Protein AF-0000000080267013 (afdb_homodimer)

InterPro domains:
  IPR007192 Cdc23 [PF04049] (24-336)
  IPR011990 Tetratricopeptide-like helical domain superfamily [G3DSA:1.25.40.10] (114-393)
  IPR011990 Tetratricopeptide-like helical domain superfamily [G3DSA:1.25.40.10] (394-598)
  IPR011990 Tetratricopeptide-like helical domain superfamily [SSF48452] (230-379)
  IPR011990 Tetratricopeptide-like helical domain superfamily [SSF48452] (394-555)
  IPR019734 Tetratricopeptide repeat [PF13181] (431-461)
  IPR019734 Tetratricopeptide repeat [PS50005] (329-362)
  IPR019734 Tetratricopeptide repeat [PS50005] (396-429)
  IPR019734 Tetratricopeptide repeat [PS50005] (430-463)
  IPR019734 Tetratricopeptide repeat [PS50005] (464-497)
  IPR019734 Tetratricopeptide repeat [SM00028] (145-178)
  IPR019734 Tetratricopeptide repeat [SM00028] (232-265)
  IPR019734 Tetratricopeptide repeat [SM00028] (329-362)
  IPR019734 Tetratricopeptide repeat [SM00028] (396-429)
  IPR019734 Tetratricopeptide repeat [SM00028] (430-463)
  IPR019734 Tetratricopeptide repeat [SM00028] (464-497)
  IPR019734 Tetratricopeptide repeat [SM00028] (498-531)

Sequence (1310 aa):
MSRFATLEDVEDLAPGYVRGVLGHAGTCLLERGLLDAAQWALELQACVPRSHAAALGTPRTADVGSKFPTHSTPALNVASPTWGDSKRLGEGGASWTSWEPTSPAGPSRAVASPAPSMDPLTSPEAPGHVRFSDPPPPALDAAHDDELYALAKTYFDRENYHACVQLLDKQAALSDRARFLQVFAKLQIYEQHLGHSGEGLPPLPYAEAGSSAAVPSPLTDLLEPLRAPRDPFLLFLKGVLLRKLHKRVEAMDCLLSSVQAFPYNWSAWKELDRTLDLKRGEREQILDLLPNSFMSVFFLEYSQRQSTQVDAAHLARIDALLAHFPDSAYLITSRAQSLYLHQELDEAAETFQHALELQPYRLEGISEYSNTLYVLDRADMLAQLVQQFSHVDDSPEVWCMRGNFYNQRSEHFRAVESFKQALRLDHECVAAWILLGHEYLELKNSHAAAEMYRRAIEINAHDYRPWHGLGQVYELNEAWSAAIDYYQQCAVIRPHDARMWASLGVCYERLGRRASAIACFRRHLTCPLTQLESVEAITRLIELYEREGDTANATLYHCLLVQVIDQHVGHMDPSLAARFAYSYIVAARYDMGELDGTLYHSPQDQRSGRPARPTHPRGDLQRAHDYLQKVLLAGTDMTPLAEELLAKLAALRATMSRFATLEDVEDLAPGYVRGVLGHAGTCLLERGLLDAAQWALELQACVPRSHAAALGTPRTADVGSKFPTHSTPALNVASPTWGDSKRLGEGGASWTSWEPTSPAGPSRAVASPAPSMDPLTSPEAPGHVRFSDPPPPALDAAHDDELYALAKTYFDRENYHACVQLLDKQAALSDRARFLQVFAKLQIYEQHLGHSGEGLPPLPYAEAGSSAAVPSPLTDLLEPLRAPRDPFLLFLKGVLLRKLHKRVEAMDCLLSSVQAFPYNWSAWKELDRTLDLKRGEREQILDLLPNSFMSVFFLEYSQRQSTQVDAAHLARIDALLAHFPDSAYLITSRAQSLYLHQELDEAAETFQHALELQPYRLEGISEYSNTLYVLDRADMLAQLVQQFSHVDDSPEVWCMRGNFYNQRSEHFRAVESFKQALRLDHECVAAWILLGHEYLELKNSHAAAEMYRRAIEINAHDYRPWHGLGQVYELNEAWSAAIDYYQQCAVIRPHDARMWASLGVCYERLGRRASAIACFRRHLTCPLTQLESVEAITRLIELYEREGDTANATLYHCLLVQVIDQHVGHMDPSLAARFAYSYIVAARYDMGELDGTLYHSPQDQRSGRPARPTHPRGDLQRAHDYLQKVLLAGTDMTPLAEELLAKLAALRAT

Structure (mmCIF, N/CA/C/O backbone):
data_AF-0000000080267013-model_v1
#
loop_
_entity.id
_entity.type
_entity.pdbx_description
1 polymer 'Similar to S.cerevisiae protein CDC23 (Subunit of the Anaphase-Promoting Complex/Cyclosome (APC/C))'
#
loop_
_atom_site.group_PDB
_atom_site.id
_atom_site.type_symbol
_atom_site.label_atom_id
_atom_site.label_alt_id
_atom_site.label_comp_id
_atom_site.label_asym_id
_atom_site.label_entity_id
_atom_site.label_seq_id
_atom_site.pdbx_PDB_ins_code
_atom_site.Cartn_x
_atom_site.Cartn_y
_atom_site.Cartn_z
_atom_site.occupancy
_atom_site.B_iso_or_equiv
_atom_site.auth_seq_id
_atom_site.auth_comp_id
_atom_site.auth_asym_id
_atom_site.auth_atom_id
_atom_site.pdbx_PDB_model_num
ATOM 1 N N . MET A 1 1 ? 20.719 -34.5 -26.25 1 47.44 1 MET A N 1
ATOM 2 C CA . MET A 1 1 ? 20.109 -34.094 -24.984 1 47.44 1 MET A CA 1
ATOM 3 C C . MET A 1 1 ? 19.625 -32.625 -25.078 1 47.44 1 MET A C 1
ATOM 5 O O . MET A 1 1 ? 20.25 -31.797 -25.734 1 47.44 1 MET A O 1
ATOM 9 N N . SER A 1 2 ? 18.359 -32.469 -24.844 1 66 2 SER A N 1
ATOM 10 C CA . SER A 1 2 ? 17.719 -31.156 -24.984 1 66 2 SER A CA 1
ATOM 11 C C . SER A 1 2 ? 18.516 -30.062 -24.266 1 66 2 SER A C 1
ATOM 13 O O . SER A 1 2 ? 19.141 -30.312 -23.234 1 66 2 SER A O 1
ATOM 15 N N . ARG A 1 3 ? 18.922 -29.031 -25.047 1 77.06 3 ARG A N 1
ATOM 16 C CA . ARG A 1 3 ? 19.609 -27.891 -24.484 1 77.06 3 ARG A CA 1
ATOM 17 C C . ARG A 1 3 ? 19.047 -27.516 -23.109 1 77.06 3 ARG A C 1
ATOM 19 O O . ARG A 1 3 ? 17.828 -27.422 -22.953 1 77.06 3 ARG A O 1
ATOM 26 N N . PHE A 1 4 ? 19.844 -27.578 -21.969 1 77.06 4 PHE A N 1
ATOM 27 C CA . PHE A 1 4 ? 19.562 -27.141 -20.609 1 77.06 4 PHE A CA 1
ATOM 28 C C . PHE A 1 4 ? 18.906 -28.266 -19.812 1 77.06 4 PHE A C 1
ATOM 30 O O . PHE A 1 4 ? 18.234 -28.016 -18.812 1 77.06 4 PHE A O 1
ATOM 37 N N . ALA A 1 5 ? 18.984 -29.516 -20.406 1 73.38 5 ALA A N 1
ATOM 38 C CA . ALA A 1 5 ? 18.516 -30.672 -19.641 1 73.38 5 ALA A CA 1
ATOM 39 C C . ALA A 1 5 ? 19.344 -30.859 -18.375 1 73.38 5 ALA A C 1
ATOM 41 O O . ALA A 1 5 ? 18.828 -31.281 -17.344 1 73.38 5 ALA A O 1
ATOM 42 N N . THR A 1 6 ? 20.609 -30.531 -18.609 1 72.19 6 THR A N 1
ATOM 43 C CA . THR A 1 6 ? 21.547 -30.547 -17.5 1 72.19 6 THR A CA 1
ATOM 44 C C . THR A 1 6 ? 22.266 -29.203 -17.375 1 72.19 6 THR A C 1
ATOM 46 O O . THR A 1 6 ? 22.141 -28.344 -18.25 1 72.19 6 THR A O 1
ATOM 49 N N . LEU A 1 7 ? 22.875 -28.938 -16.219 1 82.06 7 LEU A N 1
ATOM 50 C CA . LEU A 1 7 ? 23.625 -27.703 -16.016 1 82.06 7 LEU A CA 1
ATOM 51 C C . LEU A 1 7 ? 25.047 -27.844 -16.547 1 82.06 7 LEU A C 1
ATOM 53 O O . LEU A 1 7 ? 25.875 -26.953 -16.344 1 82.06 7 LEU A O 1
ATOM 57 N N . GLU A 1 8 ? 25.391 -28.859 -17.219 1 77.5 8 GLU A N 1
ATOM 58 C CA . GLU A 1 8 ? 26.766 -29.141 -17.609 1 77.5 8 GLU A CA 1
ATOM 59 C C . GLU A 1 8 ? 27.281 -28.125 -18.625 1 77.5 8 GLU A C 1
ATOM 61 O O . GLU A 1 8 ? 28.453 -27.734 -18.578 1 77.5 8 GLU A O 1
ATOM 66 N N . ASP A 1 9 ? 26.484 -27.562 -19.422 1 79.62 9 ASP A N 1
ATOM 67 C CA . ASP A 1 9 ? 26.969 -26.688 -20.484 1 79.62 9 ASP A CA 1
ATOM 68 C C . ASP A 1 9 ? 26.719 -25.219 -20.141 1 79.62 9 ASP A C 1
ATOM 70 O O . ASP A 1 9 ? 26.969 -24.328 -20.953 1 79.62 9 ASP A O 1
ATOM 74 N N . VAL A 1 10 ? 26.406 -24.938 -18.906 1 88.19 10 VAL A N 1
ATOM 75 C CA . VAL A 1 10 ? 26.109 -23.562 -18.516 1 88.19 10 VAL A CA 1
ATOM 76 C C . VAL A 1 10 ? 27.391 -22.859 -18.094 1 88.19 10 VAL A C 1
ATOM 78 O O . VAL A 1 10 ? 28.172 -23.391 -17.312 1 88.19 10 VAL A O 1
ATOM 81 N N . GLU A 1 11 ? 27.703 -21.688 -18.578 1 82.62 11 GLU A N 1
ATOM 82 C CA . GLU A 1 11 ? 29 -21 -18.469 1 82.62 11 GLU A CA 1
ATOM 83 C C . GLU A 1 11 ? 29.031 -20.109 -17.234 1 82.62 11 GLU A C 1
ATOM 85 O O . GLU A 1 11 ? 30.109 -19.766 -16.734 1 82.62 11 GLU A O 1
ATOM 90 N N . ASP A 1 12 ? 27.984 -19.703 -16.688 1 90.12 12 ASP A N 1
ATOM 91 C CA . ASP A 1 12 ? 27.984 -18.672 -15.648 1 90.12 12 ASP A CA 1
ATOM 92 C C . ASP A 1 12 ? 27.641 -19.266 -14.289 1 90.12 12 ASP A C 1
ATOM 94 O O . ASP A 1 12 ? 26.891 -18.688 -13.516 1 90.12 12 ASP A O 1
ATOM 98 N N . LEU A 1 13 ? 28.328 -20.469 -13.953 1 91.44 13 LEU A N 1
ATOM 99 C CA . LEU A 1 13 ? 27.953 -21.125 -12.711 1 91.44 13 LEU A CA 1
ATOM 100 C C . LEU A 1 13 ? 29.047 -20.984 -11.664 1 91.44 13 LEU A C 1
ATOM 102 O O . LEU A 1 13 ? 28.891 -21.438 -10.523 1 91.44 13 LEU A O 1
ATOM 106 N N . ALA A 1 14 ? 30.125 -20.312 -12.062 1 91.44 14 ALA A N 1
ATOM 107 C CA . ALA A 1 14 ? 31.156 -20.109 -11.062 1 91.44 14 ALA A CA 1
ATOM 108 C C . ALA A 1 14 ? 30.641 -19.234 -9.914 1 91.44 14 ALA A C 1
ATOM 110 O O . ALA A 1 14 ? 30.109 -18.156 -10.148 1 91.44 14 ALA A O 1
ATOM 111 N N . PRO A 1 15 ? 30.859 -19.656 -8.688 1 92.69 15 PRO A N 1
ATOM 112 C CA . PRO A 1 15 ? 30.234 -18.984 -7.547 1 92.69 15 PRO A CA 1
ATOM 113 C C . PRO A 1 15 ? 30.578 -17.5 -7.477 1 92.69 15 PRO A C 1
ATOM 115 O O . PRO A 1 15 ? 29.719 -16.672 -7.219 1 92.69 15 PRO A O 1
ATOM 118 N N . GLY A 1 16 ? 31.844 -17.156 -7.602 1 91.88 16 GLY A N 1
ATOM 119 C CA . GLY A 1 16 ? 32.25 -15.758 -7.574 1 91.88 16 GLY A CA 1
ATOM 120 C C . GLY A 1 16 ? 31.578 -14.922 -8.656 1 91.88 16 GLY A C 1
ATOM 121 O O . GLY A 1 16 ? 31.156 -13.789 -8.406 1 91.88 16 GLY A O 1
ATOM 122 N N . TYR A 1 17 ? 31.516 -15.539 -9.797 1 94 17 TYR A N 1
ATOM 123 C CA . TYR A 1 17 ? 30.875 -14.844 -10.922 1 94 17 TYR A CA 1
ATOM 124 C C . TYR A 1 17 ? 29.391 -14.672 -10.688 1 94 17 TYR A C 1
ATOM 126 O O . TYR A 1 17 ? 28.844 -13.586 -10.891 1 94 17 TYR A O 1
ATOM 134 N N . VAL A 1 18 ? 28.75 -15.75 -10.242 1 95.69 18 VAL A N 1
ATOM 135 C CA . VAL A 1 18 ? 27.312 -15.742 -10 1 95.69 18 VAL A CA 1
ATOM 136 C C . VAL A 1 18 ? 26.969 -14.672 -8.969 1 95.69 18 VAL A C 1
ATOM 138 O O . VAL A 1 18 ? 26.031 -13.898 -9.148 1 95.69 18 VAL A O 1
ATOM 141 N N . ARG A 1 19 ? 27.734 -14.602 -7.961 1 94.62 19 ARG A N 1
ATOM 142 C CA . ARG A 1 19 ? 27.516 -13.625 -6.902 1 94.62 19 ARG A CA 1
ATOM 143 C C . ARG A 1 19 ? 27.625 -12.203 -7.441 1 94.62 19 ARG A C 1
ATOM 145 O O . ARG A 1 19 ? 26.797 -11.344 -7.109 1 94.62 19 ARG A O 1
ATOM 152 N N . GLY A 1 20 ? 28.609 -11.984 -8.219 1 95 20 GLY A N 1
ATOM 153 C CA . GLY A 1 20 ? 28.828 -10.664 -8.789 1 95 20 GLY A CA 1
ATOM 154 C C . GLY A 1 20 ? 27.719 -10.227 -9.727 1 95 20 GLY A C 1
ATOM 155 O O . GLY A 1 20 ? 27.234 -9.094 -9.633 1 95 20 GLY A O 1
ATOM 156 N N . VAL A 1 21 ? 27.328 -11.164 -10.602 1 96.31 21 VAL A N 1
ATOM 157 C CA . VAL A 1 21 ? 26.344 -10.797 -11.609 1 96.31 21 VAL A CA 1
ATOM 158 C C . VAL A 1 21 ? 24.969 -10.617 -10.945 1 96.31 21 VAL A C 1
ATOM 160 O O . VAL A 1 21 ? 24.203 -9.734 -11.328 1 96.31 21 VAL A O 1
ATOM 163 N N . LEU A 1 22 ? 24.656 -11.43 -9.945 1 97.12 22 LEU A N 1
ATOM 164 C CA . LEU A 1 22 ? 23.375 -11.297 -9.25 1 97.12 22 LEU A CA 1
ATOM 165 C C . LEU A 1 22 ? 23.344 -10.023 -8.406 1 97.12 22 LEU A C 1
ATOM 167 O O . LEU A 1 22 ? 22.312 -9.367 -8.297 1 97.12 22 LEU A O 1
ATOM 171 N N . GLY A 1 23 ? 24.484 -9.68 -7.789 1 96.69 23 GLY A N 1
ATOM 172 C CA . GLY A 1 23 ? 24.578 -8.414 -7.07 1 96.69 23 GLY A CA 1
ATOM 173 C C . GLY A 1 23 ? 24.375 -7.207 -7.961 1 96.69 23 GLY A C 1
ATOM 174 O O . GLY A 1 23 ? 23.609 -6.293 -7.609 1 96.69 23 GLY A O 1
ATOM 175 N N . HIS A 1 24 ? 25.016 -7.25 -9.039 1 97 24 HIS A N 1
ATOM 176 C CA . HIS A 1 24 ? 24.875 -6.18 -10.023 1 97 24 HIS A CA 1
ATOM 177 C C . HIS A 1 24 ? 23.438 -6.094 -10.531 1 97 24 HIS A C 1
ATOM 179 O O . HIS A 1 24 ? 22.891 -4.996 -10.648 1 97 24 HIS A O 1
ATOM 185 N N . ALA A 1 25 ? 22.875 -7.258 -10.852 1 97.75 25 ALA A N 1
ATOM 186 C CA . ALA A 1 25 ? 21.484 -7.289 -11.297 1 97.75 25 ALA A CA 1
ATOM 187 C C . ALA A 1 25 ? 20.547 -6.715 -10.234 1 97.75 25 ALA A C 1
ATOM 189 O O . ALA A 1 25 ? 19.641 -5.938 -10.547 1 97.75 25 ALA A O 1
ATOM 190 N N . GLY A 1 26 ? 20.781 -7.141 -8.969 1 97.62 26 GLY A N 1
ATOM 191 C CA . GLY A 1 26 ? 19.984 -6.59 -7.883 1 97.62 26 GLY A CA 1
ATOM 192 C C . GLY A 1 26 ? 19.984 -5.074 -7.855 1 97.62 26 GLY A C 1
ATOM 193 O O . GLY A 1 26 ? 18.938 -4.453 -7.719 1 97.62 26 GLY A O 1
ATOM 194 N N . THR A 1 27 ? 21.125 -4.461 -8.031 1 96.31 27 THR A N 1
ATOM 195 C CA . THR A 1 27 ? 21.281 -3.01 -8.016 1 96.31 27 THR A CA 1
ATOM 196 C C . THR A 1 27 ? 20.516 -2.379 -9.18 1 96.31 27 THR A C 1
ATOM 198 O O . THR A 1 27 ? 19.797 -1.396 -9 1 96.31 27 THR A O 1
ATOM 201 N N . CYS A 1 28 ? 20.641 -2.965 -10.352 1 97.44 28 CYS A N 1
ATOM 202 C CA . CYS A 1 28 ? 19.984 -2.447 -11.547 1 97.44 28 CYS A CA 1
ATOM 203 C C . CYS A 1 28 ? 18.469 -2.537 -11.414 1 97.44 28 CYS A C 1
ATOM 205 O O . CYS A 1 28 ? 17.75 -1.613 -11.805 1 97.44 28 CYS A O 1
ATOM 207 N N . LEU A 1 29 ? 18.031 -3.635 -10.891 1 98.25 29 LEU A N 1
ATOM 208 C CA . LEU A 1 29 ? 16.594 -3.873 -10.766 1 98.25 29 LEU A CA 1
ATOM 209 C C . LEU A 1 29 ? 15.992 -2.975 -9.695 1 98.25 29 LEU A C 1
ATOM 211 O O . LEU A 1 29 ? 14.914 -2.408 -9.891 1 98.25 29 LEU A O 1
ATOM 215 N N . LEU A 1 30 ? 16.672 -2.789 -8.57 1 96.62 30 LEU A N 1
ATOM 216 C CA . LEU A 1 30 ? 16.203 -1.911 -7.5 1 96.62 30 LEU A CA 1
ATOM 217 C C . LEU A 1 30 ? 16.109 -0.468 -7.984 1 96.62 30 LEU A C 1
ATOM 219 O O . LEU A 1 30 ? 15.156 0.241 -7.648 1 96.62 30 LEU A O 1
ATOM 223 N N . GLU A 1 31 ? 17.062 -0.081 -8.734 1 95.44 31 GLU A N 1
ATOM 224 C CA . GLU A 1 31 ? 17.094 1.274 -9.273 1 95.44 31 GLU A CA 1
ATOM 225 C C . GLU A 1 31 ? 15.891 1.552 -10.156 1 95.44 31 GLU A C 1
ATOM 227 O O . GLU A 1 31 ? 15.484 2.703 -10.32 1 95.44 31 GLU A O 1
ATOM 232 N N . ARG A 1 32 ? 15.273 0.507 -10.703 1 97.19 32 ARG A N 1
ATOM 233 C CA . ARG A 1 32 ? 14.188 0.678 -11.664 1 97.19 32 ARG A CA 1
ATOM 234 C C . ARG A 1 32 ? 12.852 0.292 -11.055 1 97.19 32 ARG A C 1
ATOM 236 O O . ARG A 1 32 ? 11.836 0.224 -11.758 1 97.19 32 ARG A O 1
ATOM 243 N N . GLY A 1 33 ? 12.82 -0.04 -9.805 1 96.5 33 GLY A N 1
ATOM 244 C CA . GLY A 1 33 ? 11.578 -0.329 -9.102 1 96.5 33 GLY A CA 1
ATOM 245 C C . GLY A 1 33 ? 11.039 -1.721 -9.383 1 96.5 33 GLY A C 1
ATOM 246 O O . GLY A 1 33 ? 9.875 -2.006 -9.117 1 96.5 33 GLY A O 1
ATOM 247 N N . LEU A 1 34 ? 11.852 -2.58 -9.938 1 97.69 34 LEU A N 1
ATOM 248 C CA . LEU A 1 34 ? 11.461 -3.967 -10.172 1 97.69 34 LEU A CA 1
ATOM 249 C C . LEU A 1 34 ? 11.766 -4.828 -8.945 1 97.69 34 LEU A C 1
ATOM 251 O O . LEU A 1 34 ? 12.633 -5.699 -8.992 1 97.69 34 LEU A O 1
ATOM 255 N N . LEU A 1 35 ? 10.984 -4.668 -7.938 1 97.12 35 LEU A N 1
ATOM 256 C CA . LEU A 1 35 ? 11.281 -5.211 -6.613 1 97.12 35 LEU A CA 1
ATOM 257 C C . LEU A 1 35 ? 11.141 -6.73 -6.609 1 97.12 35 LEU A C 1
ATOM 259 O O . LEU A 1 35 ? 11.906 -7.422 -5.926 1 97.12 35 LEU A O 1
ATOM 263 N N . ASP A 1 36 ? 10.195 -7.262 -7.363 1 95.94 36 ASP A N 1
ATOM 264 C CA . ASP A 1 36 ? 10.016 -8.711 -7.41 1 95.94 36 ASP A CA 1
ATOM 265 C C . ASP A 1 36 ? 11.258 -9.398 -7.98 1 95.94 36 ASP A C 1
ATOM 267 O O . ASP A 1 36 ? 11.75 -10.367 -7.406 1 95.94 36 ASP A O 1
ATOM 271 N N . ALA A 1 37 ? 11.703 -8.867 -9.102 1 98.31 37 ALA A N 1
ATOM 272 C CA . ALA A 1 37 ? 12.891 -9.438 -9.742 1 98.31 37 ALA A CA 1
ATOM 273 C C . ALA A 1 37 ? 14.133 -9.211 -8.883 1 98.31 37 ALA A C 1
ATOM 275 O O . ALA A 1 37 ? 15.016 -10.07 -8.828 1 98.31 37 ALA A O 1
ATOM 276 N N . ALA A 1 38 ? 14.188 -8.039 -8.258 1 98.31 38 ALA A N 1
ATOM 277 C CA . ALA A 1 38 ? 15.32 -7.75 -7.387 1 98.31 38 ALA A CA 1
ATOM 278 C C . ALA A 1 38 ? 15.367 -8.719 -6.211 1 98.31 38 ALA A C 1
ATOM 280 O O . ALA A 1 38 ? 16.438 -9.25 -5.879 1 98.31 38 ALA A O 1
ATOM 281 N N . GLN A 1 39 ? 14.266 -8.961 -5.574 1 98 39 GLN A N 1
ATOM 282 C CA . GLN A 1 39 ? 14.195 -9.914 -4.473 1 98 39 GLN A CA 1
ATOM 283 C C . GLN A 1 39 ? 14.656 -11.297 -4.914 1 98 39 GLN A C 1
ATOM 285 O O . GLN A 1 39 ? 15.422 -11.953 -4.211 1 98 39 GLN A O 1
ATOM 290 N N . TRP A 1 40 ? 14.141 -11.68 -6.047 1 98.06 40 TRP A N 1
ATOM 291 C CA . TRP A 1 40 ? 14.516 -12.984 -6.582 1 98.06 40 TRP A CA 1
ATOM 292 C C . TRP A 1 40 ? 16.031 -13.086 -6.758 1 98.06 40 TRP A C 1
ATOM 294 O O . TRP A 1 40 ? 16.641 -14.062 -6.32 1 98.06 40 TRP A O 1
ATOM 304 N N . ALA A 1 41 ? 16.625 -12.094 -7.383 1 98.44 41 ALA A N 1
ATOM 305 C CA . ALA A 1 41 ? 18.062 -12.094 -7.66 1 98.44 41 ALA A CA 1
ATOM 306 C C . ALA A 1 41 ? 18.875 -12.094 -6.367 1 98.44 41 ALA A C 1
ATOM 308 O O . ALA A 1 41 ? 19.812 -12.859 -6.223 1 98.44 41 ALA A O 1
ATOM 309 N N . LEU A 1 42 ? 18.469 -11.312 -5.438 1 98.12 42 LEU A N 1
ATOM 310 C CA . LEU A 1 42 ? 19.234 -11.148 -4.203 1 98.12 42 LEU A CA 1
ATOM 311 C C . LEU A 1 42 ? 19.062 -12.359 -3.293 1 98.12 42 LEU A C 1
ATOM 313 O O . LEU A 1 42 ? 19.984 -12.734 -2.572 1 98.12 42 LEU A O 1
ATOM 317 N N . GLU A 1 43 ? 17.875 -12.969 -3.283 1 97.69 43 GLU A N 1
ATOM 318 C CA . GLU A 1 43 ? 17.703 -14.219 -2.553 1 97.69 43 GLU A CA 1
ATOM 319 C C . GLU A 1 43 ? 18.594 -15.32 -3.117 1 97.69 43 GLU A C 1
ATOM 321 O O . GLU A 1 43 ? 19.188 -16.094 -2.361 1 97.69 43 GLU A O 1
ATOM 326 N N . LEU A 1 44 ? 18.625 -15.352 -4.426 1 97.88 44 LEU A N 1
ATOM 327 C CA . LEU A 1 44 ? 19.484 -16.344 -5.059 1 97.88 44 LEU A CA 1
ATOM 328 C C . LEU A 1 44 ? 20.953 -16.078 -4.758 1 97.88 44 LEU A C 1
ATOM 330 O O . LEU A 1 44 ? 21.719 -17.016 -4.543 1 97.88 44 LEU A O 1
ATOM 334 N N . GLN A 1 45 ? 21.375 -14.781 -4.805 1 97 45 GLN A N 1
ATOM 335 C CA . GLN A 1 45 ? 22.734 -14.391 -4.465 1 97 45 GLN A CA 1
ATOM 336 C C . GLN A 1 45 ? 23.125 -14.898 -3.078 1 97 45 GLN A C 1
ATOM 338 O O . GLN A 1 45 ? 24.234 -15.375 -2.875 1 97 45 GLN A O 1
ATOM 343 N N . ALA A 1 46 ? 22.203 -14.836 -2.168 1 95.25 46 ALA A N 1
ATOM 344 C CA . ALA A 1 46 ? 22.453 -15.234 -0.785 1 95.25 46 ALA A CA 1
ATOM 345 C C . ALA A 1 46 ? 22.672 -16.734 -0.678 1 95.25 46 ALA A C 1
ATOM 347 O O . ALA A 1 46 ? 23.219 -17.219 0.311 1 95.25 46 ALA A O 1
ATOM 348 N N . CYS A 1 47 ? 22.219 -17.469 -1.657 1 95.75 47 CYS A N 1
ATOM 349 C CA . CYS A 1 47 ? 22.312 -18.922 -1.63 1 95.75 47 CYS A CA 1
ATOM 350 C C . CYS A 1 47 ? 23.625 -19.406 -2.26 1 95.75 47 CYS A C 1
ATOM 352 O O . CYS A 1 47 ? 23.922 -20.594 -2.232 1 95.75 47 CYS A O 1
ATOM 354 N N . VAL A 1 48 ? 24.422 -18.484 -2.869 1 95.12 48 VAL A N 1
ATOM 355 C CA . VAL A 1 48 ? 25.688 -18.859 -3.492 1 95.12 48 VAL A CA 1
ATOM 356 C C . VAL A 1 48 ? 26.734 -19.125 -2.414 1 95.12 48 VAL A C 1
ATOM 358 O O . VAL A 1 48 ? 26.984 -18.266 -1.558 1 95.12 48 VAL A O 1
ATOM 361 N N . PRO A 1 49 ? 27.359 -20.281 -2.377 1 90.31 49 PRO A N 1
ATOM 362 C CA . PRO A 1 49 ? 28.359 -20.594 -1.355 1 90.31 49 PRO A CA 1
ATOM 363 C C . PRO A 1 49 ? 29.578 -19.688 -1.415 1 90.31 49 PRO A C 1
ATOM 365 O O . PRO A 1 49 ? 30.016 -19.297 -2.504 1 90.31 49 PRO A O 1
ATOM 368 N N . ARG A 1 50 ? 30.094 -19.188 -0.231 1 80.81 50 ARG A N 1
ATOM 369 C CA . ARG A 1 50 ? 31.281 -18.359 -0.15 1 80.81 50 ARG A CA 1
ATOM 370 C C . ARG A 1 50 ? 32.562 -19.203 -0.043 1 80.81 50 ARG A C 1
ATOM 372 O O . ARG A 1 50 ? 32.5 -20.328 0.447 1 80.81 50 ARG A O 1
ATOM 379 N N . SER A 1 51 ? 33.688 -19.094 -0.693 1 62.12 51 SER A N 1
ATOM 380 C CA . SER A 1 51 ? 34.906 -19.859 -0.756 1 62.12 51 SER A CA 1
ATOM 381 C C . SER A 1 51 ? 35.406 -20.219 0.64 1 62.12 51 SER A C 1
ATOM 383 O O . SER A 1 51 ? 36.219 -21.125 0.798 1 62.12 51 SER A O 1
ATOM 385 N N . HIS A 1 52 ? 35.656 -19.344 1.758 1 45.62 52 HIS A N 1
ATOM 386 C CA . HIS A 1 52 ? 36.531 -19.922 2.766 1 45.62 52 HIS A CA 1
ATOM 387 C C . HIS A 1 52 ? 35.969 -21.219 3.316 1 45.62 52 HIS A C 1
ATOM 389 O O . HIS A 1 52 ? 36.625 -21.922 4.078 1 45.62 52 HIS A O 1
ATOM 395 N N . ALA A 1 53 ? 34.875 -21.078 4.066 1 33.91 53 ALA A N 1
ATOM 396 C CA . ALA A 1 53 ? 34.5 -22.141 4.984 1 33.91 53 ALA A CA 1
ATOM 397 C C . ALA A 1 53 ? 34.25 -23.438 4.234 1 33.91 53 ALA A C 1
ATOM 399 O O . ALA A 1 53 ? 33.781 -23.422 3.09 1 33.91 53 ALA A O 1
ATOM 400 N N . ALA A 1 54 ? 35.062 -24.562 4.719 1 27.89 54 ALA A N 1
ATOM 401 C CA . ALA A 1 54 ? 34.969 -25.969 4.383 1 27.89 54 ALA A CA 1
ATOM 402 C C . ALA A 1 54 ? 33.531 -26.391 4.152 1 27.89 54 ALA A C 1
ATOM 404 O O . ALA A 1 54 ? 32.625 -25.891 4.824 1 27.89 54 ALA A O 1
ATOM 405 N N . ALA A 1 55 ? 33.281 -27.016 3.066 1 29.72 55 ALA A N 1
ATOM 406 C CA . ALA A 1 55 ? 32.062 -27.703 2.625 1 29.72 55 ALA A CA 1
ATOM 407 C C . ALA A 1 55 ? 31.359 -28.406 3.791 1 29.72 55 ALA A C 1
ATOM 409 O O . ALA A 1 55 ? 31.938 -29.297 4.418 1 29.72 55 ALA A O 1
ATOM 410 N N . LEU A 1 56 ? 30.672 -27.75 4.785 1 27.7 56 LEU A N 1
ATOM 411 C CA . LEU A 1 56 ? 29.891 -28.625 5.66 1 27.7 56 LEU A CA 1
ATOM 412 C C . LEU A 1 56 ? 29.375 -29.828 4.902 1 27.7 56 LEU A C 1
ATOM 414 O O . LEU A 1 56 ? 29.203 -29.781 3.682 1 27.7 56 LEU A O 1
ATOM 418 N N . GLY A 1 57 ? 29.484 -31.016 5.594 1 24.53 57 GLY A N 1
ATOM 419 C CA . GLY A 1 57 ? 29.188 -32.406 5.23 1 24.53 57 GLY A CA 1
ATOM 420 C C . GLY A 1 57 ? 27.875 -32.531 4.504 1 24.53 57 GLY A C 1
ATOM 421 O O . GLY A 1 57 ? 27.016 -31.656 4.57 1 24.53 57 GLY A O 1
ATOM 422 N N . THR A 1 58 ? 27.953 -33.344 3.523 1 24.84 58 THR A N 1
ATOM 423 C CA . THR A 1 58 ? 26.922 -33.875 2.645 1 24.84 58 THR A CA 1
ATOM 424 C C . THR A 1 58 ? 25.672 -34.25 3.436 1 24.84 58 THR A C 1
ATOM 426 O O . THR A 1 58 ? 25.734 -35 4.398 1 24.84 58 THR A O 1
ATOM 429 N N . PRO A 1 59 ? 24.844 -33.312 3.715 1 26.61 59 PRO A N 1
ATOM 430 C CA . PRO A 1 59 ? 23.719 -33.875 4.457 1 26.61 59 PRO A CA 1
ATOM 431 C C . PRO A 1 59 ? 23.359 -35.281 3.996 1 26.61 59 PRO A C 1
ATOM 433 O O . PRO A 1 59 ? 23.641 -35.656 2.854 1 26.61 59 PRO A O 1
ATOM 436 N N . ARG A 1 60 ? 23.219 -36.156 4.941 1 24.59 60 ARG A N 1
ATOM 437 C CA . ARG A 1 60 ? 22.766 -37.562 4.812 1 24.59 60 ARG A CA 1
ATOM 438 C C . ARG A 1 60 ? 21.578 -37.656 3.861 1 24.59 60 ARG A C 1
ATOM 440 O O . ARG A 1 60 ? 20.547 -37 4.074 1 24.59 60 ARG A O 1
ATOM 447 N N . THR A 1 61 ? 21.891 -37.781 2.58 1 24.12 61 THR A N 1
ATOM 448 C CA . THR A 1 61 ? 20.891 -38.188 1.592 1 24.12 61 THR A CA 1
ATOM 449 C C . THR A 1 61 ? 20.062 -39.375 2.104 1 24.12 61 THR A C 1
ATOM 451 O O . THR A 1 61 ? 20.578 -40.469 2.248 1 24.12 61 THR A O 1
ATOM 454 N N . ALA A 1 62 ? 19.312 -39.219 3.268 1 25.52 62 ALA A N 1
ATOM 455 C CA . ALA A 1 62 ? 18.484 -40.375 3.488 1 25.52 62 ALA A CA 1
ATOM 456 C C . ALA A 1 62 ? 17.906 -40.906 2.172 1 25.52 62 ALA A C 1
ATOM 458 O O . ALA A 1 62 ? 17.531 -40.125 1.299 1 25.52 62 ALA A O 1
ATOM 459 N N . ASP A 1 63 ? 18.516 -41.969 1.795 1 23.25 63 ASP A N 1
ATOM 460 C CA . ASP A 1 63 ? 18.094 -42.875 0.72 1 23.25 63 ASP A CA 1
ATOM 461 C C . ASP A 1 63 ? 16.594 -43.094 0.742 1 23.25 63 ASP A C 1
ATOM 463 O O . ASP A 1 63 ? 16.094 -43.969 1.435 1 23.25 63 ASP A O 1
ATOM 467 N N . VAL A 1 64 ? 15.906 -42.094 1.113 1 24.53 64 VAL A N 1
ATOM 468 C CA . VAL A 1 64 ? 14.5 -42.5 1.087 1 24.53 64 VAL A CA 1
ATOM 469 C C . VAL A 1 64 ? 14.148 -43.062 -0.279 1 24.53 64 VAL A C 1
ATOM 471 O O . VAL A 1 64 ? 14.555 -42.531 -1.313 1 24.53 64 VAL A O 1
ATOM 474 N N . GLY A 1 65 ? 14.242 -44.438 -0.322 1 20.56 65 GLY A N 1
ATOM 475 C CA . GLY A 1 65 ? 13.711 -45.281 -1.396 1 20.56 65 GLY A CA 1
ATOM 476 C C . GLY A 1 65 ? 12.578 -44.625 -2.152 1 20.56 65 GLY A C 1
ATOM 477 O O . GLY A 1 65 ? 11.922 -43.719 -1.632 1 20.56 65 GLY A O 1
ATOM 478 N N . SER A 1 66 ? 12.875 -44.531 -3.379 1 19.66 66 SER A N 1
ATOM 479 C CA . SER A 1 66 ? 12.062 -44.031 -4.492 1 19.66 66 SER A CA 1
ATOM 480 C C . SER A 1 66 ? 10.617 -44.469 -4.359 1 19.66 66 SER A C 1
ATOM 482 O O . SER A 1 66 ? 9.898 -44.594 -5.355 1 19.66 66 SER A O 1
ATOM 484 N N . LYS A 1 67 ? 10.312 -44.906 -3.104 1 22.11 67 LYS A N 1
ATOM 485 C CA . LYS A 1 67 ? 9.016 -45.5 -3.428 1 22.11 67 LYS A CA 1
ATOM 486 C C . LYS A 1 67 ? 8.039 -44.438 -3.914 1 22.11 67 LYS A C 1
ATOM 488 O O . LYS A 1 67 ? 7.594 -43.594 -3.135 1 22.11 67 LYS A O 1
ATOM 493 N N . PHE A 1 68 ? 8.5 -43.844 -5.059 1 20.27 68 PHE A N 1
ATOM 494 C CA . PHE A 1 68 ? 7.477 -42.969 -5.598 1 20.27 68 PHE A CA 1
ATOM 495 C C . PHE A 1 68 ? 6.109 -43.656 -5.574 1 20.27 68 PHE A C 1
ATOM 497 O O . PHE A 1 68 ? 5.801 -44.469 -6.449 1 20.27 68 PHE A O 1
ATOM 504 N N . PRO A 1 69 ? 5.824 -44.188 -4.43 1 19.36 69 PRO A N 1
ATOM 505 C CA . PRO A 1 69 ? 4.52 -44.75 -4.797 1 19.36 69 PRO A CA 1
ATOM 506 C C . PRO A 1 69 ? 3.557 -43.688 -5.316 1 19.36 69 PRO A C 1
ATOM 508 O O . PRO A 1 69 ? 3.678 -42.5 -4.957 1 19.36 69 PRO A O 1
ATOM 511 N N . THR A 1 70 ? 3.293 -43.719 -6.531 1 19.78 70 THR A N 1
ATOM 512 C CA . THR A 1 70 ? 2.371 -42.938 -7.363 1 19.78 70 THR A CA 1
ATOM 513 C C . THR A 1 70 ? 1.024 -42.781 -6.668 1 19.78 70 THR A C 1
ATOM 515 O O . THR A 1 70 ? 0.037 -42.375 -7.297 1 19.78 70 THR A O 1
ATOM 518 N N . HIS A 1 71 ? 1.155 -42.625 -5.32 1 18.34 71 HIS A N 1
ATOM 519 C CA . HIS A 1 71 ? -0.2 -42.688 -4.785 1 18.34 71 HIS A CA 1
ATOM 520 C C . HIS A 1 71 ? -1.046 -41.5 -5.281 1 18.34 71 HIS A C 1
ATOM 522 O O . HIS A 1 71 ? -0.519 -40.438 -5.555 1 18.34 71 HIS A O 1
ATOM 528 N N . SER A 1 72 ? -2.189 -41.844 -5.812 1 18.28 72 SER A N 1
ATOM 529 C CA . SER A 1 72 ? -3.324 -41.219 -6.492 1 18.28 72 SER A CA 1
ATOM 530 C C . SER A 1 72 ? -3.98 -40.156 -5.621 1 18.28 72 SER A C 1
ATOM 532 O O . SER A 1 72 ? -4.266 -40.406 -4.445 1 18.28 72 SER A O 1
ATOM 534 N N . THR A 1 73 ? -3.371 -39.062 -5.562 1 19.59 73 THR A N 1
ATOM 535 C CA . THR A 1 73 ? -3.977 -38 -4.773 1 19.59 73 THR A CA 1
ATOM 536 C C . THR A 1 73 ? -5.488 -37.969 -4.973 1 19.59 73 THR A C 1
ATOM 538 O O . THR A 1 73 ? -5.969 -37.844 -6.102 1 19.59 73 THR A O 1
ATOM 541 N N . PRO A 1 74 ? -6.223 -38.562 -4.074 1 19.27 74 PRO A N 1
ATOM 542 C CA . PRO A 1 74 ? -7.684 -38.625 -4.207 1 19.27 74 PRO A CA 1
ATOM 543 C C . PRO A 1 74 ? -8.297 -37.25 -4.469 1 19.27 74 PRO A C 1
ATOM 545 O O . PRO A 1 74 ? -7.793 -36.25 -3.969 1 19.27 74 PRO A O 1
ATOM 548 N N . ALA A 1 75 ? -8.891 -36.969 -5.629 1 19.56 75 ALA A N 1
ATOM 549 C CA . ALA A 1 75 ? -9.906 -36.031 -6.094 1 19.56 75 ALA A CA 1
ATOM 550 C C . ALA A 1 75 ? -10.891 -35.688 -4.977 1 19.56 75 ALA A C 1
ATOM 552 O O . ALA A 1 75 ? -10.984 -36.406 -3.982 1 19.56 75 ALA A O 1
ATOM 553 N N . LEU A 1 76 ? -11.539 -34.594 -5.059 1 23.17 76 LEU A N 1
ATOM 554 C CA . LEU A 1 76 ? -12.797 -34.219 -4.422 1 23.17 76 LEU A CA 1
ATOM 555 C C . LEU A 1 76 ? -13.711 -35.438 -4.301 1 23.17 76 LEU A C 1
ATOM 557 O O . LEU A 1 76 ? -13.922 -36.156 -5.273 1 23.17 76 LEU A O 1
ATOM 561 N N . ASN A 1 77 ? -13.789 -36.125 -3.146 1 22.25 77 ASN A N 1
ATOM 562 C CA . ASN A 1 77 ? -14.656 -37.281 -2.848 1 22.25 77 ASN A CA 1
ATOM 563 C C . ASN A 1 77 ? -16.062 -37.062 -3.432 1 22.25 77 ASN A C 1
ATOM 565 O O . ASN A 1 77 ? -17.047 -37.094 -2.703 1 22.25 77 ASN A O 1
ATOM 569 N N . VAL A 1 78 ? -16.406 -36.156 -4.254 1 24.22 78 VAL A N 1
ATOM 570 C CA . VAL A 1 78 ? -17.812 -36.281 -4.613 1 24.22 78 VAL A CA 1
ATOM 571 C C . VAL A 1 78 ? -18.094 -37.656 -5.23 1 24.22 78 VAL A C 1
ATOM 573 O O . VAL A 1 78 ? -17.531 -37.969 -6.277 1 24.22 78 VAL A O 1
ATOM 576 N N . ALA A 1 79 ? -18.438 -38.625 -4.391 1 24.88 79 ALA A N 1
ATOM 577 C CA . ALA A 1 79 ? -18.906 -39.969 -4.703 1 24.88 79 ALA A CA 1
ATOM 578 C C . ALA A 1 79 ? -19.969 -39.938 -5.801 1 24.88 79 ALA A C 1
ATOM 580 O O . ALA A 1 79 ? -21 -39.281 -5.656 1 24.88 79 ALA A O 1
ATOM 581 N N . SER A 1 80 ? -19.906 -39.75 -6.922 1 23.03 80 SER A N 1
ATOM 582 C CA . SER A 1 80 ? -21 -40.25 -7.738 1 23.03 80 SER A CA 1
ATOM 583 C C . SER A 1 80 ? -21.25 -41.75 -7.492 1 23.03 80 SER A C 1
ATOM 585 O O . SER A 1 80 ? -20.766 -42.594 -8.25 1 23.03 80 SER A O 1
ATOM 587 N N . PRO A 1 81 ? -21.359 -42.281 -6.125 1 23.39 81 PRO A N 1
ATOM 588 C CA . PRO A 1 81 ? -21.688 -43.719 -6.043 1 23.39 81 PRO A CA 1
ATOM 589 C C . PRO A 1 81 ? -23.141 -44 -6.414 1 23.39 81 PRO A C 1
ATOM 591 O O . PRO A 1 81 ? -24.062 -43.625 -5.676 1 23.39 81 PRO A O 1
ATOM 594 N N . THR A 1 82 ? -23.875 -43.75 -7.527 1 23.8 82 THR A N 1
ATOM 595 C CA . THR A 1 82 ? -25.25 -44.094 -7.891 1 23.8 82 THR A CA 1
ATOM 596 C C . THR A 1 82 ? -25.484 -45.594 -7.762 1 23.8 82 THR A C 1
ATOM 598 O O . THR A 1 82 ? -26.562 -46.094 -8.078 1 23.8 82 THR A O 1
ATOM 601 N N . TRP A 1 83 ? -24.672 -46.562 -7.523 1 21.2 83 TRP A N 1
ATOM 602 C CA . TRP A 1 83 ? -25.188 -47.875 -7.867 1 21.2 83 TRP A CA 1
ATOM 603 C C . TRP A 1 83 ? -26.188 -48.375 -6.824 1 21.2 83 TRP A C 1
ATOM 605 O O . TRP A 1 83 ? -26.484 -49.562 -6.738 1 21.2 83 TRP A O 1
ATOM 615 N N . GLY A 1 84 ? -26.719 -47.531 -5.719 1 19.75 84 GLY A N 1
ATOM 616 C CA . GLY A 1 84 ? -27.672 -48.312 -4.93 1 19.75 84 GLY A CA 1
ATOM 617 C C . GLY A 1 84 ? -28.984 -48.531 -5.637 1 19.75 84 GLY A C 1
ATOM 618 O O . GLY A 1 84 ? -29.266 -47.938 -6.668 1 19.75 84 GLY A O 1
ATOM 619 N N . ASP A 1 85 ? -30.172 -49.406 -4.918 1 19.58 85 ASP A N 1
ATOM 620 C CA . ASP A 1 85 ? -31.391 -50.219 -5.105 1 19.58 85 ASP A CA 1
ATOM 621 C C . ASP A 1 85 ? -32.594 -49.312 -5.395 1 19.58 85 ASP A C 1
ATOM 623 O O . ASP A 1 85 ? -32.562 -48.125 -5.074 1 19.58 85 ASP A O 1
ATOM 627 N N . SER A 1 86 ? -33.938 -49.844 -5.789 1 19.88 86 SER A N 1
ATOM 628 C CA . SER A 1 86 ? -35.219 -49.594 -6.414 1 19.88 86 SER A CA 1
ATOM 629 C C . SER A 1 86 ? -36.156 -48.875 -5.457 1 19.88 86 SER A C 1
ATOM 631 O O . SER A 1 86 ? -37.344 -48.688 -5.754 1 19.88 86 SER A O 1
ATOM 633 N N . LYS A 1 87 ? -36 -48.656 -4.129 1 20.47 87 LYS A N 1
ATOM 634 C CA . LYS A 1 87 ? -37.281 -48.531 -3.455 1 20.47 87 LYS A CA 1
ATOM 635 C C . LYS A 1 87 ? -38.062 -47.312 -3.98 1 20.47 87 LYS A C 1
ATOM 637 O O . LYS A 1 87 ? -37.469 -46.312 -4.375 1 20.47 87 LYS A O 1
ATOM 642 N N . ARG A 1 88 ? -39.562 -47.281 -4.117 1 18.97 88 ARG A N 1
ATOM 643 C CA . ARG A 1 88 ? -40.719 -46.531 -4.594 1 18.97 88 ARG A CA 1
ATOM 644 C C . ARG A 1 88 ? -40.812 -45.188 -3.855 1 18.97 88 ARG A C 1
ATOM 646 O O . ARG A 1 88 ? -41.219 -45.156 -2.693 1 18.97 88 ARG A O 1
ATOM 653 N N . LEU A 1 89 ? -39.875 -44.188 -3.672 1 18.47 89 LEU A N 1
ATOM 654 C CA . LEU A 1 89 ? -40.438 -43.094 -2.883 1 18.47 89 LEU A CA 1
ATOM 655 C C . LEU A 1 89 ? -41.656 -42.531 -3.557 1 18.47 89 LEU A C 1
ATOM 657 O O . LEU A 1 89 ? -41.719 -42.406 -4.781 1 18.47 89 LEU A O 1
ATOM 661 N N . GLY A 1 90 ? -42.875 -42.406 -2.875 1 17.91 90 GLY A N 1
ATOM 662 C CA . GLY A 1 90 ? -44.219 -41.906 -3.195 1 17.91 90 GLY A CA 1
ATOM 663 C C . GLY A 1 90 ? -44.188 -40.531 -3.824 1 17.91 90 GLY A C 1
ATOM 664 O O . GLY A 1 90 ? -43.125 -39.875 -3.861 1 17.91 90 GLY A O 1
ATOM 665 N N . GLU A 1 91 ? -45.281 -39.656 -3.846 1 19.69 91 GLU A N 1
ATOM 666 C CA . GLU A 1 91 ? -46.156 -38.875 -4.73 1 19.69 91 GLU A CA 1
ATOM 667 C C . GLU A 1 91 ? -45.656 -37.438 -4.883 1 19.69 91 GLU A C 1
ATOM 669 O O . GLU A 1 91 ? -45.719 -36.875 -5.969 1 19.69 91 GLU A O 1
ATOM 674 N N . GLY A 1 92 ? -45.438 -36.688 -3.797 1 20.17 92 GLY A N 1
ATOM 675 C CA . GLY A 1 92 ? -46 -35.344 -3.9 1 20.17 92 GLY A CA 1
ATOM 676 C C . GLY A 1 92 ? -45.156 -34.406 -4.762 1 20.17 92 GLY A C 1
ATOM 677 O O . GLY A 1 92 ? -44 -34.125 -4.418 1 20.17 92 GLY A O 1
ATOM 678 N N . GLY A 1 93 ? -45.281 -34.406 -6.145 1 18.28 93 GLY A N 1
ATOM 679 C CA . GLY A 1 93 ? -44.562 -34 -7.32 1 18.28 93 GLY A CA 1
ATOM 680 C C . GLY A 1 93 ? -44.5 -32.5 -7.484 1 18.28 93 GLY A C 1
ATOM 681 O O . GLY A 1 93 ? -45.5 -31.859 -7.891 1 18.28 93 GLY A O 1
ATOM 682 N N . ALA A 1 94 ? -44.031 -31.641 -6.445 1 19.69 94 ALA A N 1
ATOM 683 C CA . ALA A 1 94 ? -44.219 -30.219 -6.727 1 19.69 94 ALA A CA 1
ATOM 684 C C . ALA A 1 94 ? -43.594 -29.828 -8.062 1 19.69 94 ALA A C 1
ATOM 686 O O . ALA A 1 94 ? -42.5 -30.281 -8.398 1 19.69 94 ALA A O 1
ATOM 687 N N . SER A 1 95 ? -44.312 -29.406 -9.094 1 18.38 95 SER A N 1
ATOM 688 C CA . SER A 1 95 ? -44.188 -29.109 -10.516 1 18.38 95 SER A CA 1
ATOM 689 C C . SER A 1 95 ? -43.188 -27.984 -10.758 1 18.38 95 SER A C 1
ATOM 691 O O . SER A 1 95 ? -43.281 -26.922 -10.148 1 18.38 95 SER A O 1
ATOM 693 N N . TRP A 1 96 ? -41.938 -28.312 -10.922 1 19.77 96 TRP A N 1
ATOM 694 C CA . TRP A 1 96 ? -40.875 -27.375 -11.258 1 19.77 96 TRP A CA 1
ATOM 695 C C . TRP A 1 96 ? -41.219 -26.625 -12.547 1 19.77 96 TRP A C 1
ATOM 697 O O . TRP A 1 96 ? -41.594 -27.234 -13.547 1 19.77 96 TRP A O 1
ATOM 707 N N . THR A 1 97 ? -41.844 -25.453 -12.484 1 20.62 97 THR A N 1
ATOM 708 C CA . THR A 1 97 ? -42.344 -24.656 -13.609 1 20.62 97 THR A CA 1
ATOM 709 C C . THR A 1 97 ? -41.312 -24.578 -14.719 1 20.62 97 THR A C 1
ATOM 711 O O . THR A 1 97 ? -40.094 -24.656 -14.461 1 20.62 97 THR A O 1
ATOM 714 N N . SER A 1 98 ? -41.688 -24.828 -15.961 1 18.03 98 SER A N 1
ATOM 715 C CA . SER A 1 98 ? -41.188 -25.078 -17.312 1 18.03 98 SER A CA 1
ATOM 716 C C . SER A 1 98 ? -40.406 -23.891 -17.844 1 18.03 98 SER A C 1
ATOM 718 O O . SER A 1 98 ? -40.906 -22.75 -17.844 1 18.03 98 SER A O 1
ATOM 720 N N . TRP A 1 99 ? -39.125 -23.875 -17.688 1 19.92 99 TRP A N 1
ATOM 721 C CA . TRP A 1 99 ? -38.219 -22.828 -18.156 1 19.92 99 TRP A CA 1
ATOM 722 C C . TRP A 1 99 ? -38.25 -22.719 -19.672 1 19.92 99 TRP A C 1
ATOM 724 O O . TRP A 1 99 ? -38.062 -23.719 -20.375 1 19.92 99 TRP A O 1
ATOM 734 N N . GLU A 1 100 ? -39.281 -22.047 -20.281 1 19.08 100 GLU A N 1
ATOM 735 C CA . GLU A 1 100 ? -39.344 -21.953 -21.734 1 19.08 100 GLU A CA 1
ATOM 736 C C . GLU A 1 100 ? -38.062 -21.344 -22.312 1 19.08 100 GLU A C 1
ATOM 738 O O . GLU A 1 100 ? -37.656 -20.25 -21.922 1 19.08 100 GLU A O 1
ATOM 743 N N . PRO A 1 101 ? -37.156 -22.109 -22.844 1 20.39 101 PRO A N 1
ATOM 744 C CA . PRO A 1 101 ? -35.844 -21.734 -23.375 1 20.39 101 PRO A CA 1
ATOM 745 C C . PRO A 1 101 ? -35.969 -20.828 -24.609 1 20.39 101 PRO A C 1
ATOM 747 O O . PRO A 1 101 ? -36.5 -21.234 -25.625 1 20.39 101 PRO A O 1
ATOM 750 N N . THR A 1 102 ? -36.594 -19.594 -24.531 1 19.28 102 THR A N 1
ATOM 751 C CA . THR A 1 102 ? -36.781 -18.875 -25.797 1 19.28 102 THR A CA 1
ATOM 752 C C . THR A 1 102 ? -35.438 -18.703 -26.516 1 19.28 102 THR A C 1
ATOM 754 O O . THR A 1 102 ? -34.469 -18.188 -25.938 1 19.28 102 THR A O 1
ATOM 757 N N . SER A 1 103 ? -35.094 -19.578 -27.5 1 19.5 103 SER A N 1
ATOM 758 C CA . SER A 1 103 ? -33.938 -19.766 -28.359 1 19.5 103 SER A CA 1
ATOM 759 C C . SER A 1 103 ? -33.688 -18.547 -29.234 1 19.5 103 SER A C 1
ATOM 761 O O . SER A 1 103 ? -33.562 -18.656 -30.453 1 19.5 103 SER A O 1
ATOM 763 N N . PRO A 1 104 ? -33.625 -17.297 -28.641 1 18.61 104 PRO A N 1
ATOM 764 C CA . PRO A 1 104 ? -33.656 -16.312 -29.719 1 18.61 104 PRO A CA 1
ATOM 765 C C . PRO A 1 104 ? -32.562 -16.531 -30.75 1 18.61 104 PRO A C 1
ATOM 767 O O . PRO A 1 104 ? -31.422 -16.859 -30.375 1 18.61 104 PRO A O 1
ATOM 770 N N . ALA A 1 105 ? -32.844 -17.062 -31.953 1 20.02 105 ALA A N 1
ATOM 771 C CA . ALA A 1 105 ? -32.125 -17.438 -33.156 1 20.02 105 ALA A CA 1
ATOM 772 C C . ALA A 1 105 ? -31.375 -16.25 -33.75 1 20.02 105 ALA A C 1
ATOM 774 O O . ALA A 1 105 ? -30.75 -16.375 -34.812 1 20.02 105 ALA A O 1
ATOM 775 N N . GLY A 1 106 ? -30.969 -15.289 -32.938 1 18.25 106 GLY A N 1
ATOM 776 C CA . GLY A 1 106 ? -30.672 -14.117 -33.75 1 18.25 106 GLY A CA 1
ATOM 777 C C . GLY A 1 106 ? -29.672 -14.383 -34.844 1 18.25 106 GLY A C 1
ATOM 778 O O . GLY A 1 106 ? -28.891 -15.336 -34.781 1 18.25 106 GLY A O 1
ATOM 779 N N . PRO A 1 107 ? -30.031 -13.93 -36.094 1 18.58 107 PRO A N 1
ATOM 780 C CA . PRO A 1 107 ? -29.469 -14.195 -37.406 1 18.58 107 PRO A CA 1
ATOM 781 C C . PRO A 1 107 ? -27.969 -13.898 -37.5 1 18.58 107 PRO A C 1
ATOM 783 O O . PRO A 1 107 ? -27.453 -13.086 -36.719 1 18.58 107 PRO A O 1
ATOM 786 N N . SER A 1 108 ? -27.219 -14.93 -37.688 1 18.03 108 SER A N 1
ATOM 787 C CA . SER A 1 108 ? -25.766 -15.055 -37.844 1 18.03 108 SER A CA 1
ATOM 788 C C . SER A 1 108 ? -25.266 -14.148 -38.969 1 18.03 108 SER A C 1
ATOM 790 O O . SER A 1 108 ? -25.547 -14.391 -40.156 1 18.03 108 SER A O 1
ATOM 792 N N . ARG A 1 109 ? -25.594 -12.766 -38.812 1 16.94 109 ARG A N 1
ATOM 793 C CA . ARG A 1 109 ? -25.219 -11.961 -39.969 1 16.94 109 ARG A CA 1
ATOM 794 C C . ARG A 1 109 ? -23.812 -12.312 -40.469 1 16.94 109 ARG A C 1
ATOM 796 O O . ARG A 1 109 ? -22.875 -12.344 -39.656 1 16.94 109 ARG A O 1
ATOM 803 N N . ALA A 1 110 ? -23.75 -12.883 -41.656 1 17.83 110 ALA A N 1
ATOM 804 C CA . ALA A 1 110 ? -22.734 -13.453 -42.531 1 17.83 110 ALA A CA 1
ATOM 805 C C . ALA A 1 110 ? -21.594 -12.461 -42.75 1 17.83 110 ALA A C 1
ATOM 807 O O . ALA A 1 110 ? -21.797 -11.398 -43.344 1 17.83 110 ALA A O 1
ATOM 808 N N . VAL A 1 111 ? -20.969 -12.016 -41.719 1 17.92 111 VAL A N 1
ATOM 809 C CA . VAL A 1 111 ? -20.047 -10.914 -42 1 17.92 111 VAL A CA 1
ATOM 810 C C . VAL A 1 111 ? -19.109 -11.289 -43.125 1 17.92 111 VAL A C 1
ATOM 812 O O . VAL A 1 111 ? -18.516 -12.367 -43.125 1 17.92 111 VAL A O 1
ATOM 815 N N . ALA A 1 112 ? -19.375 -10.648 -44.25 1 17.5 112 ALA A N 1
ATOM 816 C CA . ALA A 1 112 ? -18.812 -10.695 -45.594 1 17.5 112 ALA A CA 1
ATOM 817 C C . ALA A 1 112 ? -17.281 -10.633 -45.562 1 17.5 112 ALA A C 1
ATOM 819 O O . ALA A 1 112 ? -16.703 -9.742 -44.906 1 17.5 112 ALA A O 1
ATOM 820 N N . SER A 1 113 ? -16.672 -11.727 -45.5 1 18.23 113 SER A N 1
ATOM 821 C CA . SER A 1 113 ? -15.227 -11.891 -45.469 1 18.23 113 SER A CA 1
ATOM 822 C C . SER A 1 113 ? -14.562 -11.18 -46.625 1 18.23 113 SER A C 1
ATOM 824 O O . SER A 1 113 ? -13.438 -11.516 -47 1 18.23 113 SER A O 1
ATOM 826 N N . PRO A 1 114 ? -14.852 -9.883 -46.812 1 18.19 114 PRO A N 1
ATOM 827 C CA . PRO A 1 114 ? -14.391 -9.539 -48.188 1 18.19 114 PRO A CA 1
ATOM 828 C C . PRO A 1 114 ? -12.914 -9.859 -48.406 1 18.19 114 PRO A C 1
ATOM 830 O O . PRO A 1 114 ? -12.078 -9.547 -47.531 1 18.19 114 PRO A O 1
ATOM 833 N N . ALA A 1 115 ? -12.641 -10.938 -49.031 1 19.25 115 ALA A N 1
ATOM 834 C CA . ALA A 1 115 ? -11.328 -11.523 -49.312 1 19.25 115 ALA A CA 1
ATOM 835 C C . ALA A 1 115 ? -10.508 -10.617 -50.219 1 19.25 115 ALA A C 1
ATOM 837 O O . ALA A 1 115 ? -9.359 -10.922 -50.531 1 19.25 115 ALA A O 1
ATOM 838 N N . PRO A 1 116 ? -10.891 -9.344 -50.438 1 19.03 116 PRO A N 1
ATOM 839 C CA . PRO A 1 116 ? -10.297 -9.125 -51.781 1 19.03 116 PRO A CA 1
ATOM 840 C C . PRO A 1 116 ? -8.781 -9.312 -51.781 1 19.03 116 PRO A C 1
ATOM 842 O O . PRO A 1 116 ? -8.133 -9.148 -50.75 1 19.03 116 PRO A O 1
ATOM 845 N N . SER A 1 117 ? -8.336 -10.148 -52.688 1 19.8 117 SER A N 1
ATOM 846 C CA . SER A 1 117 ? -7.023 -10.656 -53.062 1 19.8 117 SER A CA 1
ATOM 847 C C . SER A 1 117 ? -6.07 -9.516 -53.406 1 19.8 117 SER A C 1
ATOM 849 O O . SER A 1 117 ? -4.938 -9.75 -53.844 1 19.8 117 SER A O 1
ATOM 851 N N . MET A 1 118 ? -6.312 -8.344 -52.844 1 19.62 118 MET A N 1
ATOM 852 C CA . MET A 1 118 ? -5.613 -7.387 -53.688 1 19.62 118 MET A CA 1
ATOM 853 C C . MET A 1 118 ? -4.125 -7.711 -53.75 1 19.62 118 MET A C 1
ATOM 855 O O . MET A 1 118 ? -3.52 -8.102 -52.781 1 19.62 118 MET A O 1
ATOM 859 N N . ASP A 1 119 ? -3.668 -7.961 -54.969 1 20.44 119 ASP A N 1
ATOM 860 C CA . ASP A 1 119 ? -2.379 -8.32 -55.562 1 20.44 119 ASP A CA 1
ATOM 861 C C . ASP A 1 119 ? -1.276 -7.383 -55.062 1 20.44 119 ASP A C 1
ATOM 863 O O . ASP A 1 119 ? -1.411 -6.16 -55.156 1 20.44 119 ASP A O 1
ATOM 867 N N . PRO A 1 120 ? -0.715 -7.781 -53.938 1 21.72 120 PRO A N 1
ATOM 868 C CA . PRO A 1 120 ? 0.245 -6.789 -53.469 1 21.72 120 PRO A CA 1
ATOM 869 C C . PRO A 1 120 ? 1.234 -6.348 -54.531 1 21.72 120 PRO A C 1
ATOM 871 O O . PRO A 1 120 ? 1.617 -7.145 -55.406 1 21.72 120 PRO A O 1
ATOM 874 N N . LEU A 1 121 ? 0.954 -5.152 -55.094 1 21.73 121 LEU A N 1
ATOM 875 C CA . LEU A 1 121 ? 1.851 -4.562 -56.062 1 21.73 121 LEU A CA 1
ATOM 876 C C . LEU A 1 121 ? 3.309 -4.758 -55.656 1 21.73 121 LEU A C 1
ATOM 878 O O . LEU A 1 121 ? 3.666 -4.566 -54.5 1 21.73 121 LEU A O 1
ATOM 882 N N . THR A 1 122 ? 4.031 -5.625 -56.406 1 22.03 122 THR A N 1
ATOM 883 C CA . THR A 1 122 ? 5.406 -6.113 -56.375 1 22.03 122 THR A CA 1
ATOM 884 C C . THR A 1 122 ? 6.395 -4.949 -56.375 1 22.03 122 THR A C 1
ATOM 886 O O . THR A 1 122 ? 7.605 -5.16 -56.438 1 22.03 122 THR A O 1
ATOM 889 N N . SER A 1 123 ? 5.848 -3.648 -56.312 1 20.86 123 SER A N 1
ATOM 890 C CA . SER A 1 123 ? 6.879 -2.855 -56.969 1 20.86 123 SER A CA 1
ATOM 891 C C . SER A 1 123 ? 8.203 -2.934 -56.219 1 20.86 123 SER A C 1
ATOM 893 O O . SER A 1 123 ? 8.227 -3.016 -55 1 20.86 123 SER A O 1
ATOM 895 N N . PRO A 1 124 ? 9.32 -3.223 -56.969 1 23.02 124 PRO A N 1
ATOM 896 C CA . PRO A 1 124 ? 10.719 -3.568 -56.719 1 23.02 124 PRO A CA 1
ATOM 897 C C . PRO A 1 124 ? 11.406 -2.564 -55.781 1 23.02 124 PRO A C 1
ATOM 899 O O . PRO A 1 124 ? 12.469 -2.861 -55.25 1 23.02 124 PRO A O 1
ATOM 902 N N . GLU A 1 125 ? 10.859 -1.274 -55.75 1 22.73 125 GLU A N 1
ATOM 903 C CA . GLU A 1 125 ? 11.945 -0.304 -55.656 1 22.73 125 GLU A CA 1
ATOM 904 C C . GLU A 1 125 ? 12.562 -0.308 -54.281 1 22.73 125 GLU A C 1
ATOM 906 O O . GLU A 1 125 ? 11.859 -0.436 -53.281 1 22.73 125 GLU A O 1
ATOM 911 N N . ALA A 1 126 ? 13.875 -0.565 -54.219 1 26.02 126 ALA A N 1
ATOM 912 C CA . ALA A 1 126 ? 14.883 -0.706 -53.156 1 26.02 126 ALA A CA 1
ATOM 913 C C . ALA A 1 126 ? 14.805 0.444 -52.156 1 26.02 126 ALA A C 1
ATOM 915 O O . ALA A 1 126 ? 15.156 1.58 -52.5 1 26.02 126 ALA A O 1
ATOM 916 N N . PRO A 1 127 ? 13.523 0.734 -51.594 1 26.06 127 PRO A N 1
ATOM 917 C CA . PRO A 1 127 ? 13.742 2.098 -51.094 1 26.06 127 PRO A CA 1
ATOM 918 C C . PRO A 1 127 ? 15.008 2.221 -50.25 1 26.06 127 PRO A C 1
ATOM 920 O O . PRO A 1 127 ? 15.453 1.236 -49.656 1 26.06 127 PRO A O 1
ATOM 923 N N . GLY A 1 128 ? 15.914 3.094 -50.625 1 24.55 128 GLY A N 1
ATOM 924 C CA . GLY A 1 128 ? 17.156 3.553 -50.031 1 24.55 128 GLY A CA 1
ATOM 925 C C . GLY A 1 128 ? 17.047 3.82 -48.531 1 24.55 128 GLY A C 1
ATOM 926 O O . GLY A 1 128 ? 16.219 4.625 -48.125 1 24.55 128 GLY A O 1
ATOM 927 N N . HIS A 1 129 ? 17.078 2.773 -47.812 1 24.92 129 HIS A N 1
ATOM 928 C CA . HIS A 1 129 ? 17 2.77 -46.375 1 24.92 129 HIS A CA 1
ATOM 929 C C . HIS A 1 129 ? 17.859 3.877 -45.75 1 24.92 129 HIS A C 1
ATOM 931 O O . HIS A 1 129 ? 19.094 3.795 -45.781 1 24.92 129 HIS A O 1
ATOM 937 N N . VAL A 1 130 ? 17.438 5.129 -46.031 1 27.66 130 VAL A N 1
ATOM 938 C CA . VAL A 1 130 ? 18.219 6.191 -45.438 1 27.66 130 VAL A CA 1
ATOM 939 C C . VAL A 1 130 ? 18.5 5.863 -43.969 1 27.66 130 VAL A C 1
ATOM 941 O O . VAL A 1 130 ? 17.562 5.559 -43.219 1 27.66 130 VAL A O 1
ATOM 944 N N . ARG A 1 131 ? 19.609 5.383 -43.688 1 29.16 131 ARG A N 1
ATOM 945 C CA . ARG A 1 131 ? 20.219 5.195 -42.375 1 29.16 131 ARG A CA 1
ATOM 946 C C . ARG A 1 131 ? 20.078 6.449 -41.531 1 29.16 131 ARG A C 1
ATOM 948 O O . ARG A 1 131 ? 20.703 7.473 -41.812 1 29.16 13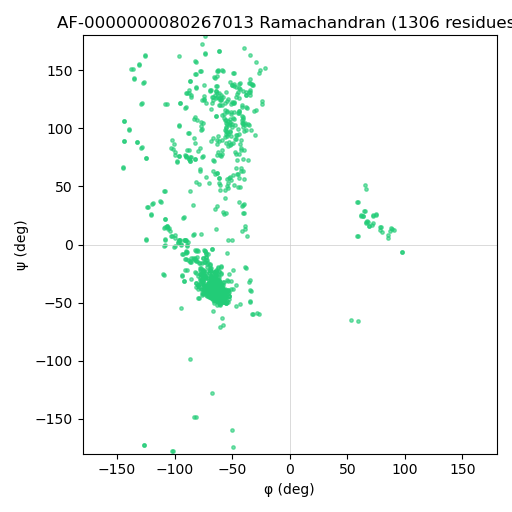1 ARG A O 1
ATOM 955 N N . PHE A 1 132 ? 18.859 6.82 -41.156 1 28.64 132 PHE A N 1
ATOM 956 C CA . PHE A 1 132 ? 18.828 7.988 -40.281 1 28.64 132 PHE A CA 1
ATOM 957 C C . PHE A 1 132 ? 19.75 7.789 -39.094 1 28.64 132 PHE A C 1
ATOM 959 O O . PHE A 1 132 ? 19.656 6.77 -38.375 1 28.64 132 PHE A O 1
ATOM 966 N N . SER A 1 133 ? 20.938 8.156 -39.281 1 30.25 133 SER A N 1
ATOM 967 C CA . SER A 1 133 ? 21.859 8.258 -38.156 1 30.25 133 SER A CA 1
ATOM 968 C C . SER A 1 133 ? 21.234 9.008 -36.969 1 30.25 133 SER A C 1
ATOM 970 O O . SER A 1 133 ? 20.828 10.164 -37.125 1 30.25 133 SER A O 1
ATOM 972 N N . ASP A 1 134 ? 20.453 8.359 -36.25 1 33.78 134 ASP A N 1
ATOM 973 C CA . ASP A 1 134 ? 19.812 9.047 -35.125 1 33.78 134 ASP A CA 1
ATOM 974 C C . ASP A 1 134 ? 20.797 9.945 -34.406 1 33.78 134 ASP A C 1
ATOM 976 O O . ASP A 1 134 ? 21.953 9.578 -34.219 1 33.78 134 ASP A O 1
ATOM 980 N N . PRO A 1 135 ? 20.703 11.25 -34.469 1 38.19 135 PRO A N 1
ATOM 981 C CA . PRO A 1 135 ? 21.625 12.164 -33.781 1 38.19 135 PRO A CA 1
ATOM 982 C C . PRO A 1 135 ? 21.984 11.695 -32.375 1 38.19 135 PRO A C 1
ATOM 984 O O . PRO A 1 135 ? 21.203 10.969 -31.75 1 38.19 135 PRO A O 1
ATOM 987 N N . PRO A 1 136 ? 23.25 11.695 -32.031 1 39.66 136 PRO A N 1
ATOM 988 C CA . PRO A 1 136 ? 23.672 11.32 -30.656 1 39.66 136 PRO A CA 1
ATOM 989 C C . PRO A 1 136 ? 22.797 11.945 -29.578 1 39.66 136 PRO A C 1
ATOM 991 O O . PRO A 1 136 ? 22.297 13.07 -29.75 1 39.66 136 PRO A O 1
ATOM 994 N N . PRO A 1 137 ? 22.078 11.227 -28.828 1 43.59 137 PRO A N 1
ATOM 995 C CA . PRO A 1 137 ? 21.203 11.852 -27.828 1 43.59 137 PRO A CA 1
ATOM 996 C C . PRO A 1 137 ? 21.875 13.016 -27.109 1 43.59 137 PRO A C 1
ATOM 998 O O . PRO A 1 137 ? 23.094 13.047 -26.984 1 43.59 137 PRO A O 1
ATOM 1001 N N . PRO A 1 138 ? 21.359 14.188 -27.188 1 46.47 138 PRO A N 1
ATOM 1002 C CA . PRO A 1 138 ? 22.031 15.312 -26.531 1 46.47 138 PRO A CA 1
ATOM 1003 C C . PRO A 1 138 ? 22.719 14.898 -25.219 1 46.47 138 PRO A C 1
ATOM 1005 O O . PRO A 1 138 ? 22.281 13.938 -24.578 1 46.47 138 PRO A O 1
ATOM 1008 N N . ALA A 1 139 ? 23.922 15.406 -24.953 1 50.5 139 ALA A N 1
ATOM 1009 C CA . ALA A 1 139 ? 24.797 15.172 -23.812 1 50.5 139 ALA A CA 1
ATOM 1010 C C . ALA A 1 139 ? 24.062 15.422 -22.5 1 50.5 139 ALA A C 1
ATOM 1012 O O . ALA A 1 139 ? 23.656 16.547 -22.219 1 50.5 139 ALA A O 1
ATOM 1013 N N . LEU A 1 140 ? 23.328 14.461 -21.953 1 64.31 140 LEU A N 1
ATOM 1014 C CA . LEU A 1 140 ? 22.625 14.57 -20.688 1 64.31 140 LEU A CA 1
ATOM 1015 C C . LEU A 1 140 ? 23.594 14.922 -19.562 1 64.31 140 LEU A C 1
ATOM 1017 O O . LEU A 1 140 ? 24.688 14.375 -19.484 1 64.31 140 LEU A O 1
ATOM 1021 N N . ASP A 1 141 ? 23.484 16.078 -19.016 1 69.25 141 ASP A N 1
ATOM 1022 C CA . ASP A 1 141 ? 24.203 16.391 -17.781 1 69.25 141 ASP A CA 1
ATOM 1023 C C . ASP A 1 141 ? 23.969 15.312 -16.734 1 69.25 141 ASP A C 1
ATOM 1025 O O . ASP A 1 141 ? 22.875 15.18 -16.203 1 69.25 141 ASP A O 1
ATOM 1029 N N . ALA A 1 142 ? 25.047 14.477 -16.594 1 75.56 142 ALA A N 1
ATOM 1030 C CA . ALA A 1 142 ? 24.953 13.289 -15.75 1 75.56 142 ALA A CA 1
ATOM 1031 C C . ALA A 1 142 ? 24.484 13.648 -14.352 1 75.56 142 ALA A C 1
ATOM 1033 O O . ALA A 1 142 ? 23.656 12.938 -13.766 1 75.56 142 ALA A O 1
ATOM 1034 N N . ALA A 1 143 ? 25.016 14.781 -13.867 1 78.94 143 ALA A N 1
ATOM 1035 C CA . ALA A 1 143 ? 24.656 15.172 -12.508 1 78.94 143 ALA A CA 1
ATOM 1036 C C . ALA A 1 143 ? 23.172 15.562 -12.422 1 78.94 143 ALA A C 1
ATOM 1038 O O . ALA A 1 143 ? 22.484 15.203 -11.469 1 78.94 143 ALA A O 1
ATOM 1039 N N . HIS A 1 144 ? 22.766 16.266 -13.406 1 83.38 144 HIS A N 1
ATOM 1040 C CA . HIS A 1 144 ? 21.359 16.672 -13.445 1 83.38 144 HIS A CA 1
ATOM 1041 C C . HIS A 1 144 ? 20.438 15.477 -13.609 1 83.38 144 HIS A C 1
ATOM 1043 O O . HIS A 1 144 ? 19.391 15.406 -12.969 1 83.38 144 HIS A O 1
ATOM 1049 N N . ASP A 1 145 ? 20.906 14.594 -14.367 1 89.69 145 ASP A N 1
ATOM 1050 C CA . ASP A 1 145 ? 20.125 13.383 -14.594 1 89.69 145 ASP A CA 1
ATOM 1051 C C . ASP A 1 145 ? 19.953 12.586 -13.305 1 89.69 145 ASP A C 1
ATOM 1053 O O . ASP A 1 145 ? 18.875 12.086 -13 1 89.69 145 ASP A O 1
ATOM 1057 N N . ASP A 1 146 ? 21.031 12.594 -12.57 1 91.75 146 ASP A N 1
ATOM 1058 C CA . ASP A 1 146 ? 20.984 11.844 -11.32 1 91.75 146 ASP A CA 1
ATOM 1059 C C . ASP A 1 146 ? 20.047 12.5 -10.312 1 91.75 146 ASP A C 1
ATOM 1061 O O . ASP A 1 146 ? 19.312 11.805 -9.602 1 91.75 146 ASP A O 1
ATOM 1065 N N . GLU A 1 147 ? 20.125 13.781 -10.25 1 93.06 147 GLU A N 1
ATOM 1066 C CA . GLU A 1 147 ? 19.25 14.523 -9.336 1 93.06 147 GLU A CA 1
ATOM 1067 C C . GLU A 1 147 ? 17.797 14.344 -9.719 1 93.06 147 GLU A C 1
ATOM 1069 O O . GLU A 1 147 ? 16.953 14.062 -8.859 1 93.06 147 GLU A O 1
ATOM 1074 N N . LEU A 1 148 ? 17.547 14.469 -10.961 1 94.19 148 LEU A N 1
ATOM 1075 C CA . LEU A 1 148 ? 16.188 14.312 -11.484 1 94.19 148 LEU A CA 1
ATOM 1076 C C . LEU A 1 148 ? 15.664 12.906 -11.234 1 94.19 148 LEU A C 1
ATOM 1078 O O . LEU A 1 148 ? 14.523 12.727 -10.805 1 94.19 148 LEU A O 1
ATOM 1082 N N . TYR A 1 149 ? 16.5 11.961 -11.492 1 96.69 149 TYR A N 1
ATOM 1083 C CA . TYR A 1 149 ? 16.094 10.57 -11.359 1 96.69 149 TYR A CA 1
ATOM 1084 C C . TYR A 1 149 ? 15.805 10.219 -9.906 1 96.69 149 TYR A C 1
ATOM 1086 O O . TYR A 1 149 ? 14.844 9.508 -9.609 1 96.69 149 TYR A O 1
ATOM 1094 N N . ALA A 1 150 ? 16.609 10.734 -9.023 1 96.94 150 ALA A N 1
ATOM 1095 C CA . ALA A 1 150 ? 16.422 10.445 -7.609 1 96.94 150 ALA A CA 1
ATOM 1096 C C . ALA A 1 150 ? 15.055 10.953 -7.125 1 96.94 150 ALA A C 1
ATOM 1098 O O . ALA A 1 150 ? 14.352 10.25 -6.398 1 96.94 150 ALA A O 1
ATOM 1099 N N . LEU A 1 151 ? 14.711 12.125 -7.539 1 97.56 151 LEU A N 1
ATOM 1100 C CA . LEU A 1 151 ? 13.422 12.695 -7.148 1 97.56 151 LEU A CA 1
ATOM 1101 C C . LEU A 1 151 ? 12.273 11.922 -7.789 1 97.56 151 LEU A C 1
ATOM 1103 O O . LEU A 1 151 ? 11.312 11.555 -7.105 1 97.56 151 LEU A O 1
ATOM 1107 N N . ALA A 1 152 ? 12.383 11.648 -9.055 1 98.19 152 ALA A N 1
ATOM 1108 C CA . ALA A 1 152 ? 11.352 10.891 -9.758 1 98.19 152 ALA A CA 1
ATOM 1109 C C . ALA A 1 152 ? 11.156 9.516 -9.125 1 98.19 152 ALA A C 1
ATOM 1111 O O . ALA A 1 152 ? 10.023 9.078 -8.906 1 98.19 152 ALA A O 1
ATOM 1112 N N . LYS A 1 153 ? 12.289 8.859 -8.867 1 98 153 LYS A N 1
ATOM 1113 C CA . LYS A 1 153 ? 12.25 7.527 -8.266 1 98 153 LYS A CA 1
ATOM 1114 C C . LYS A 1 153 ? 11.609 7.562 -6.883 1 98 153 LYS A C 1
ATOM 1116 O O . LYS A 1 153 ? 10.938 6.609 -6.477 1 98 153 LYS A O 1
ATOM 1121 N N . THR A 1 154 ? 11.82 8.648 -6.18 1 97.88 154 THR A N 1
ATOM 1122 C CA . THR A 1 154 ? 11.195 8.797 -4.867 1 97.88 154 THR A CA 1
ATOM 1123 C C . THR A 1 154 ? 9.68 8.898 -5 1 97.88 154 THR A C 1
ATOM 1125 O O . THR A 1 154 ? 8.945 8.273 -4.234 1 97.88 154 THR A O 1
ATOM 1128 N N . TYR A 1 155 ? 9.18 9.703 -5.973 1 97.69 155 TYR A N 1
ATOM 1129 C CA . TYR A 1 155 ? 7.746 9.766 -6.238 1 97.69 155 TYR A CA 1
ATOM 1130 C C . TYR A 1 155 ? 7.195 8.383 -6.566 1 97.69 155 TYR A C 1
ATOM 1132 O O . TYR A 1 155 ? 6.152 7.98 -6.051 1 97.69 155 TYR A O 1
ATOM 1140 N N . PHE A 1 156 ? 7.961 7.633 -7.367 1 97.81 156 PHE A N 1
ATOM 1141 C CA . PHE A 1 156 ? 7.547 6.297 -7.785 1 97.81 156 PHE A CA 1
ATOM 1142 C C . PHE A 1 156 ? 7.453 5.359 -6.59 1 97.81 156 PHE A C 1
ATOM 1144 O O . PHE A 1 156 ? 6.469 4.625 -6.449 1 97.81 156 PHE A O 1
ATOM 1151 N N . ASP A 1 157 ? 8.516 5.41 -5.777 1 96.75 157 ASP A N 1
ATOM 1152 C CA . ASP A 1 157 ? 8.578 4.512 -4.633 1 96.75 157 ASP A CA 1
ATOM 1153 C C . ASP A 1 157 ? 7.48 4.828 -3.621 1 96.75 157 ASP A C 1
ATOM 1155 O O . ASP A 1 157 ? 7.066 3.959 -2.852 1 96.75 157 ASP A O 1
ATOM 1159 N N . ARG A 1 158 ? 6.996 6.039 -3.648 1 95.44 158 ARG A N 1
ATOM 1160 C CA . ARG A 1 158 ? 5.902 6.438 -2.768 1 95.44 158 ARG A CA 1
ATOM 1161 C C . ARG A 1 158 ? 4.551 6.223 -3.441 1 95.44 158 ARG A C 1
ATOM 1163 O O . ARG A 1 158 ? 3.533 6.742 -2.982 1 95.44 158 ARG A O 1
ATOM 1170 N N . GLU A 1 159 ? 4.57 5.641 -4.668 1 94.06 159 GLU A N 1
ATOM 1171 C CA . GLU A 1 159 ? 3.404 5.27 -5.465 1 94.06 159 GLU A CA 1
ATOM 1172 C C . GLU A 1 159 ? 2.66 6.508 -5.957 1 94.06 159 GLU A C 1
ATOM 1174 O O . GLU A 1 159 ? 1.446 6.465 -6.168 1 94.06 159 GLU A O 1
ATOM 1179 N N . ASN A 1 160 ? 3.301 7.598 -5.883 1 95.94 160 ASN A N 1
ATOM 1180 C CA . ASN A 1 160 ? 2.799 8.781 -6.574 1 95.94 160 ASN A CA 1
ATOM 1181 C C . ASN A 1 160 ? 3.277 8.828 -8.023 1 95.94 160 ASN A C 1
ATOM 1183 O O . ASN A 1 160 ? 4.078 9.688 -8.391 1 95.94 160 ASN A O 1
ATOM 1187 N N . TYR A 1 161 ? 2.721 7.957 -8.805 1 96.5 161 TYR A N 1
ATOM 1188 C CA . TYR A 1 161 ? 3.166 7.742 -10.18 1 96.5 161 TYR A CA 1
ATOM 1189 C C . TYR A 1 161 ? 2.883 8.969 -11.039 1 96.5 161 TYR A C 1
ATOM 1191 O O . TYR A 1 161 ? 3.654 9.289 -11.945 1 96.5 161 TYR A O 1
ATOM 1199 N N . HIS A 1 162 ? 1.78 9.625 -10.75 1 95.62 162 HIS A N 1
ATOM 1200 C CA . HIS A 1 162 ? 1.431 10.82 -11.516 1 95.62 162 HIS A CA 1
ATOM 1201 C C . HIS A 1 162 ? 2.486 11.906 -11.352 1 95.62 162 HIS A C 1
ATOM 1203 O O . HIS A 1 162 ? 2.885 12.547 -12.328 1 95.62 162 HIS A O 1
ATOM 1209 N N . ALA 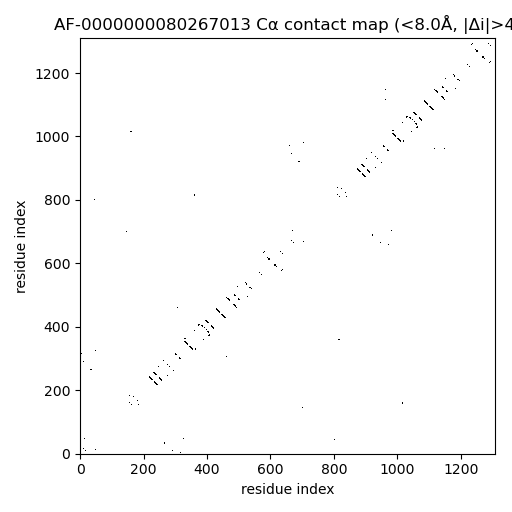A 1 163 ? 2.938 12.102 -10.125 1 97.06 163 ALA A N 1
ATOM 1210 C CA . ALA A 1 163 ? 3.992 13.086 -9.883 1 97.06 163 ALA A CA 1
ATOM 1211 C C . ALA A 1 163 ? 5.281 12.688 -10.602 1 97.06 163 ALA A C 1
ATOM 1213 O O . ALA A 1 163 ? 5.992 13.547 -11.133 1 97.06 163 ALA A O 1
ATOM 1214 N N . CYS A 1 164 ? 5.574 11.391 -10.562 1 97.88 164 CYS A N 1
ATOM 1215 C CA . CYS A 1 164 ? 6.746 10.867 -11.258 1 97.88 164 CYS A CA 1
ATOM 1216 C C . CYS A 1 164 ? 6.684 11.18 -12.742 1 97.88 164 CYS A C 1
ATOM 1218 O O . CYS A 1 164 ? 7.637 11.719 -13.312 1 97.88 164 CYS A O 1
ATOM 1220 N N . VAL A 1 165 ? 5.547 10.961 -13.367 1 97 165 VAL A N 1
ATOM 1221 C CA . VAL A 1 165 ? 5.367 11.164 -14.805 1 97 165 VAL A CA 1
ATOM 1222 C C . VAL A 1 165 ? 5.426 12.656 -15.125 1 97 165 VAL A C 1
ATOM 1224 O O . VAL A 1 165 ? 6.074 13.07 -16.094 1 97 165 VAL A O 1
ATOM 1227 N N . GLN A 1 166 ? 4.75 13.453 -14.344 1 96.44 166 GLN A N 1
ATOM 1228 C CA . GLN A 1 166 ? 4.727 14.898 -14.57 1 96.44 166 GLN A CA 1
ATOM 1229 C C . GLN A 1 166 ? 6.133 15.484 -14.555 1 96.44 166 GLN A C 1
ATOM 1231 O O . GLN A 1 166 ? 6.469 16.328 -15.375 1 96.44 166 GLN A O 1
ATOM 1236 N N . LEU A 1 167 ? 6.922 15.047 -13.625 1 97 167 LEU A N 1
ATOM 1237 C CA . LEU A 1 167 ? 8.297 15.523 -13.5 1 97 167 LEU A CA 1
ATOM 1238 C C . LEU A 1 167 ? 9.117 15.133 -14.727 1 97 167 LEU A C 1
ATOM 1240 O O . LEU A 1 167 ? 9.836 15.961 -15.281 1 97 167 LEU A O 1
ATOM 1244 N N . LEU A 1 168 ? 9.008 13.883 -15.148 1 97.12 168 LEU A N 1
ATOM 1245 C CA . LEU A 1 168 ? 9.836 13.352 -16.234 1 97.12 168 LEU A CA 1
ATOM 1246 C C . LEU A 1 168 ? 9.344 13.852 -17.578 1 97.12 168 LEU A C 1
ATOM 1248 O O . LEU A 1 168 ? 10.133 14.047 -18.5 1 97.12 168 LEU A O 1
ATOM 1252 N N . ASP A 1 169 ? 8.07 14.133 -17.734 1 95.5 169 ASP A N 1
ATOM 1253 C CA . ASP A 1 169 ? 7.504 14.609 -18.984 1 95.5 169 ASP A CA 1
ATOM 1254 C C . ASP A 1 169 ? 7.965 16.031 -19.297 1 95.5 169 ASP A C 1
ATOM 1256 O O . ASP A 1 169 ? 7.945 16.469 -20.453 1 95.5 169 ASP A O 1
ATOM 1260 N N . LYS A 1 170 ? 8.32 16.734 -18.297 1 93.75 170 LYS A N 1
ATOM 1261 C CA . LYS A 1 170 ? 8.75 18.125 -18.469 1 93.75 170 LYS A CA 1
ATOM 1262 C C . LYS A 1 170 ? 10.156 18.203 -19.047 1 93.75 170 LYS A C 1
ATOM 1264 O O . LYS A 1 170 ? 10.586 19.25 -19.531 1 93.75 170 LYS A O 1
ATOM 1269 N N . GLN A 1 171 ? 10.805 17.031 -19.047 1 93.56 171 GLN A N 1
ATOM 1270 C CA . GLN A 1 171 ? 12.188 17.016 -19.516 1 93.56 171 GLN A CA 1
ATOM 1271 C C . GLN A 1 171 ? 12.258 16.844 -21.031 1 93.56 171 GLN A C 1
ATOM 1273 O O . GLN A 1 171 ? 11.469 16.109 -21.609 1 93.56 171 GLN A O 1
ATOM 1278 N N . ALA A 1 172 ? 13.18 17.562 -21.641 1 89.44 172 ALA A N 1
ATOM 1279 C CA . ALA A 1 172 ? 13.359 17.484 -23.094 1 89.44 172 ALA A CA 1
ATOM 1280 C C . ALA A 1 172 ? 13.992 16.156 -23.5 1 89.44 172 ALA A C 1
ATOM 1282 O O . ALA A 1 172 ? 13.672 15.609 -24.547 1 89.44 172 ALA A O 1
ATOM 1283 N N . ALA A 1 173 ? 14.93 15.695 -22.734 1 91.56 173 ALA A N 1
ATOM 1284 C CA . ALA A 1 173 ? 15.625 14.438 -22.984 1 91.56 173 ALA A CA 1
ATOM 1285 C C . ALA A 1 173 ? 15.773 13.617 -21.703 1 91.56 173 ALA A C 1
ATOM 1287 O O . ALA A 1 173 ? 15.945 14.172 -20.625 1 91.56 173 ALA A O 1
ATOM 1288 N N . LEU A 1 174 ? 15.625 12.305 -21.906 1 94.06 174 LEU A N 1
ATOM 1289 C CA . LEU A 1 174 ? 15.719 11.414 -20.75 1 94.06 174 LEU A CA 1
ATOM 1290 C C . LEU A 1 174 ? 16.75 10.312 -20.984 1 94.06 174 LEU A C 1
ATOM 1292 O O . LEU A 1 174 ? 16.906 9.844 -22.125 1 94.06 174 LEU A O 1
ATOM 1296 N N . SER A 1 175 ? 17.531 9.977 -19.938 1 95 175 SER A N 1
ATOM 1297 C CA . SER A 1 175 ? 18.344 8.766 -19.969 1 95 175 SER A CA 1
ATOM 1298 C C . SER A 1 175 ? 17.469 7.52 -20.109 1 95 175 SER A C 1
ATOM 1300 O O . SER A 1 175 ? 16.25 7.594 -19.953 1 95 175 SER A O 1
ATOM 1302 N N . ASP A 1 176 ? 18.094 6.34 -20.438 1 95.31 176 ASP A N 1
ATOM 1303 C CA . ASP A 1 176 ? 17.344 5.09 -20.594 1 95.31 176 ASP A CA 1
ATOM 1304 C C . ASP A 1 176 ? 16.641 4.715 -19.297 1 95.31 176 ASP A C 1
ATOM 1306 O O . ASP A 1 176 ? 15.492 4.258 -19.312 1 95.31 176 ASP A O 1
ATOM 1310 N N . ARG A 1 177 ? 17.344 4.879 -18.156 1 95.75 177 ARG A N 1
ATOM 1311 C CA . ARG A 1 177 ? 16.734 4.516 -16.891 1 95.75 177 ARG A CA 1
ATOM 1312 C C . ARG A 1 177 ? 15.555 5.43 -16.562 1 95.75 177 ARG A C 1
ATOM 1314 O O . ARG A 1 177 ? 14.531 4.977 -16.031 1 95.75 177 ARG A O 1
ATOM 1321 N N . ALA A 1 178 ? 15.695 6.746 -16.875 1 97.19 178 ALA A N 1
ATOM 1322 C CA . ALA A 1 178 ? 14.602 7.688 -16.641 1 97.19 178 ALA A CA 1
ATOM 1323 C C . ALA A 1 178 ? 13.422 7.406 -17.578 1 97.19 178 ALA A C 1
ATOM 1325 O O . ALA A 1 178 ? 12.266 7.52 -17.172 1 97.19 178 ALA A O 1
ATOM 1326 N N . ARG A 1 179 ? 13.734 7.098 -18.828 1 96.94 179 ARG A N 1
ATOM 1327 C CA . ARG A 1 179 ? 12.688 6.727 -19.766 1 96.94 179 ARG A CA 1
ATOM 1328 C C . ARG A 1 179 ? 11.945 5.48 -19.312 1 96.94 179 ARG A C 1
ATOM 1330 O O . ARG A 1 179 ? 10.719 5.414 -19.406 1 96.94 179 ARG A O 1
ATOM 1337 N N . PHE A 1 180 ? 12.703 4.512 -18.828 1 98.12 180 PHE A N 1
ATOM 1338 C CA . PHE A 1 180 ? 12.086 3.314 -18.281 1 98.12 180 PHE A CA 1
ATOM 1339 C C . PHE A 1 180 ? 11.109 3.676 -17.156 1 98.12 180 PHE A C 1
ATOM 1341 O O . PHE A 1 180 ? 9.961 3.23 -17.172 1 98.12 180 PHE A O 1
ATOM 1348 N N . LEU A 1 181 ? 11.555 4.473 -16.234 1 98.12 181 LEU A N 1
ATOM 1349 C CA . LEU A 1 181 ? 10.742 4.852 -15.078 1 98.12 181 LEU A CA 1
ATOM 1350 C C . LEU A 1 181 ? 9.492 5.605 -15.523 1 98.12 181 LEU A C 1
ATOM 1352 O O . LEU A 1 181 ? 8.414 5.418 -14.953 1 98.12 181 LEU A O 1
ATOM 1356 N N . GLN A 1 182 ? 9.633 6.473 -16.5 1 97.62 182 GLN A N 1
ATOM 1357 C CA . GLN A 1 182 ? 8.523 7.242 -17.031 1 97.62 182 GLN A CA 1
ATOM 1358 C C . GLN A 1 182 ? 7.426 6.324 -17.578 1 97.62 182 GLN A C 1
ATOM 1360 O O . GLN A 1 182 ? 6.262 6.441 -17.188 1 97.62 182 GLN A O 1
ATOM 1365 N N . VAL A 1 183 ? 7.82 5.367 -18.406 1 97.69 183 VAL A N 1
ATOM 1366 C CA . VAL A 1 183 ? 6.859 4.48 -19.047 1 97.69 183 VAL A CA 1
ATOM 1367 C C . VAL A 1 183 ? 6.305 3.488 -18.031 1 97.69 183 VAL A C 1
ATOM 1369 O O . VAL A 1 183 ? 5.117 3.162 -18.047 1 97.69 183 VAL A O 1
ATOM 1372 N N . PHE A 1 184 ? 7.184 3.039 -17.141 1 97.75 184 PHE A N 1
ATOM 1373 C CA . PHE A 1 184 ? 6.754 2.107 -16.109 1 97.75 184 PHE A CA 1
ATOM 1374 C C . PHE A 1 184 ? 5.727 2.754 -15.195 1 97.75 184 PHE A C 1
ATOM 1376 O O . PHE A 1 184 ? 4.738 2.123 -14.812 1 97.75 184 PHE A O 1
ATOM 1383 N N . ALA A 1 185 ? 5.965 3.992 -14.844 1 97.31 185 ALA A N 1
ATOM 1384 C CA . ALA A 1 185 ? 5.004 4.73 -14.031 1 97.31 185 ALA A CA 1
ATOM 1385 C C . ALA A 1 185 ? 3.674 4.887 -14.758 1 97.31 185 ALA A C 1
ATOM 1387 O O . ALA A 1 185 ? 2.607 4.727 -14.156 1 97.31 185 ALA A O 1
ATOM 1388 N N . LYS A 1 186 ? 3.732 5.246 -16.031 1 96.75 186 LYS A N 1
ATOM 1389 C CA . LYS A 1 186 ? 2.514 5.367 -16.828 1 96.75 186 LYS A CA 1
ATOM 1390 C C . LYS A 1 186 ? 1.757 4.043 -16.875 1 96.75 186 LYS A C 1
ATOM 1392 O O . LYS A 1 186 ? 0.525 4.023 -16.844 1 96.75 186 LYS A O 1
ATOM 1397 N N . LEU A 1 187 ? 2.518 2.953 -16.969 1 95.44 187 LEU A N 1
ATOM 1398 C CA . LEU A 1 187 ? 1.898 1.632 -16.969 1 95.44 187 LEU A CA 1
ATOM 1399 C C . LEU A 1 187 ? 1.204 1.362 -15.641 1 95.44 187 LEU A C 1
ATOM 1401 O O . LEU A 1 187 ? 0.105 0.805 -15.609 1 95.44 187 LEU A O 1
ATOM 1405 N N . GLN A 1 188 ? 1.862 1.71 -14.547 1 93.75 188 GLN A N 1
ATOM 1406 C CA . GLN A 1 188 ? 1.255 1.528 -13.234 1 93.75 188 GLN A CA 1
ATOM 1407 C C . GLN A 1 188 ? -0.048 2.314 -13.117 1 93.75 188 GLN A C 1
ATOM 1409 O O . GLN A 1 188 ? -1.021 1.831 -12.531 1 93.75 188 GLN A O 1
ATOM 1414 N N . ILE A 1 189 ? -0.06 3.543 -13.656 1 92.75 189 ILE A N 1
ATOM 1415 C CA . ILE A 1 189 ? -1.263 4.371 -13.648 1 92.75 189 ILE A CA 1
ATOM 1416 C C . ILE A 1 189 ? -2.377 3.664 -14.422 1 92.75 189 ILE A C 1
ATOM 1418 O O . ILE A 1 189 ? -3.521 3.613 -13.961 1 92.75 189 ILE A O 1
ATOM 1422 N N . TYR A 1 190 ? -2.012 3.1 -15.508 1 90.38 190 TYR A N 1
ATOM 1423 C CA . TYR A 1 190 ? -2.965 2.373 -16.344 1 90.38 190 TYR A CA 1
ATOM 1424 C C . TYR A 1 190 ? -3.549 1.182 -15.594 1 90.38 190 TYR A C 1
ATOM 1426 O O . TYR A 1 190 ? -4.762 0.965 -15.602 1 90.38 190 TYR A O 1
ATOM 1434 N N . GLU A 1 191 ? -2.719 0.422 -14.945 1 86.69 191 GLU A N 1
ATOM 1435 C CA . GLU A 1 191 ? -3.143 -0.775 -14.227 1 86.69 191 GLU A CA 1
ATOM 1436 C C . GLU A 1 191 ? -4.035 -0.42 -13.047 1 86.69 191 GLU A C 1
ATOM 1438 O O . GLU A 1 191 ? -4.98 -1.148 -12.734 1 86.69 191 GLU A O 1
ATOM 1443 N N . GLN A 1 192 ? -3.705 0.66 -12.367 1 83.69 192 GLN A N 1
ATOM 1444 C CA . GLN A 1 192 ? -4.52 1.107 -11.242 1 83.69 192 GLN A CA 1
ATOM 1445 C C . GLN A 1 192 ? -5.922 1.506 -11.703 1 83.69 192 GLN A C 1
ATOM 1447 O O . GLN A 1 192 ? -6.902 1.272 -10.992 1 83.69 192 GLN A O 1
ATOM 1452 N N . HIS A 1 193 ? -5.98 2.104 -12.812 1 81.25 193 HIS A N 1
ATOM 1453 C CA . HIS A 1 193 ? -7.266 2.523 -13.352 1 81.25 193 HIS A CA 1
ATOM 1454 C C . HIS A 1 193 ? -8.125 1.321 -13.727 1 81.25 193 HIS A C 1
ATOM 1456 O O . HIS A 1 193 ? -9.352 1.357 -13.57 1 81.25 193 HIS A O 1
ATOM 1462 N N . LEU A 1 194 ? -7.535 0.276 -14.234 1 74.31 194 LEU A N 1
ATOM 1463 C CA . LEU A 1 194 ? -8.25 -0.949 -14.578 1 74.31 194 LEU A CA 1
ATOM 1464 C C . LEU A 1 194 ? -8.852 -1.596 -13.328 1 74.31 194 LEU A C 1
ATOM 1466 O O . LEU A 1 194 ? -9.969 -2.119 -13.367 1 74.31 194 LEU A O 1
ATOM 1470 N N . GLY A 1 195 ? -8.078 -1.601 -12.312 1 65 195 GLY A N 1
ATOM 1471 C CA . GLY A 1 195 ? -8.555 -2.193 -11.07 1 65 195 GLY A CA 1
ATOM 1472 C C . GLY A 1 195 ? -9.758 -1.469 -10.484 1 65 195 GLY A C 1
ATOM 1473 O O . GLY A 1 195 ? -10.656 -2.1 -9.93 1 65 195 GLY A O 1
ATOM 1474 N N . HIS A 1 196 ? -9.805 -0.187 -10.688 1 61.34 196 HIS A N 1
ATOM 1475 C CA . HIS A 1 196 ? -10.891 0.613 -10.133 1 61.34 196 HIS A CA 1
ATOM 1476 C C . HIS A 1 196 ? -12.156 0.487 -10.984 1 61.34 196 HIS A C 1
ATOM 1478 O O . HIS A 1 196 ? -13.266 0.634 -10.469 1 61.34 196 HIS A O 1
ATOM 1484 N N . SER A 1 197 ? -11.977 0.38 -12.391 1 52.75 197 SER A N 1
ATOM 1485 C CA . SER A 1 197 ? -13.102 0.335 -13.32 1 52.75 197 SER A CA 1
ATOM 1486 C C . SER A 1 197 ? -13.75 -1.046 -13.336 1 52.75 197 SER A C 1
ATOM 1488 O O . SER A 1 197 ? -14.859 -1.214 -13.859 1 52.75 197 SER A O 1
ATOM 1490 N N . GLY A 1 198 ? -13.094 -2.061 -13.188 1 47.38 198 GLY A N 1
ATOM 1491 C CA . GLY A 1 198 ? -13.586 -3.398 -13.484 1 47.38 198 GLY A CA 1
ATOM 1492 C C . GLY A 1 198 ? -14.883 -3.725 -12.766 1 47.38 198 GLY A C 1
ATOM 1493 O O . GLY A 1 198 ? -14.984 -3.572 -11.547 1 47.38 198 GLY A O 1
ATOM 1494 N N . GLU A 1 199 ? -15.977 -3.678 -13.57 1 44.62 199 GLU A N 1
ATOM 1495 C CA . GLU A 1 199 ? -17.391 -4.059 -13.461 1 44.62 199 GLU A CA 1
ATOM 1496 C C . GLU A 1 199 ? -17.547 -5.293 -12.578 1 44.62 199 GLU A C 1
ATOM 1498 O O . GLU A 1 199 ? -18.547 -5.418 -11.867 1 44.62 199 GLU A O 1
ATOM 1503 N N . GLY A 1 200 ? -16.922 -6.379 -12.969 1 42.84 200 GLY A N 1
ATOM 1504 C CA . GLY A 1 200 ? -17.406 -7.691 -12.586 1 42.84 200 GLY A CA 1
ATOM 1505 C C . GLY A 1 200 ? -17.172 -8.016 -11.125 1 42.84 200 GLY A C 1
ATOM 1506 O O . GLY A 1 200 ? -17.609 -9.047 -10.625 1 42.84 200 GLY A O 1
ATOM 1507 N N . LEU A 1 201 ? -16.078 -7.688 -10.539 1 46.44 201 LEU A N 1
ATOM 1508 C CA . LEU A 1 201 ? -16.078 -7.738 -9.086 1 46.44 201 LEU A CA 1
ATOM 1509 C C . LEU A 1 201 ? -16.688 -6.473 -8.492 1 46.44 201 LEU A C 1
ATOM 1511 O O . LEU A 1 201 ? -16.438 -5.371 -8.992 1 46.44 201 LEU A O 1
ATOM 1515 N N . PRO A 1 202 ? -17.875 -6.492 -7.891 1 40.41 202 PRO A N 1
ATOM 1516 C CA . PRO A 1 202 ? -18.594 -5.312 -7.391 1 40.41 202 PRO A CA 1
ATOM 1517 C C . PRO A 1 202 ? -17.641 -4.203 -6.934 1 40.41 202 PRO A C 1
ATOM 1519 O O . PRO A 1 202 ? -16.609 -4.48 -6.324 1 40.41 202 PRO A O 1
ATOM 1522 N N . PRO A 1 203 ? -17.672 -3.035 -7.645 1 40.34 203 PRO A N 1
ATOM 1523 C CA . PRO A 1 203 ? -16.953 -1.901 -7.07 1 40.34 203 PRO A CA 1
ATOM 1524 C C . PRO A 1 203 ? -17.078 -1.829 -5.551 1 40.34 203 PRO A C 1
ATOM 1526 O O . PRO A 1 203 ? -18.062 -2.318 -4.984 1 40.34 203 PRO A O 1
ATOM 1529 N N . LEU A 1 204 ? -16.094 -1.725 -4.957 1 32.22 204 LEU A N 1
ATOM 1530 C CA . LEU A 1 204 ? -16.344 -1.443 -3.549 1 32.22 204 LEU A CA 1
ATOM 1531 C C . LEU A 1 204 ? -17.453 -0.398 -3.398 1 32.22 204 LEU A C 1
ATOM 1533 O O . LEU A 1 204 ? -17.625 0.45 -4.273 1 32.22 204 LEU A O 1
ATOM 1537 N N . PRO A 1 205 ? -18.453 -0.553 -2.516 1 31.39 205 PRO A N 1
ATOM 1538 C CA . PRO A 1 205 ? -19.625 0.309 -2.34 1 31.39 205 PRO A CA 1
ATOM 1539 C C . PRO A 1 205 ? -19.312 1.783 -2.584 1 31.39 205 PRO A C 1
ATOM 1541 O O . PRO A 1 205 ? -20.188 2.539 -3.016 1 31.39 205 PRO A O 1
ATOM 1544 N N . TYR A 1 206 ? -18.281 2.301 -1.993 1 30.39 206 TYR A N 1
ATOM 1545 C CA . TYR A 1 206 ? -18.141 3.754 -1.969 1 30.39 206 TYR A CA 1
ATOM 1546 C C . TYR A 1 206 ? -17.734 4.285 -3.338 1 30.39 206 TYR A C 1
ATOM 1548 O O . TYR A 1 206 ? -17.609 5.496 -3.529 1 30.39 206 TYR A O 1
ATOM 1556 N N . ALA A 1 207 ? -17.266 3.365 -4.215 1 36.47 207 ALA A N 1
ATOM 1557 C CA . ALA A 1 207 ? -16.75 3.895 -5.473 1 36.47 207 ALA A CA 1
ATOM 1558 C C . ALA A 1 207 ? -17.891 4.254 -6.426 1 36.47 207 ALA A C 1
ATOM 1560 O O . ALA A 1 207 ? -18.516 3.373 -7.008 1 36.47 207 ALA A O 1
ATOM 1561 N N . GLU A 1 208 ? -18.734 5.18 -6.086 1 36.72 208 GLU A N 1
ATOM 1562 C CA . GLU A 1 208 ? -19.703 5.723 -7.027 1 36.72 208 GLU A CA 1
ATOM 1563 C C . GLU A 1 208 ? -19.141 5.781 -8.445 1 36.72 208 GLU A C 1
ATOM 1565 O O . GLU A 1 208 ? -17.922 5.934 -8.625 1 36.72 208 GLU A O 1
ATOM 1570 N N . ALA A 1 209 ? -20.016 5.488 -9.547 1 37.56 209 ALA A N 1
ATOM 1571 C CA . ALA A 1 209 ? -20 5.504 -11.008 1 37.56 209 ALA A CA 1
ATOM 1572 C C . ALA A 1 209 ? -19.156 6.648 -11.539 1 37.56 209 ALA A C 1
ATOM 1574 O O . ALA A 1 209 ? -18.922 6.754 -12.75 1 37.56 209 ALA A O 1
ATOM 1575 N N . GLY A 1 210 ? -19.125 7.902 -10.984 1 36.81 210 GLY A N 1
ATOM 1576 C CA . GLY A 1 210 ? -18.812 9.164 -11.641 1 36.81 210 GLY A CA 1
ATOM 1577 C C . GLY A 1 210 ? -17.328 9.336 -11.922 1 36.81 210 GLY A C 1
ATOM 1578 O O . GLY A 1 210 ? -16.859 10.461 -12.102 1 36.81 210 GLY A O 1
ATOM 1579 N N . SER A 1 211 ? -16.516 8.492 -11.516 1 39.66 211 SER A N 1
ATOM 1580 C CA . SER A 1 211 ? -15.148 9.008 -11.578 1 39.66 211 SER A CA 1
ATOM 1581 C C . SER A 1 211 ? -14.711 9.234 -13.023 1 39.66 211 SER A C 1
ATOM 1583 O O . SER A 1 211 ? -14.469 8.281 -13.758 1 39.66 211 SER A O 1
ATOM 1585 N N . SER A 1 212 ? -15.219 10.188 -13.641 1 40.69 212 SER A N 1
ATOM 1586 C CA . SER A 1 212 ? -14.562 10.812 -14.781 1 40.69 212 SER A CA 1
ATOM 1587 C C . SER A 1 212 ? -13.062 10.961 -14.547 1 40.69 212 SER A C 1
ATOM 1589 O O . SER A 1 212 ? -12.555 12.078 -14.422 1 40.69 212 SER A O 1
ATOM 1591 N N . ALA A 1 213 ? -12.484 10.156 -13.781 1 48.28 213 ALA A N 1
ATOM 1592 C CA . ALA A 1 213 ? -11.031 10.281 -13.68 1 48.28 213 ALA A CA 1
ATOM 1593 C C . ALA A 1 213 ? -10.383 10.328 -15.062 1 48.28 213 ALA A C 1
ATOM 1595 O O . ALA A 1 213 ? -10.938 9.805 -16.031 1 48.28 213 ALA A O 1
ATOM 1596 N N . ALA A 1 214 ? -9.477 11.148 -15.273 1 55.94 214 ALA A N 1
ATOM 1597 C CA . ALA A 1 214 ? -8.664 11.242 -16.484 1 55.94 214 ALA A CA 1
ATOM 1598 C C . ALA A 1 214 ? -8.266 9.852 -16.984 1 55.94 214 ALA A C 1
ATOM 1600 O O . ALA A 1 214 ? -7.707 9.055 -16.234 1 55.94 214 ALA A O 1
ATOM 1601 N N . VAL A 1 215 ? -8.914 9.375 -18.047 1 60.12 215 VAL A N 1
ATOM 1602 C CA . VAL A 1 215 ? -8.633 8.125 -18.734 1 60.12 215 VAL A CA 1
ATOM 1603 C C . VAL A 1 215 ? -7.141 8.016 -19.031 1 60.12 215 VAL A C 1
ATOM 1605 O O . VAL A 1 215 ? -6.555 8.898 -19.656 1 60.12 215 VAL A O 1
ATOM 1608 N N . PRO A 1 216 ? -6.5 7.105 -18.297 1 68.5 216 PRO A N 1
ATOM 1609 C CA . PRO A 1 216 ? -5.078 6.926 -18.594 1 68.5 216 PRO A CA 1
ATOM 1610 C C . PRO A 1 216 ? -4.809 6.75 -20.094 1 68.5 216 PRO A C 1
ATOM 1612 O O . PRO A 1 216 ? -5.723 6.418 -20.844 1 68.5 216 PRO A O 1
ATOM 1615 N N . SER A 1 217 ? -3.662 7.242 -20.438 1 72.62 217 SER A N 1
ATOM 1616 C CA . SER A 1 217 ? -3.238 7.035 -21.828 1 72.62 217 SER A CA 1
ATOM 1617 C C . SER A 1 217 ? -3.41 5.578 -22.234 1 72.62 217 SER A C 1
ATOM 1619 O O . SER A 1 217 ? -3.113 4.668 -21.469 1 72.62 217 SER A O 1
ATOM 1621 N N . PRO A 1 218 ? -3.926 5.449 -23.406 1 82.12 218 PRO A N 1
ATOM 1622 C CA . PRO A 1 218 ? -4.004 4.07 -23.906 1 82.12 218 PRO A CA 1
ATOM 1623 C C . PRO A 1 218 ? -2.637 3.396 -23.984 1 82.12 218 PRO A C 1
ATOM 1625 O O . PRO A 1 218 ? -1.612 4.074 -24.078 1 82.12 218 PRO A O 1
ATOM 1628 N N . LEU A 1 219 ? -2.576 2.152 -23.828 1 89.56 219 LEU A N 1
ATOM 1629 C CA . LEU A 1 219 ? -1.348 1.365 -23.844 1 89.56 219 LEU A CA 1
ATOM 1630 C C . LEU A 1 219 ? -0.552 1.629 -25.109 1 89.56 219 LEU A C 1
ATOM 1632 O O . LEU A 1 219 ? 0.681 1.613 -25.094 1 89.56 219 LEU A O 1
ATOM 1636 N N . THR A 1 220 ? -1.23 1.933 -26.203 1 91.56 220 THR A N 1
ATOM 1637 C CA . THR A 1 220 ? -0.577 2.166 -27.484 1 91.56 220 THR A CA 1
ATOM 1638 C C . THR A 1 220 ? 0.306 3.41 -27.422 1 91.56 220 THR A C 1
ATOM 1640 O O . THR A 1 220 ? 1.377 3.447 -28.031 1 91.56 220 THR A O 1
ATOM 1643 N N . ASP A 1 221 ? -0.158 4.406 -26.656 1 92.81 221 ASP A N 1
ATOM 1644 C CA . ASP A 1 221 ? 0.593 5.652 -26.516 1 92.81 221 ASP A CA 1
ATOM 1645 C C . ASP A 1 221 ? 1.893 5.43 -25.75 1 92.81 221 ASP A C 1
ATOM 1647 O O . ASP A 1 221 ? 2.867 6.156 -25.953 1 92.81 221 ASP A O 1
ATOM 1651 N N . LEU A 1 222 ? 1.875 4.422 -24.906 1 95.12 222 LEU A N 1
ATOM 1652 C CA . LEU A 1 222 ? 3.045 4.145 -24.078 1 95.12 222 LEU A CA 1
ATOM 1653 C C . LEU A 1 222 ? 4.176 3.553 -24.922 1 95.12 222 LEU A C 1
ATOM 1655 O O . LEU A 1 222 ? 5.332 3.553 -24.5 1 95.12 222 LEU A O 1
ATOM 1659 N N . LEU A 1 223 ? 3.889 3.121 -26.156 1 95 223 LEU A N 1
ATOM 1660 C CA . LEU A 1 223 ? 4.879 2.473 -27.016 1 95 223 LEU A CA 1
ATOM 1661 C C . LEU A 1 223 ? 5.676 3.506 -27.797 1 95 223 LEU A C 1
ATOM 1663 O O . LEU A 1 223 ? 6.746 3.199 -28.328 1 95 223 LEU A O 1
ATOM 1667 N N . GLU A 1 224 ? 5.191 4.73 -27.828 1 91.94 224 GLU A N 1
ATOM 1668 C CA . GLU A 1 224 ? 5.789 5.758 -28.672 1 91.94 224 GLU A CA 1
ATOM 1669 C C . GLU A 1 224 ? 7.246 6.008 -28.297 1 91.94 224 GLU A C 1
ATOM 1671 O O . GLU A 1 224 ? 8.125 6.023 -29.172 1 91.94 224 GLU A O 1
ATOM 1676 N N . PRO A 1 225 ? 7.516 6.129 -27.047 1 92.75 225 PRO A N 1
ATOM 1677 C CA . PRO A 1 225 ? 8.914 6.355 -26.688 1 92.75 225 PRO A CA 1
ATOM 1678 C C . PRO A 1 225 ? 9.773 5.102 -26.828 1 92.75 225 PRO A C 1
ATOM 1680 O O . PRO A 1 225 ? 11 5.18 -26.766 1 92.75 225 PRO A O 1
ATOM 1683 N N . LEU A 1 226 ? 9.156 3.924 -27.141 1 95.69 226 LEU A N 1
ATOM 1684 C CA . LEU A 1 226 ? 9.852 2.646 -27.203 1 95.69 226 LEU A CA 1
ATOM 1685 C C . LEU A 1 226 ? 9.898 2.115 -28.625 1 95.69 226 LEU A C 1
ATOM 1687 O O . LEU A 1 226 ? 9.805 0.906 -28.844 1 95.69 226 LEU A O 1
ATOM 1691 N N . ARG A 1 227 ? 10.047 2.895 -29.547 1 91.12 227 ARG A N 1
ATOM 1692 C CA . ARG A 1 227 ? 10.008 2.488 -30.953 1 91.12 227 ARG A CA 1
ATOM 1693 C C . ARG A 1 227 ? 11.188 1.585 -31.297 1 91.12 227 ARG A C 1
ATOM 1695 O O . ARG A 1 227 ? 11.008 0.515 -31.875 1 91.12 227 ARG A O 1
ATOM 1702 N N . ALA A 1 228 ? 12.43 1.9 -30.906 1 90.94 228 ALA A N 1
ATOM 1703 C CA . ALA A 1 228 ? 13.602 1.08 -31.203 1 90.94 228 ALA A CA 1
ATOM 1704 C C . ALA A 1 228 ? 14.602 1.114 -30.047 1 90.94 228 ALA A C 1
ATOM 1706 O O . ALA A 1 228 ? 15.75 1.536 -30.219 1 90.94 228 ALA A O 1
ATOM 1707 N N . PRO A 1 229 ? 14.164 0.561 -28.984 1 94.69 229 PRO A N 1
ATOM 1708 C CA . PRO A 1 229 ? 15.078 0.608 -27.844 1 94.69 229 PRO A CA 1
ATOM 1709 C C . PRO A 1 229 ? 16.203 -0.424 -27.938 1 94.69 229 PRO A C 1
ATOM 1711 O O . PRO A 1 229 ? 15.992 -1.521 -28.453 1 94.69 229 PRO A O 1
ATOM 1714 N N . ARG A 1 230 ? 17.344 -0.141 -27.406 1 93.94 230 ARG A N 1
ATOM 1715 C CA . ARG A 1 230 ? 18.469 -1.065 -27.312 1 93.94 230 ARG A CA 1
ATOM 1716 C C . ARG A 1 230 ? 18.688 -1.509 -25.875 1 93.94 230 ARG A C 1
ATOM 1718 O O . ARG A 1 230 ? 19.234 -2.588 -25.625 1 93.94 230 ARG A O 1
ATOM 1725 N N . ASP A 1 231 ? 18.266 -0.655 -24.938 1 97.25 231 ASP A N 1
ATOM 1726 C CA . ASP A 1 231 ? 18.375 -0.963 -23.516 1 97.25 231 ASP A CA 1
ATOM 1727 C C . ASP A 1 231 ? 17.531 -2.176 -23.141 1 97.25 231 ASP A C 1
ATOM 1729 O O . ASP A 1 231 ? 16.344 -2.244 -23.5 1 97.25 231 ASP A O 1
ATOM 1733 N N . PRO A 1 232 ? 18.156 -3.188 -22.484 1 98.25 232 PRO A N 1
ATOM 1734 C CA . PRO A 1 232 ? 17.422 -4.422 -22.188 1 98.25 232 PRO A CA 1
ATOM 1735 C C . PRO A 1 232 ? 16.172 -4.184 -21.359 1 98.25 232 PRO A C 1
ATOM 1737 O O . PRO A 1 232 ? 15.18 -4.902 -21.5 1 98.25 232 PRO A O 1
ATOM 1740 N N . PHE A 1 233 ? 16.188 -3.189 -20.484 1 98.56 233 PHE A N 1
ATOM 1741 C CA . PHE A 1 233 ? 15.031 -2.918 -19.641 1 98.56 233 PHE A CA 1
ATOM 1742 C C . PHE A 1 233 ? 13.914 -2.268 -20.453 1 98.56 233 PHE A C 1
ATOM 1744 O O . PHE A 1 233 ? 12.734 -2.523 -20.203 1 98.56 233 PHE A O 1
ATOM 1751 N N . LEU A 1 234 ? 14.297 -1.382 -21.375 1 98.5 234 LEU A N 1
ATOM 1752 C CA . LEU A 1 234 ? 13.289 -0.796 -22.266 1 98.5 234 LEU A CA 1
ATOM 1753 C C . LEU A 1 234 ? 12.703 -1.852 -23.188 1 98.5 234 LEU A C 1
ATOM 1755 O O . LEU A 1 234 ? 11.516 -1.812 -23.516 1 98.5 234 LEU A O 1
ATOM 1759 N N . LEU A 1 235 ? 13.531 -2.801 -23.609 1 98.62 235 LEU A N 1
ATOM 1760 C CA . LEU A 1 235 ? 13.055 -3.932 -24.391 1 98.62 235 LEU A CA 1
ATOM 1761 C C . LEU A 1 235 ? 12.055 -4.758 -23.594 1 98.62 235 LEU A C 1
ATOM 1763 O O . LEU A 1 235 ? 11.008 -5.152 -24.125 1 98.62 235 LEU A O 1
ATOM 1767 N N . PHE A 1 236 ? 12.375 -5.02 -22.344 1 98.44 236 PHE A N 1
ATOM 1768 C CA . PHE A 1 236 ? 11.484 -5.723 -21.438 1 98.44 236 PHE A CA 1
ATOM 1769 C C . PHE A 1 236 ? 10.133 -5.023 -21.359 1 98.44 236 PHE A C 1
ATOM 1771 O O . PHE A 1 236 ? 9.086 -5.66 -21.531 1 98.44 236 PHE A O 1
ATOM 1778 N N . LEU A 1 237 ? 10.219 -3.725 -21.125 1 98.25 237 LEU A N 1
ATOM 1779 C CA . LEU A 1 237 ? 8.984 -2.961 -20.984 1 98.25 237 LEU A CA 1
ATOM 1780 C C . LEU A 1 237 ? 8.18 -2.971 -22.266 1 98.25 237 LEU A C 1
ATOM 1782 O O . LEU A 1 237 ? 6.949 -3.078 -22.234 1 98.25 237 LEU A O 1
ATOM 1786 N N . LYS A 1 238 ? 8.844 -2.783 -23.391 1 98.19 238 LYS A N 1
ATOM 1787 C CA . LYS A 1 238 ? 8.172 -2.861 -24.688 1 98.19 238 LYS A CA 1
ATOM 1788 C C . LYS A 1 238 ? 7.484 -4.211 -24.859 1 98.19 238 LYS A C 1
ATOM 1790 O O . LYS A 1 238 ? 6.352 -4.277 -25.344 1 98.19 238 LYS A O 1
ATOM 1795 N N . GLY A 1 239 ? 8.18 -5.328 -24.484 1 98.25 239 GLY A N 1
ATOM 1796 C CA . GLY A 1 239 ? 7.586 -6.656 -24.547 1 98.25 239 GLY A CA 1
ATOM 1797 C C . GLY A 1 239 ? 6.336 -6.789 -23.703 1 98.25 239 GLY A C 1
ATOM 1798 O O . GLY A 1 239 ? 5.344 -7.383 -24.141 1 98.25 239 GLY A O 1
ATOM 1799 N N . VAL A 1 240 ? 6.352 -6.23 -22.5 1 97.75 240 VAL A N 1
ATOM 1800 C CA . VAL A 1 240 ? 5.203 -6.27 -21.609 1 97.75 240 VAL A CA 1
ATOM 1801 C C . VAL A 1 240 ? 4.02 -5.555 -22.25 1 97.75 240 VAL A C 1
ATOM 1803 O O . VAL A 1 240 ? 2.898 -6.07 -22.25 1 97.75 240 VAL A O 1
ATOM 1806 N N . LEU A 1 241 ? 4.273 -4.367 -22.812 1 97 241 LEU A N 1
ATOM 1807 C CA . LEU A 1 241 ? 3.217 -3.564 -23.406 1 97 241 LEU A CA 1
ATOM 1808 C C . LEU A 1 241 ? 2.637 -4.262 -24.641 1 97 241 LEU A C 1
ATOM 1810 O O . LEU A 1 241 ? 1.417 -4.312 -24.812 1 97 241 LEU A O 1
ATOM 1814 N N . LEU A 1 242 ? 3.484 -4.848 -25.422 1 97 242 LEU A N 1
ATOM 1815 C CA . LEU A 1 242 ? 3.031 -5.539 -26.625 1 97 242 LEU A CA 1
ATOM 1816 C C . LEU A 1 242 ? 2.197 -6.762 -26.266 1 97 242 LEU A C 1
ATOM 1818 O O . LEU A 1 242 ? 1.191 -7.047 -26.922 1 97 242 LEU A O 1
ATOM 1822 N N . ARG A 1 243 ? 2.58 -7.488 -25.234 1 94.81 243 ARG A N 1
ATOM 1823 C CA . ARG A 1 243 ? 1.79 -8.633 -24.781 1 94.81 243 ARG A CA 1
ATOM 1824 C C . ARG A 1 243 ? 0.4 -8.195 -24.344 1 94.81 243 ARG A C 1
ATOM 1826 O O . ARG A 1 243 ? -0.599 -8.82 -24.688 1 94.81 243 ARG A O 1
ATOM 1833 N N . LYS A 1 244 ? 0.366 -7.117 -23.578 1 91.5 244 LYS A N 1
ATOM 1834 C CA . LYS A 1 244 ? -0.91 -6.605 -23.078 1 91.5 244 LYS A CA 1
ATOM 1835 C C . LYS A 1 244 ? -1.791 -6.125 -24.234 1 91.5 244 LYS A C 1
ATOM 1837 O O . LYS A 1 244 ? -3.014 -6.059 -24.094 1 91.5 244 LYS A O 1
ATOM 1842 N N . LEU A 1 245 ? -1.176 -5.77 -25.375 1 93.19 245 LEU A N 1
ATOM 1843 C CA . LEU A 1 245 ? -1.897 -5.348 -26.562 1 93.19 245 LEU A CA 1
ATOM 1844 C C . LEU A 1 245 ? -2.203 -6.543 -27.469 1 93.19 245 LEU A C 1
ATOM 1846 O O . LEU A 1 245 ? -2.617 -6.371 -28.609 1 93.19 245 LEU A O 1
ATOM 1850 N N . HIS A 1 246 ? -1.882 -7.758 -27.094 1 91.31 246 HIS A N 1
ATOM 1851 C CA . HIS A 1 246 ? -2.174 -9.023 -27.766 1 91.31 246 HIS A CA 1
ATOM 1852 C C . HIS A 1 246 ? -1.329 -9.195 -29.016 1 91.31 246 HIS A C 1
ATOM 1854 O O . HIS A 1 246 ? -1.786 -9.773 -30 1 91.31 246 HIS A O 1
ATOM 1860 N N . LYS A 1 247 ? -0.269 -8.516 -28.953 1 95.31 247 LYS A N 1
ATOM 1861 C CA . LYS A 1 247 ? 0.75 -8.75 -29.969 1 95.31 247 LYS A CA 1
ATOM 1862 C C . LYS A 1 247 ? 1.806 -9.734 -29.469 1 95.31 247 LYS A C 1
ATOM 1864 O O . LYS A 1 247 ? 2.963 -9.359 -29.266 1 95.31 247 LYS A O 1
ATOM 1869 N N . ARG A 1 248 ? 1.467 -10.953 -29.453 1 94.44 248 ARG A N 1
ATOM 1870 C CA . ARG A 1 248 ? 2.182 -12.016 -28.766 1 94.44 248 ARG A CA 1
ATOM 1871 C C . ARG A 1 248 ? 3.555 -12.25 -29.375 1 94.44 248 ARG A C 1
ATOM 1873 O O . ARG A 1 248 ? 4.562 -12.305 -28.672 1 94.44 248 ARG A O 1
ATOM 1880 N N . VAL A 1 249 ? 3.699 -12.336 -30.672 1 96.56 249 VAL A N 1
ATOM 1881 C CA . VAL A 1 249 ? 4.934 -12.688 -31.375 1 96.56 249 VAL A CA 1
ATOM 1882 C C . VAL A 1 249 ? 5.938 -11.547 -31.25 1 96.56 249 VAL A C 1
ATOM 1884 O O . VAL A 1 249 ? 7.117 -11.773 -30.953 1 96.56 249 VAL A O 1
ATOM 1887 N N . GLU A 1 250 ? 5.434 -10.344 -31.469 1 97 250 GLU A N 1
ATOM 1888 C CA . GLU A 1 250 ? 6.297 -9.172 -31.312 1 97 250 GLU A CA 1
ATOM 1889 C C . GLU A 1 250 ? 6.805 -9.047 -29.891 1 97 250 GLU A C 1
ATOM 1891 O O . GLU A 1 250 ? 7.965 -8.688 -29.656 1 97 250 GLU A O 1
ATOM 1896 N N . ALA A 1 251 ? 5.953 -9.312 -28.938 1 98.06 251 ALA A N 1
ATOM 1897 C CA . ALA A 1 251 ? 6.34 -9.297 -27.531 1 98.06 251 ALA A CA 1
ATOM 1898 C C . ALA A 1 251 ? 7.438 -10.32 -27.25 1 98.06 251 ALA A C 1
ATOM 1900 O O . ALA A 1 251 ? 8.422 -10.008 -26.578 1 98.06 251 ALA A O 1
ATOM 1901 N N . MET A 1 252 ? 7.246 -11.516 -27.797 1 98.19 252 MET A N 1
ATOM 1902 C CA . MET A 1 252 ? 8.227 -12.586 -27.625 1 98.19 252 MET A CA 1
ATOM 1903 C C . MET A 1 252 ? 9.594 -12.156 -28.141 1 98.19 252 MET A C 1
ATOM 1905 O O . MET A 1 252 ? 10.609 -12.383 -27.484 1 98.19 252 MET A O 1
ATOM 1909 N N . ASP A 1 253 ? 9.602 -11.5 -29.281 1 97.81 253 ASP A N 1
ATOM 1910 C CA . ASP A 1 253 ? 10.852 -11.047 -29.891 1 97.81 253 ASP A CA 1
ATOM 1911 C C . ASP A 1 253 ? 11.555 -10.031 -29 1 97.81 253 ASP A C 1
ATOM 1913 O O . ASP A 1 253 ? 12.773 -10.109 -28.797 1 97.81 253 ASP A O 1
ATOM 1917 N N . CYS A 1 254 ? 10.812 -9.102 -28.5 1 98.19 254 CYS A N 1
ATOM 1918 C CA . CYS A 1 254 ? 11.367 -8.078 -27.625 1 98.19 254 CYS A CA 1
ATOM 1919 C C . CYS A 1 254 ? 11.93 -8.695 -26.344 1 98.19 254 CYS A C 1
ATOM 1921 O O . CYS A 1 254 ? 13.031 -8.352 -25.922 1 98.19 254 CYS A O 1
ATOM 1923 N N . LEU A 1 255 ? 11.203 -9.602 -25.766 1 98.69 255 LEU A N 1
ATOM 1924 C CA . LEU A 1 255 ? 11.602 -10.203 -24.5 1 98.69 255 LEU A CA 1
ATOM 1925 C C . LEU A 1 255 ? 12.805 -11.117 -24.688 1 98.69 255 LEU A C 1
ATOM 1927 O O . LEU A 1 255 ? 13.672 -11.195 -23.812 1 98.69 255 LEU A O 1
ATOM 1931 N N . LEU A 1 256 ? 12.867 -11.797 -25.844 1 98.62 256 LEU A N 1
ATOM 1932 C CA . LEU A 1 256 ? 14.047 -12.602 -26.172 1 98.62 256 LEU A CA 1
ATOM 1933 C C . LEU A 1 256 ? 15.289 -11.719 -26.266 1 98.62 256 LEU A C 1
ATOM 1935 O O . LEU A 1 256 ? 16.344 -12.062 -25.719 1 98.62 256 LEU A O 1
ATOM 1939 N N . SER A 1 257 ? 15.117 -10.602 -26.906 1 98.38 257 SER A N 1
ATOM 1940 C CA . SER A 1 257 ? 16.234 -9.656 -27.016 1 98.38 257 SER A CA 1
ATOM 1941 C C . SER A 1 257 ? 16.641 -9.117 -25.656 1 98.38 257 SER A C 1
ATOM 1943 O O . SER A 1 257 ? 17.828 -8.93 -25.391 1 98.38 257 SER A O 1
ATOM 1945 N N . SER A 1 258 ? 15.688 -8.867 -24.812 1 98.69 258 SER A N 1
ATOM 1946 C CA . SER A 1 258 ? 15.938 -8.344 -23.469 1 98.69 258 SER A CA 1
ATOM 1947 C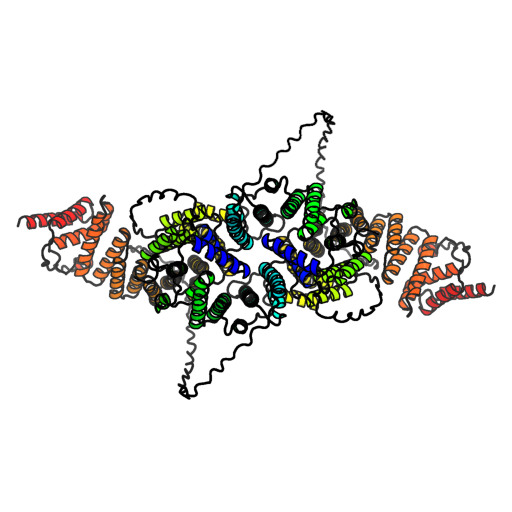 C . SER A 1 258 ? 16.766 -9.328 -22.641 1 98.69 258 SER A C 1
ATOM 1949 O O . SER A 1 258 ? 17.766 -8.953 -22.047 1 98.69 258 SER A O 1
ATOM 1951 N N . VAL A 1 259 ? 16.375 -10.656 -22.641 1 98.5 259 VAL A N 1
ATOM 1952 C CA . VAL A 1 259 ? 17.047 -11.633 -21.781 1 98.5 259 VAL A CA 1
ATOM 1953 C C . VAL A 1 259 ? 18.406 -12 -22.359 1 98.5 259 VAL A C 1
ATOM 1955 O O . VAL A 1 259 ? 19.297 -12.453 -21.641 1 98.5 259 VAL A O 1
ATOM 1958 N N . GLN A 1 260 ? 18.594 -11.805 -23.641 1 97.75 260 GLN A N 1
ATOM 1959 C CA . GLN A 1 260 ? 19.906 -12 -24.25 1 97.75 260 GLN A CA 1
ATOM 1960 C C . GLN A 1 260 ? 20.891 -10.906 -23.812 1 97.75 260 GLN A C 1
ATOM 1962 O O . GLN A 1 260 ? 22.047 -11.188 -23.547 1 97.75 260 GLN A O 1
ATOM 1967 N N . ALA A 1 261 ? 20.344 -9.703 -23.75 1 97.69 261 ALA A N 1
ATOM 1968 C CA . ALA A 1 261 ? 21.188 -8.547 -23.422 1 97.69 261 ALA A CA 1
ATOM 1969 C C . ALA A 1 261 ? 21.422 -8.469 -21.906 1 97.69 261 ALA A C 1
ATOM 1971 O O . ALA A 1 261 ? 22.5 -8.055 -21.469 1 97.69 261 ALA A O 1
ATOM 1972 N N . PHE A 1 262 ? 20.422 -8.859 -21.125 1 98 262 PHE A N 1
ATOM 1973 C CA . PHE A 1 262 ? 20.5 -8.867 -19.672 1 98 262 PHE A CA 1
ATOM 1974 C C . PHE A 1 262 ? 19.734 -10.055 -19.094 1 98 262 PHE A C 1
ATOM 1976 O O . PHE A 1 262 ? 18.578 -9.922 -18.688 1 98 262 PHE A O 1
ATOM 1983 N N . PRO A 1 263 ? 20.375 -11.172 -18.938 1 97.75 263 PRO A N 1
ATOM 1984 C CA . PRO A 1 263 ? 19.703 -12.43 -18.594 1 97.75 263 PRO A CA 1
ATOM 1985 C C . PRO A 1 263 ? 19.188 -12.453 -17.156 1 97.75 263 PRO A C 1
ATOM 1987 O O . PRO A 1 263 ? 18.406 -13.336 -16.797 1 97.75 263 PRO A O 1
ATOM 1990 N N . TYR A 1 264 ? 19.484 -11.523 -16.312 1 97.94 264 TYR A N 1
ATOM 1991 C CA . TYR A 1 264 ? 19.297 -11.719 -14.875 1 97.94 264 TYR A CA 1
ATOM 1992 C C . TYR A 1 264 ? 18.078 -10.945 -14.383 1 97.94 264 TYR A C 1
ATOM 1994 O O . TYR A 1 264 ? 17.906 -10.734 -13.18 1 97.94 264 TYR A O 1
ATOM 2002 N N . ASN A 1 265 ? 17.203 -10.438 -15.281 1 98.44 265 ASN A N 1
ATOM 2003 C CA . ASN A 1 265 ? 15.883 -9.898 -14.961 1 98.44 265 ASN A CA 1
ATOM 2004 C C . ASN A 1 265 ? 14.82 -10.984 -14.977 1 98.44 265 ASN A C 1
ATOM 2006 O O . ASN A 1 265 ? 14.227 -11.273 -16.016 1 98.44 265 ASN A O 1
ATOM 2010 N N . TRP A 1 266 ? 14.523 -11.516 -13.836 1 98.44 266 TRP A N 1
ATOM 2011 C CA . TRP A 1 266 ? 13.594 -12.633 -13.727 1 98.44 266 TRP A CA 1
ATOM 2012 C C . TRP A 1 266 ? 12.203 -12.242 -14.227 1 98.44 266 TRP A C 1
ATOM 2014 O O . TRP A 1 266 ? 11.492 -13.07 -14.797 1 98.44 266 TRP A O 1
ATOM 2024 N N . SER A 1 267 ? 11.82 -10.992 -14.078 1 98.25 267 SER A N 1
ATOM 2025 C CA . SER A 1 267 ? 10.523 -10.531 -14.562 1 98.25 267 SER A CA 1
ATOM 2026 C C . SER A 1 267 ? 10.422 -10.68 -16.078 1 98.25 267 SER A C 1
ATOM 2028 O O . SER A 1 267 ? 9.344 -10.961 -16.609 1 98.25 267 SER A O 1
ATOM 2030 N N . ALA A 1 268 ? 11.484 -10.516 -16.766 1 98.69 268 ALA A N 1
ATOM 2031 C CA . ALA A 1 268 ? 11.484 -10.656 -18.219 1 98.69 268 ALA A CA 1
ATOM 2032 C C . ALA A 1 268 ? 11.242 -12.102 -18.625 1 98.69 268 ALA A C 1
ATOM 2034 O O . ALA A 1 268 ? 10.539 -12.367 -19.609 1 98.69 268 ALA A O 1
ATOM 2035 N N . TRP A 1 269 ? 11.844 -13.008 -17.906 1 98.56 269 TRP A N 1
ATOM 2036 C CA . TRP A 1 269 ? 11.656 -14.43 -18.172 1 98.56 269 TRP A CA 1
ATOM 2037 C C . TRP A 1 269 ? 10.211 -14.844 -17.953 1 98.56 269 TRP A C 1
ATOM 2039 O O . TRP A 1 269 ? 9.641 -15.586 -18.75 1 98.56 269 TRP A O 1
ATOM 2049 N N . LYS A 1 270 ? 9.633 -14.359 -16.828 1 97.06 270 LYS A N 1
ATOM 2050 C CA . LYS A 1 270 ? 8.227 -14.656 -16.562 1 97.06 270 LYS A CA 1
ATOM 2051 C C . LYS A 1 270 ? 7.324 -14.141 -17.672 1 97.06 270 LYS A C 1
ATOM 2053 O O . LYS A 1 270 ? 6.402 -14.836 -18.109 1 97.06 270 LYS A O 1
ATOM 2058 N N . GLU A 1 271 ? 7.629 -12.953 -18.141 1 97.38 271 GLU A N 1
ATOM 2059 C CA . GLU A 1 271 ? 6.844 -12.367 -19.219 1 97.38 271 GLU A CA 1
ATOM 2060 C C . GLU A 1 271 ? 7.035 -13.141 -20.531 1 97.38 271 GLU A C 1
ATOM 2062 O O . GLU A 1 271 ? 6.102 -13.281 -21.312 1 97.38 271 GLU A O 1
ATOM 2067 N N . LEU A 1 272 ? 8.234 -13.578 -20.766 1 98.31 272 LEU A N 1
ATOM 2068 C CA . LEU A 1 272 ? 8.508 -14.383 -21.953 1 98.31 272 LEU A CA 1
ATOM 2069 C C . LEU A 1 272 ? 7.664 -15.648 -21.953 1 98.31 272 LEU A C 1
ATOM 2071 O O . LEU A 1 272 ? 7.098 -16.016 -22.984 1 98.31 272 LEU A O 1
ATOM 2075 N N . ASP A 1 273 ? 7.578 -16.281 -20.812 1 97 273 ASP A N 1
ATOM 2076 C CA . ASP A 1 273 ? 6.785 -17.5 -20.688 1 97 273 ASP A CA 1
ATOM 2077 C C . ASP A 1 273 ? 5.324 -17.25 -21.062 1 97 273 ASP A C 1
ATOM 2079 O O . ASP A 1 273 ? 4.684 -18.094 -21.688 1 97 273 ASP A O 1
ATOM 2083 N N . ARG A 1 274 ? 4.844 -16.109 -20.719 1 94.38 274 ARG A N 1
ATOM 2084 C CA . ARG A 1 274 ? 3.447 -15.766 -20.953 1 94.38 274 ARG A CA 1
ATOM 2085 C C . ARG A 1 274 ? 3.17 -15.586 -22.438 1 94.38 274 ARG A C 1
ATOM 2087 O O . ARG A 1 274 ? 2.016 -15.609 -22.875 1 94.38 274 ARG A O 1
ATOM 2094 N N . THR A 1 275 ? 4.172 -15.43 -23.203 1 96.12 275 THR A N 1
ATOM 2095 C CA . THR A 1 275 ? 3.992 -15.203 -24.641 1 96.12 275 THR A CA 1
ATOM 2096 C C . THR A 1 275 ? 3.99 -16.531 -25.391 1 96.12 275 THR A C 1
ATOM 2098 O O . THR A 1 275 ? 3.602 -16.578 -26.562 1 96.12 275 THR A O 1
ATOM 2101 N N . LEU A 1 276 ? 4.355 -17.641 -24.844 1 95.06 276 LEU A N 1
ATOM 2102 C CA . LEU A 1 276 ? 4.613 -18.891 -25.547 1 95.06 276 LEU A CA 1
ATOM 2103 C C . LEU A 1 276 ? 3.314 -19.625 -25.828 1 95.06 276 LEU A C 1
ATOM 2105 O O . LEU A 1 276 ? 2.418 -19.672 -24.984 1 95.06 276 LEU A O 1
ATOM 2109 N N . ASP A 1 277 ? 3.199 -20.094 -26.969 1 92.38 277 ASP A N 1
ATOM 2110 C CA . ASP A 1 277 ? 2.176 -21.078 -27.344 1 92.38 277 ASP A CA 1
ATOM 2111 C C . ASP A 1 277 ? 2.723 -22.5 -27.281 1 92.38 277 ASP A C 1
ATOM 2113 O O . ASP A 1 277 ? 3.354 -22.969 -28.234 1 92.38 277 ASP A O 1
ATOM 2117 N N . LEU A 1 278 ? 2.438 -23.203 -26.328 1 90 278 LEU A N 1
ATOM 2118 C CA . LEU A 1 278 ? 3.031 -24.516 -26.078 1 90 278 LEU A CA 1
ATOM 2119 C C . LEU A 1 278 ? 2.434 -25.562 -27 1 90 278 LEU A C 1
ATOM 2121 O O . LEU A 1 278 ? 3.057 -26.609 -27.25 1 90 278 LEU A O 1
ATOM 2125 N N . LYS A 1 279 ? 1.207 -25.312 -27.438 1 85.12 279 LYS A N 1
ATOM 2126 C CA . LYS A 1 279 ? 0.592 -26.234 -28.391 1 85.12 279 LYS A CA 1
ATOM 2127 C C . LYS A 1 279 ? 1.394 -26.312 -29.688 1 85.12 279 LYS A C 1
ATOM 2129 O O . LYS A 1 279 ? 1.44 -27.359 -30.344 1 85.12 279 LYS A O 1
ATOM 2134 N N . ARG A 1 280 ? 2.078 -25.266 -30 1 89 280 ARG A N 1
ATOM 2135 C CA . ARG A 1 280 ? 2.865 -25.188 -31.219 1 89 280 ARG A CA 1
ATOM 2136 C C . ARG A 1 280 ? 4.328 -25.531 -30.953 1 89 280 ARG A C 1
ATOM 2138 O O . ARG A 1 280 ? 5.18 -25.359 -31.828 1 89 280 ARG A O 1
ATOM 2145 N N . GLY A 1 281 ? 4.652 -25.859 -29.75 1 91.19 281 GLY A N 1
ATOM 2146 C CA . GLY A 1 281 ? 6.008 -26.25 -29.391 1 91.19 281 GLY A CA 1
ATOM 2147 C C . GLY A 1 281 ? 6.969 -25.078 -29.328 1 91.19 281 GLY A C 1
ATOM 2148 O O . GLY A 1 281 ? 8.172 -25.25 -29.562 1 91.19 281 GLY A O 1
ATOM 2149 N N . GLU A 1 282 ? 6.492 -23.906 -29.078 1 94.25 282 GLU A N 1
ATOM 2150 C CA . GLU A 1 282 ? 7.312 -22.703 -29.141 1 94.25 282 GLU A CA 1
ATOM 2151 C C . GLU A 1 282 ? 8.375 -22.703 -28.031 1 94.25 282 GLU A C 1
ATOM 2153 O O . GLU A 1 282 ? 9.445 -22.125 -28.203 1 94.25 282 GLU A O 1
ATOM 2158 N N . ARG A 1 283 ? 8.109 -23.297 -26.906 1 93.75 283 ARG A N 1
ATOM 2159 C CA . ARG A 1 283 ? 9.102 -23.375 -25.844 1 93.75 283 ARG A CA 1
ATOM 2160 C C . ARG A 1 283 ? 10.375 -24.062 -26.328 1 93.75 283 ARG A C 1
ATOM 2162 O O . ARG A 1 283 ? 11.477 -23.578 -26.078 1 93.75 283 ARG A O 1
ATOM 2169 N N . GLU A 1 284 ? 10.172 -25.203 -27.047 1 91.81 284 GLU A N 1
ATOM 2170 C CA . GLU A 1 284 ? 11.297 -25.969 -27.578 1 91.81 284 GLU A CA 1
ATOM 2171 C C . GLU A 1 284 ? 11.984 -25.219 -28.719 1 91.81 284 GLU A C 1
ATOM 2173 O O . GLU A 1 284 ? 13.203 -25.281 -28.859 1 91.81 284 GLU A O 1
ATOM 2178 N N . GLN A 1 285 ? 11.234 -24.469 -29.406 1 93.19 285 GLN A N 1
ATOM 2179 C CA . GLN A 1 285 ? 11.75 -23.781 -30.594 1 93.19 285 GLN A CA 1
ATOM 2180 C C . GLN A 1 285 ? 12.656 -22.625 -30.188 1 93.19 285 GLN A C 1
ATOM 2182 O O . GLN A 1 285 ? 13.594 -22.281 -30.922 1 93.19 285 GLN A O 1
ATOM 2187 N N . ILE A 1 286 ? 12.422 -22.062 -29.031 1 95 286 ILE A N 1
ATOM 2188 C CA . ILE A 1 286 ? 13.172 -20.844 -28.703 1 95 286 ILE A CA 1
ATOM 2189 C C . ILE A 1 286 ? 14.414 -21.219 -27.891 1 95 286 ILE A C 1
ATOM 2191 O O . ILE A 1 286 ? 15.211 -20.344 -27.547 1 95 286 ILE A O 1
ATOM 2195 N N . LEU A 1 287 ? 14.672 -22.438 -27.594 1 93.38 287 LEU A N 1
ATOM 2196 C CA . LEU A 1 287 ? 15.758 -22.844 -26.719 1 93.38 287 LEU A CA 1
ATOM 2197 C C . LEU A 1 287 ? 17.109 -22.406 -27.281 1 93.38 287 LEU A C 1
ATOM 2199 O O . LEU A 1 287 ? 18 -22.016 -26.516 1 93.38 287 LEU A O 1
ATOM 2203 N N . ASP A 1 288 ? 17.219 -22.391 -28.578 1 91.94 288 ASP A N 1
ATOM 2204 C CA . ASP A 1 288 ? 18.5 -22.047 -29.203 1 91.94 288 ASP A CA 1
ATOM 2205 C C . ASP A 1 288 ? 18.719 -20.531 -29.172 1 91.94 288 ASP A C 1
ATOM 2207 O O . ASP A 1 288 ? 19.844 -20.062 -29.359 1 91.94 288 ASP A O 1
ATOM 2211 N N . LEU A 1 289 ? 17.672 -19.797 -28.922 1 95.38 289 LEU A N 1
ATOM 2212 C CA . LEU A 1 289 ? 17.766 -18.344 -28.906 1 95.38 289 LEU A CA 1
ATOM 2213 C C . LEU A 1 289 ? 18.047 -17.844 -27.484 1 95.38 289 LEU A C 1
ATOM 2215 O O . LEU A 1 289 ? 18.375 -16.672 -27.297 1 95.38 289 LEU A O 1
ATOM 2219 N N . LEU A 1 290 ? 17.984 -18.734 -26.516 1 96.25 290 LEU A N 1
ATOM 2220 C CA . LEU A 1 290 ? 18.188 -18.328 -25.125 1 96.25 290 LEU A CA 1
ATOM 2221 C C . LEU A 1 290 ? 19.672 -18.219 -24.797 1 96.25 290 LEU A C 1
ATOM 2223 O O . LEU A 1 290 ? 20.484 -18.906 -25.391 1 96.25 290 LEU A O 1
ATOM 2227 N N . PRO A 1 291 ? 20.062 -17.266 -23.906 1 95.5 291 PRO A N 1
ATOM 2228 C CA . PRO A 1 291 ? 21.453 -17.172 -23.5 1 95.5 291 PRO A CA 1
ATOM 2229 C C . PRO A 1 291 ? 21.938 -18.438 -22.766 1 95.5 291 PRO A C 1
ATOM 2231 O O . PRO A 1 291 ? 21.141 -19.125 -22.125 1 95.5 291 PRO A O 1
ATOM 2234 N N . ASN A 1 292 ? 23.234 -18.734 -22.922 1 92.94 292 ASN A N 1
ATOM 2235 C CA . ASN A 1 292 ? 23.828 -19.844 -22.172 1 92.94 292 ASN A CA 1
ATOM 2236 C C . ASN A 1 292 ? 24.062 -19.484 -20.719 1 92.94 292 ASN A C 1
ATOM 2238 O O . ASN A 1 292 ? 25.203 -19.234 -20.312 1 92.94 292 ASN A O 1
ATOM 2242 N N . SER A 1 293 ? 23.078 -19.469 -20 1 94.44 293 SER A N 1
ATOM 2243 C CA . SER A 1 293 ? 23.047 -18.984 -18.609 1 94.44 293 SER A CA 1
ATOM 2244 C C . SER A 1 293 ? 22.219 -19.922 -17.734 1 94.44 293 SER A C 1
ATOM 2246 O O . SER A 1 293 ? 21.312 -20.594 -18.219 1 94.44 293 SER A O 1
ATOM 2248 N N . PHE A 1 294 ? 22.562 -19.984 -16.469 1 95.38 294 PHE A N 1
ATOM 2249 C CA . PHE A 1 294 ? 21.734 -20.734 -15.523 1 95.38 294 PHE A CA 1
ATOM 2250 C C . PHE A 1 294 ? 20.312 -20.172 -15.484 1 95.38 294 PHE A C 1
ATOM 2252 O O . PHE A 1 294 ? 19.375 -20.875 -15.109 1 95.38 294 PHE A O 1
ATOM 2259 N N . MET A 1 295 ? 20.125 -18.938 -15.945 1 97.06 295 MET A N 1
ATOM 2260 C CA . MET A 1 295 ? 18.812 -18.312 -15.992 1 97.06 295 MET A CA 1
ATOM 2261 C C . MET A 1 295 ? 17.906 -19.047 -16.984 1 97.06 295 MET A C 1
ATOM 2263 O O . MET A 1 295 ? 16.688 -19.141 -16.766 1 97.06 295 MET A O 1
ATOM 2267 N N . SER A 1 296 ? 18.484 -19.547 -18.062 1 96.44 296 SER A N 1
ATOM 2268 C CA . SER A 1 296 ? 17.703 -20.312 -19.047 1 96.44 296 SER A CA 1
ATOM 2269 C C . SER A 1 296 ? 17.188 -21.625 -18.453 1 96.44 296 SER A C 1
ATOM 2271 O O . SER A 1 296 ? 16.109 -22.078 -18.797 1 96.44 296 SER A O 1
ATOM 2273 N N . VAL A 1 297 ? 17.953 -22.203 -17.547 1 95.88 297 VAL A N 1
ATOM 2274 C CA . VAL A 1 297 ? 17.531 -23.422 -16.875 1 95.88 297 VAL A CA 1
ATOM 2275 C C . VAL A 1 297 ? 16.391 -23.125 -15.898 1 95.88 297 VAL A C 1
ATOM 2277 O O . VAL A 1 297 ? 15.414 -23.859 -15.828 1 95.88 297 VAL A O 1
ATOM 2280 N N . PHE A 1 298 ? 16.562 -21.984 -15.156 1 97 298 PHE A N 1
ATOM 2281 C CA . PHE A 1 298 ? 15.484 -21.531 -14.289 1 97 298 PHE A CA 1
ATOM 2282 C C . PHE A 1 298 ? 14.211 -21.297 -15.094 1 97 298 PHE A C 1
ATOM 2284 O O . PHE A 1 298 ? 13.117 -21.625 -14.648 1 97 298 PHE A O 1
ATOM 2291 N N . PHE A 1 299 ? 14.43 -20.734 -16.312 1 97.19 299 PHE A N 1
ATOM 2292 C CA . PHE A 1 299 ? 13.297 -20.438 -17.172 1 97.19 299 PHE A CA 1
ATOM 2293 C C . PHE A 1 299 ? 12.562 -21.703 -17.594 1 97.19 299 PHE A C 1
ATOM 2295 O O . PHE A 1 299 ? 11.336 -21.766 -17.531 1 97.19 299 PHE A O 1
ATOM 2302 N N . LEU A 1 300 ? 13.25 -22.656 -17.938 1 95.06 300 LEU A N 1
ATOM 2303 C CA . LEU A 1 300 ? 12.656 -23.922 -18.359 1 95.06 300 LEU A CA 1
ATOM 2304 C C . LEU A 1 300 ? 11.906 -24.578 -17.203 1 95.06 300 LEU A C 1
ATOM 2306 O O . LEU A 1 300 ? 10.805 -25.109 -17.406 1 95.06 300 LEU A O 1
ATOM 2310 N N . GLU A 1 301 ? 12.602 -24.609 -16.062 1 95.06 301 GLU A N 1
ATOM 2311 C CA . GLU A 1 301 ? 11.93 -25.109 -14.875 1 95.06 301 GLU A CA 1
ATOM 2312 C C . GLU A 1 301 ? 10.617 -24.375 -14.625 1 95.06 301 GLU A C 1
ATOM 2314 O O . GLU A 1 301 ? 9.578 -25 -14.406 1 95.06 301 GLU A O 1
ATOM 2319 N N . TYR A 1 302 ? 10.633 -23.062 -14.648 1 96.25 302 TYR A N 1
ATOM 2320 C CA . TYR A 1 302 ? 9.469 -22.219 -14.398 1 96.25 302 TYR A CA 1
ATOM 2321 C C . TYR A 1 302 ? 8.375 -22.484 -15.422 1 96.25 302 TYR A C 1
ATOM 2323 O O . TYR A 1 302 ? 7.207 -22.656 -15.062 1 96.25 302 TYR A O 1
ATOM 2331 N N . SER A 1 303 ? 8.742 -22.484 -16.672 1 95.12 303 SER A N 1
ATOM 2332 C CA . SER A 1 303 ? 7.789 -22.672 -17.766 1 95.12 303 SER A CA 1
ATOM 2333 C C . SER A 1 303 ? 7.082 -24.016 -17.656 1 95.12 303 SER A C 1
ATOM 2335 O O . SER A 1 303 ? 5.867 -24.109 -17.859 1 95.12 303 SER A O 1
ATOM 2337 N N . GLN A 1 304 ? 7.824 -25.047 -17.344 1 93.06 304 GLN A N 1
ATOM 2338 C CA . GLN A 1 304 ? 7.246 -26.391 -17.203 1 93.06 304 GLN A CA 1
ATOM 2339 C C . GLN A 1 304 ? 6.281 -26.453 -16.016 1 93.06 304 GLN A C 1
ATOM 2341 O O . GLN A 1 304 ? 5.223 -27.078 -16.109 1 93.06 304 GLN A O 1
ATOM 2346 N N . ARG A 1 305 ? 6.629 -25.828 -14.969 1 93.44 305 ARG A N 1
ATOM 2347 C CA . ARG A 1 305 ? 5.766 -25.797 -13.789 1 93.44 305 ARG A CA 1
ATOM 2348 C C . ARG A 1 305 ? 4.488 -25.016 -14.062 1 93.44 305 ARG A C 1
ATOM 2350 O O . ARG A 1 305 ? 3.396 -25.438 -13.68 1 93.44 305 ARG A O 1
ATOM 2357 N N . GLN A 1 306 ? 4.629 -23.859 -14.789 1 91.88 306 GLN A N 1
ATOM 2358 C CA . GLN A 1 306 ? 3.475 -23.031 -15.102 1 91.88 306 GLN A CA 1
ATOM 2359 C C . GLN A 1 306 ? 2.498 -23.766 -16.016 1 91.88 306 GLN A C 1
ATOM 2361 O O . GLN A 1 306 ? 1.287 -23.547 -15.945 1 91.88 306 GLN A O 1
ATOM 2366 N N . SER A 1 307 ? 3.039 -24.672 -16.812 1 91.25 307 SER A N 1
ATOM 2367 C CA . SER A 1 307 ? 2.201 -25.422 -17.734 1 91.25 307 SER A CA 1
ATOM 2368 C C . SER A 1 307 ? 1.801 -26.781 -17.156 1 91.25 307 SER A C 1
ATOM 2370 O O . SER A 1 307 ? 1.213 -27.609 -17.844 1 91.25 307 SER A O 1
ATOM 2372 N N . THR A 1 308 ? 2.229 -26.984 -15.891 1 88.62 308 THR A N 1
ATOM 2373 C CA . THR A 1 308 ? 1.878 -28.188 -15.133 1 88.62 308 THR A CA 1
ATOM 2374 C C . THR A 1 308 ? 2.426 -29.438 -15.82 1 88.62 308 THR A C 1
ATOM 2376 O O . THR A 1 308 ? 1.801 -30.5 -15.781 1 88.62 308 THR A O 1
ATOM 2379 N N . GLN A 1 309 ? 3.438 -29.219 -16.562 1 85.12 309 GLN A N 1
ATOM 2380 C CA . GLN A 1 309 ? 4.129 -30.328 -17.219 1 85.12 309 GLN A CA 1
ATOM 2381 C C . GLN A 1 309 ? 5.359 -30.75 -16.438 1 85.12 309 GLN A C 1
ATOM 2383 O O . GLN A 1 309 ? 6.492 -30.562 -16.891 1 85.12 309 GLN A O 1
ATOM 2388 N N . VAL A 1 310 ? 5.121 -31.375 -15.336 1 87.12 310 VAL A N 1
ATOM 2389 C CA . VAL A 1 310 ? 6.215 -31.719 -14.438 1 87.12 310 VAL A CA 1
ATOM 2390 C C . VAL A 1 310 ? 6.457 -33.219 -14.477 1 87.12 310 VAL A C 1
ATOM 2392 O O . VAL A 1 310 ? 5.527 -34.031 -14.289 1 87.12 310 VAL A O 1
ATOM 2395 N N . ASP A 1 311 ? 7.652 -33.594 -14.852 1 85 311 ASP A N 1
ATOM 2396 C CA . ASP A 1 311 ? 8.055 -35 -14.906 1 85 311 ASP A CA 1
ATOM 2397 C C . ASP A 1 311 ? 9.344 -35.219 -14.109 1 85 311 ASP A C 1
ATOM 2399 O O . ASP A 1 311 ? 9.758 -34.375 -13.328 1 85 311 ASP A O 1
ATOM 2403 N N . ALA A 1 312 ? 9.836 -36.375 -14.234 1 84.19 312 ALA A N 1
ATOM 2404 C CA . ALA A 1 312 ? 11.039 -36.75 -13.492 1 84.19 312 ALA A CA 1
ATOM 2405 C C . ALA A 1 312 ? 12.219 -35.844 -13.906 1 84.19 312 ALA A C 1
ATOM 2407 O O . ALA A 1 312 ? 13.047 -35.5 -13.07 1 84.19 312 ALA A O 1
ATOM 2408 N N . ALA A 1 313 ? 12.258 -35.531 -15.125 1 87.25 313 ALA A N 1
ATOM 2409 C CA . ALA A 1 313 ? 13.328 -34.688 -15.625 1 87.25 313 ALA A CA 1
ATOM 2410 C C . ALA A 1 313 ? 13.242 -33.281 -15.016 1 87.25 313 ALA A C 1
ATOM 2412 O O . ALA A 1 313 ? 14.266 -32.656 -14.75 1 87.25 313 ALA A O 1
ATOM 2413 N N . HIS A 1 314 ? 12.102 -32.844 -14.875 1 91.81 314 HIS A N 1
ATOM 2414 C CA . HIS A 1 314 ? 11.859 -31.547 -14.25 1 91.81 314 HIS A CA 1
ATOM 2415 C C . HIS A 1 314 ? 12.383 -31.531 -12.82 1 91.81 314 HIS A C 1
ATOM 2417 O O . HIS A 1 314 ? 13.07 -30.578 -12.422 1 91.81 314 HIS A O 1
ATOM 2423 N N . LEU A 1 315 ? 12.086 -32.531 -12.055 1 92 315 LEU A N 1
ATOM 2424 C CA . LEU A 1 315 ? 12.547 -32.594 -10.672 1 92 315 LEU A CA 1
ATOM 2425 C C . LEU A 1 315 ? 14.07 -32.688 -10.609 1 92 315 LEU A C 1
ATOM 2427 O O . LEU A 1 315 ? 14.695 -32.094 -9.734 1 92 315 LEU A O 1
ATOM 2431 N N . ALA A 1 316 ? 14.594 -33.469 -11.547 1 91.56 316 ALA A N 1
ATOM 2432 C CA . ALA A 1 316 ? 16.047 -33.562 -11.617 1 91.56 316 ALA A CA 1
ATOM 2433 C C . ALA A 1 316 ? 16.688 -32.219 -11.898 1 91.56 316 ALA A C 1
ATOM 2435 O O . ALA A 1 316 ? 17.766 -31.906 -11.391 1 91.56 316 ALA A O 1
ATOM 2436 N N . ARG A 1 317 ? 16.062 -31.453 -12.727 1 92.75 317 ARG A N 1
ATOM 2437 C CA . ARG A 1 317 ? 16.531 -30.109 -13.031 1 92.75 317 ARG A CA 1
ATOM 2438 C C . ARG A 1 317 ? 16.547 -29.234 -11.781 1 92.75 317 ARG A C 1
ATOM 2440 O O . ARG A 1 317 ? 17.5 -28.484 -11.539 1 92.75 317 ARG A O 1
ATOM 2447 N N . ILE A 1 318 ? 15.531 -29.297 -10.977 1 95.88 318 ILE A N 1
ATOM 2448 C CA . ILE A 1 318 ? 15.453 -28.547 -9.727 1 95.88 318 ILE A CA 1
ATOM 2449 C C . ILE A 1 318 ? 16.594 -28.969 -8.805 1 95.88 318 ILE A C 1
ATOM 2451 O O . ILE A 1 318 ? 17.266 -28.125 -8.211 1 95.88 318 ILE A O 1
ATOM 2455 N N . ASP A 1 319 ? 16.812 -30.266 -8.75 1 93.31 319 ASP A N 1
ATOM 2456 C CA . ASP A 1 319 ? 17.875 -30.781 -7.883 1 93.31 319 ASP A CA 1
ATOM 2457 C C . ASP A 1 319 ? 19.25 -30.312 -8.352 1 93.31 319 ASP A C 1
ATOM 2459 O O . ASP A 1 319 ? 20.125 -30 -7.535 1 93.31 319 ASP A O 1
ATOM 2463 N N . ALA A 1 320 ? 19.406 -30.312 -9.633 1 93 320 ALA A N 1
ATOM 2464 C CA . ALA A 1 320 ? 20.656 -29.812 -10.188 1 93 320 ALA A CA 1
ATOM 2465 C C . ALA A 1 320 ? 20.891 -28.344 -9.82 1 93 320 ALA A C 1
ATOM 2467 O O . ALA A 1 320 ? 22 -27.953 -9.484 1 93 320 ALA A O 1
ATOM 2468 N N . LEU A 1 321 ? 19.891 -27.547 -9.93 1 95.75 321 LEU A N 1
ATOM 2469 C CA . LEU A 1 321 ? 19.984 -26.141 -9.562 1 95.75 321 LEU A CA 1
ATOM 2470 C C . LEU A 1 321 ? 20.25 -26 -8.07 1 95.75 321 LEU A C 1
ATOM 2472 O O . LEU A 1 321 ? 21.062 -25.156 -7.664 1 95.75 321 LEU A O 1
ATOM 2476 N N . LEU A 1 322 ? 19.656 -26.812 -7.23 1 95.62 322 LEU A N 1
ATOM 2477 C CA . LEU A 1 322 ? 19.828 -26.766 -5.785 1 95.62 322 LEU A CA 1
ATOM 2478 C C . LEU A 1 322 ? 21.266 -27.109 -5.402 1 95.62 322 LEU A C 1
ATOM 2480 O O . LEU A 1 322 ? 21.766 -26.656 -4.367 1 95.62 322 LEU A O 1
ATOM 2484 N N . ALA A 1 323 ? 21.906 -27.906 -6.219 1 92.5 323 ALA A N 1
ATOM 2485 C CA . ALA A 1 323 ? 23.297 -28.25 -5.96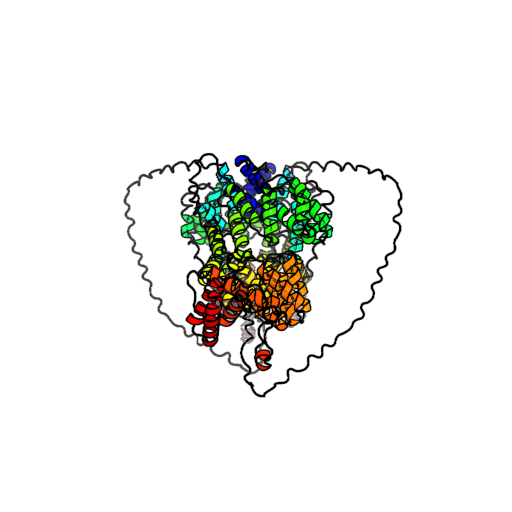9 1 92.5 323 ALA A CA 1
ATOM 2486 C C . ALA A 1 323 ? 24.188 -27 -6.062 1 92.5 323 ALA A C 1
ATOM 2488 O O . ALA A 1 323 ? 25.172 -26.891 -5.34 1 92.5 323 ALA A O 1
ATOM 2489 N N . HIS A 1 324 ? 23.797 -26.078 -6.93 1 92.19 324 HIS A N 1
ATOM 2490 C CA . HIS A 1 324 ? 24.562 -24.844 -7.117 1 92.19 324 HIS A CA 1
ATOM 2491 C C . HIS A 1 324 ? 24.031 -23.719 -6.23 1 92.19 324 HIS A C 1
ATOM 2493 O O . HIS A 1 324 ? 24.766 -22.797 -5.895 1 92.19 324 HIS A O 1
ATOM 2499 N N . PHE A 1 325 ? 22.797 -23.797 -5.902 1 96.12 325 PHE A N 1
ATOM 2500 C CA . PHE A 1 325 ? 22.156 -22.812 -5.039 1 96.12 325 PHE A CA 1
ATOM 2501 C C . PHE A 1 325 ? 21.5 -23.484 -3.842 1 96.12 325 PHE A C 1
ATOM 2503 O O . PHE A 1 325 ? 20.281 -23.453 -3.701 1 96.12 325 PHE A O 1
ATOM 2510 N N . PRO A 1 326 ? 22.328 -23.875 -2.977 1 95.31 326 PRO A N 1
ATOM 2511 C CA . PRO A 1 326 ? 21.766 -24.609 -1.841 1 95.31 326 PRO A CA 1
ATOM 2512 C C . PRO A 1 326 ? 20.859 -23.75 -0.969 1 95.31 326 PRO A C 1
ATOM 2514 O O . PRO A 1 326 ? 21.094 -22.562 -0.813 1 95.31 326 PRO A O 1
ATOM 2517 N N . ASP A 1 327 ? 19.766 -24.312 -0.415 1 94.5 327 ASP A N 1
ATOM 2518 C CA . ASP A 1 327 ? 18.828 -23.719 0.526 1 94.5 327 ASP A CA 1
ATOM 2519 C C . ASP A 1 327 ? 18.047 -22.578 -0.126 1 94.5 327 ASP A C 1
ATOM 2521 O O . ASP A 1 327 ? 17.625 -21.641 0.551 1 94.5 327 ASP A O 1
ATOM 2525 N N . SER A 1 328 ? 18.047 -22.594 -1.46 1 97.31 328 SER A N 1
ATOM 2526 C CA . SER A 1 328 ? 17.172 -21.641 -2.141 1 97.31 328 SER A CA 1
ATOM 2527 C C . SER A 1 328 ? 15.703 -21.922 -1.84 1 97.31 328 SER A C 1
ATOM 2529 O O . SER A 1 328 ? 15.141 -22.906 -2.326 1 97.31 328 SER A O 1
ATOM 2531 N N . ALA A 1 329 ? 15.102 -21.047 -1.108 1 97.06 329 ALA A N 1
ATOM 2532 C CA . ALA A 1 329 ? 13.688 -21.219 -0.777 1 97.06 329 ALA A CA 1
ATOM 2533 C C . ALA A 1 329 ? 12.828 -21.219 -2.035 1 97.06 329 ALA A C 1
ATOM 2535 O O . ALA A 1 329 ? 11.797 -21.906 -2.094 1 97.06 329 ALA A O 1
ATOM 2536 N N . TYR A 1 330 ? 13.25 -20.5 -3.049 1 97.06 330 TYR A N 1
ATOM 2537 C CA . TYR A 1 330 ? 12.539 -20.5 -4.32 1 97.06 330 TYR A CA 1
ATOM 2538 C C . TYR A 1 330 ? 12.508 -21.906 -4.926 1 97.06 330 TYR A C 1
ATOM 2540 O O . TYR A 1 330 ? 11.445 -22.391 -5.312 1 97.06 330 TYR A O 1
ATOM 2548 N N . LEU A 1 331 ? 13.664 -22.516 -5.008 1 97.88 331 LEU A N 1
ATOM 2549 C CA . LEU A 1 331 ? 13.781 -23.828 -5.637 1 97.88 331 LEU A CA 1
ATOM 2550 C C . LEU A 1 331 ? 13.07 -24.891 -4.809 1 97.88 331 LEU A C 1
ATOM 2552 O O . LEU A 1 331 ? 12.438 -25.797 -5.363 1 97.88 331 LEU A O 1
ATOM 2556 N N . ILE A 1 332 ? 13.156 -24.797 -3.535 1 98.25 332 ILE A N 1
ATOM 2557 C CA . ILE A 1 332 ? 12.492 -25.766 -2.666 1 98.25 332 ILE A CA 1
ATOM 2558 C C . ILE A 1 332 ? 10.977 -25.625 -2.807 1 98.25 332 ILE A C 1
ATOM 2560 O O . ILE A 1 332 ? 10.258 -26.609 -2.852 1 98.25 332 ILE A O 1
ATOM 2564 N N . THR A 1 333 ? 10.547 -24.375 -2.867 1 97.88 333 THR A N 1
ATOM 2565 C CA . THR A 1 333 ? 9.133 -24.141 -3.104 1 97.88 333 THR A CA 1
ATOM 2566 C C . THR A 1 333 ? 8.703 -24.688 -4.461 1 97.88 333 THR A C 1
ATOM 2568 O O . THR A 1 333 ? 7.633 -25.281 -4.59 1 97.88 333 THR A O 1
ATOM 2571 N N . SER A 1 334 ? 9.547 -24.469 -5.469 1 97 334 SER A N 1
ATOM 2572 C CA . SER A 1 334 ? 9.273 -25.016 -6.797 1 97 334 SER A CA 1
ATOM 2573 C C . SER A 1 334 ? 9.148 -26.531 -6.758 1 97 334 SER A C 1
ATOM 2575 O O . SER A 1 334 ? 8.289 -27.109 -7.426 1 97 334 SER A O 1
ATOM 2577 N N . ARG A 1 335 ? 10 -27.156 -6.02 1 97.12 335 ARG A N 1
ATOM 2578 C CA . ARG A 1 335 ? 9.945 -28.609 -5.859 1 97.12 335 ARG A CA 1
ATOM 2579 C C . ARG A 1 335 ? 8.641 -29.031 -5.199 1 97.12 335 ARG A C 1
ATOM 2581 O O . ARG A 1 335 ? 8 -29.984 -5.633 1 97.12 335 ARG A O 1
ATOM 2588 N N . ALA A 1 336 ? 8.289 -28.312 -4.148 1 97.75 336 ALA A N 1
ATOM 2589 C CA . ALA A 1 336 ? 7.047 -28.609 -3.441 1 97.75 336 ALA A CA 1
ATOM 2590 C C . ALA A 1 336 ? 5.84 -28.469 -4.367 1 97.75 336 ALA A C 1
ATOM 2592 O O . ALA A 1 336 ? 4.949 -29.312 -4.363 1 97.75 336 ALA A O 1
ATOM 2593 N N . GLN A 1 337 ? 5.82 -27.438 -5.145 1 96.38 337 GLN A N 1
ATOM 2594 C CA . GLN A 1 337 ? 4.738 -27.203 -6.102 1 96.38 337 GLN A CA 1
ATOM 2595 C C . GLN A 1 337 ? 4.676 -28.328 -7.133 1 96.38 337 GLN A C 1
ATOM 2597 O O . GLN A 1 337 ? 3.588 -28.766 -7.523 1 96.38 337 GLN A O 1
ATOM 2602 N N . SER A 1 338 ? 5.805 -28.75 -7.59 1 94.88 338 SER A N 1
ATOM 2603 C CA . SER A 1 338 ? 5.875 -29.844 -8.562 1 94.88 338 SER A CA 1
ATOM 2604 C C . SER A 1 338 ? 5.363 -31.156 -7.961 1 94.88 338 SER A C 1
ATOM 2606 O O . SER A 1 338 ? 4.652 -31.906 -8.625 1 94.88 338 SER A O 1
ATOM 2608 N N . LEU A 1 339 ? 5.73 -31.391 -6.719 1 94.06 339 LEU A N 1
ATOM 2609 C CA . LEU A 1 339 ? 5.246 -32.562 -6.012 1 94.06 339 LEU A CA 1
ATOM 2610 C C . LEU A 1 339 ? 3.729 -32.531 -5.859 1 94.06 339 LEU A C 1
ATOM 2612 O O . LEU A 1 339 ? 3.055 -33.531 -5.996 1 94.06 339 LEU A O 1
ATOM 2616 N N . TYR A 1 340 ? 3.23 -31.375 -5.598 1 92.94 340 TYR A N 1
ATOM 2617 C CA . TYR A 1 340 ? 1.788 -31.172 -5.508 1 92.94 340 TYR A CA 1
ATOM 2618 C C . TYR A 1 340 ? 1.106 -31.516 -6.828 1 92.94 340 TYR A C 1
ATOM 2620 O O . TYR A 1 340 ? 0.091 -32.219 -6.848 1 92.94 340 TYR A O 1
ATOM 2628 N N . LEU A 1 341 ? 1.664 -31.031 -7.902 1 87.06 341 LEU A N 1
ATOM 2629 C CA . LEU A 1 341 ? 1.102 -31.266 -9.227 1 87.06 341 LEU A CA 1
ATOM 2630 C C . LEU A 1 341 ? 1.132 -32.75 -9.578 1 87.06 341 LEU A C 1
ATOM 2632 O O . LEU A 1 341 ? 0.274 -33.25 -10.32 1 87.06 341 LEU A O 1
ATOM 2636 N N . HIS A 1 342 ? 2.104 -33.5 -8.961 1 84.31 342 HIS A N 1
ATOM 2637 C CA . HIS A 1 342 ? 2.221 -34.938 -9.164 1 84.31 342 HIS A CA 1
ATOM 2638 C C . HIS A 1 342 ? 1.384 -35.688 -8.148 1 84.31 342 HIS A C 1
ATOM 2640 O O . HIS A 1 342 ? 1.484 -36.906 -8.055 1 84.31 342 HIS A O 1
ATOM 2646 N N . GLN A 1 343 ? 0.72 -34.969 -7.273 1 84.19 343 GLN A N 1
ATOM 2647 C CA . GLN A 1 343 ? -0.204 -35.531 -6.289 1 84.19 343 GLN A CA 1
ATOM 2648 C C . GLN A 1 343 ? 0.543 -36.281 -5.195 1 84.19 343 GLN A C 1
ATOM 2650 O O . GLN A 1 343 ? 0.007 -37.219 -4.605 1 84.19 343 GLN A O 1
ATOM 2655 N N . GLU A 1 344 ? 1.819 -36 -5.133 1 90.06 344 GLU A N 1
ATOM 2656 C CA . GLU A 1 344 ? 2.566 -36.438 -3.955 1 90.06 344 GLU A CA 1
ATOM 2657 C C . GLU A 1 344 ? 2.383 -35.469 -2.791 1 90.06 344 GLU A C 1
ATOM 2659 O O . GLU A 1 344 ? 3.324 -34.781 -2.398 1 90.06 344 GLU A O 1
ATOM 2664 N N . LEU A 1 345 ? 1.289 -35.469 -2.184 1 93.81 345 LEU A N 1
ATOM 2665 C CA . LEU A 1 345 ? 0.783 -34.406 -1.319 1 93.81 345 LEU A CA 1
ATOM 2666 C C . LEU A 1 345 ? 1.546 -34.375 0 1 93.81 345 LEU A C 1
ATOM 2668 O O . LEU A 1 345 ? 1.898 -33.312 0.49 1 93.81 345 LEU A O 1
ATOM 2672 N N . ASP A 1 346 ? 1.797 -35.531 0.601 1 95.75 346 ASP A N 1
ATOM 2673 C CA . ASP A 1 346 ? 2.496 -35.562 1.882 1 95.75 346 ASP A CA 1
ATOM 2674 C C . ASP A 1 346 ? 3.902 -34.969 1.752 1 95.75 346 ASP A C 1
ATOM 2676 O O . ASP A 1 346 ? 4.312 -34.156 2.562 1 95.75 346 ASP A O 1
ATOM 2680 N N . GLU A 1 347 ? 4.516 -35.5 0.71 1 96.69 347 GLU A N 1
ATOM 2681 C CA . GLU A 1 347 ? 5.863 -34.969 0.473 1 96.69 347 GLU A CA 1
ATOM 2682 C C . GLU A 1 347 ? 5.84 -33.5 0.123 1 96.69 347 GLU A C 1
ATOM 2684 O O . GLU A 1 347 ? 6.746 -32.75 0.498 1 96.69 347 GLU A O 1
ATOM 2689 N N . ALA A 1 348 ? 4.895 -33.094 -0.629 1 97.44 348 ALA A N 1
ATOM 2690 C CA . ALA A 1 348 ? 4.742 -31.688 -0.969 1 97.44 348 ALA A CA 1
ATOM 2691 C C . ALA A 1 348 ? 4.594 -30.828 0.287 1 97.44 348 ALA A C 1
ATOM 2693 O O . ALA A 1 348 ? 5.281 -29.812 0.438 1 97.44 348 ALA A O 1
ATOM 2694 N N . ALA A 1 349 ? 3.734 -31.266 1.214 1 97.81 349 ALA A N 1
ATOM 2695 C CA . ALA A 1 349 ? 3.494 -30.531 2.451 1 97.81 349 ALA A CA 1
ATOM 2696 C C . ALA A 1 349 ? 4.781 -30.375 3.256 1 97.81 349 ALA A C 1
ATOM 2698 O O . ALA A 1 349 ? 5.07 -29.297 3.777 1 97.81 349 ALA A O 1
ATOM 2699 N N . GLU A 1 350 ? 5.504 -31.453 3.324 1 97.94 350 GLU A N 1
ATOM 2700 C CA . GLU A 1 350 ? 6.762 -31.422 4.066 1 97.94 350 GLU A CA 1
ATOM 2701 C C . GLU A 1 350 ? 7.77 -30.484 3.402 1 97.94 350 GLU A C 1
ATOM 2703 O O . GLU A 1 350 ? 8.5 -29.766 4.09 1 97.94 350 GLU A O 1
ATOM 2708 N N . THR A 1 351 ? 7.832 -30.562 2.102 1 98.06 351 THR A N 1
ATOM 2709 C CA . THR A 1 351 ? 8.766 -29.719 1.356 1 98.06 351 THR A CA 1
ATOM 2710 C C . THR A 1 351 ? 8.391 -28.25 1.478 1 98.06 351 THR A C 1
ATOM 2712 O O . THR A 1 351 ? 9.266 -27.391 1.61 1 98.06 351 THR A O 1
ATOM 2715 N N . PHE A 1 352 ? 7.102 -27.922 1.439 1 98 352 PHE A N 1
ATOM 2716 C CA . PHE A 1 352 ? 6.645 -26.562 1.687 1 98 352 PHE A CA 1
ATOM 2717 C C . PHE A 1 352 ? 7.051 -26.094 3.08 1 98 352 PHE A C 1
ATOM 2719 O O . PHE A 1 352 ? 7.523 -24.969 3.252 1 98 352 PHE A O 1
ATOM 2726 N N . GLN A 1 353 ? 6.84 -26.969 3.998 1 97.19 353 GLN A N 1
ATOM 2727 C CA . GLN A 1 353 ? 7.195 -26.641 5.375 1 97.19 353 GLN A CA 1
ATOM 2728 C C . GLN A 1 353 ? 8.688 -26.344 5.5 1 97.19 353 GLN A C 1
ATOM 2730 O O . GLN A 1 353 ? 9.086 -25.422 6.219 1 97.19 353 GLN A O 1
ATOM 2735 N N . HIS A 1 354 ? 9.453 -27.109 4.836 1 97.44 354 HIS A N 1
ATOM 2736 C CA . HIS A 1 354 ? 10.898 -26.891 4.836 1 97.44 354 HIS A CA 1
ATOM 2737 C C . HIS A 1 354 ? 11.242 -25.516 4.277 1 97.44 354 HIS A C 1
ATOM 2739 O O . HIS A 1 354 ? 12.086 -24.812 4.84 1 97.44 354 HIS A O 1
ATOM 2745 N N . ALA A 1 355 ? 10.656 -25.141 3.201 1 97.25 355 ALA A N 1
ATOM 2746 C CA . ALA A 1 355 ? 10.875 -23.828 2.617 1 97.25 355 ALA A CA 1
ATOM 2747 C C . ALA A 1 355 ? 10.523 -22.719 3.609 1 97.25 355 ALA A C 1
ATOM 2749 O O . ALA A 1 355 ? 11.242 -21.719 3.715 1 97.25 355 ALA A O 1
ATOM 2750 N N . LEU A 1 356 ? 9.469 -22.875 4.395 1 96.06 356 LEU A N 1
ATOM 2751 C CA . LEU A 1 356 ? 9 -21.875 5.344 1 96.06 356 LEU A CA 1
ATOM 2752 C C . LEU A 1 356 ? 9.922 -21.797 6.559 1 96.06 356 LEU A C 1
ATOM 2754 O O . LEU A 1 356 ? 10.008 -20.766 7.219 1 96.06 356 LEU A O 1
ATOM 2758 N N . GLU A 1 357 ? 10.531 -22.906 6.84 1 95.81 357 GLU A N 1
ATOM 2759 C CA . GLU A 1 357 ? 11.508 -22.891 7.922 1 95.81 357 GLU A CA 1
ATOM 2760 C C . GLU A 1 357 ? 12.711 -22.016 7.562 1 95.81 357 GLU A C 1
ATOM 2762 O O . GLU A 1 357 ? 13.273 -21.344 8.43 1 95.81 357 GLU A O 1
ATOM 2767 N N . LEU A 1 358 ? 13.031 -22.062 6.266 1 95.31 358 LEU A N 1
ATOM 2768 C CA . LEU A 1 358 ? 14.156 -21.266 5.789 1 95.31 358 LEU A CA 1
ATOM 2769 C C . LEU A 1 358 ? 13.766 -19.781 5.703 1 95.31 358 LEU A C 1
ATOM 2771 O O . LEU A 1 358 ? 14.562 -18.906 6.055 1 95.31 358 LEU A O 1
ATOM 2775 N N . GLN A 1 359 ? 12.602 -19.5 5.223 1 96.25 359 GLN A N 1
ATOM 2776 C CA . GLN A 1 359 ? 12.039 -18.156 5.121 1 96.25 359 GLN A CA 1
ATOM 2777 C C . GLN A 1 359 ? 10.609 -18.125 5.645 1 96.25 359 GLN A C 1
ATOM 2779 O O . GLN A 1 359 ? 9.656 -18.172 4.863 1 96.25 359 GLN A O 1
ATOM 2784 N N . PRO A 1 360 ? 10.477 -17.906 6.859 1 95.56 360 PRO A N 1
ATOM 2785 C CA . PRO A 1 360 ? 9.18 -18.047 7.527 1 95.56 360 PRO A CA 1
ATOM 2786 C C . PRO A 1 360 ? 8.125 -17.094 6.988 1 95.56 360 PRO A C 1
ATOM 2788 O O . PRO A 1 360 ? 6.926 -17.344 7.133 1 95.56 360 PRO A O 1
ATOM 2791 N N . TYR A 1 361 ? 8.484 -16.031 6.348 1 95.56 361 TYR A N 1
ATOM 2792 C CA . TYR A 1 361 ? 7.504 -15.039 5.906 1 95.56 361 TYR A CA 1
ATOM 2793 C C . TYR A 1 361 ? 7.543 -14.875 4.391 1 95.56 361 TYR A C 1
ATOM 2795 O O . TYR A 1 361 ? 7.23 -13.797 3.871 1 95.56 361 TYR A O 1
ATOM 2803 N N . ARG A 1 362 ? 7.988 -15.953 3.771 1 95.44 362 ARG A N 1
ATOM 2804 C CA . ARG A 1 362 ? 7.941 -15.984 2.314 1 95.44 362 ARG A CA 1
ATOM 2805 C C . ARG A 1 362 ? 6.504 -16.062 1.812 1 95.44 362 ARG A C 1
ATOM 2807 O O . ARG A 1 362 ? 5.723 -16.891 2.285 1 95.44 362 ARG A O 1
ATOM 2814 N N . LEU A 1 363 ? 6.152 -15.242 0.87 1 94.75 363 LEU A N 1
ATOM 2815 C CA . LEU A 1 363 ? 4.777 -15.172 0.388 1 94.75 363 LEU A CA 1
ATOM 2816 C C . LEU A 1 363 ? 4.566 -16.109 -0.791 1 94.75 363 LEU A C 1
ATOM 2818 O O . LEU A 1 363 ? 3.482 -16.672 -0.953 1 94.75 363 LEU A O 1
ATOM 2822 N N . GLU A 1 364 ? 5.59 -16.328 -1.602 1 92.5 364 GLU A N 1
ATOM 2823 C CA . GLU A 1 364 ? 5.488 -17.188 -2.775 1 92.5 364 GLU A CA 1
ATOM 2824 C C . GLU A 1 364 ? 5.27 -18.641 -2.373 1 92.5 364 GLU A C 1
ATOM 2826 O O . GLU A 1 364 ? 5.992 -19.172 -1.524 1 92.5 364 GLU A O 1
ATOM 2831 N N . GLY A 1 365 ? 4.277 -19.266 -2.896 1 94.38 365 GLY A N 1
ATOM 2832 C CA . GLY A 1 365 ? 4.016 -20.672 -2.646 1 94.38 365 GLY A CA 1
ATOM 2833 C C . GLY A 1 365 ? 2.984 -20.906 -1.56 1 94.38 365 GLY A C 1
ATOM 2834 O O . GLY A 1 365 ? 2.488 -22.016 -1.397 1 94.38 365 GLY A O 1
ATOM 2835 N N . ILE A 1 366 ? 2.543 -19.844 -0.879 1 95.94 366 ILE A N 1
ATOM 2836 C CA . ILE A 1 366 ? 1.661 -19.984 0.274 1 95.94 366 ILE A CA 1
ATOM 2837 C C . ILE A 1 366 ? 0.292 -20.484 -0.183 1 95.94 366 ILE A C 1
ATOM 2839 O O . ILE A 1 366 ? -0.361 -21.266 0.522 1 95.94 366 ILE A O 1
ATOM 2843 N N . SER A 1 367 ? -0.134 -20.016 -1.301 1 94.88 367 SER A N 1
ATOM 2844 C CA . SER A 1 367 ? -1.412 -20.484 -1.838 1 94.88 367 SER A CA 1
ATOM 2845 C C . SER A 1 367 ? -1.407 -21.984 -2.07 1 94.88 367 SER A C 1
ATOM 2847 O O . SER A 1 367 ? -2.32 -22.688 -1.633 1 94.88 367 SER A O 1
ATOM 2849 N N . GLU A 1 368 ? -0.376 -22.484 -2.672 1 95.62 368 GLU A N 1
ATOM 2850 C CA . GLU A 1 368 ? -0.263 -23.906 -2.979 1 95.62 368 GLU A CA 1
ATOM 2851 C C . GLU A 1 368 ? -0.075 -24.734 -1.707 1 95.62 368 GLU A C 1
ATOM 2853 O O . GLU A 1 368 ? -0.605 -25.844 -1.596 1 95.62 368 GLU A O 1
ATOM 2858 N N . TYR A 1 369 ? 0.701 -24.203 -0.763 1 97.19 369 TYR A N 1
ATOM 2859 C CA . TYR A 1 369 ? 0.85 -24.891 0.512 1 97.19 369 TYR A CA 1
ATOM 2860 C C . TYR A 1 369 ? -0.495 -25.031 1.217 1 97.19 369 TYR A C 1
ATOM 2862 O O . TYR A 1 369 ? -0.839 -26.109 1.7 1 97.19 369 TYR A O 1
ATOM 2870 N N . SER A 1 370 ? -1.232 -23.906 1.199 1 97.56 370 SER A N 1
ATOM 2871 C CA . SER A 1 370 ? -2.553 -23.938 1.819 1 97.56 370 SER A CA 1
ATOM 2872 C C . SER A 1 370 ? -3.469 -24.938 1.108 1 97.56 370 SER A C 1
ATOM 2874 O O . SER A 1 370 ? -4.25 -25.641 1.753 1 97.56 370 SER A O 1
ATOM 2876 N N . ASN A 1 371 ? -3.414 -25 -0.197 1 95.31 371 ASN A N 1
ATOM 2877 C CA . ASN A 1 371 ? -4.176 -25.984 -0.967 1 95.31 371 ASN A CA 1
ATOM 2878 C C . ASN A 1 371 ? -3.799 -27.406 -0.583 1 95.31 371 ASN A C 1
ATOM 2880 O O . ASN A 1 371 ? -4.668 -28.281 -0.467 1 95.31 371 ASN A O 1
ATOM 2884 N N . THR A 1 372 ? -2.52 -27.578 -0.462 1 97.25 372 THR A N 1
ATOM 2885 C CA . THR A 1 372 ? -2.016 -28.906 -0.093 1 97.25 372 THR A CA 1
ATOM 2886 C C . THR A 1 372 ? -2.545 -29.312 1.276 1 97.25 372 THR A C 1
ATOM 2888 O O . THR A 1 372 ? -3.014 -30.453 1.449 1 97.25 372 THR A O 1
ATOM 2891 N N . LEU A 1 373 ? -2.48 -28.375 2.18 1 97.44 373 LEU A N 1
ATOM 2892 C CA . LEU A 1 373 ? -2.975 -28.656 3.525 1 97.44 373 LEU A CA 1
ATOM 2893 C C . LEU A 1 373 ? -4.48 -28.891 3.514 1 97.44 373 LEU A C 1
ATOM 2895 O O . LEU A 1 373 ? -4.984 -29.75 4.242 1 97.44 373 LEU A O 1
ATOM 2899 N N . TYR A 1 374 ? -5.176 -28.219 2.723 1 95.44 374 TYR A N 1
ATOM 2900 C CA . TYR A 1 374 ? -6.617 -28.375 2.568 1 95.44 374 TYR A CA 1
ATOM 2901 C C . TYR A 1 374 ? -6.969 -29.766 2.064 1 95.44 374 TYR A C 1
ATOM 2903 O O . TYR A 1 374 ? -7.82 -30.453 2.643 1 95.44 374 TYR A O 1
ATOM 2911 N N . VAL A 1 375 ? -6.293 -30.219 1.031 1 93.38 375 VAL A N 1
ATOM 2912 C CA . VAL A 1 375 ? -6.574 -31.516 0.416 1 93.38 375 VAL A CA 1
ATOM 2913 C C . VAL A 1 375 ? -6.238 -32.625 1.394 1 93.38 375 VAL A C 1
ATOM 2915 O O . VAL A 1 375 ? -6.941 -33.656 1.459 1 93.38 375 VAL A O 1
ATOM 2918 N N . LEU A 1 376 ? -5.199 -32.406 2.189 1 95.25 376 LEU A N 1
ATOM 2919 C CA . LEU A 1 376 ? -4.762 -33.406 3.16 1 95.25 376 LEU A CA 1
ATOM 2920 C C . LEU A 1 376 ? -5.617 -33.344 4.422 1 95.25 376 LEU A C 1
ATOM 2922 O O . LEU A 1 376 ? -5.441 -34.156 5.336 1 95.25 376 LEU A O 1
ATOM 2926 N N . ASP A 1 377 ? -6.496 -32.375 4.492 1 95.25 377 ASP A N 1
ATOM 2927 C CA . ASP A 1 377 ? -7.379 -32.156 5.633 1 95.25 377 ASP A CA 1
ATOM 2928 C C . ASP A 1 377 ? -6.578 -31.922 6.906 1 95.25 377 ASP A C 1
ATOM 2930 O O . ASP A 1 377 ? -6.898 -32.469 7.961 1 95.25 377 ASP A O 1
ATOM 2934 N N . ARG A 1 378 ? -5.535 -31.266 6.723 1 96.31 378 ARG A N 1
ATOM 2935 C CA . ARG A 1 378 ? -4.746 -30.844 7.879 1 96.31 378 ARG A CA 1
ATOM 2936 C C . ARG A 1 378 ? -5.188 -29.469 8.383 1 96.31 378 ARG A C 1
ATOM 2938 O O . ARG A 1 378 ? -4.445 -28.5 8.266 1 96.31 378 ARG A O 1
ATOM 2945 N N . ALA A 1 379 ? -6.234 -29.391 9.039 1 94.94 379 ALA A N 1
ATOM 2946 C CA . ALA A 1 379 ? -6.922 -28.172 9.422 1 94.94 379 ALA A CA 1
ATOM 2947 C C . ALA A 1 379 ? -6.098 -27.375 10.43 1 94.94 379 ALA A C 1
ATOM 2949 O O . ALA A 1 379 ? -6.039 -26.141 10.352 1 94.94 379 ALA A O 1
ATOM 2950 N N . ASP A 1 380 ? -5.461 -28.062 11.32 1 95.62 380 ASP A N 1
ATOM 2951 C CA . ASP A 1 380 ? -4.684 -27.391 12.352 1 95.62 380 ASP A CA 1
ATOM 2952 C C . ASP A 1 380 ? -3.488 -26.656 11.742 1 95.62 380 ASP A C 1
ATOM 2954 O O . ASP A 1 380 ? -3.203 -25.516 12.109 1 95.62 380 ASP A O 1
ATOM 2958 N N . MET A 1 381 ? -2.855 -27.359 10.867 1 96.56 381 MET A N 1
ATOM 2959 C CA . MET A 1 381 ? -1.695 -26.75 10.211 1 96.56 381 MET A CA 1
ATOM 2960 C C . MET A 1 381 ? -2.113 -25.578 9.352 1 96.56 381 MET A C 1
ATOM 2962 O O . MET A 1 381 ? -1.409 -24.562 9.289 1 96.56 381 MET A O 1
ATOM 2966 N N . LEU A 1 382 ? -3.189 -25.703 8.703 1 97.12 382 LEU A N 1
ATOM 2967 C CA . LEU A 1 382 ? -3.707 -24.609 7.887 1 97.12 382 LEU A CA 1
ATOM 2968 C C . LEU A 1 382 ? -4.062 -23.406 8.758 1 97.12 382 LEU A C 1
ATOM 2970 O O . LEU A 1 382 ? -3.775 -22.266 8.391 1 97.12 382 LEU A O 1
ATOM 2974 N N . ALA A 1 383 ? -4.656 -23.641 9.898 1 95.94 383 ALA A N 1
ATOM 2975 C CA . ALA A 1 383 ? -4.996 -22.578 10.836 1 95.94 383 ALA A CA 1
ATOM 2976 C C . ALA A 1 383 ? -3.74 -21.875 11.336 1 95.94 383 ALA A C 1
ATOM 2978 O O . ALA A 1 383 ? -3.723 -20.641 11.469 1 95.94 383 ALA A O 1
ATOM 2979 N N . GLN A 1 384 ? -2.766 -22.641 11.656 1 95.5 384 GLN A N 1
ATOM 2980 C CA . GLN A 1 384 ? -1.499 -22.078 12.102 1 95.5 384 GLN A CA 1
ATOM 2981 C C . GLN A 1 384 ? -0.874 -21.203 11.016 1 95.5 384 GLN A C 1
ATOM 2983 O O . GLN A 1 384 ? -0.306 -20.141 11.312 1 95.5 384 GLN A O 1
ATOM 2988 N N . LEU A 1 385 ? -0.929 -21.656 9.82 1 95.88 385 LEU A N 1
ATOM 2989 C CA . LEU A 1 385 ? -0.405 -20.906 8.688 1 95.88 385 LEU A CA 1
ATOM 2990 C C . LEU A 1 385 ? -1.132 -19.562 8.547 1 95.88 385 LEU A C 1
ATOM 2992 O O . LEU A 1 385 ? -0.501 -18.531 8.312 1 95.88 385 LEU A O 1
ATOM 2996 N N . VAL A 1 386 ? -2.451 -19.562 8.656 1 95.81 386 VAL A N 1
ATOM 2997 C CA . VAL A 1 386 ? -3.266 -18.359 8.562 1 95.81 386 VAL A CA 1
ATOM 2998 C C . VAL A 1 386 ? -2.871 -17.375 9.664 1 95.81 386 VAL A C 1
ATOM 3000 O O . VAL A 1 386 ? -2.771 -16.172 9.43 1 95.81 386 VAL A O 1
ATOM 3003 N N . GLN A 1 387 ? -2.643 -17.906 10.797 1 92.94 387 GLN A N 1
ATOM 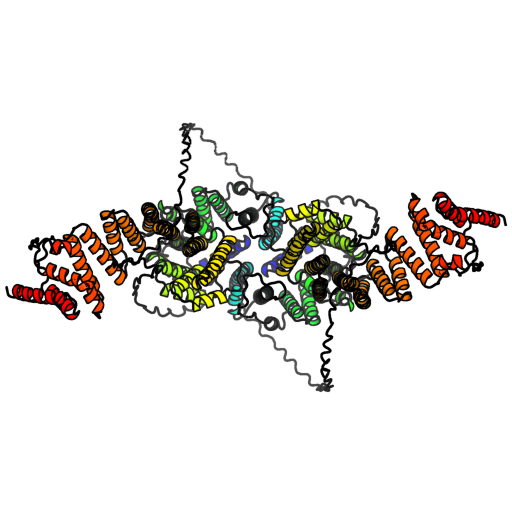3004 C CA . GLN A 1 387 ? -2.238 -17.078 11.922 1 92.94 387 GLN A CA 1
ATOM 3005 C C . GLN A 1 387 ? -0.879 -16.438 11.664 1 92.94 387 GLN A C 1
ATOM 3007 O O . GLN A 1 387 ? -0.681 -15.25 11.961 1 92.94 387 GLN A O 1
ATOM 3012 N N . GLN A 1 388 ? 0.001 -17.156 11.148 1 92.75 388 GLN A N 1
ATOM 3013 C CA . GLN A 1 388 ? 1.352 -16.688 10.867 1 92.75 388 GLN A CA 1
ATOM 3014 C C . GLN A 1 388 ? 1.329 -15.5 9.906 1 92.75 388 GLN A C 1
ATOM 3016 O O . GLN A 1 388 ? 2.129 -14.57 10.039 1 92.75 388 GLN A O 1
ATOM 3021 N N . PHE A 1 389 ? 0.419 -15.508 8.984 1 94.25 389 PHE A N 1
ATOM 3022 C CA . PHE A 1 389 ? 0.382 -14.477 7.953 1 94.25 389 PHE A CA 1
ATOM 3023 C C . PHE A 1 389 ? -0.797 -13.539 8.172 1 94.25 389 PHE A C 1
ATOM 3025 O O . PHE A 1 389 ? -1.225 -12.844 7.246 1 94.25 389 PHE A O 1
ATOM 3032 N N . SER A 1 390 ? -1.328 -13.453 9.367 1 89.75 390 SER A N 1
ATOM 3033 C CA . SER A 1 390 ? -2.51 -12.656 9.688 1 89.75 390 SER A CA 1
ATOM 3034 C C . SER A 1 390 ? -2.246 -11.172 9.484 1 89.75 390 SER A C 1
ATOM 3036 O O . SER A 1 390 ? -3.17 -10.406 9.211 1 89.75 390 SER A O 1
ATOM 3038 N N . HIS A 1 391 ? -0.983 -10.797 9.523 1 85.31 391 HIS A N 1
ATOM 3039 C CA . HIS A 1 391 ? -0.604 -9.391 9.438 1 85.31 391 HIS A CA 1
ATOM 3040 C C . HIS A 1 391 ? -0.569 -8.914 7.992 1 85.31 391 HIS A C 1
ATOM 3042 O O . HIS A 1 391 ? -0.503 -7.707 7.73 1 85.31 391 HIS A O 1
ATOM 3048 N N . VAL A 1 392 ? -0.629 -9.805 7.051 1 90.19 392 VAL A N 1
ATOM 3049 C CA . VAL A 1 392 ? -0.456 -9.477 5.641 1 90.19 392 VAL A CA 1
ATOM 3050 C C . VAL A 1 392 ? -1.82 -9.258 4.988 1 90.19 392 VAL A C 1
ATOM 3052 O O . VAL A 1 392 ? -2.666 -10.156 4.992 1 90.19 392 VAL A O 1
ATOM 3055 N N . ASP A 1 393 ? -2.068 -8.086 4.414 1 85.06 393 ASP A N 1
ATOM 3056 C CA . ASP A 1 393 ? -3.363 -7.812 3.799 1 85.06 393 ASP A CA 1
ATOM 3057 C C . ASP A 1 393 ? -3.201 -7.387 2.342 1 85.06 393 ASP A C 1
ATOM 3059 O O . ASP A 1 393 ? -4.191 -7.141 1.648 1 85.06 393 ASP A O 1
ATOM 3063 N N . ASP A 1 394 ? -2.078 -7.41 1.854 1 87.81 394 ASP A N 1
ATOM 3064 C CA . ASP A 1 394 ? -1.871 -6.902 0.5 1 87.81 394 ASP A CA 1
ATOM 3065 C C . ASP A 1 394 ? -1.235 -7.965 -0.393 1 87.81 394 ASP A C 1
ATOM 3067 O O . ASP A 1 394 ? -0.39 -7.652 -1.234 1 87.81 394 ASP A O 1
ATOM 3071 N N . SER A 1 395 ? -1.531 -9.234 -0.17 1 93.5 395 SER A N 1
ATOM 3072 C CA . SER A 1 395 ? -0.988 -10.336 -0.956 1 93.5 395 SER A CA 1
ATOM 3073 C C . SER A 1 395 ? -2.096 -11.258 -1.453 1 93.5 395 SER A C 1
ATOM 3075 O O . SER A 1 395 ? -2.826 -11.844 -0.653 1 93.5 395 SER A O 1
ATOM 3077 N N . PRO A 1 396 ? -2.176 -11.383 -2.736 1 94.75 396 PRO A N 1
ATOM 3078 C CA . PRO A 1 396 ? -3.176 -12.312 -3.268 1 94.75 396 PRO A CA 1
ATOM 3079 C C . PRO A 1 396 ? -2.986 -13.742 -2.758 1 94.75 396 PRO A C 1
ATOM 3081 O O . PRO A 1 396 ? -3.967 -14.445 -2.504 1 94.75 396 PRO A O 1
ATOM 3084 N N . GLU A 1 397 ? -1.736 -14.148 -2.564 1 96 397 GLU A N 1
ATOM 3085 C CA . GLU A 1 397 ? -1.438 -15.492 -2.086 1 96 397 GLU A CA 1
ATOM 3086 C C . GLU A 1 397 ? -2.021 -15.727 -0.695 1 96 397 GLU A C 1
ATOM 3088 O O . GLU A 1 397 ? -2.582 -16.781 -0.423 1 96 397 GLU A O 1
ATOM 3093 N N . VAL A 1 398 ? -1.882 -14.727 0.113 1 96.25 398 VAL A N 1
ATOM 3094 C CA . VAL A 1 398 ? -2.363 -14.844 1.485 1 96.25 398 VAL A CA 1
ATOM 3095 C C . VAL A 1 398 ? -3.891 -14.852 1.499 1 96.25 398 VAL A C 1
ATOM 3097 O O . VAL A 1 398 ? -4.504 -15.57 2.293 1 96.25 398 VAL A O 1
ATOM 3100 N N . TRP A 1 399 ? -4.473 -14.125 0.614 1 96.38 399 TRP A N 1
ATOM 3101 C CA . TRP A 1 399 ? -5.93 -14.133 0.533 1 96.38 399 TRP A CA 1
ATOM 3102 C C . TRP A 1 399 ? -6.438 -15.477 0.014 1 96.38 399 TRP A C 1
ATOM 3104 O O . TRP A 1 399 ? -7.488 -15.961 0.445 1 96.38 399 TRP A O 1
ATOM 3114 N N . CYS A 1 400 ? -5.738 -16.047 -0.908 1 97.12 400 CYS A N 1
ATOM 3115 C CA . CYS A 1 400 ? -6.086 -17.406 -1.337 1 97.12 400 CYS A CA 1
ATOM 3116 C C . CYS A 1 400 ? -6.008 -18.375 -0.172 1 97.12 400 CYS A C 1
ATOM 3118 O O . CYS A 1 400 ? -6.875 -19.234 -0.02 1 97.12 400 CYS A O 1
ATOM 3120 N N . MET A 1 401 ? -4.977 -18.203 0.632 1 97.62 401 MET A N 1
ATOM 3121 C CA . MET A 1 401 ? -4.824 -19.031 1.821 1 97.62 401 MET A CA 1
ATOM 3122 C C . MET A 1 401 ? -6.016 -18.875 2.758 1 97.62 401 MET A C 1
ATOM 3124 O O . MET A 1 401 ? -6.562 -19.859 3.248 1 97.62 401 MET A O 1
ATOM 3128 N N . ARG A 1 402 ? -6.469 -17.688 2.973 1 96.69 402 ARG A N 1
ATOM 3129 C CA . ARG A 1 402 ? -7.633 -17.422 3.812 1 96.69 402 ARG A CA 1
ATOM 3130 C C . ARG A 1 402 ? -8.883 -18.062 3.225 1 96.69 402 ARG A C 1
ATOM 3132 O O . ARG A 1 402 ? -9.711 -18.609 3.957 1 96.69 402 ARG A O 1
ATOM 3139 N N . GLY A 1 403 ? -9 -17.891 1.927 1 97.06 403 GLY A N 1
ATOM 3140 C CA . GLY A 1 403 ? -10.117 -18.531 1.265 1 97.06 403 GLY A CA 1
ATOM 3141 C C . GLY A 1 403 ? -10.172 -20.031 1.5 1 97.06 403 GLY A C 1
ATOM 3142 O O . GLY A 1 403 ? -11.234 -20.594 1.785 1 97.06 403 GLY A O 1
ATOM 3143 N N . ASN A 1 404 ? -9.039 -20.688 1.382 1 96.69 404 ASN A N 1
ATOM 3144 C CA . ASN A 1 404 ? -8.953 -22.125 1.64 1 96.69 404 ASN A CA 1
ATOM 3145 C C . ASN A 1 404 ? -9.32 -22.453 3.082 1 96.69 404 ASN A C 1
ATOM 3147 O O . ASN A 1 404 ? -9.961 -23.469 3.344 1 96.69 404 ASN A O 1
ATOM 3151 N N . PHE A 1 405 ? -8.898 -21.578 3.943 1 96.81 405 PHE A N 1
ATOM 3152 C CA . PHE A 1 405 ? -9.211 -21.734 5.359 1 96.81 405 PHE A CA 1
ATOM 3153 C C . PHE A 1 405 ? -10.719 -21.672 5.594 1 96.81 405 PHE A C 1
ATOM 3155 O O . PHE A 1 405 ? -11.281 -22.531 6.277 1 96.81 405 PHE A O 1
ATOM 3162 N N . TYR A 1 406 ? -11.375 -20.734 5.016 1 96.12 406 TYR A N 1
ATOM 3163 C CA . TYR A 1 406 ? -12.82 -20.594 5.152 1 96.12 406 TYR A CA 1
ATOM 3164 C C . TYR A 1 406 ? -13.547 -21.75 4.465 1 96.12 406 TYR A C 1
ATOM 3166 O O . TYR A 1 406 ? -14.555 -22.25 4.969 1 96.12 406 TYR A O 1
ATOM 3174 N N . ASN A 1 407 ? -13.055 -22.156 3.336 1 95.25 407 ASN A N 1
ATOM 3175 C CA . ASN A 1 407 ? -13.633 -23.297 2.631 1 95.25 407 ASN A CA 1
ATOM 3176 C C . ASN A 1 407 ? -13.578 -24.562 3.479 1 95.25 407 ASN A C 1
ATOM 3178 O O . ASN A 1 407 ? -14.547 -25.312 3.525 1 95.25 407 ASN A O 1
ATOM 3182 N N . GLN A 1 408 ? -12.43 -24.734 4.117 1 94.38 408 GLN A N 1
ATOM 3183 C CA . GLN A 1 408 ? -12.25 -25.906 4.973 1 94.38 408 GLN A CA 1
ATOM 3184 C C . GLN A 1 408 ? -13.289 -25.938 6.086 1 94.38 408 GLN A C 1
ATOM 3186 O O . GLN A 1 408 ? -13.727 -27.016 6.508 1 94.38 408 GLN A O 1
ATOM 3191 N N . ARG A 1 409 ? -13.805 -24.797 6.43 1 93.38 409 ARG A N 1
ATOM 3192 C CA . ARG A 1 409 ? -14.773 -24.656 7.512 1 93.38 409 ARG A CA 1
ATOM 3193 C C . ARG A 1 409 ? -16.188 -24.484 6.957 1 93.38 409 ARG A C 1
ATOM 3195 O O . ARG A 1 409 ? -17.125 -24.172 7.703 1 93.38 409 ARG A O 1
ATOM 3202 N N . SER A 1 410 ? -16.359 -24.625 5.715 1 93.75 410 SER A N 1
ATOM 3203 C CA . SER A 1 410 ? -17.625 -24.547 4.996 1 93.75 410 SER A CA 1
ATOM 3204 C C . SER A 1 410 ? -18.234 -23.156 5.09 1 93.75 410 SER A C 1
ATOM 3206 O O . SER A 1 410 ? -19.453 -23 5.137 1 93.75 410 SER A O 1
ATOM 3208 N N . GLU A 1 411 ? -17.344 -22.219 5.305 1 95.38 411 GLU A N 1
ATOM 3209 C CA . GLU A 1 411 ? -17.75 -20.812 5.211 1 95.38 411 GLU A CA 1
ATOM 3210 C C . GLU A 1 411 ? -17.562 -20.281 3.797 1 95.38 411 GLU A C 1
ATOM 3212 O O . GLU A 1 411 ? -16.75 -19.391 3.564 1 95.38 411 GLU A O 1
ATOM 3217 N N . HIS A 1 412 ? -18.453 -20.672 2.953 1 94.25 412 HIS A N 1
ATOM 3218 C CA . HIS A 1 412 ? -18.266 -20.516 1.516 1 94.25 412 HIS A CA 1
ATOM 3219 C C . HIS A 1 412 ? -18.375 -19.047 1.102 1 94.25 412 HIS A C 1
ATOM 3221 O O . HIS A 1 412 ? -17.641 -18.594 0.23 1 94.25 412 HIS A O 1
ATOM 3227 N N . PHE A 1 413 ? -19.172 -18.281 1.729 1 92.62 413 PHE A N 1
ATOM 3228 C CA . PHE A 1 413 ? -19.328 -16.875 1.361 1 92.62 413 PHE A CA 1
ATOM 3229 C C . PHE A 1 413 ? -18.078 -16.078 1.724 1 92.62 413 PHE A C 1
ATOM 3231 O O . PHE A 1 413 ? -17.625 -15.242 0.944 1 92.62 413 PHE A O 1
ATOM 3238 N N . ARG A 1 414 ? -17.547 -16.422 2.855 1 94.94 414 ARG A N 1
ATOM 3239 C CA . ARG A 1 414 ? -16.312 -15.766 3.26 1 94.94 414 ARG A CA 1
ATOM 3240 C C . ARG A 1 414 ? -15.156 -16.172 2.357 1 94.94 414 ARG A C 1
ATOM 3242 O O . ARG A 1 414 ? -14.266 -15.367 2.076 1 94.94 414 ARG A O 1
ATOM 3249 N N . ALA A 1 415 ? -15.172 -17.406 1.954 1 96 415 ALA A N 1
ATOM 3250 C CA . ALA A 1 415 ? -14.156 -17.875 1.022 1 96 415 ALA A CA 1
ATOM 3251 C C . ALA A 1 415 ? -14.227 -17.125 -0.301 1 96 415 ALA A C 1
ATOM 3253 O O . ALA A 1 415 ? -13.203 -16.688 -0.825 1 96 415 ALA A O 1
ATOM 3254 N N . VAL A 1 416 ? -15.469 -16.953 -0.772 1 95.56 416 VAL A N 1
ATOM 3255 C CA . VAL A 1 416 ? -15.68 -16.219 -2.02 1 95.56 416 VAL A CA 1
ATOM 3256 C C . VAL A 1 416 ? -15.141 -14.805 -1.888 1 95.56 416 VAL A C 1
ATOM 3258 O O . VAL A 1 416 ? -14.43 -14.32 -2.775 1 95.56 416 VAL A O 1
ATOM 3261 N N . GLU A 1 417 ? -15.422 -14.242 -0.807 1 93.88 417 GLU A N 1
ATOM 3262 C CA . GLU A 1 417 ? -14.961 -12.875 -0.58 1 93.88 417 GLU A CA 1
ATOM 3263 C C . GLU A 1 417 ? -13.438 -12.805 -0.524 1 93.88 417 GLU A C 1
ATOM 3265 O O . GLU A 1 417 ? -12.836 -11.844 -1.011 1 93.88 417 GLU A O 1
ATOM 3270 N N . SER A 1 418 ? -12.859 -13.758 0.084 1 95.31 418 SER A N 1
ATOM 3271 C CA . SER A 1 418 ? -11.406 -13.805 0.172 1 95.31 418 SER A CA 1
ATOM 3272 C C . SER A 1 418 ? -10.773 -13.953 -1.207 1 95.31 418 SER A C 1
ATOM 3274 O O . SER A 1 418 ? -9.797 -13.266 -1.524 1 95.31 418 SER A O 1
ATOM 3276 N N . PHE A 1 419 ? -11.32 -14.805 -1.997 1 96 419 PHE A N 1
ATOM 3277 C CA . PHE A 1 419 ? -10.781 -15 -3.338 1 96 419 PHE A CA 1
ATOM 3278 C C . PHE A 1 419 ? -10.992 -13.758 -4.195 1 96 419 PHE A C 1
ATOM 3280 O O . PHE A 1 419 ? -10.141 -13.414 -5.016 1 96 419 PHE A O 1
ATOM 3287 N N . LYS A 1 420 ? -12.117 -13.125 -4.023 1 93.12 420 LYS A N 1
ATOM 3288 C CA . LYS A 1 420 ? -12.367 -11.875 -4.738 1 93.12 420 LYS A CA 1
ATOM 3289 C C . LYS A 1 420 ? -11.352 -10.805 -4.352 1 93.12 420 LYS A C 1
ATOM 3291 O O . LYS A 1 420 ? -10.898 -10.031 -5.195 1 93.12 420 LYS A O 1
ATOM 3296 N N . GLN A 1 421 ? -11.047 -10.789 -3.07 1 92.31 421 GLN A N 1
ATOM 3297 C CA . GLN A 1 421 ? -10.039 -9.844 -2.611 1 92.31 421 GLN A CA 1
ATOM 3298 C C . GLN A 1 421 ? -8.688 -10.117 -3.258 1 92.31 421 GLN A C 1
ATOM 3300 O O . GLN A 1 421 ? -7.941 -9.188 -3.582 1 92.31 421 GLN A O 1
ATOM 3305 N N . ALA A 1 422 ? -8.312 -11.383 -3.379 1 94 422 ALA A N 1
ATOM 3306 C CA . ALA A 1 422 ? -7.086 -11.75 -4.078 1 94 422 ALA A CA 1
ATOM 3307 C C . ALA A 1 422 ? -7.078 -11.195 -5.504 1 94 422 ALA A C 1
ATOM 3309 O O . ALA A 1 422 ? -6.062 -10.68 -5.969 1 94 422 ALA A O 1
ATOM 3310 N N . LEU A 1 423 ? -8.227 -11.219 -6.164 1 91.62 423 LEU A N 1
ATOM 3311 C CA . LEU A 1 423 ? -8.336 -10.797 -7.555 1 91.62 423 LEU A CA 1
ATOM 3312 C C . LEU A 1 423 ? -8.344 -9.281 -7.66 1 91.62 423 LEU A C 1
ATOM 3314 O O . LEU A 1 423 ? -7.934 -8.727 -8.688 1 91.62 423 LEU A O 1
ATOM 3318 N N . ARG A 1 424 ? -8.758 -8.594 -6.613 1 86.44 424 ARG A N 1
ATOM 3319 C CA . ARG A 1 424 ? -8.68 -7.141 -6.586 1 86.44 424 ARG A CA 1
ATOM 3320 C C . ARG A 1 424 ? -7.234 -6.668 -6.512 1 86.44 424 ARG A C 1
ATOM 3322 O O . ARG A 1 424 ? -6.879 -5.637 -7.086 1 86.44 424 ARG A O 1
ATOM 3329 N N . LEU A 1 425 ? -6.531 -7.434 -5.84 1 86.94 425 LEU A N 1
ATOM 3330 C CA . LEU A 1 425 ? -5.117 -7.102 -5.703 1 86.94 425 LEU A CA 1
ATOM 3331 C C . LEU A 1 425 ? -4.348 -7.469 -6.969 1 86.94 425 LEU A C 1
ATOM 3333 O O . LEU A 1 425 ? -3.443 -6.738 -7.383 1 86.94 425 LEU A O 1
ATOM 3337 N N . ASP A 1 426 ? -4.719 -8.594 -7.566 1 89.06 426 ASP A N 1
ATOM 3338 C CA . ASP A 1 426 ? -4.09 -9.062 -8.797 1 89.06 426 ASP A CA 1
ATOM 3339 C C . ASP A 1 426 ? -5.109 -9.742 -9.711 1 89.06 426 ASP A C 1
ATOM 3341 O O . ASP A 1 426 ? -5.414 -10.922 -9.539 1 89.06 426 ASP A O 1
ATOM 3345 N N . HIS A 1 427 ? -5.438 -9.094 -10.672 1 87.06 427 HIS A N 1
ATOM 3346 C CA . HIS A 1 427 ? -6.477 -9.586 -11.57 1 87.06 427 HIS A CA 1
ATOM 3347 C C . HIS A 1 427 ? -5.965 -10.742 -12.422 1 87.06 427 HIS A C 1
ATOM 3349 O O . HIS A 1 427 ? -6.754 -11.477 -13.016 1 87.06 427 HIS A O 1
ATOM 3355 N N . GLU A 1 428 ? -4.703 -10.977 -12.406 1 87.69 428 GLU A N 1
ATOM 3356 C CA . GLU A 1 428 ? -4.145 -12.039 -13.234 1 87.69 428 GLU A CA 1
ATOM 3357 C C . GLU A 1 428 ? -3.734 -13.242 -12.398 1 87.69 428 GLU A C 1
ATOM 3359 O O . GLU A 1 428 ? -3 -14.117 -12.867 1 87.69 428 GLU A O 1
ATOM 3364 N N . CYS A 1 429 ? -4.23 -13.273 -11.188 1 92.19 429 CYS A N 1
ATOM 3365 C CA . CYS A 1 429 ? -3.932 -14.398 -10.312 1 92.19 429 CYS A CA 1
ATOM 3366 C C . CYS A 1 429 ? -4.758 -15.625 -10.695 1 92.19 429 CYS A C 1
ATOM 3368 O O . CYS A 1 429 ? -5.871 -15.805 -10.203 1 92.19 429 CYS A O 1
ATOM 3370 N N . VAL A 1 430 ? -4.23 -16.547 -11.414 1 93.5 430 VAL A N 1
ATOM 3371 C CA . VAL A 1 430 ? -4.918 -17.703 -11.961 1 93.5 430 VAL A CA 1
ATOM 3372 C C . VAL A 1 430 ? -5.445 -18.578 -10.828 1 93.5 430 VAL A C 1
ATOM 3374 O O . VAL A 1 430 ? -6.57 -19.078 -10.898 1 93.5 430 VAL A O 1
ATOM 3377 N N . ALA A 1 431 ? -4.672 -18.75 -9.805 1 94.06 431 ALA A N 1
ATOM 3378 C CA . ALA A 1 431 ? -5.062 -19.578 -8.664 1 94.06 431 ALA A CA 1
ATOM 3379 C C . ALA A 1 431 ? -6.363 -19.078 -8.047 1 94.06 431 ALA A C 1
ATOM 3381 O O . ALA A 1 431 ? -7.246 -19.875 -7.715 1 94.06 431 ALA A O 1
ATOM 3382 N N . ALA A 1 432 ? -6.484 -17.828 -7.945 1 95.88 432 ALA A N 1
ATOM 3383 C CA . ALA A 1 432 ? -7.672 -17.25 -7.328 1 95.88 432 ALA A CA 1
ATOM 3384 C C . ALA A 1 432 ? -8.906 -17.469 -8.203 1 95.88 432 ALA A C 1
ATOM 3386 O O . ALA A 1 432 ? -9.992 -17.75 -7.691 1 95.88 432 ALA A O 1
ATOM 3387 N N . TRP A 1 433 ? -8.789 -17.375 -9.484 1 95.81 433 TRP A N 1
ATOM 3388 C CA . TRP A 1 433 ? -9.891 -17.625 -10.406 1 95.81 433 TRP A CA 1
ATOM 3389 C C . TRP A 1 433 ? -10.359 -19.062 -10.312 1 95.81 433 TRP A C 1
ATOM 3391 O O . TRP A 1 433 ? -11.562 -19.344 -10.258 1 95.81 433 TRP A O 1
ATOM 3401 N N . ILE A 1 434 ? -9.414 -19.938 -10.297 1 96.25 434 ILE A N 1
ATOM 3402 C CA . ILE A 1 434 ? -9.727 -21.359 -10.227 1 96.25 434 ILE A CA 1
ATOM 3403 C C . ILE A 1 434 ? -10.445 -21.672 -8.914 1 96.25 434 ILE A C 1
ATOM 3405 O O . ILE A 1 434 ? -11.492 -22.328 -8.906 1 96.25 434 ILE A O 1
ATOM 3409 N N . LEU A 1 435 ? -9.914 -21.141 -7.832 1 96.5 435 LEU A N 1
ATOM 3410 C CA . LEU A 1 435 ? -10.477 -21.391 -6.512 1 96.5 435 LEU A CA 1
ATOM 3411 C C . LEU A 1 435 ? -11.867 -20.766 -6.391 1 96.5 435 LEU A C 1
ATOM 3413 O O . LEU A 1 435 ? -12.758 -21.344 -5.762 1 96.5 435 LEU A O 1
ATOM 3417 N N . LEU A 1 436 ? -12.023 -19.656 -6.969 1 96.38 436 LEU A N 1
ATOM 3418 C CA . LEU A 1 436 ? -13.344 -19.031 -6.992 1 96.38 436 LEU A CA 1
ATOM 3419 C C . LEU A 1 436 ? -14.336 -19.891 -7.766 1 96.38 436 LEU A C 1
ATOM 3421 O O . LEU A 1 436 ? -15.5 -20.031 -7.363 1 96.38 436 LEU A O 1
ATOM 3425 N N . GLY A 1 437 ? -13.938 -20.469 -8.875 1 96.31 437 GLY A N 1
ATOM 3426 C CA . GLY A 1 437 ? -14.773 -21.391 -9.602 1 96.31 437 GLY A CA 1
ATOM 3427 C C . GLY A 1 437 ? -15.203 -22.594 -8.773 1 96.31 437 GLY A C 1
ATOM 3428 O O . GLY A 1 437 ? -16.375 -22.953 -8.766 1 96.31 437 GLY A O 1
ATOM 3429 N N . HIS A 1 438 ? -14.242 -23.109 -8.07 1 95.19 438 HIS A N 1
ATOM 3430 C CA . HIS A 1 438 ? -14.547 -24.234 -7.184 1 95.19 438 HIS A CA 1
ATOM 3431 C C . HIS A 1 438 ? -15.578 -23.844 -6.133 1 95.19 438 HIS A C 1
ATOM 3433 O O . HIS A 1 438 ? -16.484 -24.609 -5.82 1 95.19 438 HIS A O 1
ATOM 3439 N N . GLU A 1 439 ? -15.406 -22.641 -5.59 1 95.5 439 GLU A N 1
ATOM 3440 C CA . GLU A 1 439 ? -16.312 -22.188 -4.543 1 95.5 439 GLU A CA 1
ATOM 3441 C C . GLU A 1 439 ? -17.734 -21.984 -5.094 1 95.5 439 GLU A C 1
ATOM 3443 O O . GLU A 1 439 ? -18.719 -22.266 -4.398 1 95.5 439 GLU A O 1
ATOM 3448 N N . TYR A 1 440 ? -17.859 -21.531 -6.273 1 95 440 TYR A N 1
ATOM 3449 C CA . TYR A 1 440 ? -19.156 -21.344 -6.883 1 95 440 TYR A CA 1
ATOM 3450 C C . TYR A 1 440 ? -19.812 -22.688 -7.199 1 95 440 TYR A C 1
ATOM 3452 O O . TYR A 1 440 ? -21.047 -22.812 -7.145 1 95 440 TYR A O 1
ATOM 3460 N N . LEU A 1 441 ? -19.016 -23.641 -7.539 1 93.44 441 LEU A N 1
ATOM 3461 C CA . LEU A 1 441 ? -19.547 -24.984 -7.715 1 93.44 441 LEU A CA 1
ATOM 3462 C C . LEU A 1 441 ? -20.141 -25.516 -6.406 1 93.44 441 LEU A C 1
ATOM 3464 O O . LEU A 1 441 ? -21.188 -26.156 -6.406 1 93.44 441 LEU A O 1
ATOM 3468 N N . GLU A 1 442 ? -19.375 -25.203 -5.32 1 91.06 442 GLU A N 1
ATOM 3469 C CA . GLU A 1 442 ? -19.859 -25.609 -4.004 1 91.06 442 GLU A CA 1
ATOM 3470 C C . GLU A 1 442 ? -21.172 -24.906 -3.672 1 91.06 442 GLU A C 1
ATOM 3472 O O . GLU A 1 442 ? -22.031 -25.453 -2.973 1 91.06 442 GLU A O 1
ATOM 3477 N N . LEU A 1 443 ? -21.328 -23.75 -4.176 1 93 443 LEU A N 1
ATOM 3478 C CA . LEU A 1 443 ? -22.531 -22.969 -3.943 1 93 443 LEU A CA 1
ATOM 3479 C C . LEU A 1 443 ? -23.578 -23.266 -5.008 1 93 443 LEU A C 1
ATOM 3481 O O . LEU A 1 443 ? -24.609 -22.594 -5.07 1 93 443 LEU A O 1
ATOM 3485 N N . LYS A 1 444 ? -23.328 -24.203 -5.93 1 91.81 444 LYS A N 1
ATOM 3486 C CA . LYS A 1 444 ? -24.219 -24.688 -6.977 1 91.81 444 LYS A CA 1
ATOM 3487 C C . LYS A 1 444 ? -24.547 -23.578 -7.977 1 91.81 444 LYS A C 1
ATOM 3489 O O . LYS A 1 444 ? -25.672 -23.469 -8.445 1 91.81 444 LYS A O 1
ATOM 3494 N N . ASN A 1 445 ? -23.609 -22.75 -8.055 1 93.88 445 ASN A N 1
ATOM 3495 C CA . ASN A 1 445 ? -23.688 -21.719 -9.094 1 93.88 445 ASN A CA 1
ATOM 3496 C C . ASN A 1 445 ? -22.797 -22.062 -10.281 1 93.88 445 ASN A C 1
ATOM 3498 O O . ASN A 1 445 ? -21.703 -21.484 -10.43 1 93.88 445 ASN A O 1
ATOM 3502 N N . SER A 1 446 ? -23.25 -22.891 -11.18 1 93.12 446 SER A N 1
ATOM 3503 C CA . SER A 1 446 ? -22.469 -23.438 -12.281 1 93.12 446 SER A CA 1
ATOM 3504 C C . SER A 1 446 ? -22.125 -22.344 -13.297 1 93.12 446 SER A C 1
ATOM 3506 O O . SER A 1 446 ? -21.062 -22.375 -13.914 1 93.12 446 SER A O 1
ATOM 3508 N N . HIS A 1 447 ? -23.031 -21.406 -13.422 1 93.06 447 HIS A N 1
ATOM 3509 C CA . HIS A 1 447 ? -22.797 -20.344 -14.383 1 93.06 447 HIS A CA 1
ATOM 3510 C C . HIS A 1 447 ? -21.609 -19.484 -13.969 1 93.06 447 HIS A C 1
ATOM 3512 O O . HIS A 1 447 ? -20.719 -19.219 -14.781 1 93.06 447 HIS A O 1
ATOM 3518 N N . ALA A 1 448 ? -21.656 -19.109 -12.727 1 94.38 448 ALA A N 1
ATOM 3519 C CA . ALA A 1 448 ? -20.547 -18.312 -12.219 1 94.38 448 ALA A CA 1
ATOM 3520 C C . ALA A 1 448 ? -19.25 -19.109 -12.242 1 94.38 448 ALA A C 1
ATOM 3522 O O . ALA A 1 448 ? -18.188 -18.562 -12.57 1 94.38 448 ALA A O 1
ATOM 3523 N N . ALA A 1 449 ? -19.328 -20.328 -11.922 1 95.94 449 ALA A N 1
ATOM 3524 C CA . ALA A 1 449 ? -18.141 -21.188 -11.922 1 95.94 449 ALA A CA 1
ATOM 3525 C C . ALA A 1 449 ? -17.516 -21.266 -13.32 1 95.94 449 ALA A C 1
ATOM 3527 O O . ALA A 1 449 ? -16.297 -21.125 -13.469 1 95.94 449 ALA A O 1
ATOM 3528 N N . ALA A 1 450 ? -18.344 -21.422 -14.289 1 96.06 450 ALA A N 1
ATOM 3529 C CA . ALA A 1 450 ? -17.875 -21.516 -15.664 1 96.06 450 ALA A CA 1
ATOM 3530 C C . ALA A 1 450 ? -17.156 -20.234 -16.094 1 96.06 450 ALA A C 1
ATOM 3532 O O . ALA A 1 450 ? -16.125 -20.297 -16.766 1 96.06 450 ALA A O 1
ATOM 3533 N N . GLU A 1 451 ? -17.766 -19.203 -15.688 1 95.75 451 GLU A N 1
ATOM 3534 C CA . GLU A 1 451 ? -17.188 -17.906 -16.047 1 95.75 451 GLU A CA 1
ATOM 3535 C C . GLU A 1 451 ? -15.805 -17.734 -15.414 1 95.75 451 GLU A C 1
ATOM 3537 O O . GLU A 1 451 ? -14.883 -17.219 -16.047 1 95.75 451 GLU A O 1
ATOM 3542 N N . MET A 1 452 ? -15.664 -18.125 -14.211 1 96.5 452 MET A N 1
ATOM 3543 C CA . MET A 1 452 ? -14.383 -18.016 -13.523 1 96.5 452 MET A CA 1
ATOM 3544 C C . MET A 1 452 ? -13.32 -18.875 -14.219 1 96.5 452 MET A C 1
ATOM 3546 O O . MET A 1 452 ? -12.195 -18.422 -14.422 1 96.5 452 MET A O 1
ATOM 3550 N N . TYR A 1 453 ? -13.68 -20.094 -14.555 1 96.25 453 TYR A N 1
ATOM 3551 C CA . TYR A 1 453 ? -12.734 -20.969 -15.227 1 96.25 453 TYR A CA 1
ATOM 3552 C C . TYR A 1 453 ? -12.344 -20.422 -16.594 1 96.25 453 TYR A C 1
ATOM 3554 O O . TYR A 1 453 ? -11.188 -20.531 -17 1 96.25 453 TYR A O 1
ATOM 3562 N N . ARG A 1 454 ? -13.289 -19.828 -17.281 1 95.94 454 ARG A N 1
ATOM 3563 C CA . ARG A 1 454 ? -12.992 -19.234 -18.578 1 95.94 454 ARG A CA 1
ATOM 3564 C C . ARG A 1 454 ? -11.977 -18.109 -18.453 1 95.94 454 ARG A C 1
ATOM 3566 O O . ARG A 1 454 ? -11.062 -18 -19.266 1 95.94 454 ARG A O 1
ATOM 3573 N N . ARG A 1 455 ? -12.133 -17.375 -17.438 1 94.19 455 ARG A N 1
ATOM 3574 C CA . ARG A 1 455 ? -11.188 -16.281 -17.188 1 94.19 455 ARG A CA 1
ATOM 3575 C C . ARG A 1 455 ? -9.797 -16.828 -16.875 1 94.19 455 ARG A C 1
ATOM 3577 O O . ARG A 1 455 ? -8.797 -16.281 -17.328 1 94.19 455 ARG A O 1
ATOM 3584 N N . ALA A 1 456 ? -9.75 -17.859 -16.125 1 95.25 456 ALA A N 1
ATOM 3585 C CA . ALA A 1 456 ? -8.477 -18.484 -15.812 1 95.25 456 ALA A CA 1
ATOM 3586 C C . ALA A 1 456 ? -7.789 -19 -17.078 1 95.25 456 ALA A C 1
ATOM 3588 O O . ALA A 1 456 ? -6.57 -18.859 -17.219 1 95.25 456 ALA A O 1
ATOM 3589 N N . ILE A 1 457 ? -8.586 -19.547 -17.984 1 94.5 457 ILE A N 1
ATOM 3590 C CA . ILE A 1 457 ? -8.062 -20.094 -19.234 1 94.5 457 ILE A CA 1
ATOM 3591 C C . ILE A 1 457 ? -7.523 -18.953 -20.109 1 94.5 457 ILE A C 1
ATOM 3593 O O . ILE A 1 457 ? -6.488 -19.109 -20.766 1 94.5 457 ILE A O 1
ATOM 3597 N N . GLU A 1 458 ? -8.164 -17.828 -20.062 1 90.88 458 GLU A N 1
ATOM 3598 C CA . GLU A 1 458 ? -7.73 -16.672 -20.844 1 90.88 458 GLU A CA 1
ATOM 3599 C C . GLU A 1 458 ? -6.363 -16.172 -20.375 1 90.88 458 GLU A C 1
ATOM 3601 O O . GLU A 1 458 ? -5.555 -15.711 -21.188 1 90.88 458 GLU A O 1
ATOM 3606 N N . ILE A 1 459 ? -6.156 -16.281 -19.141 1 90 459 ILE A N 1
ATOM 3607 C CA . ILE A 1 459 ? -4.898 -15.812 -18.578 1 90 459 ILE A CA 1
ATOM 3608 C C . ILE A 1 459 ? -3.795 -16.844 -18.828 1 90 459 ILE A C 1
ATOM 3610 O O . ILE A 1 459 ? -2.684 -16.484 -19.219 1 90 459 ILE A O 1
ATOM 3614 N N . ASN A 1 460 ? -4.105 -18.109 -18.578 1 92.56 460 ASN A N 1
ATOM 3615 C CA . ASN A 1 460 ? -3.156 -19.203 -18.797 1 92.56 460 ASN A CA 1
ATOM 3616 C C . ASN A 1 460 ? -3.836 -20.422 -19.391 1 92.56 460 ASN A C 1
ATOM 3618 O O . ASN A 1 460 ? -4.297 -21.297 -18.656 1 92.56 460 ASN A O 1
ATOM 3622 N N . ALA A 1 461 ? -3.721 -20.562 -20.609 1 92.12 461 ALA A N 1
ATOM 3623 C CA . ALA A 1 461 ? -4.395 -21.641 -21.328 1 92.12 461 ALA A CA 1
ATOM 3624 C C . ALA A 1 461 ? -3.631 -22.953 -21.188 1 92.12 461 ALA A C 1
ATOM 3626 O O . ALA A 1 461 ? -4.156 -24.031 -21.5 1 92.12 461 ALA A O 1
ATOM 3627 N N . HIS A 1 462 ? -2.51 -22.922 -20.578 1 92.19 462 HIS A N 1
ATOM 3628 C CA . HIS A 1 462 ? -1.686 -24.125 -20.516 1 92.19 462 HIS A CA 1
ATOM 3629 C C . HIS A 1 462 ? -1.83 -24.828 -19.172 1 92.19 462 HIS A C 1
ATOM 3631 O O . HIS A 1 462 ? -1.229 -25.875 -18.953 1 92.19 462 HIS A O 1
ATOM 3637 N N . ASP A 1 463 ? -2.57 -24.266 -18.359 1 92.5 463 ASP A N 1
ATOM 3638 C CA . ASP A 1 463 ? -2.936 -24.906 -17.094 1 92.5 463 ASP A CA 1
ATOM 3639 C C . ASP A 1 463 ? -4.148 -25.812 -17.281 1 92.5 463 ASP A C 1
ATOM 3641 O O . ASP A 1 463 ? -5.191 -25.375 -17.766 1 92.5 463 ASP A O 1
ATOM 3645 N N . TYR A 1 464 ? -4.078 -27.047 -16.844 1 92.75 464 TYR A N 1
ATOM 3646 C CA . TYR A 1 464 ? -5.156 -28 -17.094 1 92.75 464 TYR A CA 1
ATOM 3647 C C . TYR A 1 464 ? -6.324 -27.766 -16.141 1 92.75 464 TYR A C 1
ATOM 3649 O O . TYR A 1 464 ? -7.453 -28.172 -16.422 1 92.75 464 TYR A O 1
ATOM 3657 N N . ARG A 1 465 ? -6.098 -27.156 -15.047 1 92.75 465 ARG A N 1
ATOM 3658 C CA . ARG A 1 465 ? -7.043 -27.109 -13.93 1 92.75 465 ARG A CA 1
ATOM 3659 C C . ARG A 1 465 ? -8.32 -26.391 -14.336 1 92.75 465 ARG A C 1
ATOM 3661 O O . ARG A 1 465 ? -9.422 -26.875 -14.062 1 92.75 465 ARG A O 1
ATOM 3668 N N . PRO A 1 466 ? -8.156 -25.234 -14.945 1 96.31 466 PRO A N 1
ATOM 3669 C CA . PRO A 1 466 ? -9.414 -24.578 -15.328 1 96.31 466 PRO A CA 1
ATOM 3670 C C . PRO A 1 466 ? -10.156 -25.328 -16.438 1 96.31 466 PRO A C 1
ATOM 3672 O O . PRO A 1 466 ? -11.383 -25.312 -16.484 1 96.31 466 PRO A O 1
ATOM 3675 N N . TRP A 1 467 ? -9.484 -26 -17.312 1 95.88 467 TRP A N 1
ATOM 3676 C CA . TRP A 1 467 ? -10.125 -26.859 -18.312 1 95.88 467 TRP A CA 1
ATOM 3677 C C . TRP A 1 467 ? -10.891 -28 -17.641 1 95.88 467 TRP A C 1
ATOM 3679 O O . TRP A 1 467 ? -12.031 -28.297 -18.016 1 95.88 467 TRP A O 1
ATOM 3689 N N . HIS A 1 468 ? -10.273 -28.562 -16.703 1 95.5 468 HIS A N 1
ATOM 3690 C CA . HIS A 1 468 ? -10.914 -29.641 -15.938 1 95.5 468 HIS A CA 1
ATOM 3691 C C . HIS A 1 468 ? -12.141 -29.109 -15.203 1 95.5 468 HIS A C 1
ATOM 3693 O O . HIS A 1 468 ? -13.172 -29.797 -15.148 1 95.5 468 HIS A O 1
ATOM 3699 N N . GLY A 1 469 ? -11.984 -27.938 -14.664 1 96 469 GLY A N 1
ATOM 3700 C CA . GLY A 1 469 ? -13.117 -27.312 -13.992 1 96 469 GLY A CA 1
ATOM 3701 C C . GLY A 1 469 ? -14.312 -27.109 -14.898 1 96 469 GLY A C 1
ATOM 3702 O O . GLY A 1 469 ? -15.445 -27.422 -14.523 1 96 469 GLY A O 1
ATOM 3703 N N . LEU A 1 470 ? -14.094 -26.703 -16.109 1 96.31 470 LEU A N 1
ATOM 3704 C CA . LEU A 1 470 ? -15.172 -26.516 -17.078 1 96.31 470 LEU A CA 1
ATOM 3705 C C . LEU A 1 470 ? -15.789 -27.859 -17.469 1 96.31 470 LEU A C 1
ATOM 3707 O O . LEU A 1 470 ? -17 -27.969 -17.641 1 96.31 470 LEU A O 1
ATOM 3711 N N . GLY A 1 471 ? -14.906 -28.812 -17.703 1 96.5 471 GLY A N 1
ATOM 3712 C CA . GLY A 1 471 ? -15.422 -30.141 -17.953 1 96.5 471 GLY A CA 1
ATOM 3713 C C . GLY A 1 471 ? -16.359 -30.641 -16.875 1 96.5 471 GLY A C 1
ATOM 3714 O O . GLY A 1 471 ? -17.422 -31.172 -17.172 1 96.5 471 GLY A O 1
ATOM 3715 N N . GLN A 1 472 ? -16.016 -30.391 -15.664 1 95.12 472 GLN A N 1
ATOM 3716 C CA . GLN A 1 472 ? -16.828 -30.797 -14.523 1 95.12 472 GLN A CA 1
ATOM 3717 C C . GLN A 1 472 ? -18.172 -30.062 -14.508 1 95.12 472 GLN A C 1
ATOM 3719 O O . GLN A 1 472 ? -19.203 -30.641 -14.172 1 95.12 472 GLN A O 1
ATOM 3724 N N . VAL A 1 473 ? -18.109 -28.781 -14.773 1 96.06 473 VAL A N 1
ATOM 3725 C CA . VAL A 1 473 ? -19.328 -27.984 -14.797 1 96.06 473 VAL A CA 1
ATOM 3726 C C . VAL A 1 473 ? -20.297 -28.562 -15.828 1 96.06 473 VAL A C 1
ATOM 3728 O O . VAL A 1 473 ? -21.484 -28.734 -15.539 1 96.06 473 VAL A O 1
ATOM 3731 N N . TYR A 1 474 ? -19.859 -28.922 -16.953 1 95.69 474 TYR A N 1
ATOM 3732 C CA . TYR A 1 474 ? -20.703 -29.438 -18.031 1 95.69 474 TYR A CA 1
ATOM 3733 C C . TYR A 1 474 ? -21.141 -30.859 -17.734 1 95.69 474 TYR A C 1
ATOM 3735 O O . TYR A 1 474 ? -22.266 -31.266 -18.062 1 95.69 474 TYR A O 1
ATOM 3743 N N . GLU A 1 475 ? -20.281 -31.562 -17.125 1 94.12 475 GLU A N 1
ATOM 3744 C CA . GLU A 1 475 ? -20.656 -32.906 -16.688 1 94.12 475 GLU A CA 1
ATOM 3745 C C . GLU A 1 475 ? -21.797 -32.844 -15.672 1 94.12 475 GLU A C 1
ATOM 3747 O O . GLU A 1 475 ? -22.766 -33.625 -15.781 1 94.12 475 GLU A O 1
ATOM 3752 N N . LEU A 1 476 ? -21.688 -31.938 -14.742 1 92.69 476 LEU A N 1
ATOM 3753 C CA . LEU A 1 476 ? -22.703 -31.797 -13.703 1 92.69 476 LEU A CA 1
ATOM 3754 C C . LEU A 1 476 ? -24.047 -31.375 -14.312 1 92.69 476 LEU A C 1
ATOM 3756 O O . LEU A 1 476 ? -25.109 -31.703 -13.773 1 92.69 476 LEU A O 1
ATOM 3760 N N . ASN A 1 477 ? -23.984 -30.734 -15.43 1 93.44 477 ASN A N 1
ATOM 3761 C CA . ASN A 1 477 ? -25.188 -30.281 -16.109 1 93.44 477 ASN A CA 1
ATOM 3762 C C . ASN A 1 477 ? -25.625 -31.281 -17.188 1 93.44 477 ASN A C 1
ATOM 3764 O O . ASN A 1 477 ? -26.5 -30.984 -18 1 93.44 477 ASN A O 1
ATOM 3768 N N . GLU A 1 478 ? -24.922 -32.406 -17.281 1 93.81 478 GLU A N 1
ATOM 3769 C CA . GLU A 1 478 ? -25.203 -33.531 -18.172 1 93.81 478 GLU A CA 1
ATOM 3770 C C . GLU A 1 478 ? -25 -33.125 -19.641 1 93.81 478 GLU A C 1
ATOM 3772 O O . GLU A 1 478 ? -25.703 -33.625 -20.516 1 93.81 478 GLU A O 1
ATOM 3777 N N . ALA A 1 479 ? -24.281 -32.125 -19.766 1 95.25 479 ALA A N 1
ATOM 3778 C CA . ALA A 1 479 ? -23.844 -31.781 -21.109 1 95.25 479 ALA A CA 1
ATOM 3779 C C . ALA A 1 479 ? -22.562 -32.531 -21.484 1 95.25 479 ALA A C 1
ATOM 3781 O O . ALA A 1 479 ? -21.484 -31.922 -21.594 1 95.25 479 ALA A O 1
ATOM 3782 N N . TRP A 1 480 ? -22.656 -33.781 -21.781 1 95.31 480 TRP A N 1
ATOM 3783 C CA . TRP A 1 480 ? -21.531 -34.719 -21.891 1 95.31 480 TRP A CA 1
ATOM 3784 C C . TRP A 1 480 ? -20.656 -34.375 -23.078 1 95.31 480 TRP A C 1
ATOM 3786 O O . TRP A 1 480 ? -19.422 -34.469 -23 1 95.31 480 TRP A O 1
ATOM 3796 N N . SER A 1 481 ? -21.25 -33.969 -24.172 1 95.62 481 SER A N 1
ATOM 3797 C CA . SER A 1 481 ? -20.469 -33.656 -25.359 1 95.62 481 SER A CA 1
ATOM 3798 C C . SER A 1 481 ? -19.531 -32.469 -25.094 1 95.62 481 SER A C 1
ATOM 3800 O O . SER A 1 481 ? -18.359 -32.531 -25.484 1 95.62 481 SER A O 1
ATOM 3802 N N . ALA A 1 482 ? -20.125 -31.531 -24.438 1 95.12 482 ALA A N 1
ATOM 3803 C CA . ALA A 1 482 ? -19.312 -30.359 -24.109 1 95.12 482 ALA A CA 1
ATOM 3804 C C . ALA A 1 482 ? -18.219 -30.734 -23.109 1 95.12 482 ALA A C 1
ATOM 3806 O O . ALA A 1 482 ? -17.094 -30.266 -23.203 1 95.12 482 ALA A O 1
ATOM 3807 N N . ALA A 1 483 ? -18.5 -31.516 -22.188 1 97 483 ALA A N 1
ATOM 3808 C CA . ALA A 1 483 ? -17.547 -31.953 -21.188 1 97 483 ALA A CA 1
ATOM 3809 C C . ALA A 1 483 ? -16.359 -32.656 -21.828 1 97 483 ALA A C 1
ATOM 3811 O O . ALA A 1 483 ? -15.203 -32.469 -21.438 1 97 483 ALA A O 1
ATOM 3812 N N . ILE A 1 484 ? -16.672 -33.469 -22.828 1 97.06 484 ILE A N 1
ATOM 3813 C CA . ILE A 1 484 ? -15.648 -34.25 -23.531 1 97.06 484 ILE A CA 1
ATOM 3814 C C . ILE A 1 484 ? -14.641 -33.281 -24.172 1 97.06 484 ILE A C 1
ATOM 3816 O O . ILE A 1 484 ? -13.43 -33.531 -24.094 1 97.06 484 ILE A O 1
ATOM 3820 N N . ASP A 1 485 ? -15.109 -32.25 -24.719 1 96.38 485 ASP A N 1
ATOM 3821 C CA . ASP A 1 485 ? -14.219 -31.281 -25.375 1 96.38 485 ASP A CA 1
ATOM 3822 C C . ASP A 1 485 ? -13.219 -30.703 -24.375 1 96.38 485 ASP A C 1
ATOM 3824 O O . ASP A 1 485 ? -12.031 -30.578 -24.688 1 96.38 485 ASP A O 1
ATOM 3828 N N . TYR A 1 486 ? -13.672 -30.391 -23.25 1 96.81 486 TYR A N 1
ATOM 3829 C CA . TYR A 1 486 ? -12.812 -29.797 -22.234 1 96.81 486 TYR A CA 1
ATOM 3830 C C . TYR A 1 486 ? -11.875 -30.828 -21.625 1 96.81 486 TYR A C 1
ATOM 3832 O O . TYR A 1 486 ? -10.703 -30.547 -21.375 1 96.81 486 TYR A O 1
ATOM 3840 N N . TYR A 1 487 ? -12.344 -32.031 -21.375 1 96.19 487 TYR A N 1
ATOM 3841 C CA . TYR A 1 487 ? -11.492 -33.062 -20.844 1 96.19 487 TYR A CA 1
ATOM 3842 C C . TYR A 1 487 ? -10.43 -33.469 -21.859 1 96.19 487 TYR A C 1
ATOM 3844 O O . TYR A 1 487 ? -9.305 -33.844 -21.484 1 96.19 487 TYR A O 1
ATOM 3852 N N . GLN A 1 488 ? -10.789 -33.406 -23.094 1 95.69 488 GLN A N 1
ATOM 3853 C CA . GLN A 1 488 ? -9.805 -33.688 -24.141 1 95.69 488 GLN A CA 1
ATOM 3854 C C . GLN A 1 488 ? -8.656 -32.688 -24.094 1 95.69 488 GLN A C 1
ATOM 3856 O O . GLN A 1 488 ? -7.492 -33.062 -24.266 1 95.69 488 GLN A O 1
ATOM 3861 N N . GLN A 1 489 ? -9.047 -31.453 -23.875 1 94.31 489 GLN A N 1
ATOM 3862 C CA . GLN A 1 489 ? -8.016 -30.438 -23.734 1 94.31 489 GLN A CA 1
ATOM 3863 C C . GLN A 1 489 ? -7.102 -30.75 -22.547 1 94.31 489 GLN A C 1
ATOM 3865 O O . GLN A 1 489 ? -5.887 -30.547 -22.625 1 94.31 489 GLN A O 1
ATOM 3870 N N . CYS A 1 490 ? -7.617 -31.219 -21.469 1 94 490 CYS A N 1
ATOM 3871 C CA . CYS A 1 490 ? -6.832 -31.625 -20.312 1 94 490 CYS A CA 1
ATOM 3872 C C . CYS A 1 490 ? -5.859 -32.75 -20.656 1 94 490 CYS A C 1
ATOM 3874 O O . CYS A 1 490 ? -4.695 -32.688 -20.266 1 94 490 CYS A O 1
ATOM 3876 N N . ALA A 1 491 ? -6.363 -33.688 -21.391 1 91.75 491 ALA A N 1
ATOM 3877 C CA . ALA A 1 491 ? -5.555 -34.844 -21.766 1 91.75 491 ALA A CA 1
ATOM 3878 C C . ALA A 1 491 ? -4.41 -34.438 -22.688 1 91.75 491 ALA A C 1
ATOM 3880 O O . ALA A 1 491 ? -3.338 -35.031 -22.656 1 91.75 491 ALA A O 1
ATOM 3881 N N . VAL A 1 492 ? -4.652 -33.406 -23.453 1 90.56 492 VAL A N 1
ATOM 3882 C CA . VAL A 1 492 ? -3.609 -32.906 -24.344 1 90.56 492 VAL A CA 1
ATOM 3883 C C . VAL A 1 492 ? -2.498 -32.281 -23.5 1 90.56 492 VAL A C 1
ATOM 3885 O O . VAL A 1 492 ? -1.313 -32.438 -23.797 1 90.56 492 VAL A O 1
ATOM 3888 N N . ILE A 1 493 ? -2.887 -31.578 -22.5 1 89.88 493 ILE A N 1
ATOM 3889 C CA . ILE A 1 493 ? -1.929 -30.875 -21.641 1 89.88 493 ILE A CA 1
ATOM 3890 C C . ILE A 1 493 ? -1.174 -31.891 -20.781 1 89.88 493 ILE A C 1
ATOM 3892 O O . ILE A 1 493 ? 0.043 -31.781 -20.609 1 89.88 493 ILE A O 1
ATOM 3896 N N . ARG A 1 494 ? -1.985 -32.875 -20.281 1 89.38 494 ARG A N 1
ATOM 3897 C CA . ARG A 1 494 ? -1.41 -33.906 -19.438 1 89.38 494 ARG A CA 1
ATOM 3898 C C . ARG A 1 494 ? -1.803 -35.312 -19.938 1 89.38 494 ARG A C 1
ATOM 3900 O O . ARG A 1 494 ? -2.609 -36 -19.312 1 89.38 494 ARG A O 1
ATOM 3907 N N . PRO A 1 495 ? -1.109 -35.719 -20.828 1 87.56 495 PRO A N 1
ATOM 3908 C CA . PRO A 1 495 ? -1.505 -36.969 -21.453 1 87.56 495 PRO A CA 1
ATOM 3909 C C . PRO A 1 495 ? -1.289 -38.188 -20.547 1 87.56 495 PRO A C 1
ATOM 3911 O O . PRO A 1 495 ? -1.894 -39.25 -20.75 1 87.56 495 PRO A O 1
ATOM 3914 N N . HIS A 1 496 ? -0.545 -38.062 -19.531 1 85.81 496 HIS A N 1
ATOM 3915 C CA . HIS A 1 496 ? -0.252 -39.219 -18.688 1 85.81 496 HIS A CA 1
ATOM 3916 C C . HIS A 1 496 ? -0.955 -39.125 -17.344 1 85.81 496 HIS A C 1
ATOM 3918 O O . HIS A 1 496 ? -0.606 -39.812 -16.391 1 85.81 496 HIS A O 1
ATOM 3924 N N . ASP A 1 497 ? -1.878 -38.25 -17.281 1 87.5 497 ASP A N 1
ATOM 3925 C CA . ASP A 1 497 ? -2.732 -38.156 -16.109 1 87.5 497 ASP A CA 1
ATOM 3926 C C . ASP A 1 497 ? -3.973 -39.031 -16.25 1 87.5 497 ASP A C 1
ATOM 3928 O O . ASP A 1 497 ? -4.836 -38.75 -17.094 1 87.5 497 ASP A O 1
ATOM 3932 N N . ALA A 1 498 ? -4.109 -39.969 -15.375 1 88.69 498 ALA A N 1
ATOM 3933 C CA . ALA A 1 498 ? -5.141 -41 -15.477 1 88.69 498 ALA A CA 1
ATOM 3934 C C . ALA A 1 498 ? -6.531 -40.406 -15.281 1 88.69 498 ALA A C 1
ATOM 3936 O O . ALA A 1 498 ? -7.516 -40.938 -15.812 1 88.69 498 ALA A O 1
ATOM 3937 N N . ARG A 1 499 ? -6.734 -39.312 -14.539 1 86 499 ARG A N 1
ATOM 3938 C CA . ARG A 1 499 ? -8.023 -38.75 -14.164 1 86 499 ARG A CA 1
ATOM 3939 C C . ARG A 1 499 ? -8.758 -38.219 -15.391 1 86 499 ARG A C 1
ATOM 3941 O O . ARG A 1 499 ? -9.992 -38.281 -15.453 1 86 499 ARG A O 1
ATOM 3948 N N . MET A 1 500 ? -7.961 -37.812 -16.328 1 90.81 500 MET A N 1
ATOM 3949 C CA . MET A 1 500 ? -8.57 -37.25 -17.516 1 90.81 500 MET A CA 1
ATOM 3950 C C . MET A 1 500 ? -9.195 -38.312 -18.391 1 90.81 500 MET A C 1
ATOM 3952 O O . MET A 1 500 ? -10.297 -38.156 -18.922 1 90.81 500 MET A O 1
ATOM 3956 N N . TRP A 1 501 ? -8.531 -39.344 -18.438 1 93 501 TRP A N 1
ATOM 3957 C CA . TRP A 1 501 ? -9 -40.438 -19.281 1 93 501 TRP A CA 1
ATOM 3958 C C . TRP A 1 501 ? -10.195 -41.125 -18.641 1 93 501 TRP A C 1
ATOM 3960 O O . TRP A 1 501 ? -11.109 -41.594 -19.344 1 93 501 TRP A O 1
ATOM 3970 N N . ALA A 1 502 ? -10.164 -41.219 -17.344 1 92.38 502 ALA A N 1
ATOM 3971 C CA . ALA A 1 502 ? -11.328 -41.75 -16.641 1 92.38 502 ALA A CA 1
ATOM 3972 C C . ALA A 1 502 ? -12.562 -40.875 -16.875 1 92.38 502 ALA A C 1
ATOM 3974 O O . ALA A 1 502 ? -13.648 -41.406 -17.141 1 92.38 502 ALA A O 1
ATOM 3975 N N . SER A 1 503 ? -12.391 -39.594 -16.797 1 93.88 503 SER A N 1
ATOM 3976 C CA . SER A 1 503 ? -13.508 -38.688 -17.016 1 93.88 503 SER A CA 1
ATOM 3977 C C . SER A 1 503 ? -14.023 -38.781 -18.453 1 93.88 503 SER A C 1
ATOM 3979 O O . SER A 1 503 ? -15.234 -38.781 -18.672 1 93.88 503 SER A O 1
ATOM 3981 N N . LEU A 1 504 ? -13.172 -38.875 -19.391 1 95.69 504 LEU A N 1
ATOM 3982 C CA . LEU A 1 504 ? -13.539 -39.062 -20.797 1 95.69 504 LEU A CA 1
ATOM 3983 C C . LEU A 1 504 ? -14.32 -40.344 -21 1 95.69 504 LEU A C 1
ATOM 3985 O O . LEU A 1 504 ? -15.336 -40.375 -21.688 1 95.69 504 LEU A O 1
ATOM 3989 N N . GLY A 1 505 ? -13.812 -41.406 -20.359 1 94.69 505 GLY A N 1
ATOM 3990 C CA . GLY A 1 505 ? -14.492 -42.688 -20.453 1 94.69 505 GLY A CA 1
ATOM 3991 C C . GLY A 1 505 ? -15.922 -42.625 -19.953 1 94.69 505 GLY A C 1
ATOM 3992 O O . GLY A 1 505 ? -16.828 -43.156 -20.609 1 94.69 505 GLY A O 1
ATOM 3993 N N . VAL A 1 506 ? -16.109 -42 -18.828 1 93.75 506 VAL A N 1
ATOM 3994 C CA . VAL A 1 506 ? -17.438 -41.906 -18.234 1 93.75 506 VAL A CA 1
ATOM 3995 C C . VAL A 1 506 ? -18.359 -41.094 -19.156 1 93.75 506 VAL A C 1
ATOM 3997 O O . VAL A 1 506 ? -19.5 -41.469 -19.375 1 93.75 506 VAL A O 1
ATOM 4000 N N . CYS A 1 507 ? -17.922 -40.031 -19.688 1 95.94 507 CYS A N 1
ATOM 4001 C CA . CYS A 1 507 ? -18.734 -39.188 -20.562 1 95.94 507 CYS A CA 1
ATOM 4002 C C . CYS A 1 507 ? -19.109 -39.938 -21.844 1 95.94 507 CYS A C 1
ATOM 4004 O O . CYS A 1 507 ? -20.266 -39.844 -22.281 1 95.94 507 CYS A O 1
ATOM 4006 N N . TYR A 1 508 ? -18.188 -40.656 -22.406 1 96.06 508 TYR A N 1
ATOM 4007 C CA . TYR A 1 508 ? -18.484 -41.438 -23.609 1 96.06 508 TYR A CA 1
ATOM 4008 C C . TYR A 1 508 ? -19.516 -42.531 -23.312 1 96.06 508 TYR A C 1
ATOM 4010 O O . TYR A 1 508 ? -20.391 -42.781 -24.141 1 96.06 508 TYR A O 1
ATOM 4018 N N . GLU A 1 509 ? -19.359 -43.062 -22.172 1 93.88 509 GLU A N 1
ATOM 4019 C CA . GLU A 1 509 ? -20.312 -44.094 -21.766 1 93.88 509 GLU A CA 1
ATOM 4020 C C . GLU A 1 509 ? -21.719 -43.531 -21.641 1 93.88 509 GLU A C 1
ATOM 4022 O O . GLU A 1 509 ? -22.688 -44.156 -22.078 1 93.88 509 GLU A O 1
ATOM 4027 N N . ARG A 1 510 ? -21.797 -42.406 -21.094 1 94.44 510 ARG A N 1
ATOM 4028 C CA . ARG A 1 510 ? -23.078 -41.75 -20.891 1 94.44 510 ARG A CA 1
ATOM 4029 C C . ARG A 1 510 ? -23.703 -41.344 -22.234 1 94.44 510 ARG A C 1
ATOM 4031 O O . ARG A 1 510 ? -24.922 -41.219 -22.344 1 94.44 510 ARG A O 1
ATOM 4038 N N . LEU A 1 511 ? -22.922 -41.156 -23.25 1 95.38 511 LEU A N 1
ATOM 4039 C CA . LEU A 1 511 ? -23.391 -40.781 -24.578 1 95.38 511 LEU A CA 1
ATOM 4040 C C . LEU A 1 511 ? -23.703 -42.031 -25.406 1 95.38 511 LEU A C 1
ATOM 4042 O O . LEU A 1 511 ? -24.188 -41.938 -26.531 1 95.38 511 LEU A O 1
ATOM 4046 N N . GLY A 1 512 ? -23.359 -43.219 -24.828 1 92.31 512 GLY A N 1
ATOM 4047 C CA . GLY A 1 512 ? -23.609 -44.5 -25.516 1 92.31 512 GLY A CA 1
ATOM 4048 C C . GLY A 1 512 ? -22.5 -44.875 -26.469 1 92.31 512 GLY A C 1
ATOM 4049 O O . GLY A 1 512 ? -22.641 -45.812 -27.25 1 92.31 512 GLY A O 1
ATOM 4050 N N . ARG A 1 513 ? -21.469 -44.156 -26.422 1 94.69 513 ARG A N 1
ATOM 4051 C CA . ARG A 1 513 ? -20.312 -44.469 -27.266 1 94.69 513 ARG A CA 1
ATOM 4052 C C . ARG A 1 513 ? -19.359 -45.438 -26.531 1 94.69 513 ARG A C 1
ATOM 4054 O O . ARG A 1 513 ? -18.281 -45 -26.094 1 94.69 513 ARG A O 1
ATOM 4061 N N . ARG A 1 514 ? -19.641 -46.656 -26.547 1 93.5 514 ARG A N 1
ATOM 4062 C CA . ARG A 1 514 ? -18.984 -47.656 -25.703 1 93.5 514 ARG A CA 1
ATOM 4063 C C . ARG A 1 514 ? -17.562 -47.906 -26.203 1 93.5 514 ARG A C 1
ATOM 4065 O O . ARG A 1 514 ? -16.641 -48.125 -25.406 1 93.5 514 ARG A O 1
ATOM 4072 N N . ALA A 1 515 ? -17.422 -47.906 -27.5 1 93.25 515 ALA A N 1
ATOM 4073 C CA . ALA A 1 515 ? -16.094 -48.156 -28.047 1 93.25 515 ALA A CA 1
ATOM 4074 C C . ALA A 1 515 ? -15.094 -47.094 -27.594 1 93.25 515 ALA A C 1
ATOM 4076 O O . ALA A 1 515 ? -13.969 -47.438 -27.203 1 93.25 515 ALA A O 1
ATOM 4077 N N . SER A 1 516 ? -15.578 -45.938 -27.672 1 95.25 516 SER A N 1
ATOM 4078 C CA . SER A 1 516 ? -14.734 -44.844 -27.219 1 95.25 516 SER A CA 1
ATOM 4079 C C . SER A 1 516 ? -14.484 -44.906 -25.719 1 95.25 516 SER A C 1
ATOM 4081 O O . SER A 1 516 ? -13.383 -44.594 -25.25 1 95.25 516 SER A O 1
ATOM 4083 N N . ALA A 1 517 ? -15.438 -45.188 -24.953 1 95.81 517 ALA A N 1
ATOM 4084 C CA . ALA A 1 517 ? -15.297 -45.344 -23.516 1 95.81 517 ALA A CA 1
ATOM 4085 C C . ALA A 1 517 ? -14.25 -46.406 -23.172 1 95.81 517 ALA A C 1
ATOM 4087 O O . ALA A 1 517 ? -13.391 -46.188 -22.312 1 95.81 517 ALA A O 1
ATOM 4088 N N . ILE A 1 518 ? -14.336 -47.531 -23.859 1 94.69 518 ILE A N 1
ATOM 4089 C CA . ILE A 1 518 ? -13.398 -48.625 -23.641 1 94.69 518 ILE A CA 1
ATOM 4090 C C . ILE A 1 518 ? -11.977 -48.156 -23.953 1 94.69 518 ILE A C 1
ATOM 4092 O O . ILE A 1 518 ? -11.055 -48.406 -23.172 1 94.69 518 ILE A O 1
ATOM 4096 N N . ALA A 1 519 ? -11.852 -47.5 -25.047 1 95.06 519 ALA A N 1
ATOM 4097 C CA . ALA A 1 519 ? -10.539 -46.969 -25.422 1 95.06 519 ALA A CA 1
ATOM 4098 C C . ALA A 1 519 ? -9.977 -46.062 -24.328 1 95.06 519 ALA A C 1
ATOM 4100 O O . ALA A 1 519 ? -8.789 -46.094 -24.016 1 95.06 519 ALA A O 1
ATOM 4101 N N . CYS A 1 520 ? -10.781 -45.219 -23.766 1 95.81 520 CYS A N 1
ATOM 4102 C CA . CYS A 1 520 ? -10.367 -44.312 -22.719 1 95.81 520 CYS A CA 1
ATOM 4103 C C . CYS A 1 520 ? -9.969 -45.031 -21.453 1 95.81 520 CYS A C 1
ATOM 4105 O O . CYS A 1 520 ? -8.945 -44.719 -20.844 1 95.81 520 CYS A O 1
ATOM 4107 N N . PHE A 1 521 ? -10.711 -45.969 -21.062 1 94.25 521 PHE A N 1
ATOM 4108 C CA . PHE A 1 521 ? -10.406 -46.719 -19.844 1 94.25 521 PHE A CA 1
ATOM 4109 C C . PHE A 1 521 ? -9.156 -47.562 -20.031 1 94.25 521 PHE A C 1
ATOM 4111 O O . PHE A 1 521 ? -8.398 -47.781 -19.094 1 94.25 521 PHE A O 1
ATOM 4118 N N . ARG A 1 522 ? -8.961 -48.062 -21.234 1 93.56 522 ARG A N 1
ATOM 4119 C CA . ARG A 1 522 ? -7.707 -48.75 -21.516 1 93.56 522 ARG A CA 1
ATOM 4120 C C . ARG A 1 522 ? -6.512 -47.812 -21.359 1 93.56 522 ARG A C 1
ATOM 4122 O O . ARG A 1 522 ? -5.492 -48.219 -20.781 1 93.56 522 ARG A O 1
ATOM 4129 N N . ARG A 1 523 ? -6.672 -46.656 -21.875 1 93.44 523 ARG A N 1
ATOM 4130 C CA . ARG A 1 523 ? -5.621 -45.656 -21.688 1 93.44 523 ARG A CA 1
ATOM 4131 C C . ARG A 1 523 ? -5.434 -45.312 -20.219 1 93.44 523 ARG A C 1
ATOM 4133 O O . ARG A 1 523 ? -4.305 -45.094 -19.766 1 93.44 523 ARG A O 1
ATOM 4140 N N . HIS A 1 524 ? -6.547 -45.156 -19.516 1 92.88 524 HIS A N 1
ATOM 4141 C CA . HIS A 1 524 ? -6.527 -44.938 -18.078 1 92.88 524 HIS A CA 1
ATOM 4142 C C . HIS A 1 524 ? -5.652 -45.938 -17.375 1 92.88 524 HIS A C 1
ATOM 4144 O O . HIS A 1 524 ? -4.875 -45.594 -16.484 1 92.88 524 HIS A O 1
ATOM 4150 N N . LEU A 1 525 ? -5.652 -47.156 -17.797 1 90.25 525 LEU A N 1
ATOM 4151 C CA . LEU A 1 525 ? -4.926 -48.25 -17.172 1 90.25 525 LEU A CA 1
ATOM 4152 C C . LEU A 1 525 ? -3.436 -48.156 -17.484 1 90.25 525 LEU A C 1
ATOM 4154 O O . LEU A 1 525 ? -2.613 -48.719 -16.766 1 90.25 525 LEU A O 1
ATOM 4158 N N . THR A 1 526 ? -3.049 -47.5 -18.547 1 88.94 526 THR A N 1
ATOM 4159 C CA . THR A 1 526 ? -1.646 -47.375 -18.922 1 88.94 526 THR A CA 1
ATOM 4160 C C . THR A 1 526 ? -0.973 -46.281 -18.109 1 88.94 526 THR A C 1
ATOM 4162 O O . THR A 1 526 ? 0.257 -46.188 -18.062 1 88.94 526 THR A O 1
ATOM 4165 N N . CYS A 1 527 ? -1.733 -45.469 -17.469 1 87.06 527 CYS A N 1
ATOM 4166 C CA . CYS A 1 527 ? -1.201 -44.406 -16.625 1 87.06 527 CYS A CA 1
ATOM 4167 C C . CYS A 1 527 ? -0.824 -44.938 -15.25 1 87.06 527 CYS A C 1
ATOM 4169 O O . CYS A 1 527 ? -1.23 -46.031 -14.859 1 87.06 527 CYS A O 1
ATOM 4171 N N . PRO A 1 528 ? 0.052 -44.219 -14.602 1 81.31 528 PRO A N 1
ATOM 4172 C CA . PRO A 1 528 ? 0.36 -44.625 -13.234 1 81.31 528 PRO A CA 1
ATOM 4173 C C . PRO A 1 528 ? -0.858 -44.594 -12.312 1 81.31 528 PRO A C 1
ATOM 4175 O O . PRO A 1 528 ? -1.502 -43.531 -12.188 1 81.31 528 PRO A O 1
ATOM 4178 N N . LEU A 1 529 ? -1.188 -45.781 -11.75 1 85.19 529 LEU A N 1
ATOM 4179 C CA . LEU A 1 529 ? -2.354 -45.906 -10.875 1 85.19 529 LEU A CA 1
ATOM 4180 C C . LEU A 1 529 ? -1.997 -46.625 -9.586 1 85.19 529 LEU A C 1
ATOM 4182 O O . LEU A 1 529 ? -1.02 -47.375 -9.547 1 85.19 529 LEU A O 1
ATOM 4186 N N . THR A 1 530 ? -2.787 -46.312 -8.586 1 81.38 530 THR A N 1
ATOM 4187 C CA . THR A 1 530 ? -2.725 -47.156 -7.383 1 81.38 530 THR A CA 1
ATOM 4188 C C . THR A 1 530 ? -3.389 -48.5 -7.621 1 81.38 530 THR A C 1
ATOM 4190 O O . THR A 1 530 ? -4.078 -48.688 -8.625 1 81.38 530 THR A O 1
ATOM 4193 N N . GLN A 1 531 ? -3.117 -49.375 -6.762 1 80.56 531 GLN A N 1
ATOM 4194 C CA . GLN A 1 531 ? -3.703 -50.719 -6.895 1 80.56 531 GLN A CA 1
ATOM 4195 C C . GLN A 1 531 ? -5.227 -50.625 -6.914 1 80.56 531 GLN A C 1
ATOM 4197 O O . GLN A 1 531 ? -5.871 -51.281 -7.754 1 80.56 531 GLN A O 1
ATOM 4202 N N . LEU A 1 532 ? -5.77 -49.844 -6.023 1 82.38 532 LEU A N 1
ATOM 4203 C CA . LEU A 1 532 ? -7.219 -49.719 -5.914 1 82.38 532 LEU A CA 1
ATOM 4204 C C . LEU A 1 532 ? -7.812 -49.094 -7.16 1 82.38 532 LEU A C 1
ATOM 4206 O O . LEU A 1 532 ? -8.867 -49.5 -7.641 1 82.38 532 LEU A O 1
ATOM 4210 N N . GLU A 1 533 ? -7.086 -48.156 -7.715 1 84.38 533 GLU A N 1
ATOM 4211 C CA . GLU A 1 533 ? -7.551 -47.5 -8.93 1 84.38 533 GLU A CA 1
ATOM 4212 C C . GLU A 1 533 ? -7.512 -48.438 -10.125 1 84.38 533 GLU A C 1
ATOM 4214 O O . GLU A 1 533 ? -8.391 -48.375 -10.992 1 84.38 533 GLU A O 1
ATOM 4219 N N . SER A 1 534 ? -6.488 -49.25 -10.078 1 87.81 534 SER A N 1
ATOM 4220 C CA . SER A 1 534 ? -6.379 -50.219 -11.156 1 87.81 534 SER A CA 1
ATOM 4221 C C . SER A 1 534 ? -7.527 -51.219 -11.117 1 87.81 534 SER A C 1
ATOM 4223 O O . SER A 1 534 ? -8.078 -51.594 -12.156 1 87.81 534 SER A O 1
ATOM 4225 N N . VAL A 1 535 ? -7.863 -51.625 -9.938 1 89 535 VAL A N 1
ATOM 4226 C CA . VAL A 1 535 ? -8.961 -52.594 -9.766 1 89 535 VAL A CA 1
ATOM 4227 C C . VAL A 1 535 ? -10.266 -51.969 -10.258 1 89 535 VAL A C 1
ATOM 4229 O O . VAL A 1 535 ? -11.039 -52.594 -10.969 1 89 535 VAL A O 1
ATOM 4232 N N . GLU A 1 536 ? -10.477 -50.781 -9.906 1 88.38 536 GLU A N 1
ATOM 4233 C CA . GLU A 1 536 ? -11.695 -50.094 -10.312 1 88.38 536 GLU A CA 1
ATOM 4234 C C . GLU A 1 536 ? -11.75 -49.906 -11.828 1 88.38 536 GLU A C 1
ATOM 4236 O O . GLU A 1 536 ? -12.805 -50.094 -12.438 1 88.38 536 GLU A O 1
ATOM 4241 N N . ALA A 1 537 ? -10.633 -49.625 -12.359 1 89.94 537 ALA A N 1
ATOM 4242 C CA . ALA A 1 537 ? -10.57 -49.406 -13.805 1 89.94 537 ALA A CA 1
ATOM 4243 C C . ALA A 1 537 ? -10.82 -50.719 -14.562 1 89.94 537 ALA A C 1
ATOM 4245 O O . ALA A 1 537 ? -11.547 -50.75 -15.555 1 89.94 537 ALA A O 1
ATOM 4246 N N . ILE A 1 538 ? -10.219 -51.75 -14.109 1 93.25 538 ILE A N 1
ATOM 4247 C CA . ILE A 1 538 ? -10.383 -53.062 -14.75 1 93.25 538 ILE A CA 1
ATOM 4248 C C . ILE A 1 538 ? -11.836 -53.5 -14.625 1 93.25 538 ILE A C 1
ATOM 4250 O O . ILE A 1 538 ? -12.406 -54.031 -15.578 1 93.25 538 ILE A O 1
ATOM 4254 N N . THR A 1 539 ? -12.414 -53.312 -13.453 1 92.69 539 THR A N 1
ATOM 4255 C CA . THR A 1 539 ? -13.805 -53.656 -13.234 1 92.69 539 THR A CA 1
ATOM 4256 C C . THR A 1 539 ? -14.719 -52.938 -14.203 1 92.69 539 THR A C 1
ATOM 4258 O O . THR A 1 539 ? -15.672 -53.5 -14.742 1 92.69 539 THR A O 1
ATOM 4261 N N . ARG A 1 540 ? -14.383 -51.75 -14.43 1 91.88 540 ARG A N 1
ATOM 4262 C CA . ARG A 1 540 ? -15.172 -50.969 -15.367 1 91.88 540 ARG A CA 1
ATOM 4263 C C . ARG A 1 540 ? -15.047 -51.5 -16.781 1 91.88 540 ARG A C 1
ATOM 4265 O O . ARG A 1 540 ? -16.016 -51.5 -17.547 1 91.88 540 ARG A O 1
ATOM 4272 N N . LEU A 1 541 ? -13.93 -51.875 -17.188 1 94 541 LEU A N 1
ATOM 4273 C CA . LEU A 1 541 ? -13.695 -52.438 -18.516 1 94 541 LEU A CA 1
ATOM 4274 C C . LEU A 1 541 ? -14.445 -53.781 -18.672 1 94 541 LEU A C 1
ATOM 4276 O O . LEU A 1 541 ? -15.016 -54.031 -19.734 1 94 541 LEU A O 1
ATOM 4280 N N . ILE A 1 542 ? -14.461 -54.5 -17.594 1 93.88 542 ILE A N 1
ATOM 4281 C CA . ILE A 1 542 ? -15.188 -55.781 -17.625 1 93.88 542 ILE A CA 1
ATOM 4282 C C . ILE A 1 542 ? -16.672 -55.5 -17.859 1 93.88 542 ILE A C 1
ATOM 4284 O O . ILE A 1 542 ? -17.281 -56.156 -18.719 1 93.88 542 ILE A O 1
ATOM 4288 N N . GLU A 1 543 ? -17.203 -54.594 -17.156 1 93.5 543 GLU A N 1
ATOM 4289 C CA . GLU A 1 543 ? -18.609 -54.25 -17.281 1 93.5 543 GLU A CA 1
ATOM 4290 C C . GLU A 1 543 ? -18.938 -53.75 -18.703 1 93.5 543 GLU A C 1
ATOM 4292 O O . GLU A 1 543 ? -19.969 -54.125 -19.266 1 93.5 543 GLU A O 1
ATOM 4297 N N . LEU A 1 544 ? -18.125 -53.031 -19.281 1 94.06 544 LEU A N 1
ATOM 4298 C CA . LEU A 1 544 ? -18.344 -52.469 -20.594 1 94.06 544 LEU A CA 1
ATOM 4299 C C . LEU A 1 544 ? -18.25 -53.562 -21.672 1 94.06 544 LEU A C 1
ATOM 4301 O O . LEU A 1 544 ? -19.062 -53.594 -22.594 1 94.06 544 LEU A O 1
ATOM 4305 N N . TYR A 1 545 ? -17.328 -54.406 -21.562 1 91.69 545 TYR A N 1
ATOM 4306 C CA . TYR A 1 545 ? -17.188 -55.5 -22.531 1 91.69 545 TYR A CA 1
ATOM 4307 C C . TYR A 1 545 ? -18.375 -56.438 -22.422 1 91.69 545 TYR A C 1
ATOM 4309 O O . TYR A 1 545 ? -18.859 -56.969 -23.438 1 91.69 545 TYR A O 1
ATOM 4317 N N . GLU A 1 546 ? -18.797 -56.625 -21.188 1 90.44 546 GLU A N 1
ATOM 4318 C CA . GLU A 1 546 ? -19.953 -57.5 -20.984 1 90.44 546 GLU A CA 1
ATOM 4319 C C . GLU A 1 546 ? -21.219 -56.875 -21.594 1 90.44 546 GLU A C 1
ATOM 4321 O O . GLU A 1 546 ? -22.031 -57.594 -22.203 1 90.44 546 GLU A O 1
ATOM 4326 N N . ARG A 1 547 ? -21.312 -55.688 -21.453 1 90.62 547 ARG A N 1
ATOM 4327 C CA . ARG A 1 547 ? -22.453 -55 -22.031 1 90.62 547 ARG A CA 1
ATOM 4328 C C . ARG A 1 547 ? -22.406 -55 -23.547 1 90.62 547 ARG A C 1
ATOM 4330 O O . ARG A 1 547 ? -23.438 -55.031 -24.219 1 90.62 547 ARG A O 1
ATOM 4337 N N . GLU A 1 548 ? -21.266 -55.062 -24.125 1 89.75 548 GLU A N 1
ATOM 4338 C CA . GLU A 1 548 ? -21.078 -55.125 -25.562 1 89.75 548 GLU A CA 1
ATOM 4339 C C . GLU A 1 548 ? -21.188 -56.531 -26.094 1 89.75 548 GLU A C 1
ATOM 4341 O O . GLU A 1 548 ? -21.25 -56.75 -27.312 1 89.75 548 GLU A O 1
ATOM 4346 N N . GLY A 1 549 ? -21.188 -57.469 -25.172 1 85.62 549 GLY A N 1
ATOM 4347 C CA . GLY A 1 549 ? -21.25 -58.844 -25.547 1 85.62 549 GLY A CA 1
ATOM 4348 C C . GLY A 1 549 ? -19.922 -59.438 -25.984 1 85.62 549 GLY A C 1
ATOM 4349 O O . GLY A 1 549 ? -19.859 -60.469 -26.625 1 85.62 549 GLY A O 1
ATOM 4350 N N . ASP A 1 550 ? -18.953 -58.625 -25.719 1 88.44 550 ASP A N 1
ATOM 4351 C CA . ASP A 1 550 ? -17.609 -59.125 -26.031 1 88.44 550 ASP A CA 1
ATOM 4352 C C . ASP A 1 550 ? -17.062 -60 -24.906 1 88.44 550 ASP A C 1
ATOM 4354 O O . ASP A 1 550 ? -16.312 -59.531 -24.062 1 88.44 550 ASP A O 1
ATOM 4358 N N . THR A 1 551 ? -17.25 -61.188 -24.938 1 84.94 551 THR A N 1
ATOM 4359 C CA . THR A 1 551 ? -16.953 -62.125 -23.859 1 84.94 551 THR A CA 1
ATOM 4360 C C . THR A 1 551 ? -15.453 -62.438 -23.812 1 84.94 551 THR A C 1
ATOM 4362 O O . THR A 1 551 ? -14.906 -62.719 -22.734 1 84.94 551 THR A O 1
ATOM 4365 N N . ALA A 1 552 ? -14.906 -62.375 -24.984 1 84.06 552 ALA A N 1
ATOM 4366 C CA . ALA A 1 552 ? -13.477 -62.688 -25.031 1 84.06 552 ALA A CA 1
ATOM 4367 C C . ALA A 1 552 ? -12.688 -61.656 -24.219 1 84.06 552 ALA A C 1
ATOM 4369 O O . ALA A 1 552 ? -11.922 -62.031 -23.328 1 84.06 552 ALA A O 1
ATOM 4370 N N . ASN A 1 553 ? -12.969 -60.5 -24.547 1 89.81 553 ASN A N 1
ATOM 4371 C CA . ASN A 1 553 ? -12.242 -59.438 -23.828 1 89.81 553 ASN A CA 1
ATOM 4372 C C . ASN A 1 553 ? -12.664 -59.375 -22.359 1 89.81 553 ASN A C 1
ATOM 4374 O O . ASN A 1 553 ? -11.844 -59.125 -21.484 1 89.81 553 ASN A O 1
ATOM 4378 N N . ALA A 1 554 ? -13.852 -59.531 -22.031 1 91.75 554 ALA A N 1
ATOM 4379 C CA . ALA A 1 554 ? -14.312 -59.531 -20.641 1 91.75 554 ALA A CA 1
ATOM 4380 C C . ALA A 1 554 ? -13.562 -60.594 -19.828 1 91.75 554 ALA A C 1
ATOM 4382 O O . ALA A 1 554 ? -13.141 -60.312 -18.703 1 91.75 554 ALA A O 1
ATOM 4383 N N . THR A 1 555 ? -13.422 -61.75 -20.453 1 88.81 555 THR A N 1
ATOM 4384 C CA . THR A 1 555 ? -12.711 -62.812 -19.781 1 88.81 555 THR A CA 1
ATOM 4385 C C . THR A 1 555 ? -11.258 -62.438 -19.516 1 88.81 555 THR A C 1
ATOM 4387 O O . THR A 1 555 ? -10.75 -62.656 -18.406 1 88.81 555 THR A O 1
ATOM 4390 N N . LEU A 1 556 ? -10.664 -61.938 -20.516 1 89 556 LEU A N 1
ATOM 4391 C CA . LEU A 1 556 ? -9.266 -61.531 -20.375 1 89 556 LEU A CA 1
ATOM 4392 C C . LEU A 1 556 ? -9.109 -60.531 -19.25 1 89 556 LEU A C 1
ATOM 4394 O O . LEU A 1 556 ? -8.133 -60.562 -18.5 1 89 556 LEU A O 1
ATOM 4398 N N . TYR A 1 557 ? -10 -59.625 -19.125 1 93.5 557 TYR A N 1
ATOM 4399 C CA . TYR A 1 557 ? -9.883 -58.594 -18.109 1 93.5 557 TYR A CA 1
ATOM 4400 C C . TYR A 1 557 ? -10.266 -59.125 -16.734 1 93.5 557 TYR A C 1
ATOM 4402 O O . TYR A 1 557 ? -9.766 -58.656 -15.711 1 93.5 557 TYR A O 1
ATOM 4410 N N . HIS A 1 558 ? -11.109 -60.062 -16.641 1 91.31 558 HIS A N 1
ATOM 4411 C CA . HIS A 1 558 ? -11.289 -60.781 -15.383 1 91.31 558 HIS A CA 1
ATOM 4412 C C . HIS A 1 558 ? -9.977 -61.406 -14.922 1 91.31 558 HIS A C 1
ATOM 4414 O O . HIS A 1 558 ? -9.648 -61.375 -13.734 1 91.31 558 HIS A O 1
ATOM 4420 N N . CYS A 1 559 ? -9.305 -62.031 -15.898 1 90 559 CYS A N 1
ATOM 4421 C CA . CYS A 1 559 ? -8.008 -62.625 -15.586 1 90 559 CYS A CA 1
ATOM 4422 C C . CYS A 1 559 ? -7.031 -61.562 -15.094 1 90 559 CYS A C 1
ATOM 4424 O O . CYS A 1 559 ? -6.312 -61.781 -14.109 1 90 559 CYS A O 1
ATOM 4426 N N . LEU A 1 560 ? -7.023 -60.469 -15.758 1 91.44 560 LEU A N 1
ATOM 4427 C CA . LEU A 1 560 ? -6.145 -59.375 -15.359 1 91.44 560 LEU A CA 1
ATOM 4428 C C . LEU A 1 560 ? -6.492 -58.875 -13.969 1 91.44 560 LEU A C 1
ATOM 4430 O O . LEU A 1 560 ? -5.605 -58.562 -13.18 1 91.44 560 LEU A O 1
ATOM 4434 N N . LEU A 1 561 ? -7.727 -58.75 -13.648 1 92.94 561 LEU A N 1
ATOM 4435 C CA . LEU A 1 561 ? -8.195 -58.25 -12.359 1 92.94 561 LEU A CA 1
ATOM 4436 C C . LEU A 1 561 ? -7.648 -59.094 -11.219 1 92.94 561 LEU A C 1
ATOM 4438 O O . LEU A 1 561 ? -7.117 -58.562 -10.242 1 92.94 561 LEU A O 1
ATOM 4442 N N . VAL A 1 562 ? -7.75 -60.375 -11.391 1 90.12 562 VAL A N 1
ATOM 4443 C CA . VAL A 1 562 ? -7.32 -61.281 -10.328 1 90.12 562 VAL A CA 1
ATOM 4444 C C . VAL A 1 562 ? -5.801 -61.219 -10.188 1 90.12 562 VAL A C 1
ATOM 4446 O O . VAL A 1 562 ? -5.266 -61.312 -9.086 1 90.12 562 VAL A O 1
ATOM 4449 N N . GLN A 1 563 ? -5.105 -61.062 -11.266 1 87.94 563 GLN A N 1
ATOM 4450 C CA . GLN A 1 563 ? -3.654 -60.938 -11.227 1 87.94 563 GLN A CA 1
ATOM 4451 C C . GLN A 1 563 ? -3.225 -59.688 -10.469 1 87.94 563 GLN A C 1
ATOM 4453 O O . GLN A 1 563 ? -2.266 -59.719 -9.695 1 87.94 563 GLN A O 1
ATOM 4458 N N . VAL A 1 564 ? -3.904 -58.594 -10.75 1 88.62 564 VAL A N 1
ATOM 4459 C CA . VAL A 1 564 ? -3.584 -57.344 -10.102 1 88.62 564 VAL A CA 1
ATOM 4460 C C . VAL A 1 564 ? -3.869 -57.438 -8.609 1 88.62 564 VAL A C 1
ATOM 4462 O O . VAL A 1 564 ? -3.113 -56.906 -7.789 1 88.62 564 VAL A O 1
ATOM 4465 N N . ILE A 1 565 ? -4.91 -58.094 -8.273 1 86.94 565 ILE A N 1
ATOM 4466 C CA . ILE A 1 565 ? -5.277 -58.25 -6.871 1 86.94 565 ILE A CA 1
ATOM 4467 C C . ILE A 1 565 ? -4.25 -59.125 -6.164 1 86.94 565 ILE A C 1
ATOM 4469 O O . ILE A 1 565 ? -3.83 -58.812 -5.047 1 86.94 565 ILE A O 1
ATOM 4473 N N . ASP A 1 566 ? -3.756 -60.094 -6.852 1 82.75 566 ASP A N 1
ATOM 4474 C CA . ASP A 1 566 ? -2.854 -61.094 -6.25 1 82.75 566 ASP A CA 1
ATOM 4475 C C . ASP A 1 566 ? -1.428 -60.531 -6.176 1 82.75 566 ASP A C 1
ATOM 4477 O O . ASP A 1 566 ? -0.631 -60.969 -5.348 1 82.75 566 ASP A O 1
ATOM 4481 N N . GLN A 1 567 ? -1.026 -59.75 -7.059 1 75.81 567 GLN A N 1
ATOM 4482 C CA . GLN A 1 567 ? 0.338 -59.219 -7.062 1 75.81 567 GLN A CA 1
ATOM 4483 C C . GLN A 1 567 ? 0.631 -58.438 -5.793 1 75.81 567 GLN A C 1
ATOM 4485 O O . GLN A 1 567 ? 1.763 -58.438 -5.301 1 75.81 567 GLN A O 1
ATOM 4490 N N . HIS A 1 568 ? -0.168 -57.562 -5.352 1 61.94 568 HIS A N 1
ATOM 4491 C CA . HIS A 1 568 ? 0.199 -56.75 -4.207 1 61.94 568 HIS A CA 1
ATOM 4492 C C . HIS A 1 568 ? -0.183 -57.406 -2.895 1 61.94 568 HIS A C 1
ATOM 4494 O O . HIS A 1 568 ? -0.038 -56.844 -1.82 1 61.94 568 HIS A O 1
ATOM 4500 N N . VAL A 1 569 ? -1.023 -58.469 -2.781 1 52.38 569 VAL A N 1
ATOM 4501 C CA . VAL A 1 569 ? -1.533 -58.969 -1.511 1 52.38 569 VAL A CA 1
ATOM 4502 C C . VAL A 1 569 ? -0.462 -59.812 -0.823 1 52.38 569 VAL A C 1
ATOM 4504 O O . VAL A 1 569 ? -0.185 -60.938 -1.242 1 52.38 569 VAL A O 1
ATOM 4507 N N . GLY A 1 570 ? 0.707 -59.375 -0.646 1 49.62 570 GLY A N 1
ATOM 4508 C CA . GLY A 1 570 ? 1.333 -60.125 0.444 1 49.62 570 GLY A CA 1
ATOM 4509 C C . GLY A 1 570 ? 0.335 -60.656 1.447 1 49.62 570 GLY A C 1
ATOM 4510 O O . GLY A 1 570 ? 0.488 -61.781 1.938 1 49.62 570 GLY A O 1
ATOM 4511 N N . HIS A 1 571 ? -0.52 -59.781 2.154 1 51.81 571 HIS A N 1
ATOM 4512 C CA . HIS A 1 571 ? -1.562 -60.188 3.09 1 51.81 571 HIS A CA 1
ATOM 4513 C C . HIS A 1 571 ? -2.939 -60.156 2.434 1 51.81 571 HIS A C 1
ATOM 4515 O O . HIS A 1 571 ? -3.406 -59.094 2.039 1 51.81 571 HIS A O 1
ATOM 4521 N N . MET A 1 572 ? -3.332 -61.125 1.818 1 53.78 572 MET A N 1
ATOM 4522 C CA . MET A 1 572 ? -4.621 -61.344 1.162 1 53.78 572 MET A CA 1
ATOM 4523 C C . MET A 1 572 ? -5.754 -60.75 1.99 1 53.78 572 MET A C 1
ATOM 4525 O O . MET A 1 572 ? -5.965 -61.125 3.139 1 53.78 572 MET A O 1
ATOM 4529 N N . ASP A 1 573 ? -6.195 -59.625 1.666 1 62.47 573 ASP A N 1
ATOM 4530 C CA . ASP A 1 573 ? -7.457 -59.25 2.281 1 62.47 573 ASP A CA 1
ATOM 4531 C C . ASP A 1 573 ? -8.609 -60.125 1.797 1 62.47 573 ASP A C 1
ATOM 4533 O O . ASP A 1 573 ? -8.977 -60.062 0.622 1 62.47 573 ASP A O 1
ATOM 4537 N N . PRO A 1 574 ? -8.922 -61.219 2.457 1 68.81 574 PRO A N 1
ATOM 4538 C CA . PRO A 1 574 ? -10.023 -62.125 2.111 1 68.81 574 PRO A CA 1
ATOM 4539 C C . PRO A 1 574 ? -11.266 -61.375 1.631 1 68.81 574 PRO A C 1
ATOM 4541 O O . PRO A 1 574 ? -12.047 -61.906 0.839 1 68.81 574 PRO A O 1
ATOM 4544 N N . SER A 1 575 ? -11.258 -60.094 2.002 1 78.44 575 SER A N 1
ATOM 4545 C CA . SER A 1 575 ? -12.43 -59.312 1.629 1 78.44 575 SER A CA 1
ATOM 4546 C C . SER A 1 575 ? -12.438 -59 0.137 1 78.44 575 SER A C 1
ATOM 4548 O O . SER A 1 575 ? -13.492 -59 -0.501 1 78.44 575 SER A O 1
ATOM 4550 N N . LEU A 1 576 ? -11.219 -58.969 -0.442 1 80 576 LEU A N 1
ATOM 4551 C CA . LEU A 1 576 ? -11.148 -58.656 -1.867 1 80 576 LEU A CA 1
ATOM 4552 C C . LEU A 1 576 ? -11.445 -59.906 -2.701 1 80 576 LEU A C 1
ATOM 4554 O O . LEU A 1 576 ? -12.109 -59.812 -3.734 1 80 576 LEU A O 1
ATOM 4558 N N . ALA A 1 577 ? -10.984 -61.031 -2.225 1 79.12 577 ALA A N 1
ATOM 4559 C CA . ALA A 1 577 ? -11.258 -62.281 -2.934 1 79.12 577 ALA A CA 1
ATOM 4560 C C . ALA A 1 577 ? -12.75 -62.594 -2.941 1 79.12 577 ALA A C 1
ATOM 4562 O O . ALA A 1 577 ? -13.281 -63.094 -3.93 1 79.12 577 ALA A O 1
ATOM 4563 N N . ALA A 1 578 ? -13.375 -62.25 -1.859 1 85.5 578 ALA A N 1
ATOM 4564 C CA . ALA A 1 578 ? -14.812 -62.469 -1.767 1 85.5 578 ALA A CA 1
ATOM 4565 C C . ALA A 1 578 ? -15.57 -61.562 -2.719 1 85.5 578 ALA A C 1
ATOM 4567 O O . ALA A 1 578 ? -16.531 -61.969 -3.367 1 85.5 578 ALA A O 1
ATOM 4568 N N . ARG A 1 579 ? -15.148 -60.312 -2.783 1 88 579 ARG A N 1
ATOM 4569 C CA . ARG A 1 579 ? -15.812 -59.312 -3.613 1 88 579 ARG A CA 1
ATOM 4570 C C . ARG A 1 579 ? -15.703 -59.688 -5.094 1 88 579 ARG A C 1
ATOM 4572 O O . ARG A 1 579 ? -16.625 -59.438 -5.867 1 88 579 ARG A O 1
ATOM 4579 N N . PHE A 1 580 ? -14.539 -60.344 -5.398 1 91.5 580 PHE A N 1
ATOM 4580 C CA . PHE A 1 580 ? -14.312 -60.594 -6.816 1 91.5 580 PHE A CA 1
ATOM 4581 C C . PHE A 1 580 ? -14.234 -62.094 -7.086 1 91.5 580 PHE A C 1
ATOM 4583 O O . PHE A 1 580 ? -13.469 -62.562 -7.941 1 91.5 580 PHE A O 1
ATOM 4590 N N . ALA A 1 581 ? -15.031 -62.812 -6.348 1 90 581 ALA A N 1
ATOM 4591 C CA . ALA A 1 581 ? -15.055 -64.312 -6.453 1 90 581 ALA A CA 1
ATOM 4592 C C . ALA A 1 581 ? -15.414 -64.75 -7.871 1 90 581 ALA A C 1
ATOM 4594 O O . ALA A 1 581 ? -14.852 -65.688 -8.391 1 90 581 ALA A O 1
ATOM 4595 N N . TYR A 1 582 ? -16.344 -64 -8.383 1 89.88 582 TYR A N 1
ATOM 4596 C CA . TYR A 1 582 ? -16.781 -64.312 -9.734 1 89.88 582 TYR A CA 1
ATOM 4597 C C . TYR A 1 582 ? -15.617 -64.25 -10.719 1 89.88 582 TYR A C 1
ATOM 4599 O O . TYR A 1 582 ? -15.477 -65.062 -11.602 1 89.88 582 TYR A O 1
ATOM 4607 N N . SER A 1 583 ? -14.836 -63.281 -10.602 1 92.38 583 SER A N 1
ATOM 4608 C CA . SER A 1 583 ? -13.695 -63.094 -11.492 1 92.38 583 SER A CA 1
ATOM 4609 C C . SER A 1 583 ? -12.656 -64.188 -11.305 1 92.38 583 SER A C 1
ATOM 4611 O O . SER A 1 583 ? -12.008 -64.625 -12.266 1 92.38 583 SER A O 1
ATOM 4613 N N . TYR A 1 584 ? -12.531 -64.688 -10.133 1 91.38 584 TYR A N 1
ATOM 4614 C CA . TYR A 1 584 ? -11.625 -65.75 -9.867 1 91.38 584 TYR A CA 1
ATOM 4615 C C . TYR A 1 584 ? -12.109 -67.062 -10.555 1 91.38 584 TYR A C 1
ATOM 4617 O O . TYR A 1 584 ? -11.305 -67.812 -11.078 1 91.38 584 TYR A O 1
ATOM 4625 N N . ILE A 1 585 ? -13.406 -67.125 -10.5 1 90.88 585 ILE A N 1
ATOM 4626 C CA . ILE A 1 585 ? -13.984 -68.312 -11.133 1 90.88 585 ILE A CA 1
ATOM 4627 C C . ILE A 1 585 ? -13.773 -68.25 -12.648 1 90.88 585 ILE A C 1
ATOM 4629 O O . ILE A 1 585 ? -13.375 -69.188 -13.273 1 90.88 585 ILE A O 1
ATOM 4633 N N . VAL A 1 586 ? -14 -67.062 -13.148 1 89.88 586 VAL A N 1
ATOM 4634 C CA . VAL A 1 586 ? -13.844 -66.875 -14.586 1 89.88 586 VAL A CA 1
ATOM 4635 C C . VAL A 1 586 ? -12.383 -67.125 -14.977 1 89.88 586 VAL A C 1
ATOM 4637 O O . VAL A 1 586 ? -12.109 -67.812 -15.977 1 89.88 586 VAL A O 1
ATOM 4640 N N . ALA A 1 587 ? -11.477 -66.75 -14.242 1 90.94 587 ALA A N 1
ATOM 4641 C CA . ALA A 1 587 ? -10.047 -66.875 -14.516 1 90.94 587 ALA A CA 1
ATOM 4642 C C . ALA A 1 587 ? -9.625 -68.375 -14.414 1 90.94 587 ALA A C 1
ATOM 4644 O O . ALA A 1 587 ? -8.812 -68.812 -15.203 1 90.94 587 ALA A O 1
ATOM 4645 N N . ALA A 1 588 ? -10.219 -68.938 -13.484 1 90.56 588 ALA A N 1
ATOM 4646 C CA . ALA A 1 588 ? -9.922 -70.375 -13.328 1 90.56 588 ALA A CA 1
ATOM 4647 C C . ALA A 1 588 ? -10.422 -71.188 -14.523 1 90.56 588 ALA A C 1
ATOM 4649 O O . ALA A 1 588 ? -9.703 -72.062 -15.047 1 90.56 588 ALA A O 1
ATOM 4650 N N . ARG A 1 589 ? -11.641 -70.875 -14.859 1 88.88 589 ARG A N 1
ATOM 4651 C CA . ARG A 1 589 ? -12.227 -71.625 -16 1 88.88 589 ARG A CA 1
ATOM 4652 C C . ARG A 1 589 ? -11.445 -71.312 -17.281 1 88.88 589 ARG A C 1
ATOM 4654 O O . ARG A 1 589 ? -11.328 -72.188 -18.141 1 88.88 589 ARG A O 1
ATOM 4661 N N . TYR A 1 590 ? -10.945 -70.188 -17.344 1 88.06 590 TYR A N 1
ATOM 4662 C CA . TYR A 1 590 ? -10.109 -69.812 -18.484 1 88.06 590 TYR A CA 1
ATOM 4663 C C . TYR A 1 590 ? -8.844 -70.625 -18.516 1 88.06 590 TYR A C 1
ATOM 4665 O O . TYR A 1 590 ? -8.477 -71.188 -19.578 1 88.06 590 TYR A O 1
ATOM 4673 N N . ASP A 1 591 ? -8.227 -70.875 -17.438 1 87.81 591 ASP A N 1
ATOM 4674 C CA . ASP A 1 591 ? -7 -71.625 -17.344 1 87.81 591 ASP A CA 1
ATOM 4675 C C . ASP A 1 591 ? -7.273 -73.125 -17.547 1 87.81 591 ASP A C 1
ATOM 4677 O O . ASP A 1 591 ? -6.402 -73.875 -18.016 1 87.81 591 ASP A O 1
ATOM 4681 N N . MET A 1 592 ? -8.547 -73.5 -17.281 1 86.69 592 MET A N 1
ATOM 4682 C CA . MET A 1 592 ? -8.953 -74.875 -17.484 1 86.69 592 MET A CA 1
ATOM 4683 C C . MET A 1 592 ? -9.281 -75.125 -18.938 1 86.69 592 MET A C 1
ATOM 4685 O O . MET A 1 592 ? -9.406 -76.25 -19.359 1 86.69 592 MET A O 1
ATOM 4689 N N . GLY A 1 593 ? -9.445 -74 -19.719 1 81.19 593 GLY A N 1
ATOM 4690 C CA . GLY A 1 593 ? -9.719 -74.125 -21.141 1 81.19 593 GLY A CA 1
ATOM 4691 C C . GLY A 1 593 ? -11.203 -74.25 -21.453 1 81.19 593 GLY A C 1
ATOM 4692 O O . GLY A 1 593 ? -11.586 -74.75 -22.516 1 81.19 593 GLY A O 1
ATOM 4693 N N . GLU A 1 594 ? -12.016 -73.938 -20.438 1 76.31 594 GLU A N 1
ATOM 4694 C CA . GLU A 1 594 ? -13.453 -74.062 -20.609 1 76.31 594 GLU A CA 1
ATOM 4695 C C . GLU A 1 594 ? -14.07 -72.875 -21.312 1 76.31 594 GLU A C 1
ATOM 4697 O O . GLU A 1 594 ? -15.211 -72.938 -21.766 1 76.31 594 GLU A O 1
ATOM 4702 N N . LEU A 1 595 ? -13.422 -71.875 -21.203 1 68.06 595 LEU A N 1
ATOM 4703 C CA . LEU A 1 595 ? -14.039 -70.625 -21.688 1 68.06 595 LEU A CA 1
ATOM 4704 C C . LEU A 1 595 ? -13.516 -70.25 -23.078 1 68.06 595 LEU A C 1
ATOM 4706 O O . LEU A 1 595 ? -12.305 -70.188 -23.297 1 68.06 595 LEU A O 1
ATOM 4710 N N . ASP A 1 596 ? -14.023 -70.938 -24.094 1 49.56 596 ASP A N 1
ATOM 4711 C CA . ASP A 1 596 ? -13.641 -70.562 -25.453 1 49.56 596 ASP A CA 1
ATOM 4712 C C . ASP A 1 596 ? -14.383 -69.312 -25.891 1 49.56 596 ASP A C 1
ATOM 4714 O O . ASP A 1 596 ? -15.539 -69.375 -26.328 1 49.56 596 ASP A O 1
ATOM 4718 N N . GLY A 1 597 ? -14.078 -68.125 -25.984 1 47.59 597 GLY A N 1
ATOM 4719 C CA . GLY A 1 597 ? -14.648 -66.875 -26.484 1 47.59 597 GLY A CA 1
ATOM 4720 C C . GLY A 1 597 ? -15.945 -66.5 -25.812 1 47.59 597 GLY A C 1
ATOM 4721 O O . GLY A 1 597 ? -16.375 -65.375 -25.875 1 47.59 597 GLY A O 1
ATOM 4722 N N . THR A 1 598 ? -17.172 -67.375 -26.016 1 41.84 598 THR A N 1
ATOM 4723 C CA . THR A 1 598 ? -18.5 -67.062 -25.531 1 41.84 598 THR A CA 1
ATOM 4724 C C . THR A 1 598 ? -18.531 -67 -24.016 1 41.84 598 THR A C 1
ATOM 4726 O O . THR A 1 598 ? -18.188 -68 -23.359 1 41.84 598 THR A O 1
ATOM 4729 N N . LEU A 1 599 ? -18.25 -65.938 -23.438 1 41.78 599 LEU A N 1
ATOM 4730 C CA . LEU A 1 599 ? -18.312 -65.75 -22 1 41.78 599 LEU A CA 1
ATOM 4731 C C . LEU A 1 599 ? -19.516 -66.438 -21.391 1 41.78 599 LEU A C 1
ATOM 4733 O O . LEU A 1 599 ? -20.484 -66.75 -22.094 1 41.78 599 LEU A O 1
ATOM 4737 N N . TYR A 1 600 ? -19.5 -66.5 -20.062 1 36.59 600 TYR A N 1
ATOM 4738 C CA . TYR A 1 600 ? -20.531 -66.812 -19.078 1 36.59 600 TYR A CA 1
ATOM 4739 C C . TYR A 1 600 ? -21.812 -66.062 -19.375 1 36.59 600 TYR A C 1
ATOM 4741 O O . TYR A 1 600 ? -21.781 -64.938 -19.938 1 36.59 600 TYR A O 1
ATOM 4749 N N . HIS A 1 601 ? -23.047 -66.75 -19.484 1 36.34 601 HIS A N 1
ATOM 4750 C CA . HIS A 1 601 ? -24.391 -66.188 -19.484 1 36.34 601 HIS A CA 1
ATOM 4751 C C . HIS A 1 601 ? -24.5 -65 -18.547 1 36.34 601 HIS A C 1
ATOM 4753 O O . HIS A 1 601 ? -23.969 -65 -17.438 1 36.34 601 HIS A O 1
ATOM 4759 N N . SER A 1 602 ? -24.531 -63.812 -19 1 37.59 602 SER A N 1
ATOM 4760 C CA . SER A 1 602 ? -25.062 -62.781 -18.109 1 37.59 602 SER A CA 1
ATOM 4761 C C . SER A 1 602 ? -26.016 -63.375 -17.094 1 37.59 602 SER A C 1
ATOM 4763 O O . SER A 1 602 ? -26.531 -64.5 -17.266 1 37.59 602 SER A O 1
ATOM 4765 N N . PRO A 1 603 ? -26.125 -62.812 -15.914 1 37.97 603 PRO A N 1
ATOM 4766 C CA . PRO A 1 603 ? -27.234 -63.312 -15.102 1 37.97 603 PRO A CA 1
ATOM 4767 C C . PRO A 1 603 ? -28.469 -63.656 -15.93 1 37.97 603 PRO A C 1
ATOM 4769 O O . PRO A 1 603 ? -29.188 -64.562 -15.602 1 37.97 603 PRO A O 1
ATOM 4772 N N . GLN A 1 604 ? -28.672 -62.938 -17 1 36.91 604 GLN A N 1
ATOM 4773 C CA . GLN A 1 604 ? -29.844 -63.188 -17.828 1 36.91 604 GLN A CA 1
ATOM 4774 C C . GLN A 1 604 ? -29.656 -64.438 -18.656 1 36.91 604 GLN A C 1
ATOM 4776 O O . GLN A 1 604 ? -30.609 -65.25 -18.844 1 36.91 604 GLN A O 1
ATOM 4781 N N . ASP A 1 605 ? -28.547 -64.562 -19.141 1 38.66 605 ASP A N 1
ATOM 4782 C CA . ASP A 1 605 ? -28.375 -65.75 -20 1 38.66 605 ASP A CA 1
ATOM 4783 C C . ASP A 1 605 ? -28.25 -67 -19.172 1 38.66 605 ASP A C 1
ATOM 4785 O O . ASP A 1 605 ? -28.375 -68.125 -19.703 1 38.66 605 ASP A O 1
ATOM 4789 N N . GLN A 1 606 ? -27.766 -66.938 -17.969 1 39.88 606 GLN A N 1
ATOM 4790 C CA . GLN A 1 606 ? -27.891 -68.062 -17.094 1 39.88 606 GLN A CA 1
ATOM 4791 C C . GLN A 1 606 ? -29.328 -68.625 -17.109 1 39.88 606 GLN A C 1
ATOM 4793 O O . GLN A 1 606 ? -29.562 -69.812 -16.797 1 39.88 606 GLN A O 1
ATOM 4798 N N . ARG A 1 607 ? -30.391 -67.75 -17.25 1 40.62 607 ARG A N 1
ATOM 4799 C CA . ARG A 1 607 ? -31.766 -68.188 -17.359 1 40.62 607 ARG A CA 1
ATOM 4800 C C . ARG A 1 607 ? -31.969 -68.938 -18.672 1 40.62 607 ARG A C 1
ATOM 4802 O O . ARG A 1 607 ? -32.875 -69.812 -18.781 1 40.62 607 ARG A O 1
ATOM 4809 N N . SER A 1 608 ? -31.234 -68.438 -19.719 1 38.38 608 SER A N 1
ATOM 4810 C CA . SER A 1 608 ? -31.656 -69 -20.984 1 38.38 608 SER A CA 1
ATOM 4811 C C . SER A 1 608 ? -30.828 -70.25 -21.344 1 38.38 608 SER A C 1
ATOM 4813 O O . SER A 1 608 ? -31.047 -70.875 -22.375 1 38.38 608 SER A O 1
ATOM 4815 N N . GLY A 1 609 ? -30.156 -71.062 -20.594 1 35.69 609 GLY A N 1
ATOM 4816 C CA . GLY A 1 609 ? -29.547 -72.375 -20.656 1 35.69 609 GLY A CA 1
ATOM 4817 C C . GLY A 1 609 ? -28.516 -72.5 -21.75 1 35.69 609 GLY A C 1
ATOM 4818 O O . GLY A 1 609 ? -28.234 -73.625 -22.219 1 35.69 609 GLY A O 1
ATOM 4819 N N . ARG A 1 610 ? -28.109 -71.5 -22.453 1 39.28 610 ARG A N 1
ATOM 4820 C CA . ARG A 1 610 ? -27.312 -71.875 -23.625 1 39.28 610 ARG A CA 1
ATOM 4821 C C . ARG A 1 610 ? -25.906 -72.312 -23.219 1 39.28 610 ARG A C 1
ATOM 4823 O O . ARG A 1 610 ? -25.297 -71.688 -22.344 1 39.28 610 ARG A O 1
ATOM 4830 N N . PRO A 1 611 ? -25.312 -73.5 -23.594 1 35.62 611 PRO A N 1
ATOM 4831 C CA . PRO A 1 611 ? -24.031 -74.125 -23.25 1 35.62 611 PRO A CA 1
ATOM 4832 C C . PRO A 1 611 ? -22.828 -73.375 -23.797 1 35.62 611 PRO A C 1
ATOM 4834 O O . PRO A 1 611 ? -22.938 -72.688 -24.828 1 35.62 611 PRO A O 1
ATOM 4837 N N . ALA A 1 612 ? -21.828 -72.875 -23.062 1 37.97 612 ALA A N 1
ATOM 4838 C CA . ALA A 1 612 ? -20.547 -72.25 -23.328 1 37.97 612 ALA A CA 1
ATOM 4839 C C . ALA A 1 612 ? -19.688 -73.062 -24.266 1 37.97 612 ALA A C 1
ATOM 4841 O O . ALA A 1 612 ? -19.672 -74.312 -24.172 1 37.97 612 ALA A O 1
ATOM 4842 N N . ARG A 1 613 ? -19.578 -72.875 -25.516 1 40.41 613 ARG A N 1
ATOM 4843 C CA . ARG A 1 613 ? -18.672 -73.562 -26.391 1 40.41 613 ARG A CA 1
ATOM 4844 C C . ARG A 1 613 ? -17.25 -73.562 -25.844 1 40.41 613 ARG A C 1
ATOM 4846 O O . ARG A 1 613 ? -16.734 -72.5 -25.484 1 40.41 613 ARG A O 1
ATOM 4853 N N . PRO A 1 614 ? -16.359 -74.625 -25.516 1 40.12 614 PRO A N 1
ATOM 4854 C CA . PRO A 1 614 ? -15.117 -74.938 -24.812 1 40.12 614 PRO A CA 1
ATOM 4855 C C . PRO A 1 614 ? -13.898 -74.312 -25.438 1 40.12 614 PRO A C 1
ATOM 4857 O O . PRO A 1 614 ? -12.992 -73.875 -24.719 1 40.12 614 PRO A O 1
ATOM 4860 N N . THR A 1 615 ? -13.32 -74.375 -26.719 1 47.62 615 THR A N 1
ATOM 4861 C CA . THR A 1 615 ? -12.016 -75 -26.891 1 47.62 615 THR A CA 1
ATOM 4862 C C . THR A 1 615 ? -10.891 -74 -26.656 1 47.62 615 THR A C 1
ATOM 4864 O O . THR A 1 615 ? -10.453 -73.312 -27.578 1 47.62 615 THR A O 1
ATOM 4867 N N . HIS A 1 616 ? -10.688 -73.188 -25.812 1 56.03 616 HIS A N 1
ATOM 4868 C CA . HIS A 1 616 ? -9.438 -72.438 -25.625 1 56.03 616 HIS A CA 1
ATOM 4869 C C . HIS A 1 616 ? -8.367 -73.375 -25.016 1 56.03 616 HIS A C 1
ATOM 4871 O O . HIS A 1 616 ? -8.688 -74.312 -24.281 1 56.03 616 HIS A O 1
ATOM 4877 N N . PRO A 1 617 ? -6.996 -73.312 -25.562 1 65.25 617 PRO A N 1
ATOM 4878 C CA . PRO A 1 617 ? -5.938 -74.125 -24.953 1 65.25 617 PRO A CA 1
ATOM 4879 C C . PRO A 1 617 ? -5.859 -73.938 -23.438 1 65.25 617 PRO A C 1
ATOM 4881 O O . PRO A 1 617 ? -6.133 -72.875 -22.922 1 65.25 617 PRO A O 1
ATOM 4884 N N . ARG A 1 618 ? -5.629 -75.062 -22.766 1 73.25 618 ARG A N 1
ATOM 4885 C CA . ARG A 1 618 ? -5.547 -75.125 -21.312 1 73.25 618 ARG A CA 1
ATOM 4886 C C . ARG A 1 618 ? -4.387 -74.25 -20.797 1 73.25 618 ARG A C 1
ATOM 4888 O O . ARG A 1 618 ? -3.311 -74.25 -21.391 1 73.25 618 ARG A O 1
ATOM 4895 N N . GLY A 1 619 ? -4.66 -73.375 -19.922 1 79.62 619 GLY A N 1
ATOM 4896 C CA . GLY A 1 619 ? -3.645 -72.562 -19.281 1 79.62 619 GLY A CA 1
ATOM 4897 C C . GLY A 1 619 ? -2.961 -73.25 -18.109 1 79.62 619 GLY A C 1
ATOM 4898 O O . GLY A 1 619 ? -2.639 -74.438 -18.188 1 79.62 619 GLY A O 1
ATOM 4899 N N . ASP A 1 620 ? -2.547 -72.5 -17.125 1 86.31 620 ASP A N 1
ATOM 4900 C CA . ASP A 1 620 ? -1.895 -73 -15.922 1 86.31 620 ASP A CA 1
ATOM 4901 C C . ASP A 1 620 ? -2.916 -73.625 -14.953 1 86.31 620 ASP A C 1
ATOM 4903 O O . ASP A 1 620 ? -3.6 -72.875 -14.242 1 86.31 620 ASP A O 1
ATOM 4907 N N . LEU A 1 621 ? -2.936 -74.938 -14.883 1 88.5 621 LEU A N 1
ATOM 4908 C CA . LEU A 1 621 ? -3.93 -75.625 -14.07 1 88.5 621 LEU A CA 1
ATOM 4909 C C . LEU A 1 621 ? -3.67 -75.438 -12.586 1 88.5 621 LEU A C 1
ATOM 4911 O O . LEU A 1 621 ? -4.598 -75.5 -11.773 1 88.5 621 LEU A O 1
ATOM 4915 N N . GLN A 1 622 ? -2.363 -75.25 -12.305 1 90.44 622 GLN A N 1
ATOM 4916 C CA . GLN A 1 622 ? -2.057 -74.938 -10.906 1 90.44 622 GLN A CA 1
ATOM 4917 C C . GLN A 1 622 ? -2.637 -73.625 -10.477 1 90.44 622 GLN A C 1
ATOM 4919 O O . GLN A 1 622 ? -3.143 -73.5 -9.359 1 90.44 622 GLN A O 1
ATOM 4924 N N . ARG A 1 623 ? -2.494 -72.688 -11.336 1 90.94 623 ARG A N 1
ATOM 4925 C CA . ARG A 1 623 ? -3.064 -71.375 -11.062 1 90.94 623 ARG A CA 1
ATOM 4926 C C . ARG A 1 623 ? -4.582 -71.5 -10.914 1 90.94 623 ARG A C 1
ATOM 4928 O O . ARG A 1 623 ? -5.16 -70.812 -10.039 1 90.94 623 ARG A O 1
ATOM 4935 N N . ALA A 1 624 ? -5.168 -72.188 -11.773 1 91.88 624 ALA A N 1
ATOM 4936 C CA . ALA A 1 624 ? -6.609 -72.375 -11.672 1 91.88 624 ALA A CA 1
ATOM 4937 C C . ALA A 1 624 ? -6.988 -73 -10.312 1 91.88 624 ALA A C 1
ATOM 4939 O O . ALA A 1 624 ? -7.977 -72.562 -9.703 1 91.88 624 ALA A O 1
ATOM 4940 N N . HIS A 1 625 ? -6.137 -73.938 -9.953 1 92.81 625 HIS A N 1
ATOM 4941 C CA . HIS A 1 625 ? -6.363 -74.562 -8.648 1 92.81 625 HIS A CA 1
ATOM 4942 C C . HIS A 1 625 ? -6.273 -73.562 -7.531 1 92.81 625 HIS A C 1
ATOM 4944 O O . HIS A 1 625 ? -7.121 -73.5 -6.637 1 92.81 625 HIS A O 1
ATOM 4950 N N . ASP A 1 626 ? -5.297 -72.75 -7.582 1 91.31 626 ASP A N 1
ATOM 4951 C CA . ASP A 1 626 ? -5.074 -71.75 -6.555 1 91.31 626 ASP A CA 1
ATOM 4952 C C . ASP A 1 626 ? -6.23 -70.75 -6.516 1 91.31 626 ASP A C 1
ATOM 4954 O O . ASP A 1 626 ? -6.645 -70.312 -5.438 1 91.31 626 ASP A O 1
ATOM 4958 N N . TYR A 1 627 ? -6.695 -70.312 -7.637 1 91.81 627 TYR A N 1
ATOM 4959 C CA . TYR A 1 627 ? -7.816 -69.375 -7.719 1 91.81 627 TYR A CA 1
ATOM 4960 C C . TYR A 1 627 ? -9.062 -69.938 -7.066 1 91.81 627 TYR A C 1
ATOM 4962 O O . TYR A 1 627 ? -9.75 -69.312 -6.301 1 91.81 627 TYR A O 1
ATOM 4970 N N . LEU A 1 628 ? -9.289 -71.188 -7.352 1 92.12 628 LEU A N 1
ATOM 4971 C CA . LEU A 1 628 ? -10.477 -71.812 -6.82 1 92.12 628 LEU A CA 1
ATOM 4972 C C . LEU A 1 628 ? -10.367 -72 -5.309 1 92.12 628 LEU A C 1
ATOM 4974 O O . LEU A 1 628 ? -11.367 -71.938 -4.594 1 92.12 628 LEU A O 1
ATOM 4978 N N . GLN A 1 629 ? -9.188 -72.25 -4.926 1 90.94 629 GLN A N 1
ATOM 4979 C CA . GLN A 1 629 ? -8.961 -72.375 -3.49 1 90.94 629 GLN A CA 1
ATOM 4980 C C . GLN A 1 629 ? -9.25 -71.062 -2.775 1 90.94 629 GLN A C 1
ATOM 4982 O O . GLN A 1 629 ? -9.766 -71.062 -1.657 1 90.94 629 GLN A O 1
ATOM 4987 N N . LYS A 1 630 ? -8.891 -70 -3.375 1 89.88 630 LYS A N 1
ATOM 4988 C CA . LYS A 1 630 ? -9.148 -68.688 -2.797 1 89.88 630 LYS A CA 1
ATOM 4989 C C . LYS A 1 630 ? -10.648 -68.438 -2.682 1 89.88 630 LYS A C 1
ATOM 4991 O O . LYS A 1 630 ? -11.102 -67.812 -1.709 1 89.88 630 LYS A O 1
ATOM 4996 N N . VAL A 1 631 ? -11.367 -68.812 -3.654 1 90.19 631 VAL A N 1
ATOM 4997 C CA . VAL A 1 631 ? -12.82 -68.625 -3.623 1 90.19 631 VAL A CA 1
ATOM 4998 C C . VAL A 1 631 ? -13.414 -69.5 -2.512 1 90.19 631 VAL A C 1
ATOM 5000 O O . VAL A 1 631 ? -14.344 -69.062 -1.817 1 90.19 631 VAL A O 1
ATOM 5003 N N . LEU A 1 632 ? -12.852 -70.688 -2.35 1 89.56 632 LEU A N 1
ATOM 5004 C CA . LEU A 1 632 ? -13.312 -71.562 -1.3 1 89.56 632 LEU A CA 1
ATOM 5005 C C . LEU A 1 632 ? -13.062 -71 0.08 1 89.56 632 LEU A C 1
ATOM 5007 O O . LEU A 1 632 ? -13.93 -71.062 0.958 1 89.56 632 LEU A O 1
ATOM 5011 N N . LEU A 1 633 ? -11.969 -70.438 0.204 1 88.38 633 LEU A N 1
ATOM 5012 C CA . LEU A 1 633 ? -11.578 -69.875 1.484 1 88.38 633 LEU A CA 1
ATOM 5013 C C . LEU A 1 633 ? -12.398 -68.625 1.793 1 88.38 633 LEU A C 1
ATOM 5015 O O . LEU A 1 633 ? -12.648 -68.312 2.961 1 88.38 633 LEU A O 1
ATOM 5019 N N . ALA A 1 634 ? -12.766 -67.875 0.792 1 87.5 634 ALA A N 1
ATOM 5020 C CA . ALA A 1 634 ? -13.531 -66.625 0.97 1 87.5 634 ALA A CA 1
ATOM 5021 C C . ALA A 1 634 ? -14.953 -66.938 1.434 1 87.5 634 ALA A C 1
ATOM 5023 O O . ALA A 1 634 ? -15.602 -66.125 2.057 1 87.5 634 ALA A O 1
ATOM 5024 N N . GLY A 1 635 ? -15.531 -68.125 1.239 1 82.69 635 GLY A N 1
ATOM 5025 C CA . GLY A 1 635 ? -16.828 -68.5 1.734 1 82.69 635 GLY A CA 1
ATOM 5026 C C . GLY A 1 635 ? -17.984 -67.75 1.154 1 82.69 635 GLY A C 1
ATOM 5027 O O . GLY A 1 635 ? -18.812 -67.188 1.896 1 82.69 635 GLY A O 1
ATOM 5028 N N . THR A 1 636 ? -18.031 -67.625 -0.174 1 86.81 636 THR A N 1
ATOM 5029 C CA . THR A 1 636 ? -19.109 -66.875 -0.822 1 86.81 636 THR A CA 1
ATOM 5030 C C . THR A 1 636 ? -20.156 -67.812 -1.408 1 86.81 636 THR A C 1
ATOM 5032 O O . THR A 1 636 ? -20.078 -69.062 -1.219 1 86.81 636 THR A O 1
ATOM 5035 N N . ASP A 1 637 ? -21.156 -67.25 -2.057 1 86.88 637 ASP A N 1
ATOM 5036 C CA . ASP A 1 637 ? -22.234 -68.062 -2.68 1 86.88 637 ASP A CA 1
ATOM 5037 C C . ASP A 1 637 ? -21.703 -68.875 -3.854 1 86.88 637 ASP A C 1
ATOM 5039 O O . ASP A 1 637 ? -22.359 -69.812 -4.324 1 86.88 637 ASP A O 1
ATOM 5043 N N . MET A 1 638 ? -20.438 -68.625 -4.113 1 88.25 638 MET A N 1
ATOM 5044 C CA . MET A 1 638 ? -19.859 -69.375 -5.262 1 88.25 638 MET A CA 1
ATOM 5045 C C . MET A 1 638 ? -19.062 -70.562 -4.816 1 88.25 638 MET A C 1
ATOM 5047 O O . MET A 1 638 ? -18.422 -71.25 -5.641 1 88.25 638 MET A O 1
ATOM 5051 N N . THR A 1 639 ? -19.094 -70.875 -3.623 1 90.19 639 THR A N 1
ATOM 5052 C CA . THR A 1 639 ? -18.312 -71.938 -3.041 1 90.19 639 THR A CA 1
ATOM 5053 C C . THR A 1 639 ? -18.688 -73.25 -3.664 1 90.19 639 THR A C 1
ATOM 5055 O O . THR A 1 639 ? -17.812 -74.062 -4.02 1 90.19 639 THR A O 1
ATOM 5058 N N . PRO A 1 640 ? -20.047 -73.5 -3.83 1 91.12 640 PRO A N 1
ATOM 5059 C CA . PRO A 1 640 ? -20.391 -74.75 -4.438 1 91.12 640 PRO A CA 1
ATOM 5060 C C . PRO A 1 640 ? -19.859 -74.938 -5.859 1 91.12 640 PRO A C 1
ATOM 5062 O O . PRO A 1 640 ? -19.406 -76 -6.242 1 91.12 640 PRO A O 1
ATOM 5065 N N . LEU A 1 641 ? -19.922 -73.875 -6.434 1 89.69 641 LEU A N 1
ATOM 5066 C CA . LEU A 1 641 ? -19.422 -73.875 -7.805 1 89.69 641 LEU A CA 1
ATOM 5067 C C . LEU A 1 641 ? -17.906 -74.125 -7.82 1 89.69 641 LEU A C 1
ATOM 5069 O O . LEU A 1 641 ? -17.391 -74.812 -8.68 1 89.69 641 LEU A O 1
ATOM 5073 N N . ALA A 1 642 ? -17.219 -73.625 -6.965 1 92.06 642 ALA A N 1
ATOM 5074 C CA . ALA A 1 642 ? -15.773 -73.812 -6.867 1 92.06 642 ALA A CA 1
ATOM 5075 C C . ALA A 1 642 ? -15.406 -75.25 -6.555 1 92.06 642 ALA A C 1
ATOM 5077 O O . ALA A 1 642 ? -14.43 -75.75 -7.086 1 92.06 642 ALA A O 1
ATOM 5078 N N . GLU A 1 643 ? -16.203 -75.75 -5.777 1 92.25 643 GLU A N 1
ATOM 5079 C CA . GLU A 1 643 ? -15.984 -77.188 -5.434 1 92.25 643 GLU A CA 1
ATOM 5080 C C . GLU A 1 643 ? -16.172 -78.062 -6.648 1 92.25 643 GLU A C 1
ATOM 5082 O O . GLU A 1 643 ? -15.391 -79 -6.867 1 92.25 643 GLU A O 1
ATOM 5087 N N . GLU A 1 644 ? -17.219 -77.75 -7.27 1 92.25 644 GLU A N 1
ATOM 5088 C CA . GLU A 1 644 ? -17.484 -78.5 -8.484 1 92.25 644 GLU A CA 1
ATOM 5089 C C . GLU A 1 644 ? -16.344 -78.375 -9.484 1 92.25 644 GLU A C 1
ATOM 5091 O O . GLU A 1 644 ? -15.938 -79.375 -10.102 1 92.25 644 GLU A O 1
ATOM 5096 N N . LEU A 1 645 ? -15.852 -77.312 -9.578 1 91 645 LEU A N 1
ATOM 5097 C CA . LEU A 1 645 ? -14.789 -77.062 -10.539 1 91 645 LEU A CA 1
ATOM 5098 C C . LEU A 1 645 ? -13.469 -77.625 -10.078 1 91 645 LEU A C 1
ATOM 5100 O O . LEU A 1 645 ? -12.664 -78.125 -10.891 1 91 645 LEU A O 1
ATOM 5104 N N . LEU A 1 646 ? -13.25 -77.688 -8.852 1 92.56 646 LEU A N 1
ATOM 5105 C CA . LEU A 1 646 ? -12.055 -78.375 -8.305 1 92.56 646 LEU A CA 1
ATOM 5106 C C . LEU A 1 646 ? -12.055 -79.875 -8.594 1 92.56 646 LEU A C 1
ATOM 5108 O O . LEU A 1 646 ? -11 -80.438 -8.867 1 92.56 646 LEU A O 1
ATOM 5112 N N . ALA A 1 647 ? -13.25 -80.375 -8.516 1 91.69 647 ALA A N 1
ATOM 5113 C CA . ALA A 1 647 ? -13.375 -81.75 -8.852 1 91.69 647 ALA A CA 1
ATOM 5114 C C . ALA A 1 647 ? -13.07 -82 -10.328 1 91.69 647 ALA A C 1
ATOM 5116 O O . ALA A 1 647 ? -12.375 -83 -10.672 1 91.69 647 ALA A O 1
ATOM 5117 N N . LYS A 1 648 ? -13.547 -81.125 -11.031 1 89.62 648 LYS A N 1
ATOM 5118 C CA . LYS A 1 648 ? -13.289 -81.25 -12.469 1 89.62 648 LYS A CA 1
ATOM 5119 C C . LYS A 1 648 ? -11.812 -81.062 -12.773 1 89.62 648 LYS A C 1
ATOM 5121 O O . LYS A 1 648 ? -11.258 -81.688 -13.656 1 89.62 648 LYS A O 1
ATOM 5126 N N . LEU A 1 649 ? -11.227 -80.25 -12.102 1 90.56 649 LEU A N 1
ATOM 5127 C CA . LEU A 1 649 ? -9.812 -79.938 -12.281 1 90.56 649 LEU A CA 1
ATOM 5128 C C . LEU A 1 649 ? -8.945 -81.125 -11.883 1 90.56 649 LEU A C 1
ATOM 5130 O O . LEU A 1 649 ? -7.934 -81.438 -12.539 1 90.56 649 LEU A O 1
ATOM 5134 N N . ALA A 1 650 ? -9.359 -81.75 -10.922 1 88.69 650 ALA A N 1
ATOM 5135 C CA . ALA A 1 650 ? -8.641 -82.938 -10.492 1 88.69 650 ALA A CA 1
ATOM 5136 C C . ALA A 1 650 ? -8.703 -84.062 -11.555 1 88.69 650 ALA A C 1
ATOM 5138 O O . ALA A 1 650 ? -7.719 -84.75 -11.781 1 88.69 650 ALA A O 1
ATOM 5139 N N . ALA A 1 651 ? -9.805 -84.125 -12.156 1 86.19 651 ALA A N 1
ATOM 5140 C CA . ALA A 1 651 ? -9.977 -85.062 -13.234 1 86.19 651 ALA A CA 1
ATOM 5141 C C . ALA A 1 651 ? -9.125 -84.688 -14.445 1 86.19 651 ALA A C 1
ATOM 5143 O O . ALA A 1 651 ? -8.57 -85.625 -15.109 1 86.19 651 ALA A O 1
ATOM 5144 N N . LEU A 1 652 ? -8.961 -83.438 -14.602 1 83 652 LEU A N 1
ATOM 5145 C CA . LEU A 1 652 ? -8.188 -83 -15.734 1 83 652 LEU A CA 1
ATOM 5146 C C . LEU A 1 652 ? -6.691 -83.188 -15.5 1 83 652 LEU A C 1
ATOM 5148 O O . LEU A 1 652 ? -5.938 -83.438 -16.438 1 83 652 LEU A O 1
ATOM 5152 N N . ARG A 1 653 ? -6.324 -83.062 -14.273 1 80.06 653 ARG A N 1
ATOM 5153 C CA . ARG A 1 653 ? -4.918 -83.25 -13.922 1 80.06 653 ARG A CA 1
ATOM 5154 C C . ARG A 1 653 ? -4.523 -84.75 -13.977 1 80.06 653 ARG A C 1
ATOM 5156 O O . ARG A 1 653 ? -3.357 -85.062 -14.211 1 80.06 653 ARG A O 1
ATOM 5163 N N . ALA A 1 654 ? -5.559 -85.562 -13.727 1 76 654 ALA A N 1
ATOM 5164 C CA . ALA A 1 654 ? -5.309 -87 -13.742 1 76 654 ALA A CA 1
ATOM 5165 C C . ALA A 1 654 ? -5.195 -87.562 -15.172 1 76 654 ALA A C 1
ATOM 5167 O O . ALA A 1 654 ? -4.598 -88.625 -15.414 1 76 654 ALA A O 1
ATOM 5168 N N . THR A 1 655 ? -5.688 -86.875 -16.094 1 63.94 655 THR A N 1
ATOM 5169 C CA . THR A 1 655 ? -5.559 -87.312 -17.484 1 63.94 655 THR A CA 1
ATOM 5170 C C . THR A 1 655 ? -4.375 -86.625 -18.156 1 63.94 655 THR A C 1
ATOM 5172 O O . THR A 1 655 ? -3.717 -87.188 -19.016 1 63.94 655 THR A O 1
ATOM 5175 N N . MET B 1 1 ? 18.234 40.219 18.016 1 47.53 1 MET B N 1
ATOM 5176 C CA . MET B 1 1 ? 17.344 39.562 17.062 1 47.53 1 MET B CA 1
ATOM 5177 C C . MET B 1 1 ? 17.391 38.031 17.25 1 47.53 1 MET B C 1
ATOM 5179 O O . MET B 1 1 ? 18.453 37.469 17.547 1 47.53 1 MET B O 1
ATOM 5183 N N . SER B 1 2 ? 16.25 37.469 17.516 1 65.69 2 SER B N 1
ATOM 5184 C CA . SER B 1 2 ? 16.141 36.062 17.828 1 65.69 2 SER B CA 1
ATOM 5185 C C . SER B 1 2 ? 16.891 35.219 16.812 1 65.69 2 SER B C 1
ATOM 5187 O O . SER B 1 2 ? 16.969 35.594 15.633 1 65.69 2 SER B O 1
ATOM 5189 N N . ARG B 1 3 ? 17.844 34.406 17.312 1 76.62 3 ARG B N 1
ATOM 5190 C CA . ARG B 1 3 ? 18.562 33.469 16.438 1 76.62 3 ARG B CA 1
ATOM 5191 C C . ARG B 1 3 ? 17.641 32.875 15.391 1 76.62 3 ARG B C 1
ATOM 5193 O O . ARG B 1 3 ? 16.547 32.406 15.711 1 76.62 3 ARG B O 1
ATOM 5200 N N . PHE B 1 4 ? 17.875 33.094 14.039 1 76.81 4 PHE B N 1
ATOM 5201 C CA . PHE B 1 4 ? 17.219 32.5 12.875 1 76.81 4 PHE B CA 1
ATOM 5202 C C . PHE B 1 4 ? 16.016 33.344 12.453 1 76.81 4 PHE B C 1
ATOM 5204 O O . PHE B 1 4 ? 15.109 32.844 11.781 1 76.81 4 PHE B O 1
ATOM 5211 N N . ALA B 1 5 ? 15.945 34.562 13.031 1 72.81 5 ALA B N 1
ATOM 5212 C CA . ALA B 1 5 ? 14.906 35.5 12.578 1 72.81 5 ALA B CA 1
ATOM 5213 C C . ALA B 1 5 ? 15.086 35.844 11.102 1 72.81 5 ALA B C 1
ATOM 5215 O O . ALA B 1 5 ? 14.102 36 10.375 1 72.81 5 ALA B O 1
ATOM 5216 N N . THR B 1 6 ? 16.391 35.938 10.805 1 71.38 6 THR B N 1
ATOM 5217 C CA . THR B 1 6 ? 16.766 36.125 9.406 1 71.38 6 THR B CA 1
ATOM 5218 C C . THR B 1 6 ? 17.75 35.062 8.945 1 71.38 6 THR B C 1
ATOM 5220 O O . THR B 1 6 ? 18.25 34.281 9.758 1 71.38 6 THR B O 1
ATOM 5223 N N . LEU B 1 7 ? 17.906 34.906 7.645 1 81.56 7 LEU B N 1
ATOM 5224 C CA . LEU B 1 7 ? 18.859 33.938 7.105 1 81.56 7 LEU B CA 1
ATOM 5225 C C . LEU B 1 7 ? 20.266 34.531 7.062 1 81.56 7 LEU B C 1
ATOM 5227 O O . LEU B 1 7 ? 21.188 33.906 6.508 1 81.56 7 LEU B O 1
ATOM 5231 N N . GLU B 1 8 ? 20.531 35.625 7.598 1 76.88 8 GLU B N 1
ATOM 5232 C CA . GLU B 1 8 ? 21.797 36.344 7.438 1 76.88 8 GLU B CA 1
ATOM 5233 C C . GLU B 1 8 ? 22.938 35.594 8.109 1 76.88 8 GLU B C 1
ATOM 5235 O O . GLU B 1 8 ? 24.062 35.562 7.602 1 76.88 8 GLU B O 1
ATOM 5240 N N . ASP B 1 9 ? 22.703 34.844 9.117 1 79.5 9 ASP B N 1
ATOM 5241 C CA . ASP B 1 9 ? 23.797 34.219 9.852 1 79.5 9 ASP B CA 1
ATOM 5242 C C . ASP B 1 9 ? 23.875 32.719 9.555 1 79.5 9 ASP B C 1
ATOM 5244 O O . ASP B 1 9 ? 24.672 32 10.164 1 79.5 9 ASP B O 1
ATOM 5248 N N . VAL B 1 10 ? 23.219 32.281 8.539 1 88.06 10 VAL B N 1
ATOM 5249 C CA . VAL B 1 10 ? 23.203 30.859 8.234 1 88.06 10 VAL B CA 1
ATOM 5250 C C . VAL B 1 10 ? 24.375 30.531 7.301 1 88.06 10 VAL B C 1
ATOM 5252 O O . VAL B 1 10 ? 24.594 31.234 6.309 1 88.06 10 VAL B O 1
ATOM 5255 N N . GLU B 1 11 ? 25.188 29.547 7.555 1 82.44 11 GLU B N 1
ATOM 5256 C CA . GLU B 1 11 ? 26.469 29.25 6.91 1 82.44 11 GLU B CA 1
ATOM 5257 C C . GLU B 1 11 ? 26.281 28.344 5.703 1 82.44 11 GLU B C 1
ATOM 5259 O O . GLU B 1 11 ? 27.125 28.297 4.809 1 82.44 11 GLU B O 1
ATOM 5264 N N . ASP B 1 12 ? 25.266 27.609 5.578 1 90.25 12 ASP B N 1
ATOM 5265 C CA . ASP B 1 12 ? 25.156 26.578 4.562 1 90.25 12 ASP B CA 1
ATOM 5266 C C . ASP B 1 12 ? 24.172 26.969 3.473 1 90.25 12 ASP B C 1
ATOM 5268 O O . ASP B 1 12 ? 23.375 26.141 3.021 1 90.25 12 ASP B O 1
ATOM 5272 N N . LEU B 1 13 ? 24.297 28.266 2.971 1 91.31 13 LEU B N 1
ATOM 5273 C CA . LEU B 1 13 ? 23.297 28.719 2.01 1 91.31 13 LEU B CA 1
ATOM 5274 C C . LEU B 1 13 ? 23.891 28.844 0.613 1 91.31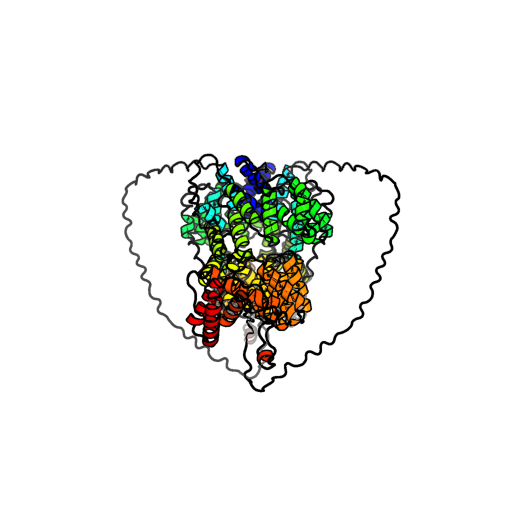 13 LEU B C 1
ATOM 5276 O O . LEU B 1 13 ? 23.188 29.141 -0.347 1 91.31 13 LEU B O 1
ATOM 5280 N N . ALA B 1 14 ? 25.172 28.547 0.526 1 91.31 14 ALA B N 1
ATOM 5281 C CA . ALA B 1 14 ? 25.766 28.578 -0.811 1 91.31 14 ALA B CA 1
ATOM 5282 C C . ALA B 1 14 ? 25.125 27.531 -1.719 1 91.31 14 ALA B C 1
ATOM 5284 O O . ALA B 1 14 ? 25.047 26.359 -1.366 1 91.31 14 ALA B O 1
ATOM 5285 N N . PRO B 1 15 ? 24.703 27.938 -2.91 1 92.62 15 PRO B N 1
ATOM 5286 C CA . PRO B 1 15 ? 23.922 27.031 -3.756 1 92.62 15 PRO B CA 1
ATOM 5287 C C . PRO B 1 15 ? 24.625 25.719 -4.047 1 92.62 15 PRO B C 1
ATOM 5289 O O . PRO B 1 15 ? 24 24.656 -3.996 1 92.62 15 PRO B O 1
ATOM 5292 N N . GLY B 1 16 ? 25.891 25.766 -4.43 1 91.81 16 GLY B N 1
ATOM 5293 C CA . GLY B 1 16 ? 26.625 24.531 -4.688 1 91.81 16 GLY B CA 1
ATOM 5294 C C . GLY B 1 16 ? 26.688 23.609 -3.486 1 91.81 16 GLY B C 1
ATOM 5295 O O . GLY B 1 16 ? 26.547 22.391 -3.621 1 91.81 16 GLY B O 1
ATOM 5296 N N . TYR B 1 17 ? 26.891 24.25 -2.371 1 94.06 17 TYR B N 1
ATOM 5297 C CA . TYR B 1 17 ? 26.984 23.469 -1.141 1 94.06 17 TYR B CA 1
ATOM 5298 C C . TYR B 1 17 ? 25.625 22.859 -0.791 1 94.06 17 TYR B C 1
ATOM 5300 O O . TYR B 1 17 ? 25.547 21.672 -0.454 1 94.06 17 TYR B O 1
ATOM 5308 N N . VAL B 1 18 ? 24.594 23.672 -0.892 1 95.62 18 VAL B N 1
ATOM 5309 C CA . VAL B 1 18 ? 23.25 23.234 -0.561 1 95.62 18 VAL B CA 1
ATOM 5310 C C . VAL B 1 18 ? 22.844 22.062 -1.447 1 95.62 18 VAL B C 1
ATOM 5312 O O . VAL B 1 18 ? 22.312 21.062 -0.96 1 95.62 18 VAL B O 1
ATOM 5315 N N . ARG B 1 19 ? 23.156 22.156 -2.67 1 94.62 19 ARG B N 1
ATOM 5316 C CA . ARG B 1 19 ? 22.828 21.094 -3.613 1 94.62 19 ARG B CA 1
ATOM 5317 C C . ARG B 1 19 ? 23.547 19.797 -3.246 1 94.62 19 ARG B C 1
ATOM 5319 O O . ARG B 1 19 ? 22.953 18.719 -3.289 1 94.62 19 ARG B O 1
ATOM 5326 N N . GLY B 1 20 ? 24.781 19.922 -2.928 1 95 20 GLY B N 1
ATOM 5327 C CA . GLY B 1 20 ? 25.578 18.75 -2.562 1 95 20 GLY B CA 1
ATOM 5328 C C . GLY B 1 20 ? 25.078 18.078 -1.301 1 95 20 GLY B C 1
ATOM 5329 O O . GLY B 1 20 ? 24.953 16.844 -1.263 1 95 20 GLY B O 1
ATOM 5330 N N . VAL B 1 21 ? 24.812 18.906 -0.282 1 96.25 21 VAL B N 1
ATOM 5331 C CA . VAL B 1 21 ? 24.422 18.328 1.005 1 96.25 21 VAL B CA 1
ATOM 5332 C C . VAL B 1 21 ? 23.031 17.719 0.909 1 96.25 21 VAL B C 1
ATOM 5334 O O . VAL B 1 21 ? 22.75 16.688 1.511 1 96.25 21 VAL B O 1
ATOM 5337 N N . LEU B 1 22 ? 22.125 18.359 0.159 1 97.19 22 LEU B N 1
ATOM 5338 C CA . LEU B 1 22 ? 20.781 17.812 0.005 1 97.19 22 LEU B CA 1
ATOM 5339 C C . LEU B 1 22 ? 20.797 16.547 -0.838 1 97.19 22 LEU B C 1
ATOM 5341 O O . LEU B 1 22 ? 20.031 15.609 -0.578 1 97.19 22 LEU B O 1
ATOM 5345 N N . GLY B 1 23 ? 21.672 16.516 -1.86 1 96.69 23 GLY B N 1
ATOM 5346 C CA . GLY B 1 23 ? 21.828 15.297 -2.631 1 96.69 23 GLY B CA 1
ATOM 5347 C C . GLY B 1 23 ? 22.344 14.133 -1.803 1 96.69 23 GLY B C 1
ATOM 5348 O O . GLY B 1 23 ? 21.812 13.023 -1.891 1 96.69 23 GLY B O 1
ATOM 5349 N N . HIS B 1 24 ? 23.312 14.422 -1.055 1 97 24 HIS B N 1
ATOM 5350 C CA . HIS B 1 24 ? 23.875 13.406 -0.164 1 97 24 HIS B CA 1
ATOM 5351 C C . HIS B 1 24 ? 22.828 12.938 0.855 1 97 24 HIS B C 1
ATOM 5353 O O . HIS B 1 24 ? 22.719 11.742 1.115 1 97 24 HIS B O 1
ATOM 5359 N N . ALA B 1 25 ? 22.125 13.906 1.434 1 97.75 25 ALA B N 1
ATOM 5360 C CA . ALA B 1 25 ? 21.062 13.562 2.385 1 97.75 25 ALA B CA 1
ATOM 5361 C C . ALA B 1 25 ? 20.016 12.68 1.732 1 97.75 25 ALA B C 1
ATOM 5363 O O . ALA B 1 25 ? 19.562 11.695 2.326 1 97.75 25 ALA B O 1
ATOM 5364 N N . GLY B 1 26 ? 19.609 13.078 0.5 1 97.62 26 GLY B N 1
ATOM 5365 C CA . GLY B 1 26 ? 18.656 12.258 -0.223 1 97.62 26 GLY B CA 1
ATOM 5366 C C . GLY B 1 26 ? 19.094 10.805 -0.339 1 97.62 26 GLY B C 1
ATOM 5367 O O . GLY B 1 26 ? 18.297 9.898 -0.094 1 97.62 26 GLY B O 1
ATOM 5368 N N . THR B 1 27 ? 20.328 10.57 -0.647 1 96.38 27 THR B N 1
ATOM 5369 C CA . THR B 1 27 ? 20.875 9.227 -0.803 1 96.38 27 THR B CA 1
ATOM 5370 C C . THR B 1 27 ? 20.828 8.469 0.523 1 96.38 27 THR B C 1
ATOM 5372 O O . THR B 1 27 ? 20.422 7.312 0.573 1 96.38 27 THR B O 1
ATOM 5375 N N . CYS B 1 28 ? 21.234 9.141 1.592 1 97.5 28 CYS B N 1
ATOM 5376 C CA . CYS B 1 28 ? 21.266 8.523 2.914 1 97.5 28 CYS B CA 1
ATOM 5377 C C . CYS B 1 28 ? 19.859 8.164 3.381 1 97.5 28 CYS B C 1
ATOM 5379 O O . CYS B 1 28 ? 19.656 7.094 3.961 1 97.5 28 CYS B O 1
ATOM 5381 N N . LEU B 1 29 ? 18.953 9.047 3.129 1 98.25 29 LEU B N 1
ATOM 5382 C CA . LEU B 1 29 ? 17.578 8.852 3.578 1 98.25 29 LEU B CA 1
ATOM 5383 C C . LEU B 1 29 ? 16.891 7.754 2.773 1 98.25 29 LEU B C 1
ATOM 5385 O O . LEU B 1 29 ? 16.188 6.91 3.338 1 98.25 29 LEU B O 1
ATOM 5389 N N . LEU B 1 30 ? 17.109 7.711 1.47 1 96.69 30 LEU B N 1
ATOM 5390 C CA . LEU B 1 30 ? 16.547 6.672 0.613 1 96.69 30 LEU B CA 1
ATOM 5391 C C . LEU B 1 30 ? 17.062 5.297 1.008 1 96.69 30 LEU B C 1
ATOM 5393 O O . LEU B 1 30 ? 16.312 4.32 1.025 1 96.69 30 LEU B O 1
ATOM 5397 N N . GLU B 1 31 ? 18.297 5.254 1.309 1 95.56 31 GLU B N 1
ATOM 5398 C CA . GLU B 1 31 ? 18.938 4 1.712 1 95.56 31 GLU B CA 1
ATOM 5399 C C . GLU B 1 31 ? 18.297 3.441 2.98 1 95.56 31 GLU B C 1
ATOM 5401 O O . GLU B 1 31 ? 18.344 2.234 3.223 1 95.56 31 GLU B O 1
ATOM 5406 N N . ARG B 1 32 ? 17.672 4.289 3.777 1 97.25 32 ARG B N 1
ATOM 5407 C CA . ARG B 1 32 ? 17.141 3.871 5.07 1 97.25 32 ARG B CA 1
ATOM 5408 C C . ARG B 1 32 ? 15.617 3.818 5.047 1 97.25 32 ARG B C 1
ATOM 5410 O O . ARG B 1 32 ? 14.977 3.639 6.086 1 97.25 32 ARG B O 1
ATOM 5417 N N . GLY B 1 33 ? 15.008 4.039 3.924 1 96.56 33 GLY B N 1
ATOM 5418 C CA . GLY B 1 33 ? 13.562 3.914 3.773 1 96.56 33 GLY B CA 1
ATOM 5419 C C . GLY B 1 33 ? 12.797 5.105 4.32 1 96.56 33 GLY B C 1
ATOM 5420 O O . GLY B 1 33 ? 11.594 5.023 4.555 1 96.56 33 GLY B O 1
ATOM 5421 N N . LEU B 1 34 ? 13.477 6.203 4.574 1 97.75 34 LEU B N 1
ATOM 5422 C CA . LEU B 1 34 ? 12.82 7.43 5.02 1 97.75 34 LEU B CA 1
ATOM 5423 C C . LEU B 1 34 ? 12.367 8.266 3.826 1 97.75 34 LEU B C 1
ATOM 5425 O O . LEU B 1 34 ? 12.898 9.352 3.586 1 97.75 34 LEU B O 1
ATOM 5429 N N . LEU B 1 35 ? 11.344 7.82 3.184 1 97.19 35 LEU B N 1
ATOM 5430 C CA . LEU B 1 35 ? 10.938 8.352 1.886 1 97.19 35 LEU B CA 1
ATOM 5431 C C . LEU B 1 35 ? 10.375 9.758 2.023 1 97.19 35 LEU B C 1
ATOM 5433 O O . LEU B 1 35 ? 10.578 10.602 1.144 1 97.19 35 LEU B O 1
ATOM 5437 N N . ASP B 1 36 ? 9.688 10.047 3.109 1 96 36 ASP B N 1
ATOM 5438 C CA . ASP B 1 36 ? 9.125 11.383 3.314 1 96 36 ASP B CA 1
ATOM 5439 C C . ASP B 1 36 ? 10.227 12.43 3.404 1 96 36 ASP B C 1
ATOM 5441 O O . ASP B 1 36 ? 10.164 13.469 2.742 1 96 36 ASP B O 1
ATOM 5445 N N . ALA B 1 37 ? 11.211 12.117 4.238 1 98.38 37 ALA B N 1
ATOM 5446 C CA . ALA B 1 37 ? 12.328 13.047 4.398 1 98.38 37 ALA B CA 1
ATOM 5447 C C . ALA B 1 37 ? 13.148 13.141 3.115 1 98.38 37 ALA B C 1
ATOM 5449 O O . ALA B 1 37 ? 13.656 14.211 2.773 1 98.38 37 ALA B O 1
ATOM 5450 N N . ALA B 1 38 ? 13.297 12 2.447 1 98.38 38 ALA B N 1
ATOM 5451 C CA . ALA B 1 38 ? 14.039 11.992 1.187 1 98.38 38 ALA B CA 1
ATOM 5452 C C . ALA B 1 38 ? 13.352 12.867 0.142 1 98.38 38 ALA B C 1
ATOM 5454 O O . ALA B 1 38 ? 14 13.656 -0.545 1 98.38 38 ALA B O 1
ATOM 5455 N N . GLN B 1 39 ? 12.062 12.734 0.001 1 98.06 39 GLN B N 1
ATOM 5456 C CA . GLN B 1 39 ? 11.305 13.562 -0.932 1 98.06 39 GLN B CA 1
ATOM 5457 C C . GLN B 1 39 ? 11.477 15.047 -0.621 1 98.06 39 GLN B C 1
ATOM 5459 O O . GLN B 1 39 ? 11.688 15.852 -1.527 1 98.06 39 GLN B O 1
ATOM 5464 N N . TRP B 1 40 ? 11.352 15.328 0.642 1 98.06 40 TRP B N 1
ATOM 5465 C CA . TRP B 1 40 ? 11.508 16.719 1.071 1 98.06 40 TRP B CA 1
ATOM 5466 C C . TRP B 1 40 ? 12.867 17.25 0.655 1 98.06 40 TRP B C 1
ATOM 5468 O O . TRP B 1 40 ? 12.961 18.344 0.075 1 98.06 40 TRP B O 1
ATOM 5478 N N . ALA B 1 41 ? 13.93 16.516 0.94 1 98.44 41 ALA B N 1
ATOM 5479 C CA . ALA B 1 41 ? 15.289 16.938 0.641 1 98.44 41 ALA B CA 1
ATOM 5480 C C . ALA B 1 41 ? 15.5 17.109 -0.863 1 98.44 41 ALA B C 1
ATOM 5482 O O . ALA B 1 41 ? 16.062 18.109 -1.316 1 98.44 41 ALA B O 1
ATOM 5483 N N . LEU B 1 42 ? 15.016 16.188 -1.612 1 98.12 42 LEU B N 1
ATOM 5484 C CA . LEU B 1 42 ? 15.258 16.188 -3.051 1 98.12 42 LEU B CA 1
ATOM 5485 C C . LEU B 1 42 ? 14.406 17.234 -3.752 1 98.12 42 LEU B C 1
ATOM 5487 O O . LEU B 1 42 ? 14.828 17.828 -4.75 1 98.12 42 LEU B O 1
ATOM 5491 N N . GLU B 1 43 ? 13.188 17.484 -3.266 1 97.75 43 GLU B N 1
ATOM 5492 C CA . GLU B 1 43 ? 12.391 18.578 -3.793 1 97.75 43 GLU B CA 1
ATOM 5493 C C . GLU B 1 43 ? 13.078 19.922 -3.557 1 97.75 43 GLU B C 1
ATOM 5495 O O . GLU B 1 43 ? 13.07 20.797 -4.434 1 97.75 43 GLU B O 1
ATOM 5500 N N . LEU B 1 44 ? 13.586 20.031 -2.361 1 97.88 44 LEU B N 1
ATOM 5501 C CA . LEU B 1 44 ? 14.297 21.266 -2.049 1 97.88 44 LEU B CA 1
ATOM 5502 C C . LEU B 1 44 ? 15.539 21.422 -2.912 1 97.88 44 LEU B C 1
ATOM 5504 O O . LEU B 1 44 ? 15.867 22.516 -3.355 1 97.88 44 LEU B O 1
ATOM 5508 N N . GLN B 1 45 ? 16.312 20.312 -3.104 1 97 45 GLN B N 1
ATOM 5509 C CA . GLN B 1 45 ? 17.484 20.312 -3.967 1 97 45 GLN B CA 1
ATOM 5510 C C . GLN B 1 45 ? 17.141 20.828 -5.363 1 97 45 GLN B C 1
ATOM 5512 O O . GLN B 1 45 ? 17.906 21.594 -5.953 1 97 45 GLN B O 1
ATOM 5517 N N . ALA B 1 46 ? 16 20.453 -5.848 1 95.25 46 ALA B N 1
ATOM 5518 C CA . ALA B 1 46 ? 15.57 20.812 -7.191 1 95.25 46 ALA B CA 1
ATOM 5519 C C . ALA B 1 46 ? 15.281 22.312 -7.285 1 95.25 46 ALA B C 1
ATOM 5521 O O . ALA B 1 46 ? 15.25 22.875 -8.375 1 95.25 46 ALA B O 1
ATOM 5522 N N . CYS B 1 47 ? 15.062 22.938 -6.168 1 95.75 47 CYS B N 1
ATOM 5523 C CA . CYS B 1 47 ? 14.711 24.359 -6.145 1 95.75 47 CYS B CA 1
ATOM 5524 C C . CYS B 1 47 ? 15.961 25.219 -6.043 1 95.75 47 CYS B C 1
ATOM 5526 O O . CYS B 1 47 ? 15.875 26.453 -6.113 1 95.75 47 CYS B O 1
ATOM 5528 N N . VAL B 1 48 ? 17.156 24.609 -5.855 1 95.06 48 VAL B N 1
ATOM 5529 C CA . VAL B 1 48 ? 18.406 25.375 -5.75 1 95.06 48 VAL B CA 1
ATOM 5530 C C . VAL B 1 48 ? 18.828 25.844 -7.137 1 95.06 48 VAL B C 1
ATOM 5532 O O . VAL B 1 48 ? 18.969 25.047 -8.062 1 95.06 48 VAL B O 1
ATOM 5535 N N . PRO B 1 49 ? 19.031 27.125 -7.355 1 90.06 49 PRO B N 1
ATOM 5536 C CA . PRO B 1 49 ? 19.406 27.656 -8.664 1 90.06 49 PRO B CA 1
ATOM 5537 C C . PRO B 1 49 ? 20.781 27.141 -9.125 1 90.06 49 PRO B C 1
ATOM 5539 O O . PRO B 1 49 ? 21.688 26.969 -8.312 1 90.06 49 PRO B O 1
ATOM 5542 N N . ARG B 1 50 ? 20.922 26.719 -10.461 1 80.75 50 ARG B N 1
ATOM 5543 C CA . ARG B 1 50 ? 22.172 26.25 -11.031 1 80.75 50 ARG B CA 1
ATOM 5544 C C . ARG B 1 50 ? 23 27.406 -11.57 1 80.75 50 ARG B C 1
ATOM 5546 O O . ARG B 1 50 ? 22.453 28.453 -11.93 1 80.75 50 ARG B O 1
ATOM 5553 N N . SER B 1 51 ? 24.188 27.688 -11.383 1 62.41 51 SER B N 1
ATOM 5554 C CA . SER B 1 51 ? 25.078 28.797 -11.75 1 62.41 51 SER B CA 1
ATOM 5555 C C . SER B 1 51 ? 24.859 29.203 -13.203 1 62.41 51 SER B C 1
ATOM 5557 O O . SER B 1 51 ? 25.312 30.281 -13.617 1 62.41 51 SER B O 1
ATOM 5559 N N . HIS B 1 52 ? 24.859 28.328 -14.359 1 44.94 52 HIS B N 1
ATOM 5560 C CA . HIS B 1 52 ? 25.094 29.094 -15.578 1 44.94 52 HIS B CA 1
ATOM 5561 C C . HIS B 1 52 ? 24 30.156 -15.789 1 44.94 52 HIS B C 1
ATOM 5563 O O . HIS B 1 52 ? 24.141 31.016 -16.656 1 44.94 52 HIS B O 1
ATOM 5569 N N . ALA B 1 53 ? 22.812 29.719 -16.125 1 36.72 53 ALA B N 1
ATOM 5570 C CA . ALA B 1 53 ? 21.844 30.609 -16.734 1 36.72 53 ALA B CA 1
ATOM 5571 C C . ALA B 1 53 ? 21.516 31.766 -15.789 1 36.72 53 ALA B C 1
ATOM 5573 O O . ALA B 1 53 ? 21.562 31.625 -14.57 1 36.72 53 ALA B O 1
ATOM 5574 N N . ALA B 1 54 ? 21.734 33.094 -16.406 1 29.7 54 ALA B N 1
ATOM 5575 C CA . ALA B 1 54 ? 21.359 34.438 -15.977 1 29.7 54 ALA B CA 1
ATOM 5576 C C . ALA B 1 54 ? 20.016 34.438 -15.242 1 29.7 54 ALA B C 1
ATOM 5578 O O . ALA B 1 54 ? 19.125 33.656 -15.578 1 29.7 54 ALA B O 1
ATOM 5579 N N . ALA B 1 55 ? 19.953 35.094 -14.125 1 31 55 ALA B N 1
ATOM 5580 C CA . ALA B 1 55 ? 18.844 35.406 -13.242 1 31 55 ALA B CA 1
ATOM 5581 C C . ALA B 1 55 ? 17.594 35.781 -14.047 1 31 55 ALA B C 1
ATOM 5583 O O . ALA B 1 55 ? 17.594 36.75 -14.797 1 31 55 ALA B O 1
ATOM 5584 N N . LEU B 1 56 ? 16.828 34.906 -14.727 1 27.56 56 LEU B N 1
ATOM 5585 C CA . LEU B 1 56 ? 15.57 35.469 -15.211 1 27.56 56 LEU B CA 1
ATOM 5586 C C . LEU B 1 56 ? 15.039 36.531 -14.242 1 27.56 56 LEU B C 1
ATOM 5588 O O . LEU B 1 56 ? 15.344 36.5 -13.047 1 27.56 56 LEU B O 1
ATOM 5592 N N . GLY B 1 57 ? 14.547 37.656 -14.859 1 24.77 57 GLY B N 1
ATOM 5593 C CA . GLY B 1 57 ? 14.016 38.906 -14.328 1 24.77 57 GLY B CA 1
ATOM 5594 C C . GLY B 1 57 ? 13.078 38.688 -13.156 1 24.77 57 GLY B C 1
ATOM 5595 O O . GLY B 1 57 ? 12.555 37.594 -12.953 1 24.77 57 GLY B O 1
ATOM 5596 N N . THR B 1 58 ? 13.266 39.562 -12.227 1 24.92 58 THR B N 1
ATOM 5597 C CA . THR B 1 58 ? 12.516 39.844 -11.008 1 24.92 58 THR B CA 1
ATOM 5598 C C . THR B 1 58 ? 11.016 39.75 -11.258 1 24.92 58 THR B C 1
ATOM 5600 O O . THR B 1 58 ? 10.484 40.438 -12.125 1 24.92 58 THR B O 1
ATOM 5603 N N . PRO B 1 59 ? 10.461 38.594 -11.258 1 26.25 59 PRO B N 1
ATOM 5604 C CA . PRO B 1 59 ? 9.031 38.781 -11.484 1 26.25 59 PRO B CA 1
ATOM 5605 C C . PRO B 1 59 ? 8.484 40.062 -10.852 1 26.25 59 PRO B C 1
ATOM 5607 O O . PRO B 1 59 ? 9.055 40.562 -9.883 1 26.25 59 PRO B O 1
ATOM 5610 N N . ARG B 1 60 ? 7.754 40.812 -11.633 1 24.66 60 ARG B N 1
ATOM 5611 C CA . ARG B 1 60 ? 7.008 42 -11.25 1 24.66 60 ARG B CA 1
ATOM 5612 C C . ARG B 1 60 ? 6.297 41.812 -9.922 1 24.66 60 ARG B C 1
ATOM 5614 O O . ARG B 1 60 ? 5.516 40.875 -9.766 1 24.66 60 ARG B O 1
ATOM 5621 N N . THR B 1 61 ? 6.973 42.156 -8.852 1 24 61 THR B N 1
ATOM 5622 C CA . THR B 1 61 ? 6.352 42.344 -7.543 1 24 61 THR B CA 1
ATOM 5623 C C . THR B 1 61 ? 5.059 43.125 -7.66 1 24 61 THR B C 1
ATOM 5625 O O . THR B 1 61 ? 5.09 44.344 -7.953 1 24 61 THR B O 1
ATOM 5628 N N . ALA B 1 62 ? 4.051 42.625 -8.492 1 25.28 62 ALA B N 1
ATOM 5629 C CA . ALA B 1 62 ? 2.877 43.5 -8.312 1 25.28 62 ALA B CA 1
ATOM 5630 C C . ALA B 1 62 ? 2.703 43.875 -6.848 1 25.28 62 ALA B C 1
ATOM 5632 O O . ALA B 1 62 ? 2.891 43.062 -5.953 1 25.28 62 ALA B O 1
ATOM 5633 N N . ASP B 1 63 ? 3.08 45.094 -6.645 1 23.2 63 ASP B N 1
ATOM 5634 C CA . ASP B 1 63 ? 2.84 45.875 -5.438 1 23.2 63 ASP B CA 1
ATOM 5635 C C . ASP B 1 63 ? 1.426 45.656 -4.906 1 23.2 63 ASP B C 1
ATOM 5637 O O . ASP B 1 63 ? 0.488 46.344 -5.309 1 23.2 63 ASP B O 1
ATOM 5641 N N . VAL B 1 64 ? 0.953 44.5 -5.09 1 24.36 64 VAL B N 1
ATOM 5642 C CA . VAL B 1 64 ? -0.388 44.469 -4.516 1 24.36 64 VAL B CA 1
ATOM 5643 C C . VAL B 1 64 ? -0.34 45 -3.076 1 24.36 64 VAL B C 1
ATOM 5645 O O . VAL B 1 64 ? 0.543 44.594 -2.305 1 24.36 64 VAL B O 1
ATOM 5648 N N . GLY B 1 65 ? -0.605 46.344 -2.98 1 20.45 65 GLY B N 1
ATOM 5649 C CA . GLY B 1 65 ? -0.881 47.031 -1.729 1 20.45 65 GLY B CA 1
ATOM 5650 C C . GLY B 1 65 ? -1.424 46.125 -0.651 1 20.45 65 GLY B C 1
ATOM 5651 O O . GLY B 1 65 ? -1.954 45.031 -0.95 1 20.45 65 GLY B O 1
ATOM 5652 N N . SER B 1 66 ? -0.681 46.188 0.368 1 19.77 66 SER B N 1
ATOM 5653 C CA . SER B 1 66 ? -0.837 45.562 1.679 1 19.77 66 SER B CA 1
ATOM 5654 C C . SER B 1 66 ? -2.297 45.562 2.123 1 19.77 66 SER B C 1
ATOM 5656 O O . SER B 1 66 ? -2.586 45.5 3.32 1 19.77 66 SER B O 1
ATOM 5658 N N . LYS B 1 67 ? -3.148 45.875 1.1 1 21.89 67 LYS B N 1
ATOM 5659 C CA . LYS B 1 67 ? -4.312 46.094 1.948 1 21.89 67 LYS B CA 1
ATOM 5660 C C . LYS B 1 67 ? -4.711 44.812 2.682 1 21.89 67 LYS B C 1
ATOM 5662 O O . LYS B 1 67 ? -5.172 43.844 2.061 1 21.89 67 LYS B O 1
ATOM 5667 N N . PHE B 1 68 ? -3.689 44.406 3.506 1 19.92 68 PHE B N 1
ATOM 5668 C CA . PHE B 1 68 ? -4.156 43.312 4.332 1 19.92 68 PHE B CA 1
ATOM 5669 C C . PHE B 1 68 ? -5.551 43.562 4.875 1 19.92 68 PHE B C 1
ATOM 5671 O O . PHE B 1 68 ? -5.715 44.344 5.824 1 19.92 68 PHE B O 1
ATOM 5678 N N . PRO B 1 69 ? -6.379 43.938 3.928 1 19.22 69 PRO B N 1
ATOM 5679 C CA . PRO B 1 69 ? -7.551 44.125 4.789 1 19.22 69 PRO B CA 1
ATOM 5680 C C . PRO B 1 69 ? -7.887 42.875 5.598 1 19.22 69 PRO B C 1
ATOM 5682 O O . PRO B 1 69 ? -7.57 41.75 5.176 1 19.22 69 PRO B O 1
ATOM 5685 N N . THR B 1 70 ? -7.637 42.906 6.801 1 19.86 70 THR B N 1
ATOM 5686 C CA . THR B 1 70 ? -7.91 42 7.902 1 19.86 70 THR B CA 1
ATOM 5687 C C . THR B 1 70 ? -9.312 41.406 7.777 1 19.86 70 THR B C 1
ATOM 5689 O O . THR B 1 70 ? -9.836 40.844 8.734 1 19.86 70 THR B O 1
ATOM 5692 N N . HIS B 1 71 ? -9.617 41.219 6.453 1 18.36 71 HIS B N 1
ATOM 5693 C CA . HIS B 1 71 ? -11.039 40.844 6.492 1 18.36 71 HIS B CA 1
ATOM 5694 C C . HIS B 1 71 ? -11.258 39.531 7.219 1 18.36 71 HIS B C 1
ATOM 5696 O O . HIS B 1 71 ? -10.367 38.688 7.25 1 18.36 71 HIS B O 1
ATOM 5702 N N . SER B 1 72 ? -12.18 39.531 8.086 1 18.31 72 SER B N 1
ATOM 5703 C CA . SER B 1 72 ? -12.766 38.688 9.117 1 18.31 72 SER B CA 1
ATOM 5704 C C . SER B 1 72 ? -13.297 37.375 8.523 1 18.31 72 SER B C 1
ATOM 5706 O O . SER B 1 72 ? -13.992 37.406 7.512 1 18.31 72 SER B O 1
ATOM 5708 N N . THR B 1 73 ? -12.383 36.531 8.242 1 19.52 73 THR B N 1
ATOM 5709 C CA . THR B 1 73 ? -12.836 35.219 7.746 1 19.52 73 THR B CA 1
ATOM 5710 C C . THR B 1 73 ? -14.125 34.812 8.445 1 19.52 73 THR B C 1
ATOM 5712 O O . THR B 1 73 ? -14.188 34.75 9.672 1 19.52 73 THR B O 1
ATOM 5715 N N . PRO B 1 74 ? -15.172 34.969 7.754 1 19.06 74 PRO B N 1
ATOM 5716 C CA . PRO B 1 74 ? -16.453 34.594 8.352 1 19.06 74 PRO B CA 1
ATOM 5717 C C . PRO B 1 74 ? -16.469 33.188 8.922 1 19.06 74 PRO B C 1
ATOM 5719 O O . PRO B 1 74 ? -15.875 32.281 8.336 1 19.06 74 PRO B O 1
ATOM 5722 N N . ALA B 1 75 ? -16.391 32.938 10.219 1 19.52 75 ALA B N 1
ATOM 5723 C CA . ALA B 1 75 ? -16.812 31.875 11.125 1 19.52 75 ALA B CA 1
ATOM 5724 C C . ALA B 1 75 ? -17.953 31.062 10.523 1 19.52 75 ALA B C 1
ATOM 5726 O O . ALA B 1 75 ? -18.625 31.531 9.602 1 19.52 75 ALA B O 1
ATOM 5727 N N . LEU B 1 76 ? -18.062 29.859 10.867 1 22.53 76 LEU B N 1
ATOM 5728 C CA . LEU B 1 76 ? -19.281 29.078 10.844 1 22.53 76 LEU B CA 1
ATOM 5729 C C . LEU B 1 76 ? -20.5 29.969 11.078 1 22.53 76 LEU B C 1
ATOM 5731 O O . LEU B 1 76 ? -20.531 30.75 12.039 1 22.53 76 LEU B O 1
ATOM 5735 N N . ASN B 1 77 ? -21.156 30.453 10.023 1 21.7 77 ASN B N 1
ATOM 5736 C CA . ASN B 1 77 ? -22.375 31.25 10.086 1 21.7 77 ASN B CA 1
ATOM 5737 C C . ASN B 1 77 ? -23.297 30.766 11.203 1 21.7 77 ASN B C 1
ATOM 5739 O O . ASN B 1 77 ? -24.484 30.516 10.977 1 21.7 77 ASN B O 1
ATOM 5743 N N . VAL B 1 78 ? -22.922 29.875 12.047 1 23.39 78 VAL B N 1
ATOM 5744 C CA . VAL B 1 78 ? -24 29.672 13.016 1 23.39 78 VAL B CA 1
ATOM 5745 C C . VAL B 1 78 ? -24.281 30.984 13.758 1 23.39 78 VAL B C 1
ATOM 5747 O O . VAL B 1 78 ? -23.422 31.484 14.492 1 23.39 78 VAL B O 1
ATOM 5750 N N . ALA B 1 79 ? -24.938 31.859 13.125 1 24.48 79 ALA B N 1
ATOM 5751 C CA . ALA B 1 79 ? -25.422 33.094 13.734 1 24.48 79 ALA B CA 1
ATOM 5752 C C . ALA B 1 79 ? -25.938 32.844 15.148 1 24.48 79 ALA B C 1
ATOM 5754 O O . ALA B 1 79 ? -26.891 32.062 15.336 1 24.48 79 ALA B O 1
ATOM 5755 N N . SER B 1 80 ? -25.531 32.406 16.109 1 23.06 80 SER B N 1
ATOM 5756 C CA . SER B 1 80 ? -26.406 32.719 17.234 1 23.06 80 SER B CA 1
ATOM 5757 C C . SER B 1 80 ? -26.609 34.219 17.359 1 23.06 80 SER B C 1
ATOM 5759 O O . SER B 1 80 ? -25.891 34.906 18.094 1 23.06 80 SER B O 1
ATOM 5761 N N . PRO B 1 81 ? -26.938 34.969 16.156 1 22.25 81 PRO B N 1
ATOM 5762 C CA . PRO B 1 81 ? -27.406 36.312 16.516 1 22.25 81 PRO B CA 1
ATOM 5763 C C . PRO B 1 81 ? -28.75 36.281 17.266 1 22.25 81 PRO B C 1
ATOM 5765 O O . PRO B 1 81 ? -29.766 35.906 16.688 1 22.25 81 PRO B O 1
ATOM 5768 N N . THR B 1 82 ? -29 35.719 18.484 1 23.8 82 THR B N 1
ATOM 5769 C CA . THR B 1 82 ? -30.203 35.875 19.297 1 23.8 82 THR B CA 1
ATOM 5770 C C . THR B 1 82 ? -30.594 37.344 19.438 1 23.8 82 THR B C 1
ATOM 5772 O O . THR B 1 82 ? -30.141 38.031 20.359 1 23.8 82 THR B O 1
ATOM 5775 N N . TRP B 1 83 ? -30.891 38.094 18.328 1 19.83 83 TRP B N 1
ATOM 5776 C CA . TRP B 1 83 ? -31.375 39.438 18.703 1 19.83 83 TRP B CA 1
ATOM 5777 C C . TRP B 1 83 ? -32.719 39.344 19.391 1 19.83 83 TRP B C 1
ATOM 5779 O O . TRP B 1 83 ? -33.375 38.281 19.375 1 19.83 83 TRP B O 1
ATOM 5789 N N . GLY B 1 84 ? -33.938 40.156 18.953 1 20.03 84 GLY B N 1
ATOM 5790 C CA . GLY B 1 84 ? -34.938 40.812 19.766 1 20.03 84 GLY B CA 1
ATOM 5791 C C . GLY B 1 84 ? -36.094 39.875 20.156 1 20.03 84 GLY B C 1
ATOM 5792 O O . GLY B 1 84 ? -36.219 39.5 21.328 1 20.03 84 GLY B O 1
ATOM 5793 N N . ASP B 1 85 ? -37.5 39.781 19.453 1 19.27 85 ASP B N 1
ATOM 5794 C CA . ASP B 1 85 ? -38.844 40.156 19.891 1 19.27 85 ASP B CA 1
ATOM 5795 C C . ASP B 1 85 ? -39.594 38.969 20.469 1 19.27 85 ASP B C 1
ATOM 5797 O O . ASP B 1 85 ? -39.281 37.812 20.156 1 19.27 85 ASP B O 1
ATOM 5801 N N . SER B 1 86 ? -40.844 39.156 21.359 1 19.45 86 SER B N 1
ATOM 5802 C CA . SER B 1 86 ? -41.75 38.562 22.328 1 19.45 86 SER B CA 1
ATOM 5803 C C . SER B 1 86 ? -42.656 37.5 21.656 1 19.45 86 SER B C 1
ATOM 5805 O O . SER B 1 86 ? -43.562 36.969 22.297 1 19.45 86 SER B O 1
ATOM 5807 N N . LYS B 1 87 ? -42.906 37.406 20.344 1 20.64 87 LYS B N 1
ATOM 5808 C CA . LYS B 1 87 ? -44.25 36.875 20.141 1 20.64 87 LYS B CA 1
ATOM 5809 C C . LYS B 1 87 ? -44.344 35.469 20.734 1 20.64 87 LYS B C 1
ATOM 5811 O O . LYS B 1 87 ? -43.375 34.719 20.766 1 20.64 87 LYS B O 1
ATOM 5816 N N . ARG B 1 88 ? -45.656 35.031 21.25 1 19 88 ARG B N 1
ATOM 5817 C CA . ARG B 1 88 ? -46.344 34 22.016 1 19 88 ARG B CA 1
ATOM 5818 C C . ARG B 1 88 ? -46.25 32.625 21.312 1 19 88 ARG B C 1
ATOM 5820 O O . ARG B 1 88 ? -47.25 32.094 20.875 1 19 88 ARG B O 1
ATOM 5827 N N . LEU B 1 89 ? -45.219 32.156 20.562 1 19.05 89 LEU B N 1
ATOM 5828 C CA . LEU B 1 89 ? -45.688 30.906 19.969 1 19.05 89 LEU B CA 1
ATOM 5829 C C . LEU B 1 89 ? -46.188 29.953 21.047 1 19.05 89 LEU B C 1
ATOM 5831 O O . LEU B 1 89 ? -45.594 29.844 22.125 1 19.05 89 LEU B O 1
ATOM 5835 N N . GLY B 1 90 ? -47.469 29.453 20.984 1 18.22 90 GLY B N 1
ATOM 5836 C CA . GLY B 1 90 ? -48.25 28.547 21.781 1 18.22 90 GLY B CA 1
ATOM 5837 C C . GLY B 1 90 ? -47.562 27.25 22.109 1 18.22 90 GLY B C 1
ATOM 5838 O O . GLY B 1 90 ? -46.5 26.953 21.547 1 18.22 90 GLY B O 1
ATOM 5839 N N . GLU B 1 91 ? -48.219 26.172 22.781 1 19.38 91 GLU B N 1
ATOM 5840 C CA . GLU B 1 91 ? -48.125 25.203 23.875 1 19.38 91 GLU B CA 1
ATOM 5841 C C . GLU B 1 91 ? -47.375 23.953 23.453 1 19.38 91 GLU B C 1
ATOM 5843 O O . GLU B 1 91 ? -46.812 23.234 24.312 1 19.38 91 GLU B O 1
ATOM 5848 N N . GLY B 1 92 ? -47.344 23.469 22.234 1 20.5 92 GLY B N 1
ATOM 5849 C CA . GLY B 1 92 ? -47.438 22.031 22.359 1 20.5 92 GLY B CA 1
ATOM 5850 C C . GLY B 1 92 ? -46.094 21.375 22.734 1 20.5 92 GLY B C 1
ATOM 5851 O O . GLY B 1 92 ? -45.125 21.438 21.969 1 20.5 92 GLY B O 1
ATOM 5852 N N . GLY B 1 93 ? -45.688 21.391 24.094 1 18.59 93 GLY B N 1
ATOM 5853 C CA . GLY B 1 93 ? -44.469 21.125 24.859 1 18.59 93 GLY B CA 1
ATOM 5854 C C . GLY B 1 93 ? -43.969 19.703 24.719 1 18.59 93 GLY B C 1
ATOM 5855 O O . GLY B 1 93 ? -44.594 18.766 25.266 1 18.59 93 GLY B O 1
ATOM 5856 N N . ALA B 1 94 ? -43.656 19.109 23.469 1 20.39 94 ALA B N 1
ATOM 5857 C CA . ALA B 1 94 ? -43.281 17.703 23.625 1 20.39 94 ALA B CA 1
ATOM 5858 C C . ALA B 1 94 ? -42.125 17.547 24.594 1 20.39 94 ALA B C 1
ATOM 5860 O O . ALA B 1 94 ? -41.125 18.266 24.484 1 20.39 94 ALA B O 1
ATOM 5861 N N . SER B 1 95 ? -42.219 17.062 25.812 1 19.12 95 SER B N 1
ATOM 5862 C CA . SER B 1 95 ? -41.5 16.828 27.047 1 19.12 95 SER B CA 1
ATOM 5863 C C . SER B 1 95 ? -40.219 16.016 26.781 1 19.12 95 SER B C 1
ATOM 5865 O O . SER B 1 95 ? -40.281 14.945 26.172 1 19.12 95 SER B O 1
ATOM 5867 N N . TRP B 1 96 ? -39.062 16.703 26.453 1 20.83 96 TRP B N 1
ATOM 5868 C CA . TRP B 1 96 ? -37.781 16.062 26.344 1 20.83 96 TRP B CA 1
ATOM 5869 C C . TRP B 1 96 ? -37.438 15.289 27.625 1 20.83 96 TRP B C 1
ATOM 5871 O O . TRP B 1 96 ? -37.625 15.797 28.734 1 20.83 96 TRP B O 1
ATOM 5881 N N . THR B 1 97 ? -37.75 14.008 27.703 1 21.55 97 THR B N 1
ATOM 5882 C CA . THR B 1 97 ? -37.656 13.133 28.859 1 21.55 97 THR B CA 1
ATOM 5883 C C . THR B 1 97 ? -36.312 13.367 29.594 1 21.55 97 THR B C 1
ATOM 5885 O O . THR B 1 97 ? -35.312 13.727 28.969 1 21.55 97 THR B O 1
ATOM 5888 N N . SER B 1 98 ? -36.375 13.648 30.875 1 18.8 98 SER B N 1
ATOM 5889 C CA . SER B 1 98 ? -35.531 14.047 32 1 18.8 98 SER B CA 1
ATOM 5890 C C . SER B 1 98 ? -34.375 13.078 32.188 1 18.8 98 SER B C 1
ATOM 5892 O O . SER B 1 98 ? -34.594 11.867 32.312 1 18.8 98 SER B O 1
ATOM 5894 N N . TRP B 1 99 ? -33.25 13.359 31.656 1 20.69 99 TRP B N 1
ATOM 5895 C CA . TRP B 1 99 ? -32.031 12.594 31.75 1 20.69 99 TRP B CA 1
ATOM 5896 C C . TRP B 1 99 ? -31.547 12.531 33.188 1 20.69 99 TRP B C 1
ATOM 5898 O O . TRP B 1 99 ? -31.375 13.562 33.844 1 20.69 99 TRP B O 1
ATOM 5908 N N . GLU B 1 100 ? -32.188 11.656 34.062 1 19.56 100 GLU B N 1
ATOM 5909 C CA . GLU B 1 100 ? -31.75 11.594 35.469 1 19.56 100 GLU B CA 1
ATOM 5910 C C . GLU B 1 100 ? -30.25 11.32 35.562 1 19.56 100 GLU B C 1
ATOM 5912 O O . GLU B 1 100 ? -29.766 10.336 35 1 19.56 100 GLU B O 1
ATOM 5917 N N . PRO B 1 101 ? -29.438 12.297 35.719 1 20.84 101 PRO B N 1
ATOM 5918 C CA . PRO B 1 101 ? -27.969 12.227 35.781 1 20.84 101 PRO B CA 1
ATOM 5919 C C . PRO B 1 101 ? -27.453 11.398 36.938 1 20.84 101 PRO B C 1
ATOM 5921 O O . PRO B 1 101 ? -27.703 11.75 38.094 1 20.84 101 PRO B O 1
ATOM 5924 N N . THR B 1 102 ? -27.828 10.055 37.094 1 19.44 102 THR B N 1
ATOM 5925 C CA . THR B 1 102 ? -27.391 9.383 38.312 1 19.44 102 THR B CA 1
ATOM 5926 C C . THR B 1 102 ? -25.891 9.555 38.5 1 19.44 102 THR B C 1
ATOM 5928 O O . THR B 1 102 ? -25.094 9.234 37.594 1 19.44 102 THR B O 1
ATOM 5931 N N . SER B 1 103 ? -25.484 10.531 39.312 1 19.55 103 SER B N 1
ATOM 5932 C CA . SER B 1 103 ? -24.172 11.047 39.719 1 19.55 103 SER B CA 1
ATOM 5933 C C . SER B 1 103 ? -23.344 9.969 40.406 1 19.55 103 SER B C 1
ATOM 5935 O O . SER B 1 103 ? -22.797 10.203 41.469 1 19.55 103 SER B O 1
ATOM 5937 N N . PRO B 1 104 ? -23.266 8.711 39.812 1 19.06 104 PRO B N 1
ATOM 5938 C CA . PRO B 1 104 ? -22.656 7.824 40.812 1 19.06 104 PRO B CA 1
ATOM 5939 C C . PRO B 1 104 ? -21.328 8.359 41.344 1 19.06 104 PRO B C 1
ATOM 5941 O O . PRO B 1 104 ? -20.547 8.945 40.562 1 19.06 104 PRO B O 1
ATOM 5944 N N . ALA B 1 105 ? -21.312 8.875 42.594 1 20.08 105 ALA B N 1
ATOM 5945 C CA . ALA B 1 105 ? -20.328 9.492 43.469 1 20.08 105 ALA B CA 1
ATOM 5946 C C . ALA B 1 105 ? -19.109 8.578 43.656 1 20.08 105 ALA B C 1
ATOM 5948 O O . ALA B 1 105 ? -18.188 8.906 44.406 1 20.08 105 ALA B O 1
ATOM 5949 N N . GLY B 1 106 ? -18.844 7.719 42.656 1 18.14 106 GLY B N 1
ATOM 5950 C CA . GLY B 1 106 ? -17.938 6.703 43.188 1 18.14 106 GLY B CA 1
ATOM 5951 C C . GLY B 1 106 ? -16.703 7.289 43.844 1 18.14 106 GLY B C 1
ATOM 5952 O O . GLY B 1 106 ? -16.297 8.406 43.531 1 18.14 106 GLY B O 1
ATOM 5953 N N . PRO B 1 107 ? -16.516 6.875 45.125 1 18.59 107 PRO B N 1
ATOM 5954 C CA . PRO B 1 107 ? -15.586 7.383 46.125 1 18.59 107 PRO B CA 1
ATOM 5955 C C . PRO B 1 107 ? -14.156 7.484 45.625 1 18.59 107 PRO B C 1
ATOM 5957 O O . PRO B 1 107 ? -13.781 6.766 44.688 1 18.59 107 PRO B O 1
ATOM 5960 N N . SER B 1 108 ? -13.719 8.688 45.5 1 17.86 108 SER B N 1
ATOM 5961 C CA . SER B 1 108 ? -12.422 9.211 45.094 1 17.86 108 SER B CA 1
ATOM 5962 C C . SER B 1 108 ? -11.297 8.555 45.906 1 17.86 108 SER B C 1
ATOM 5964 O O . SER B 1 108 ? -11.133 8.812 47.094 1 17.86 108 SER B O 1
ATOM 5966 N N . ARG B 1 109 ? -11.312 7.137 45.812 1 17.58 109 ARG B N 1
ATOM 5967 C CA . ARG B 1 109 ? -10.32 6.52 46.688 1 17.58 109 ARG B CA 1
ATOM 5968 C C . ARG B 1 109 ? -8.992 7.262 46.594 1 17.58 109 ARG B C 1
ATOM 5970 O O . ARG B 1 109 ? -8.469 7.512 45.531 1 17.58 109 ARG B O 1
ATOM 5977 N N . ALA B 1 110 ? -8.648 7.902 47.719 1 17.86 110 ALA B N 1
ATOM 5978 C CA . ALA B 1 110 ? -7.562 8.781 48.156 1 17.86 110 ALA B CA 1
ATOM 5979 C C . ALA B 1 110 ? -6.203 8.148 47.844 1 17.86 110 ALA B C 1
ATOM 5981 O O . ALA B 1 110 ? -5.855 7.113 48.438 1 17.86 110 ALA B O 1
ATOM 5982 N N . VAL B 1 111 ? -5.949 7.848 46.625 1 18.03 111 VAL B N 1
ATOM 5983 C CA . VAL B 1 111 ? -4.746 7.047 46.438 1 18.03 111 VAL B CA 1
ATOM 5984 C C . VAL B 1 111 ? -3.561 7.703 47.125 1 18.03 111 VAL B C 1
ATOM 5986 O O . VAL B 1 111 ? -3.312 8.898 46.969 1 18.03 111 VAL B O 1
ATOM 5989 N N . ALA B 1 112 ? -3.203 7.117 48.219 1 17.53 112 ALA B N 1
ATOM 5990 C CA . ALA B 1 112 ? -2.17 7.402 49.219 1 17.53 112 ALA B CA 1
ATOM 5991 C C . ALA B 1 112 ? -0.84 7.73 48.531 1 17.53 112 ALA B C 1
ATOM 5993 O O . ALA B 1 112 ? -0.376 6.984 47.688 1 17.53 112 ALA B O 1
ATOM 5994 N N . SER B 1 113 ? -0.609 8.938 48.344 1 18.25 113 SER B N 1
ATOM 5995 C CA . SER B 1 113 ? 0.576 9.523 47.719 1 18.25 113 SER B CA 1
ATOM 5996 C C . SER B 1 113 ? 1.851 9.047 48.406 1 18.25 113 SER B C 1
ATOM 5998 O O . SER B 1 113 ? 2.865 9.742 48.406 1 18.25 113 SER B O 1
ATOM 6000 N N . PRO B 1 114 ? 2.016 7.75 48.594 1 18.31 114 PRO B N 1
ATOM 6001 C CA . PRO B 1 114 ? 3.074 7.59 49.594 1 18.31 114 PRO B CA 1
ATOM 6002 C C . PRO B 1 114 ? 4.395 8.227 49.156 1 18.31 114 PRO B C 1
ATOM 6004 O O . PRO B 1 114 ? 4.961 7.844 48.156 1 18.31 114 PRO B O 1
ATOM 6007 N N . ALA B 1 115 ? 4.531 9.453 49.312 1 19.09 115 ALA B N 1
ATOM 6008 C CA . ALA B 1 115 ? 5.723 10.148 48.844 1 19.09 115 ALA B CA 1
ATOM 6009 C C . ALA B 1 115 ? 6.969 9.688 49.594 1 19.09 115 ALA B C 1
ATOM 6011 O O . ALA B 1 115 ? 8.062 10.203 49.375 1 19.09 115 ALA B O 1
ATOM 6012 N N . PRO B 1 116 ? 7.023 8.484 50.031 1 19.03 116 PRO B N 1
ATOM 6013 C CA . PRO B 1 116 ? 8.086 8.648 51.031 1 19.03 116 PRO B CA 1
ATOM 6014 C C . PRO B 1 116 ? 9.367 9.219 50.438 1 19.03 116 PRO B C 1
ATOM 6016 O O . PRO B 1 116 ? 9.625 9.055 49.25 1 19.03 116 PRO B O 1
ATOM 6019 N N . SER B 1 117 ? 9.742 10.32 51 1 19.45 117 SER B N 1
ATOM 6020 C CA . SER B 1 117 ? 10.898 11.172 50.719 1 19.45 117 SER B CA 1
ATOM 6021 C C . SER B 1 117 ? 12.195 10.375 50.812 1 19.45 117 SER B C 1
ATOM 6023 O O . SER B 1 117 ? 13.281 10.953 50.906 1 19.45 117 SER B O 1
ATOM 6025 N N . MET B 1 118 ? 12.148 9.172 50.312 1 19.81 118 MET B N 1
ATOM 6026 C CA . MET B 1 118 ? 13.359 8.5 50.781 1 19.81 118 MET B CA 1
ATOM 6027 C C . MET B 1 118 ? 14.602 9.281 50.375 1 19.81 118 MET B C 1
ATOM 6029 O O . MET B 1 118 ? 14.672 9.812 49.281 1 19.81 118 MET B O 1
ATOM 6033 N N . ASP B 1 119 ? 15.305 9.758 51.375 1 20.09 119 ASP B N 1
ATOM 6034 C CA . ASP B 1 119 ? 16.531 10.531 51.469 1 20.09 119 ASP B CA 1
ATOM 6035 C C . ASP B 1 119 ? 17.625 9.961 50.562 1 20.09 119 ASP B C 1
ATOM 6037 O O . ASP B 1 119 ? 17.875 8.758 50.562 1 20.09 119 ASP B O 1
ATOM 6041 N N . PRO B 1 120 ? 17.641 10.586 49.375 1 22.14 120 PRO B N 1
ATOM 6042 C CA . PRO B 1 120 ? 18.656 10.031 48.469 1 22.14 120 PRO B CA 1
ATOM 6043 C C . PRO B 1 120 ? 20.016 9.852 49.156 1 22.14 120 PRO B C 1
ATOM 6045 O O . PRO B 1 120 ? 20.438 10.711 49.906 1 22.14 120 PRO B O 1
ATOM 6048 N N . LEU B 1 121 ? 20.203 8.68 49.719 1 22.28 121 LEU B N 1
ATOM 6049 C CA . LEU B 1 121 ? 21.516 8.445 50.312 1 22.28 121 LEU B CA 1
ATOM 6050 C C . LEU B 1 121 ? 22.625 8.992 49.406 1 22.28 121 LEU B C 1
ATOM 6052 O O . LEU B 1 121 ? 22.594 8.805 48.188 1 22.28 121 LEU B O 1
ATOM 6056 N N . THR B 1 122 ? 23.25 10.125 49.812 1 22.12 122 THR B N 1
ATOM 6057 C CA . THR B 1 122 ? 24.312 10.953 49.281 1 22.12 122 THR B CA 1
ATOM 6058 C C . THR B 1 122 ? 25.516 10.102 48.906 1 22.12 122 THR B C 1
ATOM 6060 O O . THR B 1 122 ? 26.562 10.625 48.5 1 22.12 122 THR B O 1
ATOM 6063 N N . SER B 1 123 ? 25.406 8.703 49.031 1 21.12 123 SER B N 1
ATOM 6064 C CA . SER B 1 123 ? 26.781 8.258 49.219 1 21.12 123 SER B CA 1
ATOM 6065 C C . SER B 1 123 ? 27.672 8.656 48.031 1 21.12 123 SER B C 1
ATOM 6067 O O . SER B 1 123 ? 27.219 8.664 46.875 1 21.12 123 SER B O 1
ATOM 6069 N N . PRO B 1 124 ? 28.859 9.328 48.344 1 22.73 124 PRO B N 1
ATOM 6070 C CA . PRO B 1 124 ? 29.906 10 47.594 1 22.73 124 PRO B CA 1
ATOM 6071 C C . PRO B 1 124 ? 30.438 9.148 46.438 1 22.73 124 PRO B C 1
ATOM 6073 O O . PRO B 1 124 ? 31.203 9.641 45.594 1 22.73 124 PRO B O 1
ATOM 6076 N N . GLU B 1 125 ? 30.219 7.762 46.562 1 23.72 125 GLU B N 1
ATOM 6077 C CA . GLU B 1 125 ? 31.359 7.113 45.938 1 23.72 125 GLU B CA 1
ATOM 6078 C C . GLU B 1 125 ? 31.375 7.309 44.438 1 23.72 125 GLU B C 1
ATOM 6080 O O . GLU B 1 125 ? 30.328 7.238 43.781 1 23.72 125 GLU B O 1
ATOM 6085 N N . ALA B 1 126 ? 32.406 8 43.875 1 26.94 126 ALA B N 1
ATOM 6086 C CA . ALA B 1 126 ? 32.812 8.406 42.531 1 26.94 126 ALA B CA 1
ATOM 6087 C C . ALA B 1 126 ? 32.688 7.254 41.562 1 26.94 126 ALA B C 1
ATOM 6089 O O . ALA B 1 126 ? 33.406 6.258 41.656 1 26.94 126 ALA B O 1
ATOM 6090 N N . PRO B 1 127 ? 31.391 6.711 41.406 1 25.84 127 PRO B N 1
ATOM 6091 C CA . PRO B 1 127 ? 31.578 5.418 40.75 1 25.84 127 PRO B CA 1
ATOM 6092 C C . PRO B 1 127 ? 32.5 5.5 39.531 1 25.84 127 PRO B C 1
ATOM 6094 O O . PRO B 1 127 ? 32.562 6.547 38.875 1 25.84 127 PRO B O 1
ATOM 6097 N N . GLY B 1 128 ? 33.656 4.863 39.625 1 23.66 128 GLY B N 1
ATOM 6098 C CA . GLY B 1 128 ? 34.656 4.688 38.594 1 23.66 128 GLY B CA 1
ATOM 6099 C C . GLY B 1 128 ? 34.094 4.348 37.25 1 23.66 128 GLY B C 1
ATOM 6100 O O . GLY B 1 128 ? 33.375 3.369 37.094 1 23.66 128 GLY B O 1
ATOM 6101 N N . HIS B 1 129 ? 33.656 5.391 36.594 1 25.06 129 HIS B N 1
ATOM 6102 C CA . HIS B 1 129 ? 33.125 5.312 35.25 1 25.06 129 HIS B CA 1
ATOM 6103 C C . HIS B 1 129 ? 33.938 4.367 34.375 1 25.06 129 HIS B C 1
ATOM 6105 O O . HIS B 1 129 ? 35.062 4.691 34 1 25.06 129 HIS B O 1
ATOM 6111 N N . VAL B 1 130 ? 33.938 3.066 34.781 1 27.27 130 VAL B N 1
ATOM 6112 C CA . VAL B 1 130 ? 34.688 2.18 33.906 1 27.27 130 VAL B CA 1
ATOM 6113 C C . VAL B 1 130 ? 34.375 2.48 32.469 1 27.27 130 VAL B C 1
ATOM 6115 O O . VAL B 1 130 ? 33.188 2.508 32.062 1 27.27 130 VAL B O 1
ATOM 6118 N N . ARG B 1 131 ? 35.156 3.266 31.859 1 28.39 131 ARG B N 1
ATOM 6119 C CA . ARG B 1 131 ? 35.219 3.477 30.406 1 28.39 131 ARG B CA 1
ATOM 6120 C C . ARG B 1 131 ? 35.125 2.154 29.656 1 28.39 131 ARG B C 1
ATOM 6122 O O . ARG B 1 131 ? 36.031 1.347 29.703 1 28.39 131 ARG B O 1
ATOM 6129 N N . PHE B 1 132 ? 34 1.441 29.766 1 28.06 132 PHE B N 1
ATOM 6130 C CA . PHE B 1 132 ? 33.969 0.246 28.922 1 28.06 132 PHE B CA 1
ATOM 6131 C C . PHE B 1 132 ? 34.312 0.587 27.484 1 28.06 132 PHE B C 1
ATOM 6133 O O . PHE B 1 132 ? 33.719 1.496 26.906 1 28.06 132 PHE B O 1
ATOM 6140 N N . SER B 1 133 ? 35.531 0.59 27.25 1 30.3 133 SER B N 1
ATOM 6141 C CA . SER B 1 133 ? 35.969 0.635 25.859 1 30.3 133 SER B CA 1
ATOM 6142 C C . SER B 1 133 ? 35.219 -0.351 25 1 30.3 133 SER B C 1
ATOM 6144 O O . SER B 1 133 ? 35.219 -1.557 25.25 1 30.3 133 SER B O 1
ATOM 6146 N N . ASP B 1 134 ? 34.031 0.017 24.656 1 33.81 134 ASP B N 1
ATOM 6147 C CA . ASP B 1 134 ? 33.25 -0.898 23.828 1 33.81 134 ASP B CA 1
ATOM 6148 C C . ASP B 1 134 ? 34.125 -1.55 22.75 1 33.81 134 ASP B C 1
ATOM 6150 O O . ASP B 1 134 ? 34.969 -0.892 22.156 1 33.81 134 ASP B O 1
ATOM 6154 N N . PRO B 1 135 ? 34.469 -2.828 22.828 1 38.34 135 PRO B N 1
ATOM 6155 C CA . PRO B 1 135 ? 35.281 -3.494 21.812 1 38.34 135 PRO B CA 1
ATOM 6156 C C . PRO B 1 135 ? 34.938 -3.043 20.406 1 38.34 135 PRO B C 1
ATOM 6158 O O . PRO B 1 135 ? 33.812 -2.607 20.141 1 38.34 135 PRO B O 1
ATOM 6161 N N . PRO B 1 136 ? 35.938 -2.703 19.609 1 40.09 136 PRO B N 1
ATOM 6162 C CA . PRO B 1 136 ? 35.688 -2.326 18.219 1 40.09 136 PRO B CA 1
ATOM 6163 C C . PRO B 1 136 ? 34.688 -3.252 17.516 1 40.09 136 PRO B C 1
ATOM 6165 O O . PRO B 1 136 ? 34.656 -4.449 17.812 1 40.09 136 PRO B O 1
ATOM 6168 N N . PRO B 1 137 ? 33.562 -2.822 17.125 1 43.75 137 PRO B N 1
ATOM 6169 C CA . PRO B 1 137 ? 32.625 -3.734 16.5 1 43.75 137 PRO B CA 1
ATOM 6170 C C . PRO B 1 137 ? 33.281 -4.707 15.523 1 43.75 137 PRO B C 1
ATOM 6172 O O . PRO B 1 137 ? 34.344 -4.391 14.953 1 43.75 137 PRO B O 1
ATOM 6175 N N . PRO B 1 138 ? 33.219 -5.969 15.75 1 46.91 138 PRO B N 1
ATOM 6176 C CA . PRO B 1 138 ? 33.875 -6.887 14.828 1 46.91 138 PRO B CA 1
ATOM 6177 C C . PRO B 1 138 ? 33.875 -6.391 13.391 1 46.91 138 PRO B C 1
ATOM 6179 O O . PRO B 1 138 ? 33 -5.633 13 1 46.91 138 PRO B O 1
ATOM 6182 N N . ALA B 1 139 ? 35 -6.551 12.672 1 50.78 139 ALA B N 1
ATOM 6183 C CA . ALA B 1 139 ? 35.281 -6.156 11.297 1 50.78 139 ALA B CA 1
ATOM 6184 C C . ALA B 1 139 ? 34.188 -6.688 10.352 1 50.78 139 ALA B C 1
ATOM 6186 O O . ALA B 1 139 ? 34.062 -7.902 10.188 1 50.78 139 ALA B O 1
ATOM 6187 N N . LEU B 1 140 ? 33.094 -6.016 10.172 1 64.62 140 LEU B N 1
ATOM 6188 C CA . LEU B 1 140 ? 32 -6.41 9.258 1 64.62 140 LEU B CA 1
ATOM 6189 C C . LEU B 1 140 ? 32.531 -6.527 7.828 1 64.62 140 LEU B C 1
ATOM 6191 O O . LEU B 1 140 ? 33.312 -5.684 7.375 1 64.62 140 LEU B O 1
ATOM 6195 N N . ASP B 1 141 ? 32.594 -7.699 7.301 1 70 141 ASP B N 1
ATOM 6196 C CA . ASP B 1 141 ? 32.812 -7.859 5.871 1 70 141 ASP B CA 1
ATOM 6197 C C . ASP B 1 141 ? 31.906 -6.957 5.055 1 70 141 ASP B C 1
ATOM 6199 O O . ASP B 1 141 ? 30.688 -7.184 4.996 1 70 141 ASP B O 1
ATOM 6203 N N . ALA B 1 142 ? 32.562 -5.859 4.57 1 76 142 ALA B N 1
ATOM 6204 C CA . ALA B 1 142 ? 31.797 -4.805 3.896 1 76 142 ALA B CA 1
ATOM 6205 C C . ALA B 1 142 ? 30.938 -5.375 2.77 1 76 142 ALA B C 1
ATOM 6207 O O . ALA B 1 142 ? 29.797 -4.973 2.592 1 76 142 ALA B O 1
ATOM 6208 N N . ALA B 1 143 ? 31.547 -6.324 2.045 1 79.12 143 ALA B N 1
ATOM 6209 C CA . ALA B 1 143 ? 30.828 -6.891 0.913 1 79.12 143 ALA B CA 1
ATOM 6210 C C . ALA B 1 143 ? 29.609 -7.695 1.384 1 79.12 143 ALA B C 1
ATOM 6212 O O . ALA B 1 143 ? 28.531 -7.613 0.792 1 79.12 143 ALA B O 1
ATOM 6213 N N . HIS B 1 144 ? 29.828 -8.414 2.412 1 83.5 144 HIS B N 1
ATOM 6214 C CA . HIS B 1 144 ? 28.75 -9.219 2.965 1 83.5 144 HIS B CA 1
ATOM 6215 C C . HIS B 1 144 ? 27.656 -8.328 3.549 1 83.5 144 HIS B C 1
ATOM 6217 O O . HIS B 1 144 ? 26.469 -8.609 3.371 1 83.5 144 HIS B O 1
ATOM 6223 N N . ASP B 1 145 ? 28.109 -7.301 4.113 1 89.88 145 ASP B N 1
ATOM 6224 C CA . ASP B 1 145 ? 27.156 -6.363 4.699 1 89.88 145 ASP B CA 1
ATOM 6225 C C . ASP B 1 145 ? 26.281 -5.723 3.621 1 89.88 145 ASP B C 1
ATOM 6227 O O . ASP B 1 145 ? 25.062 -5.586 3.797 1 89.88 145 ASP B O 1
ATOM 6231 N N . ASP B 1 146 ? 26.938 -5.469 2.539 1 91.88 146 ASP B N 1
ATOM 6232 C CA . ASP B 1 146 ? 26.188 -4.84 1.449 1 91.88 146 ASP B CA 1
ATOM 6233 C C . ASP B 1 146 ? 25.172 -5.801 0.848 1 91.88 146 ASP B C 1
ATOM 6235 O O . ASP B 1 146 ? 24.062 -5.395 0.514 1 91.88 146 ASP B O 1
ATOM 6239 N N . GLU B 1 147 ? 25.594 -7 0.682 1 93.19 147 GLU B N 1
ATOM 6240 C CA . GLU B 1 147 ? 24.688 -8.016 0.138 1 93.19 147 GLU B CA 1
ATOM 6241 C C . GLU B 1 147 ? 23.5 -8.25 1.063 1 93.19 147 GLU B C 1
ATOM 6243 O O . GLU B 1 147 ? 22.359 -8.273 0.614 1 93.19 147 GLU B O 1
ATOM 6248 N N . LEU B 1 148 ? 23.797 -8.367 2.301 1 94.31 148 LEU B N 1
ATOM 6249 C CA . LEU B 1 148 ? 22.766 -8.586 3.316 1 94.31 148 LEU B CA 1
ATOM 6250 C C . LEU B 1 148 ? 21.812 -7.402 3.373 1 94.31 148 LEU B C 1
ATOM 6252 O O . LEU B 1 148 ? 20.594 -7.59 3.422 1 94.31 148 LEU B O 1
ATOM 6256 N N . TYR B 1 149 ? 22.375 -6.242 3.34 1 96.75 149 TYR B N 1
ATOM 6257 C CA . TYR B 1 149 ? 21.562 -5.039 3.463 1 96.75 149 TYR B CA 1
ATOM 6258 C C . TYR B 1 149 ? 20.641 -4.875 2.256 1 96.75 149 TYR B C 1
ATOM 6260 O O . TYR B 1 149 ? 19.469 -4.492 2.398 1 96.75 149 TYR B O 1
ATOM 6268 N N . ALA B 1 150 ? 21.156 -5.188 1.101 1 97 150 ALA B N 1
ATOM 6269 C CA . ALA B 1 150 ? 20.344 -5.059 -0.115 1 97 150 ALA B CA 1
ATOM 6270 C C . ALA B 1 150 ? 19.125 -5.961 -0.062 1 97 150 ALA B C 1
ATOM 6272 O O . ALA B 1 150 ? 18.016 -5.539 -0.416 1 97 150 ALA B O 1
ATOM 6273 N N . LEU B 1 151 ? 19.312 -7.16 0.377 1 97.56 151 LEU B N 1
ATOM 6274 C CA . LEU B 1 151 ? 18.203 -8.094 0.482 1 97.56 151 LEU B CA 1
ATOM 6275 C C . LEU B 1 151 ? 17.219 -7.656 1.561 1 97.56 151 LEU B C 1
ATOM 6277 O O . LEU B 1 151 ? 16 -7.625 1.328 1 97.56 151 LEU B O 1
ATOM 6281 N N . ALA B 1 152 ? 17.734 -7.281 2.707 1 98.19 152 ALA B N 1
ATOM 6282 C CA . ALA B 1 152 ? 16.875 -6.812 3.795 1 98.19 152 ALA B CA 1
ATOM 6283 C C . ALA B 1 152 ? 16.062 -5.594 3.367 1 98.19 152 ALA B C 1
ATOM 6285 O O . ALA B 1 152 ? 14.859 -5.52 3.631 1 98.19 152 ALA B O 1
ATOM 6286 N N . LYS B 1 153 ? 16.766 -4.664 2.734 1 98.06 153 LYS B N 1
ATOM 6287 C CA . LYS B 1 153 ? 16.109 -3.438 2.281 1 98.06 153 LYS B CA 1
ATOM 6288 C C . LYS B 1 153 ? 15.023 -3.74 1.254 1 98.06 153 LYS B C 1
ATOM 6290 O O . LYS B 1 153 ? 14.008 -3.047 1.199 1 98.06 153 LYS B O 1
ATOM 6295 N N . THR B 1 154 ? 15.25 -4.762 0.458 1 97.88 154 THR B N 1
ATOM 6296 C CA . THR B 1 154 ? 14.242 -5.164 -0.516 1 97.88 154 THR B CA 1
ATOM 6297 C C . THR B 1 154 ? 12.992 -5.688 0.186 1 97.88 154 THR B C 1
ATOM 6299 O O . THR B 1 154 ? 11.867 -5.352 -0.197 1 97.88 154 THR B O 1
ATOM 6302 N N . TYR B 1 155 ? 13.164 -6.539 1.224 1 97.69 155 TYR B N 1
ATOM 6303 C CA . TYR B 1 155 ? 12.023 -6.992 2.018 1 97.69 155 TYR B CA 1
ATOM 6304 C C . TYR B 1 155 ? 11.273 -5.809 2.615 1 97.69 155 TYR B C 1
ATOM 6306 O O . TYR B 1 155 ? 10.039 -5.762 2.57 1 97.69 155 TYR B O 1
ATOM 6314 N N . PHE B 1 156 ? 12.023 -4.82 3.104 1 97.81 156 PHE B N 1
ATOM 6315 C CA . PHE B 1 156 ? 11.445 -3.641 3.729 1 97.81 156 PHE B CA 1
ATOM 6316 C C . PHE B 1 156 ? 10.625 -2.842 2.723 1 97.81 156 PHE B C 1
ATOM 6318 O O . PHE B 1 156 ? 9.5 -2.436 3.014 1 97.81 156 PHE B O 1
ATOM 6325 N N . ASP B 1 157 ? 11.266 -2.643 1.562 1 96.75 157 ASP B N 1
ATOM 6326 C CA . ASP B 1 157 ? 10.617 -1.831 0.534 1 96.75 157 ASP B CA 1
ATOM 6327 C C . ASP B 1 157 ? 9.359 -2.514 0.009 1 96.75 157 ASP B C 1
ATOM 6329 O O . ASP B 1 157 ? 8.445 -1.847 -0.487 1 96.75 157 ASP B O 1
ATOM 6333 N N . ARG B 1 158 ? 9.297 -3.801 0.146 1 95.44 158 ARG B N 1
ATOM 6334 C CA . ARG B 1 158 ? 8.117 -4.551 -0.267 1 95.44 158 ARG B CA 1
ATOM 6335 C C . ARG B 1 158 ? 7.129 -4.695 0.887 1 95.44 158 ARG B C 1
ATOM 6337 O O . ARG B 1 158 ? 6.207 -5.516 0.825 1 95.44 158 ARG B O 1
ATOM 6344 N N . GLU B 1 159 ? 7.449 -4.066 2.043 1 94.06 159 GLU B N 1
ATOM 6345 C CA . GLU B 1 159 ? 6.625 -4.004 3.248 1 94.06 159 GLU B 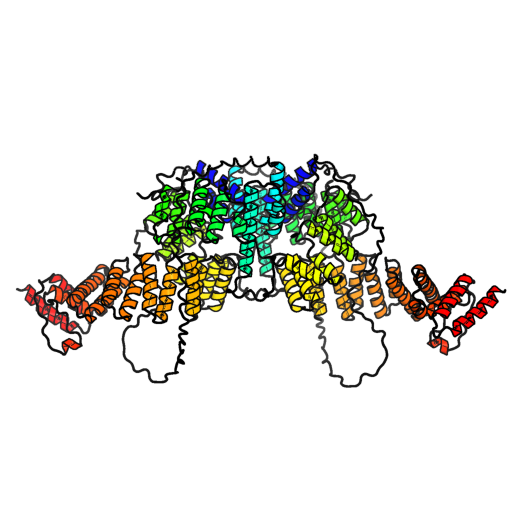CA 1
ATOM 6346 C C . GLU B 1 159 ? 6.516 -5.375 3.912 1 94.06 159 GLU B C 1
ATOM 6348 O O . GLU B 1 159 ? 5.52 -5.672 4.57 1 94.06 159 GLU B O 1
ATOM 6353 N N . ASN B 1 160 ? 7.363 -6.23 3.531 1 95.94 160 ASN B N 1
ATOM 6354 C CA . ASN B 1 160 ? 7.531 -7.465 4.293 1 95.94 160 ASN B CA 1
ATOM 6355 C C . ASN B 1 160 ? 8.523 -7.285 5.438 1 95.94 160 ASN B C 1
ATOM 6357 O O . ASN B 1 160 ? 9.617 -7.852 5.414 1 95.94 160 ASN B O 1
ATOM 6361 N N . TYR B 1 161 ? 8.086 -6.562 6.414 1 96.56 161 TYR B N 1
ATOM 6362 C CA . TYR B 1 161 ? 8.945 -6.148 7.52 1 96.56 161 TYR B CA 1
ATOM 6363 C C . TYR B 1 161 ? 9.383 -7.352 8.352 1 96.56 161 TYR B C 1
ATOM 6365 O O . TYR B 1 161 ? 10.508 -7.383 8.859 1 96.56 161 TYR B O 1
ATOM 6373 N N . HIS B 1 162 ? 8.492 -8.32 8.484 1 95.56 162 HIS B N 1
ATOM 6374 C CA . HIS B 1 162 ? 8.828 -9.516 9.25 1 95.56 162 HIS B CA 1
ATOM 6375 C C . HIS B 1 162 ? 10 -10.258 8.625 1 95.56 162 HIS B C 1
ATOM 6377 O O . HIS B 1 162 ? 10.914 -10.695 9.336 1 95.56 162 HIS B O 1
ATOM 6383 N N . ALA B 1 163 ? 9.984 -10.391 7.309 1 97.06 163 ALA B N 1
ATOM 6384 C CA . ALA B 1 163 ? 11.094 -11.039 6.625 1 97.06 163 ALA B CA 1
ATOM 6385 C C . ALA B 1 163 ? 12.391 -10.25 6.812 1 97.06 163 ALA B C 1
ATOM 6387 O O . ALA B 1 163 ? 13.461 -10.836 6.973 1 97.06 163 ALA B O 1
ATOM 6388 N N . CYS B 1 164 ? 12.258 -8.922 6.734 1 97.94 164 CYS B N 1
ATOM 6389 C CA . CYS B 1 164 ? 13.398 -8.039 6.953 1 97.94 164 CYS B CA 1
ATOM 6390 C C . CYS B 1 164 ? 14.016 -8.273 8.328 1 97.94 164 CYS B C 1
ATOM 6392 O O . CYS B 1 164 ? 15.227 -8.484 8.445 1 97.94 164 CYS B O 1
ATOM 6394 N N . VAL B 1 165 ? 13.203 -8.352 9.359 1 97 165 VAL B N 1
ATOM 6395 C CA . VAL B 1 165 ? 13.656 -8.516 10.734 1 97 165 VAL B CA 1
ATOM 6396 C C . VAL B 1 165 ? 14.266 -9.906 10.922 1 97 165 VAL B C 1
ATOM 6398 O O . VAL B 1 165 ? 15.32 -10.055 11.539 1 97 165 VAL B O 1
ATOM 6401 N N . GLN B 1 166 ? 13.602 -10.906 10.406 1 96.44 166 GLN B N 1
ATOM 6402 C CA . GLN B 1 166 ? 14.086 -12.273 10.547 1 96.44 166 GLN B CA 1
ATOM 6403 C C . GLN B 1 166 ? 15.477 -12.43 9.945 1 96.44 166 GLN B C 1
ATOM 6405 O O . GLN B 1 166 ? 16.344 -13.094 10.523 1 96.44 166 GLN B O 1
ATOM 6410 N N . LEU B 1 167 ? 15.688 -11.844 8.812 1 97 167 LEU B N 1
ATOM 6411 C CA . LEU B 1 167 ? 16.984 -11.906 8.141 1 97 167 LEU B CA 1
ATOM 6412 C C . LEU B 1 167 ? 18.062 -11.227 8.977 1 97 167 LEU B C 1
ATOM 6414 O O . LEU B 1 167 ? 19.141 -11.773 9.156 1 97 167 LEU B O 1
ATOM 6418 N N . LEU B 1 168 ? 17.766 -10.031 9.484 1 97.12 168 LEU B N 1
ATOM 6419 C CA . LEU B 1 168 ? 18.75 -9.227 10.188 1 97.12 168 LEU B CA 1
ATOM 6420 C C . LEU B 1 168 ? 18.984 -9.766 11.594 1 97.12 168 LEU B C 1
ATOM 6422 O O . LEU B 1 168 ? 20.094 -9.664 12.125 1 97.12 168 LEU B O 1
ATOM 6426 N N . ASP B 1 169 ? 18.016 -10.398 12.219 1 95.5 169 ASP B N 1
ATOM 6427 C CA . ASP B 1 169 ? 18.141 -10.938 13.57 1 95.5 169 ASP B CA 1
ATOM 6428 C C . ASP B 1 169 ? 19.078 -12.148 13.586 1 95.5 169 ASP B C 1
ATOM 6430 O O . ASP B 1 169 ? 19.641 -12.492 14.633 1 95.5 169 ASP B O 1
ATOM 6434 N N . LYS B 1 170 ? 19.203 -12.773 12.484 1 93.75 170 LYS B N 1
ATOM 6435 C CA . LYS B 1 170 ? 20.047 -13.961 12.398 1 93.75 170 LYS B CA 1
ATOM 6436 C C . LYS B 1 170 ? 21.531 -13.594 12.383 1 93.75 170 LYS B C 1
ATOM 6438 O O . LYS B 1 170 ? 22.391 -14.445 12.594 1 93.75 170 LYS B O 1
ATOM 6443 N N . GLN B 1 171 ? 21.75 -12.281 12.203 1 93.5 171 GLN B N 1
ATOM 6444 C CA . GLN B 1 171 ? 23.141 -11.852 12.094 1 93.5 171 GLN B CA 1
ATOM 6445 C C . GLN B 1 171 ? 23.75 -11.578 13.469 1 93.5 171 GLN B C 1
ATOM 6447 O O . GLN B 1 171 ? 23.062 -11.07 14.359 1 93.5 171 GLN B O 1
ATOM 6452 N N . ALA B 1 172 ? 25 -11.953 13.648 1 89.44 172 ALA B N 1
ATOM 6453 C CA . ALA B 1 172 ? 25.688 -11.742 14.914 1 89.44 172 ALA B CA 1
ATOM 6454 C C . ALA B 1 172 ? 26.016 -10.266 15.117 1 89.44 172 ALA B C 1
ATOM 6456 O O . ALA B 1 172 ? 25.984 -9.773 16.25 1 89.44 172 ALA B O 1
ATOM 6457 N N . ALA B 1 173 ? 26.406 -9.602 14.086 1 91.56 173 ALA B N 1
ATOM 6458 C CA . ALA B 1 173 ? 26.75 -8.188 14.125 1 91.56 173 ALA B CA 1
ATOM 6459 C C . ALA B 1 173 ? 26.141 -7.438 12.945 1 91.56 173 ALA B C 1
ATOM 6461 O O . ALA B 1 173 ? 26.047 -7.984 11.844 1 91.56 173 ALA B O 1
ATOM 6462 N N . LEU B 1 174 ? 25.719 -6.211 13.242 1 94.06 174 LEU B N 1
ATOM 6463 C CA . LEU B 1 174 ? 25.078 -5.402 12.203 1 94.06 174 LEU B CA 1
ATOM 6464 C C . LEU B 1 174 ? 25.75 -4.039 12.094 1 94.06 174 LEU B C 1
ATOM 6466 O O . LEU B 1 174 ? 26.188 -3.477 13.102 1 94.06 174 LEU B O 1
ATOM 6470 N N . SER B 1 175 ? 25.953 -3.555 10.828 1 95 175 SER B N 1
ATOM 6471 C CA . SER B 1 175 ? 26.328 -2.158 10.633 1 95 175 SER B CA 1
ATOM 6472 C C . SER B 1 175 ? 25.25 -1.216 11.164 1 95 175 SER B C 1
ATOM 6474 O O . SER B 1 175 ? 24.141 -1.646 11.477 1 95 175 SER B O 1
ATOM 6476 N N . ASP B 1 176 ? 25.578 0.106 11.305 1 95.38 176 ASP B N 1
ATOM 6477 C CA . ASP B 1 176 ? 24.625 1.093 11.805 1 95.38 176 ASP B CA 1
ATOM 6478 C C . ASP B 1 176 ? 23.391 1.171 10.898 1 95.38 176 ASP B C 1
ATOM 6480 O O . ASP B 1 176 ? 22.266 1.277 11.391 1 95.38 176 ASP B O 1
ATOM 6484 N N . ARG B 1 177 ? 23.625 1.152 9.594 1 95.69 177 ARG B N 1
ATOM 6485 C CA . ARG B 1 177 ? 22.5 1.248 8.672 1 95.69 177 ARG B CA 1
ATOM 6486 C C . ARG B 1 177 ? 21.594 0.017 8.773 1 95.69 177 ARG B C 1
ATOM 6488 O O . ARG B 1 177 ? 20.375 0.127 8.703 1 95.69 177 ARG B O 1
ATOM 6495 N N . ALA B 1 178 ? 22.219 -1.175 8.93 1 97.19 178 ALA B N 1
ATOM 6496 C CA . ALA B 1 178 ? 21.453 -2.404 9.078 1 97.19 178 ALA B CA 1
ATOM 6497 C C . ALA B 1 178 ? 20.688 -2.424 10.406 1 97.19 178 ALA B C 1
ATOM 6499 O O . ALA B 1 178 ? 19.547 -2.891 10.469 1 97.19 178 ALA B O 1
ATOM 6500 N N . ARG B 1 179 ? 21.359 -1.961 11.445 1 97 179 ARG B N 1
ATOM 6501 C CA . ARG B 1 179 ? 20.703 -1.856 12.742 1 97 179 ARG B CA 1
ATOM 6502 C C . ARG B 1 179 ? 19.5 -0.909 12.68 1 97 179 ARG B C 1
ATOM 6504 O O . ARG B 1 179 ? 18.438 -1.195 13.234 1 97 179 ARG B O 1
ATOM 6511 N N . PHE B 1 180 ? 19.703 0.211 12.008 1 98.19 180 PHE B N 1
ATOM 6512 C CA . PHE B 1 180 ? 18.609 1.143 11.805 1 98.19 180 PHE B CA 1
ATOM 6513 C C . PHE B 1 180 ? 17.422 0.448 11.133 1 98.19 180 PHE B C 1
ATOM 6515 O O . PHE B 1 180 ? 16.297 0.54 11.609 1 98.19 180 PHE B O 1
ATOM 6522 N N . LEU B 1 181 ? 17.688 -0.247 10.055 1 98.12 181 LEU B N 1
ATOM 6523 C CA . LEU B 1 181 ? 16.641 -0.91 9.289 1 98.12 181 LEU B CA 1
ATOM 6524 C C . LEU B 1 181 ? 15.938 -1.969 10.125 1 98.12 181 LEU B C 1
ATOM 6526 O O . LEU B 1 181 ? 14.719 -2.133 10.031 1 98.12 181 LEU B O 1
ATOM 6530 N N . GLN B 1 182 ? 16.688 -2.686 10.922 1 97.69 182 GLN B N 1
ATOM 6531 C CA . GLN B 1 182 ? 16.141 -3.711 11.805 1 97.69 182 GLN B CA 1
ATOM 6532 C C . GLN B 1 182 ? 15.125 -3.119 12.781 1 97.69 182 GLN B C 1
ATOM 6534 O O . GLN B 1 182 ? 13.992 -3.592 12.859 1 97.69 182 GLN B O 1
ATOM 6539 N N . VAL B 1 183 ? 15.516 -2.049 13.445 1 97.75 183 VAL B N 1
ATOM 6540 C CA . VAL B 1 183 ? 14.664 -1.441 14.461 1 97.75 183 VAL B CA 1
ATOM 6541 C C . VAL B 1 183 ? 13.492 -0.715 13.797 1 97.75 183 VAL B C 1
ATOM 6543 O O . VAL B 1 183 ? 12.367 -0.749 14.297 1 97.75 183 VAL B O 1
ATOM 6546 N N . PHE B 1 184 ? 13.797 -0.085 12.672 1 97.75 184 PHE B N 1
ATOM 6547 C CA . PHE B 1 184 ? 12.758 0.62 11.945 1 97.75 184 PHE B CA 1
ATOM 6548 C C . PHE B 1 184 ? 11.688 -0.351 11.453 1 97.75 184 PHE B C 1
ATOM 6550 O O . PHE B 1 184 ? 10.492 -0.058 11.523 1 97.75 184 PHE B O 1
ATOM 6557 N N . ALA B 1 185 ? 12.117 -1.483 10.969 1 97.31 185 ALA B N 1
ATOM 6558 C CA . ALA B 1 185 ? 11.172 -2.514 10.539 1 97.31 185 ALA B CA 1
ATOM 6559 C C . ALA B 1 185 ? 10.336 -3.006 11.719 1 97.31 185 ALA B C 1
ATOM 6561 O O . ALA B 1 185 ? 9.125 -3.197 11.586 1 97.31 185 ALA B O 1
ATOM 6562 N N . LYS B 1 186 ? 10.977 -3.252 12.836 1 96.75 186 LYS B N 1
ATOM 6563 C CA . LYS B 1 186 ? 10.25 -3.676 14.031 1 96.75 186 LYS B CA 1
ATOM 6564 C C . LYS B 1 186 ? 9.227 -2.625 14.453 1 96.75 186 LYS B C 1
ATOM 6566 O O . LYS B 1 186 ? 8.125 -2.965 14.898 1 96.75 186 LYS B O 1
ATOM 6571 N N . LEU B 1 187 ? 9.617 -1.362 14.32 1 95.44 187 LEU B N 1
ATOM 6572 C CA . LEU B 1 187 ? 8.695 -0.279 14.633 1 95.44 187 LEU B CA 1
ATOM 6573 C C . LEU B 1 187 ? 7.496 -0.3 13.688 1 95.44 187 LEU B C 1
ATOM 6575 O O . LEU B 1 187 ? 6.359 -0.089 14.117 1 95.44 187 LEU B O 1
ATOM 6579 N N . GLN B 1 188 ? 7.742 -0.512 12.406 1 93.75 188 GLN B N 1
ATOM 6580 C CA . GLN B 1 188 ? 6.652 -0.59 11.445 1 93.75 188 GLN B CA 1
ATOM 6581 C C . GLN B 1 188 ? 5.691 -1.726 11.789 1 93.75 188 GLN B C 1
ATOM 6583 O O . GLN B 1 188 ? 4.477 -1.58 11.648 1 93.75 188 GLN B O 1
ATOM 6588 N N . ILE B 1 189 ? 6.25 -2.863 12.219 1 92.69 189 ILE B N 1
ATOM 6589 C CA . ILE B 1 189 ? 5.434 -4 12.625 1 92.69 189 ILE B CA 1
ATOM 6590 C C . ILE B 1 189 ? 4.547 -3.604 13.805 1 92.69 189 ILE B C 1
ATOM 6592 O O . ILE B 1 189 ? 3.354 -3.912 13.828 1 92.69 189 ILE B O 1
ATOM 6596 N N . TYR B 1 190 ? 5.129 -2.895 14.703 1 90.44 190 TYR B N 1
ATOM 6597 C CA . TYR B 1 190 ? 4.402 -2.426 15.883 1 90.44 190 TYR B CA 1
ATOM 6598 C C . TYR B 1 190 ? 3.258 -1.501 15.484 1 90.44 190 TYR B C 1
ATOM 6600 O O . TYR B 1 190 ? 2.137 -1.644 15.977 1 90.44 190 TYR B O 1
ATOM 6608 N N . GLU B 1 191 ? 3.52 -0.578 14.617 1 86.62 191 GLU B N 1
ATOM 6609 C CA . GLU B 1 191 ? 2.525 0.401 14.188 1 86.62 191 GLU B CA 1
ATOM 6610 C C . GLU B 1 191 ? 1.389 -0.267 13.422 1 86.62 191 GLU B C 1
ATOM 6612 O O . GLU B 1 191 ? 0.23 0.137 13.539 1 86.62 191 GLU B O 1
ATOM 6617 N N . GLN B 1 192 ? 1.729 -1.239 12.609 1 83.62 192 GLN B N 1
ATOM 6618 C CA . GLN B 1 192 ? 0.71 -1.97 11.859 1 83.62 192 GLN B CA 1
ATOM 6619 C C . GLN B 1 192 ? -0.225 -2.727 12.797 1 83.62 192 GLN B C 1
ATOM 6621 O O . GLN B 1 192 ? -1.426 -2.826 12.539 1 83.62 192 GLN B O 1
ATOM 6626 N N . HIS B 1 193 ? 0.326 -3.246 13.805 1 81.38 193 HIS B N 1
ATOM 6627 C CA . HIS B 1 193 ? -0.473 -3.986 14.781 1 81.38 193 HIS B CA 1
ATOM 6628 C C . HIS B 1 193 ? -1.432 -3.062 15.523 1 81.38 193 HIS B C 1
ATOM 6630 O O . HIS B 1 193 ? -2.555 -3.457 15.844 1 81.38 193 HIS B O 1
ATOM 6636 N N . LEU B 1 194 ? -1.022 -1.865 15.812 1 74.31 194 LEU B N 1
ATOM 6637 C CA . LEU B 1 194 ? -1.873 -0.881 16.469 1 74.31 194 LEU B CA 1
ATOM 6638 C C . LEU B 1 194 ? -3.062 -0.512 15.594 1 74.31 194 LEU B C 1
ATOM 6640 O O . LEU B 1 194 ? -4.176 -0.33 16.094 1 74.31 194 LEU B O 1
ATOM 6644 N N . GLY B 1 195 ? -2.775 -0.351 14.359 1 65 195 GLY B N 1
ATOM 6645 C CA . GLY B 1 195 ? -3.842 -0.002 13.43 1 65 195 GLY B CA 1
ATOM 6646 C C . GLY B 1 195 ? -4.91 -1.072 13.32 1 65 195 GLY B C 1
ATOM 6647 O O . GLY B 1 195 ? -6.098 -0.762 13.195 1 65 195 GLY B O 1
ATOM 6648 N N . HIS B 1 196 ? -4.508 -2.293 13.453 1 61.44 196 HIS B N 1
ATOM 6649 C CA . HIS B 1 196 ? -5.445 -3.402 13.328 1 61.44 196 HIS B CA 1
ATOM 6650 C C . HIS B 1 196 ? -6.266 -3.58 14.602 1 61.44 196 HIS B C 1
ATOM 6652 O O . HIS B 1 196 ? -7.395 -4.074 14.555 1 61.44 196 HIS B O 1
ATOM 6658 N N . SER B 1 197 ? -5.59 -3.33 15.836 1 52.88 197 SER B N 1
ATOM 6659 C CA . SER B 1 197 ? -6.23 -3.545 17.125 1 52.88 197 SER B CA 1
ATOM 6660 C C . SER B 1 197 ? -7.176 -2.396 17.469 1 52.88 197 SER B C 1
ATOM 6662 O O . SER B 1 197 ? -7.988 -2.512 18.391 1 52.88 197 SER B O 1
ATOM 6664 N N . GLY B 1 198 ? -6.918 -1.26 17.125 1 47.5 198 GLY B N 1
ATOM 6665 C CA . GLY B 1 198 ? -7.598 -0.09 17.656 1 47.5 198 GLY B CA 1
ATOM 6666 C C . GLY B 1 198 ? -9.109 -0.182 17.562 1 47.5 198 GLY B C 1
ATOM 6667 O O . GLY B 1 198 ? -9.656 -0.432 16.484 1 47.5 198 GLY B O 1
ATOM 6668 N N . GLU B 1 199 ? -9.711 -0.489 18.734 1 44.91 199 GLU B N 1
ATOM 6669 C CA . GLU B 1 199 ? -11.078 -0.515 19.234 1 44.91 199 GLU B CA 1
ATOM 6670 C C . GLU B 1 199 ? -11.93 0.568 18.578 1 44.91 199 GLU B C 1
ATOM 6672 O O . GLU B 1 199 ? -13.117 0.367 18.328 1 44.91 199 GLU B O 1
ATOM 6677 N N . GLY B 1 200 ? -11.516 1.816 18.766 1 43.03 200 GLY B N 1
ATOM 6678 C CA . GLY B 1 200 ? -12.469 2.916 18.703 1 43.03 200 GLY B CA 1
ATOM 6679 C C . GLY B 1 200 ? -12.961 3.197 17.297 1 43.03 200 GLY B C 1
ATOM 6680 O O . GLY B 1 200 ? -13.844 4.035 17.094 1 43.03 200 GLY B O 1
ATOM 6681 N N . LEU B 1 201 ? -12.172 3.119 16.281 1 46.97 201 LEU B N 1
ATOM 6682 C CA . LEU B 1 201 ? -12.781 3.082 14.961 1 46.97 201 LEU B CA 1
ATOM 6683 C C . LEU B 1 201 ? -13.211 1.662 14.594 1 46.97 201 LEU B C 1
ATOM 6685 O O . LEU B 1 201 ? -12.492 0.701 14.883 1 46.97 201 LEU B O 1
ATOM 6689 N N . PRO B 1 202 ? -14.492 1.318 14.555 1 40.75 202 PRO B N 1
ATOM 6690 C CA . PRO B 1 202 ? -14.977 -0.04 14.297 1 40.75 202 PRO B CA 1
ATOM 6691 C C . PRO B 1 202 ? -14.039 -0.846 13.406 1 40.75 202 PRO B C 1
ATOM 6693 O O . PRO B 1 202 ? -13.469 -0.304 12.453 1 40.75 202 PRO B O 1
ATOM 6696 N N . PRO B 1 203 ? -13.445 -1.954 13.961 1 40.72 203 PRO B N 1
ATOM 6697 C CA . PRO B 1 203 ? -12.711 -2.85 13.062 1 40.72 203 PRO B CA 1
ATOM 6698 C C . PRO B 1 203 ? -13.398 -3.008 11.703 1 40.72 203 PRO B C 1
ATOM 6700 O O . PRO B 1 203 ? -14.617 -2.846 11.602 1 40.72 203 PRO B O 1
ATOM 6703 N N . LEU B 1 204 ? -12.711 -2.83 10.773 1 32.59 204 LEU B N 1
ATOM 6704 C CA . LEU B 1 204 ? -13.406 -3.223 9.547 1 32.59 204 LEU B CA 1
ATOM 6705 C C . LEU B 1 204 ? -14.125 -4.551 9.742 1 32.59 204 LEU B C 1
ATOM 6707 O O . LEU B 1 204 ? -13.703 -5.383 10.547 1 32.59 204 LEU B O 1
ATOM 6711 N N . PRO B 1 205 ? -15.367 -4.727 9.328 1 31.78 205 PRO B N 1
ATOM 6712 C CA . PRO B 1 205 ? -16.219 -5.906 9.539 1 31.78 205 PRO B CA 1
ATOM 6713 C C . PRO B 1 205 ? -15.422 -7.211 9.531 1 31.78 205 PRO B C 1
ATOM 6715 O O . PRO B 1 205 ? -15.812 -8.18 10.18 1 31.78 205 PRO B O 1
ATOM 6718 N N . TYR B 1 206 ? -14.57 -7.418 8.562 1 30.38 206 TYR B N 1
ATOM 6719 C CA . TYR B 1 206 ? -14.023 -8.758 8.383 1 30.38 206 TYR B CA 1
ATOM 6720 C C . TYR B 1 206 ? -12.977 -9.07 9.453 1 30.38 206 TYR B C 1
ATOM 6722 O O . TYR B 1 206 ? -12.43 -10.172 9.484 1 30.38 206 TYR B O 1
ATOM 6730 N N . ALA B 1 207 ? -12.523 -8 10.148 1 36.19 207 ALA B N 1
ATOM 6731 C CA . ALA B 1 207 ? -11.43 -8.281 11.078 1 36.19 207 ALA B CA 1
ATOM 6732 C C . ALA B 1 207 ? -11.945 -8.938 12.352 1 36.19 207 ALA B C 1
ATOM 6734 O O . ALA B 1 207 ? -12.57 -8.281 13.188 1 36.19 207 ALA B O 1
ATOM 6735 N N . GLU B 1 208 ? -12.484 -10.109 12.273 1 36.56 208 GLU B N 1
ATOM 6736 C CA . GLU B 1 208 ? -12.812 -10.891 13.461 1 36.56 208 GLU B CA 1
ATOM 6737 C C . GLU B 1 208 ? -11.781 -10.68 14.562 1 36.56 208 GLU B C 1
ATOM 6739 O O . GLU B 1 208 ? -10.609 -10.438 14.289 1 36.56 208 GLU B O 1
ATOM 6744 N N . ALA B 1 209 ? -12.211 -10.539 15.922 1 37.12 209 ALA B N 1
ATOM 6745 C CA . ALA B 1 209 ? -11.641 -10.438 17.266 1 37.12 209 ALA B CA 1
ATOM 6746 C C . ALA B 1 209 ? -10.367 -11.273 17.375 1 37.12 209 ALA B C 1
ATOM 6748 O O . ALA B 1 209 ? -9.656 -11.188 18.375 1 37.12 209 ALA B O 1
ATOM 6749 N N . GLY B 1 210 ? -10.234 -12.508 16.812 1 36.69 210 GLY B N 1
ATOM 6750 C CA . GLY B 1 210 ? -9.375 -13.602 17.234 1 36.69 210 GLY B CA 1
ATOM 6751 C C . GLY B 1 210 ? -7.906 -13.359 16.922 1 36.69 210 GLY B C 1
ATOM 6752 O O . GLY B 1 210 ? -7.117 -14.305 16.859 1 36.69 210 GLY B O 1
ATOM 6753 N N . SER B 1 211 ? -7.551 -12.344 16.266 1 39.53 211 SER B N 1
ATOM 6754 C CA . SER B 1 211 ? -6.18 -12.484 15.781 1 39.53 211 SER B CA 1
ATOM 6755 C C . SER B 1 211 ? -5.188 -12.5 16.938 1 39.53 211 SER B C 1
ATOM 6757 O O . SER B 1 211 ? -4.957 -11.477 17.578 1 39.53 211 SER B O 1
ATOM 6759 N N . SER B 1 212 ? -5.145 -13.516 17.656 1 40.59 212 SER B N 1
ATOM 6760 C CA . SER B 1 212 ? -3.957 -13.875 18.422 1 40.59 212 SER B CA 1
ATOM 6761 C C . SER B 1 212 ? -2.684 -13.609 17.625 1 40.59 212 SER B C 1
ATOM 6763 O O . SER B 1 212 ? -1.972 -14.547 17.25 1 40.59 212 SER B O 1
ATOM 6765 N N . ALA B 1 213 ? -2.684 -12.727 16.75 1 48 213 ALA B N 1
ATOM 6766 C CA . ALA B 1 213 ? -1.41 -12.445 16.078 1 48 213 ALA B CA 1
ATOM 6767 C C . ALA B 1 213 ? -0.3 -12.219 17.109 1 48 213 ALA B C 1
ATOM 6769 O O . ALA B 1 213 ? -0.566 -11.82 18.25 1 48 213 ALA B O 1
ATOM 6770 N N . ALA B 1 214 ? 0.817 -12.742 16.906 1 55.75 214 ALA B N 1
ATOM 6771 C CA . ALA B 1 214 ? 2.023 -12.523 17.703 1 55.75 214 ALA B CA 1
ATOM 6772 C C . ALA B 1 214 ? 2.166 -11.055 18.094 1 55.75 214 ALA B C 1
ATOM 6774 O O . ALA B 1 214 ? 2.117 -10.172 17.234 1 55.75 214 ALA B O 1
ATOM 6775 N N . VAL B 1 215 ? 1.862 -10.719 19.359 1 60.12 215 VAL B N 1
ATOM 6776 C CA . VAL B 1 215 ? 2.016 -9.398 19.953 1 60.12 215 VAL B CA 1
ATOM 6777 C C . VAL B 1 215 ? 3.406 -8.844 19.641 1 60.12 215 VAL B C 1
ATOM 6779 O O . VAL B 1 215 ? 4.414 -9.492 19.938 1 60.12 215 VAL B O 1
ATOM 6782 N N . PRO B 1 216 ? 3.416 -7.852 18.766 1 68.31 216 PRO B N 1
ATOM 6783 C CA . PRO B 1 216 ? 4.727 -7.254 18.5 1 68.31 216 PRO B CA 1
ATOM 6784 C C . PRO B 1 216 ? 5.492 -6.918 19.781 1 68.31 216 PRO B C 1
ATOM 6786 O O . PRO B 1 216 ? 4.895 -6.824 20.859 1 68.31 216 PRO B O 1
ATOM 6789 N N . SER B 1 217 ? 6.773 -7.039 19.641 1 73.12 217 SER B N 1
ATOM 6790 C CA . SER B 1 217 ? 7.621 -6.637 20.75 1 73.12 217 SER B CA 1
ATOM 6791 C C . SER B 1 217 ? 7.207 -5.27 21.297 1 73.12 217 SER B C 1
ATOM 6793 O O . SER B 1 217 ? 6.906 -4.355 20.531 1 73.12 217 SER B O 1
ATOM 6795 N N . PRO B 1 218 ? 7.164 -5.223 22.578 1 82.38 218 PRO B N 1
ATOM 6796 C CA . PRO B 1 218 ? 6.887 -3.902 23.156 1 82.38 218 PRO B CA 1
ATOM 6797 C C . PRO B 1 218 ? 7.918 -2.854 22.734 1 82.38 218 PRO B C 1
ATOM 6799 O O . PRO B 1 218 ? 9.055 -3.199 22.391 1 82.38 218 PRO B O 1
ATOM 6802 N N . LEU B 1 219 ? 7.551 -1.662 22.641 1 89.56 219 LEU B N 1
ATOM 6803 C CA . LEU B 1 219 ? 8.406 -0.554 22.219 1 89.56 219 LEU B CA 1
ATOM 6804 C C . LEU B 1 219 ? 9.672 -0.5 23.078 1 89.56 219 LEU B C 1
ATOM 6806 O O . LEU B 1 219 ? 10.742 -0.129 22.578 1 89.56 219 LEU B O 1
ATOM 6810 N N . THR B 1 220 ? 9.586 -0.924 24.312 1 91.56 220 THR B N 1
ATOM 6811 C CA . THR B 1 220 ? 10.719 -0.88 25.234 1 91.56 220 THR B CA 1
ATOM 6812 C C . THR B 1 220 ? 11.828 -1.817 24.766 1 91.56 220 THR B C 1
ATOM 6814 O O . THR B 1 220 ? 13.016 -1.509 24.906 1 91.56 220 THR B O 1
ATOM 6817 N N . ASP B 1 221 ? 11.422 -2.953 24.188 1 92.88 221 ASP B N 1
ATOM 6818 C CA . ASP B 1 221 ? 12.391 -3.932 23.703 1 92.88 221 ASP B CA 1
ATOM 6819 C C . ASP B 1 221 ? 13.164 -3.391 22.5 1 92.88 221 ASP B C 1
ATOM 6821 O O . ASP B 1 221 ? 14.305 -3.793 22.266 1 92.88 221 ASP B O 1
ATOM 6825 N N . LEU B 1 222 ? 12.531 -2.484 21.781 1 95.19 222 LEU B N 1
ATOM 6826 C CA . LEU B 1 222 ? 13.156 -1.93 20.594 1 95.19 222 LEU B CA 1
ATOM 6827 C C . LEU B 1 222 ? 14.297 -0.988 20.953 1 95.19 222 LEU B C 1
ATOM 6829 O O . LEU B 1 222 ? 15.148 -0.68 20.125 1 95.19 222 LEU B O 1
ATOM 6833 N N . LEU B 1 223 ? 14.398 -0.574 22.234 1 95 223 LEU B N 1
ATOM 6834 C CA . LEU B 1 223 ? 15.406 0.382 22.688 1 95 223 LEU B CA 1
ATOM 6835 C C . LEU B 1 223 ? 16.703 -0.328 23.031 1 95 223 LEU B C 1
ATOM 6837 O O . LEU B 1 223 ? 17.766 0.308 23.125 1 95 223 LEU B O 1
ATOM 6841 N N . GLU B 1 224 ? 16.656 -1.637 23.172 1 92 224 GLU B N 1
ATOM 6842 C CA . GLU B 1 224 ? 17.797 -2.395 23.672 1 92 224 GLU B CA 1
ATOM 6843 C C . GLU B 1 224 ? 19 -2.234 22.75 1 92 224 GLU B C 1
ATOM 6845 O O . GLU B 1 224 ? 20.109 -1.941 23.203 1 92 224 GLU B O 1
ATOM 6850 N N . PRO B 1 225 ? 18.781 -2.35 21.469 1 92.81 225 PRO B N 1
ATOM 6851 C CA . PRO B 1 225 ? 19.938 -2.18 20.578 1 92.81 225 PRO B CA 1
ATOM 6852 C C . PRO B 1 225 ? 20.391 -0.724 20.469 1 92.81 225 PRO B C 1
ATOM 6854 O O . PRO B 1 225 ? 21.453 -0.445 19.922 1 92.81 225 PRO B O 1
ATOM 6857 N N . LEU B 1 226 ? 19.609 0.239 21.062 1 95.69 226 LEU B N 1
ATOM 6858 C CA . LEU B 1 226 ? 19.875 1.666 20.922 1 95.69 226 LEU B CA 1
ATOM 6859 C C . LEU B 1 226 ? 20.328 2.271 22.25 1 95.69 226 LEU B C 1
ATOM 6861 O O . LEU B 1 226 ? 19.984 3.416 22.562 1 95.69 226 LEU B O 1
ATOM 6865 N N . ARG B 1 227 ? 21.031 1.627 23 1 91.19 227 ARG B N 1
ATOM 6866 C CA . ARG B 1 227 ? 21.406 2.086 24.328 1 91.19 227 ARG B CA 1
ATOM 6867 C C . ARG B 1 227 ? 22.328 3.307 24.25 1 91.19 227 ARG B C 1
ATOM 6869 O O . ARG B 1 227 ? 22.094 4.309 24.922 1 91.19 227 ARG B O 1
ATOM 6876 N N . ALA B 1 228 ? 23.359 3.336 23.391 1 91 228 ALA B N 1
ATOM 6877 C CA . ALA B 1 228 ? 24.266 4.473 23.25 1 91 228 ALA B CA 1
ATOM 6878 C C . ALA B 1 228 ? 24.719 4.66 21.812 1 91 228 ALA B C 1
ATOM 6880 O O . ALA B 1 228 ? 25.906 4.594 21.5 1 91 228 ALA B O 1
ATOM 6881 N N . PRO B 1 229 ? 23.766 4.996 21.016 1 94.69 229 PRO B N 1
ATOM 6882 C CA . PRO B 1 229 ? 24.125 5.145 19.609 1 94.69 229 PRO B CA 1
ATOM 6883 C C . PRO B 1 229 ? 24.859 6.461 19.328 1 94.69 229 PRO B C 1
ATOM 6885 O O . PRO B 1 229 ? 24.562 7.48 19.953 1 94.69 229 PRO B O 1
ATOM 6888 N N . ARG B 1 230 ? 25.734 6.5 18.375 1 93.94 230 ARG B N 1
ATOM 6889 C CA . ARG B 1 230 ? 26.422 7.703 17.922 1 93.94 230 ARG B CA 1
ATOM 6890 C C . ARG B 1 230 ? 25.938 8.102 16.531 1 93.94 230 ARG B C 1
ATOM 6892 O O . ARG B 1 230 ? 26 9.281 16.156 1 93.94 230 ARG B O 1
ATOM 6899 N N . ASP B 1 231 ? 25.438 7.102 15.781 1 97.31 231 ASP B N 1
ATOM 6900 C CA . ASP B 1 231 ? 24.891 7.348 14.445 1 97.31 231 ASP B CA 1
ATOM 6901 C C . ASP B 1 231 ? 23.656 8.234 14.508 1 97.31 231 ASP B C 1
ATOM 6903 O O . ASP B 1 231 ? 22.75 7.984 15.297 1 97.31 231 ASP B O 1
ATOM 6907 N N . PRO B 1 232 ? 23.672 9.352 13.734 1 98.25 232 PRO B N 1
ATOM 6908 C CA . PRO B 1 232 ? 22.562 10.305 13.812 1 98.25 232 PRO B CA 1
ATOM 6909 C C . PRO B 1 232 ? 21.203 9.664 13.508 1 98.25 232 PRO B C 1
ATOM 6911 O O . PRO B 1 232 ? 20.188 10.078 14.07 1 98.25 232 PRO B O 1
ATOM 6914 N N . PHE B 1 233 ? 21.172 8.664 12.648 1 98.56 233 PHE B N 1
ATOM 6915 C CA . PHE B 1 233 ? 19.906 8.023 12.305 1 98.56 233 PHE B CA 1
ATOM 6916 C C . PHE B 1 233 ? 19.438 7.125 13.438 1 98.56 233 PHE B C 1
ATOM 6918 O O . PHE B 1 233 ? 18.234 7.012 13.688 1 98.56 233 PHE B O 1
ATOM 6925 N N . LEU B 1 234 ? 20.375 6.445 14.086 1 98.56 234 LEU B N 1
ATOM 6926 C CA . LEU B 1 234 ? 20.016 5.645 15.25 1 98.56 234 LEU B CA 1
ATOM 6927 C C . LEU B 1 234 ? 19.547 6.539 16.391 1 98.56 234 LEU B C 1
ATOM 6929 O O . LEU B 1 234 ? 18.641 6.172 17.141 1 98.56 234 LEU B O 1
ATOM 6933 N N . LEU B 1 235 ? 20.156 7.707 16.516 1 98.62 235 LEU B N 1
ATOM 6934 C CA . LEU B 1 235 ? 19.719 8.695 17.5 1 98.62 235 LEU B CA 1
ATOM 6935 C C . LEU B 1 235 ? 18.281 9.148 17.203 1 98.62 235 LEU B C 1
ATOM 6937 O O . LEU B 1 235 ? 17.469 9.25 18.109 1 98.62 235 LEU B O 1
ATOM 6941 N N . PHE B 1 236 ? 18.016 9.422 15.938 1 98.44 236 PHE B N 1
ATOM 6942 C CA . PHE B 1 236 ? 16.688 9.789 15.484 1 98.44 236 PHE B CA 1
ATOM 6943 C C . PHE B 1 236 ? 15.672 8.719 15.891 1 98.44 236 PHE B C 1
ATOM 6945 O O . PHE B 1 236 ? 14.641 9.031 16.5 1 98.44 236 PHE B O 1
ATOM 6952 N N . LEU B 1 237 ? 16.031 7.492 15.57 1 98.25 237 LEU B N 1
ATOM 6953 C CA . LEU B 1 237 ? 15.117 6.395 15.859 1 98.25 237 LEU B CA 1
ATOM 6954 C C . LEU B 1 237 ? 14.906 6.246 17.359 1 98.25 237 LEU B C 1
ATOM 6956 O O . LEU B 1 237 ? 13.781 5.988 17.812 1 98.25 237 LEU B O 1
ATOM 6960 N N . LYS B 1 238 ? 15.969 6.324 18.125 1 98.25 238 LYS B N 1
ATOM 6961 C CA . LYS B 1 238 ? 15.859 6.281 19.578 1 98.25 238 LYS B CA 1
ATOM 6962 C C . LYS B 1 238 ? 14.938 7.383 20.094 1 98.25 238 LYS B C 1
ATOM 6964 O O . LYS B 1 238 ? 14.109 7.145 20.984 1 98.25 238 LYS B O 1
ATOM 6969 N N . GLY B 1 239 ? 15.07 8.625 19.547 1 98.31 239 GLY B N 1
ATOM 6970 C CA . GLY B 1 239 ? 14.195 9.727 19.906 1 98.31 239 GLY B CA 1
ATOM 6971 C C . GLY B 1 239 ? 12.734 9.445 19.625 1 98.31 239 GLY B C 1
ATOM 6972 O O . GLY B 1 239 ? 11.859 9.75 20.438 1 98.31 239 GLY B O 1
ATOM 6973 N N . VAL B 1 240 ? 12.453 8.836 18.469 1 97.75 240 VAL B N 1
ATOM 6974 C CA . VAL B 1 240 ? 11.086 8.492 18.094 1 97.75 240 VAL B CA 1
ATOM 6975 C C . VAL B 1 240 ? 10.508 7.504 19.094 1 97.75 240 VAL B C 1
ATOM 6977 O O . VAL B 1 240 ? 9.375 7.676 19.562 1 97.75 240 VAL B O 1
ATOM 6980 N N . LEU B 1 241 ? 11.281 6.484 19.438 1 97 241 LEU B N 1
ATOM 6981 C CA . LEU B 1 241 ? 10.82 5.449 20.359 1 97 241 LEU B CA 1
ATOM 6982 C C . LEU B 1 241 ? 10.578 6.023 21.75 1 97 241 LEU B C 1
ATOM 6984 O O . LEU B 1 241 ? 9.562 5.723 22.391 1 97 241 LEU B O 1
ATOM 6988 N N . LEU B 1 242 ? 11.461 6.867 22.188 1 97 242 LEU B N 1
ATOM 6989 C CA . LEU B 1 242 ? 11.32 7.465 23.516 1 97 242 LEU B CA 1
ATOM 6990 C C . LEU B 1 242 ? 10.102 8.375 23.578 1 97 242 LEU B C 1
ATOM 6992 O O . LEU B 1 242 ? 9.383 8.391 24.578 1 97 242 LEU B O 1
ATOM 6996 N N . ARG B 1 243 ? 9.836 9.125 22.516 1 94.75 243 ARG B N 1
ATOM 6997 C CA . ARG B 1 243 ? 8.641 9.961 22.484 1 94.75 243 ARG B CA 1
ATOM 6998 C C . ARG B 1 243 ? 7.371 9.117 22.578 1 94.75 243 ARG B C 1
ATOM 7000 O O . ARG B 1 243 ? 6.449 9.445 23.328 1 94.75 243 ARG B O 1
ATOM 7007 N N . LYS B 1 244 ? 7.363 8.031 21.812 1 91.38 244 LYS B N 1
ATOM 7008 C CA . LYS B 1 244 ? 6.199 7.145 21.828 1 91.38 244 LYS B CA 1
ATOM 7009 C C . LYS B 1 244 ? 6.008 6.5 23.203 1 91.38 244 LYS B C 1
ATOM 7011 O O . LYS B 1 244 ? 4.902 6.082 23.547 1 91.38 244 LYS B O 1
ATOM 7016 N N . LEU B 1 245 ? 7.086 6.402 23.984 1 93.12 245 LEU B N 1
ATOM 7017 C CA . LEU B 1 245 ? 7.031 5.863 25.344 1 93.12 245 LEU B CA 1
ATOM 7018 C C . LEU B 1 245 ? 6.766 6.969 26.344 1 93.12 245 LEU B C 1
ATOM 7020 O O . LEU B 1 245 ? 6.895 6.754 27.562 1 93.12 245 LEU B O 1
ATOM 7024 N N . HIS B 1 246 ? 6.559 8.195 25.953 1 91.25 246 HIS B N 1
ATOM 7025 C CA . HIS B 1 246 ? 6.195 9.359 26.75 1 91.25 246 HIS B CA 1
ATOM 7026 C C . HIS B 1 246 ? 7.371 9.836 27.594 1 91.25 246 HIS B C 1
ATOM 7028 O O . HIS B 1 246 ? 7.184 10.312 28.719 1 91.25 246 HIS B O 1
ATOM 7034 N N . LYS B 1 247 ? 8.469 9.5 27.078 1 95.25 247 LYS B N 1
ATOM 7035 C CA . LYS B 1 247 ? 9.68 10.086 27.641 1 95.25 247 LYS B CA 1
ATOM 7036 C C . LYS B 1 247 ? 10.133 11.297 26.844 1 95.25 247 LYS B C 1
ATOM 7038 O O . LYS B 1 247 ? 11.172 11.266 26.188 1 95.25 247 LYS B O 1
ATOM 7043 N N . ARG B 1 248 ? 9.484 12.352 27.031 1 94.38 248 ARG B N 1
ATOM 7044 C CA . ARG B 1 248 ? 9.531 13.539 26.172 1 94.38 248 ARG B CA 1
ATOM 7045 C C . ARG B 1 248 ? 10.906 14.195 26.234 1 94.38 248 ARG B C 1
ATOM 7047 O O . ARG B 1 248 ? 11.5 14.5 25.203 1 94.38 248 ARG B O 1
ATOM 7054 N N . VAL B 1 249 ? 11.508 14.398 27.391 1 96.5 249 VAL B N 1
ATOM 7055 C CA . VAL B 1 249 ? 12.758 15.133 27.562 1 96.5 249 VAL B CA 1
ATOM 7056 C C . VAL B 1 249 ? 13.922 14.328 27 1 96.5 249 VAL B C 1
ATOM 7058 O O . VAL B 1 249 ? 14.773 14.867 26.297 1 96.5 249 VAL B O 1
ATOM 7061 N N . GLU B 1 250 ? 13.914 13.047 27.328 1 97 250 GLU B N 1
ATOM 7062 C CA . GLU B 1 250 ? 14.953 12.172 26.797 1 97 250 GLU B CA 1
ATOM 7063 C C . GLU B 1 250 ? 14.883 12.109 25.266 1 97 250 GLU B C 1
ATOM 7065 O O . GLU B 1 250 ? 15.914 12.094 24.594 1 97 250 GLU B O 1
ATOM 7070 N N . ALA B 1 251 ? 13.688 12.062 24.75 1 98.06 251 ALA B N 1
ATOM 7071 C CA . ALA B 1 251 ? 13.492 12.078 23.297 1 98.06 251 ALA B CA 1
ATOM 7072 C C . ALA B 1 251 ? 14.055 13.352 22.672 1 98.06 251 ALA B C 1
ATOM 7074 O O . ALA B 1 251 ? 14.742 13.305 21.656 1 98.06 251 ALA B O 1
ATOM 7075 N N . MET B 1 252 ? 13.742 14.477 23.312 1 98.19 252 MET B N 1
ATOM 7076 C CA . MET B 1 252 ? 14.227 15.773 22.844 1 98.19 252 MET B CA 1
ATOM 7077 C C . MET B 1 252 ? 15.75 15.789 22.781 1 98.19 252 MET B C 1
ATOM 7079 O O . MET B 1 252 ? 16.328 16.266 21.797 1 98.19 252 MET B O 1
ATOM 7083 N N . ASP B 1 253 ? 16.391 15.227 23.781 1 97.81 253 ASP B N 1
ATOM 7084 C CA . ASP B 1 253 ? 17.844 15.188 23.828 1 97.81 253 ASP B CA 1
ATOM 7085 C C . ASP B 1 253 ? 18.406 14.367 22.672 1 97.81 253 ASP B C 1
ATOM 7087 O O . ASP B 1 253 ? 19.375 14.781 22.031 1 97.81 253 ASP B O 1
ATOM 7091 N N . CYS B 1 254 ? 17.844 13.234 22.438 1 98.12 254 CYS B N 1
ATOM 7092 C CA . CYS B 1 254 ? 18.281 12.359 21.359 1 98.12 254 CYS B CA 1
ATOM 7093 C C . CYS B 1 254 ? 18.109 13.039 20 1 98.12 254 CYS B C 1
ATOM 7095 O O . CYS B 1 254 ? 19 13 19.156 1 98.12 254 CYS B O 1
ATOM 7097 N N . LEU B 1 255 ? 16.984 13.656 19.812 1 98.69 255 LEU B N 1
ATOM 7098 C CA . LEU B 1 255 ? 16.672 14.273 18.531 1 98.69 255 LEU B CA 1
ATOM 7099 C C . LEU B 1 255 ? 17.531 15.508 18.297 1 98.69 255 LEU B C 1
ATOM 7101 O O . LEU B 1 255 ? 17.938 15.781 17.156 1 98.69 255 LEU B O 1
ATOM 7105 N N . LEU B 1 256 ? 17.844 16.25 19.375 1 98.62 256 LEU B N 1
ATOM 7106 C CA . LEU B 1 256 ? 18.766 17.359 19.266 1 98.62 256 LEU B CA 1
ATOM 7107 C C . LEU B 1 256 ? 20.141 16.891 18.828 1 98.62 256 LEU B C 1
ATOM 7109 O O . LEU B 1 256 ? 20.766 17.484 17.938 1 98.62 256 LEU B O 1
ATOM 7113 N N . SER B 1 257 ? 20.562 15.812 19.406 1 98.38 257 SER B N 1
ATOM 7114 C CA . SER B 1 257 ? 21.859 15.242 19.031 1 98.38 257 SER B CA 1
ATOM 7115 C C . SER B 1 257 ? 21.844 14.758 17.578 1 98.38 257 SER B C 1
ATOM 7117 O O . SER B 1 257 ? 22.828 14.906 16.875 1 98.38 257 SER B O 1
ATOM 7119 N N . SER B 1 258 ? 20.766 14.195 17.172 1 98.69 258 SER B N 1
ATOM 7120 C CA . SER B 1 258 ? 20.625 13.688 15.805 1 98.69 258 SER B CA 1
ATOM 7121 C C . SER B 1 258 ? 20.734 14.812 14.781 1 98.69 258 SER B C 1
ATOM 7123 O O . SER B 1 258 ? 21.5 14.711 13.82 1 98.69 258 SER B O 1
ATOM 7125 N N . VAL B 1 259 ? 20 15.977 14.992 1 98.5 259 VAL B N 1
ATOM 7126 C CA . VAL B 1 259 ? 19.969 17.047 14.008 1 98.5 259 VAL B CA 1
ATOM 7127 C C . VAL B 1 259 ? 21.281 17.828 14.039 1 98.5 259 VAL B C 1
ATOM 7129 O O . VAL B 1 259 ? 21.656 18.469 13.055 1 98.5 259 VAL B O 1
ATOM 7132 N N . GLN B 1 260 ? 22 17.766 15.141 1 97.69 260 GLN B N 1
ATOM 7133 C CA . GLN B 1 260 ? 23.328 18.375 15.195 1 97.69 260 GLN B CA 1
ATOM 7134 C C . GLN B 1 260 ? 24.328 17.578 14.367 1 97.69 260 GLN B C 1
ATOM 7136 O O . GLN B 1 260 ? 25.172 18.172 13.68 1 97.69 260 GLN B O 1
ATOM 7141 N N . ALA B 1 261 ? 24.188 16.281 14.438 1 97.62 261 ALA B N 1
ATOM 7142 C CA . ALA B 1 261 ? 25.125 15.398 13.734 1 97.62 261 ALA B CA 1
ATOM 7143 C C . ALA B 1 261 ? 24.781 15.297 12.258 1 97.62 261 ALA B C 1
ATOM 7145 O O . ALA B 1 261 ? 25.672 15.188 11.406 1 97.62 261 ALA B O 1
ATOM 7146 N N . PHE B 1 262 ? 23.484 15.336 11.938 1 97.94 262 PHE B N 1
ATOM 7147 C CA . PHE B 1 262 ? 22.969 15.273 10.57 1 97.94 262 PHE B CA 1
ATOM 7148 C C . PHE B 1 262 ? 21.75 16.156 10.414 1 97.94 262 PHE B C 1
ATOM 7150 O O . PHE B 1 262 ? 20.609 15.672 10.477 1 97.94 262 PHE B O 1
ATOM 7157 N N . PRO B 1 263 ? 21.922 17.406 10.078 1 97.75 263 PRO B N 1
ATOM 7158 C CA . PRO B 1 263 ? 20.844 18.391 10.109 1 97.75 263 PRO B CA 1
ATOM 7159 C C . PRO B 1 263 ? 19.828 18.188 8.977 1 97.75 263 PRO B C 1
ATOM 7161 O O . PRO B 1 263 ? 18.75 18.781 9 1 97.75 263 PRO B O 1
ATOM 7164 N N . TYR B 1 264 ? 20.031 17.344 8.023 1 97.94 264 TYR B N 1
ATOM 7165 C CA . TYR B 1 264 ? 19.25 17.375 6.789 1 97.94 264 TYR B CA 1
ATOM 7166 C C . TYR B 1 264 ? 18.219 16.266 6.762 1 97.94 264 TYR B C 1
ATOM 7168 O O . TYR B 1 264 ? 17.672 15.945 5.703 1 97.94 264 TYR B O 1
ATOM 7176 N N . ASN B 1 265 ? 17.969 15.578 7.895 1 98.38 265 ASN B N 1
ATOM 7177 C CA . ASN B 1 265 ? 16.844 14.664 8.07 1 98.38 265 ASN B CA 1
ATOM 7178 C C . ASN B 1 265 ? 15.594 15.391 8.562 1 98.38 265 ASN B C 1
ATOM 7180 O O . ASN B 1 265 ? 15.398 15.547 9.766 1 98.38 265 ASN B O 1
ATOM 7184 N N . TRP B 1 266 ? 14.734 15.742 7.66 1 98.44 266 TRP B N 1
ATOM 7185 C CA . TRP B 1 266 ? 13.555 16.531 7.984 1 98.44 266 TRP B CA 1
ATOM 7186 C C . TRP B 1 266 ? 12.648 15.789 8.953 1 98.44 266 TRP B C 1
ATOM 7188 O O . TRP B 1 266 ? 11.992 16.406 9.805 1 98.44 266 TRP B O 1
ATOM 7198 N N . SER B 1 267 ? 12.609 14.461 8.898 1 98.25 267 SER B N 1
ATOM 7199 C CA . SER B 1 267 ? 11.797 13.68 9.82 1 98.25 267 SER B CA 1
ATOM 7200 C C . SER B 1 267 ? 12.25 13.883 11.266 1 98.25 267 SER B C 1
ATOM 7202 O O . SER B 1 267 ? 11.422 13.867 12.18 1 98.25 267 SER B O 1
ATOM 7204 N N . ALA B 1 268 ? 13.492 14.078 11.469 1 98.69 268 ALA B N 1
ATOM 7205 C CA . ALA B 1 268 ? 14.016 14.297 12.812 1 98.69 268 ALA B CA 1
ATOM 7206 C C . ALA B 1 268 ? 13.539 15.633 13.375 1 98.69 268 ALA B C 1
ATOM 7208 O O . ALA B 1 268 ? 13.219 15.742 14.555 1 98.69 268 ALA B O 1
ATOM 7209 N N . TRP B 1 269 ? 13.523 16.625 12.531 1 98.56 269 TRP B N 1
ATOM 7210 C CA . TRP B 1 269 ? 13.062 17.953 12.938 1 98.56 269 TRP B CA 1
ATOM 7211 C C . TRP B 1 269 ? 11.586 17.922 13.312 1 98.56 269 TRP B C 1
ATOM 7213 O O . TRP B 1 269 ? 11.18 18.516 14.312 1 98.56 269 TRP B O 1
ATOM 7223 N N . LYS B 1 270 ? 10.789 17.219 12.477 1 97.06 270 LYS B N 1
ATOM 7224 C CA . LYS B 1 270 ? 9.367 17.094 12.789 1 97.06 270 LYS B CA 1
ATOM 7225 C C . LYS B 1 270 ? 9.156 16.391 14.133 1 97.06 270 LYS B C 1
ATOM 7227 O O . LYS B 1 270 ? 8.312 16.812 14.922 1 97.06 270 LYS B O 1
ATOM 7232 N N . GLU B 1 271 ? 9.945 15.375 14.375 1 97.38 271 GLU B N 1
ATOM 7233 C CA . GLU B 1 271 ? 9.844 14.648 15.641 1 97.38 271 GLU B CA 1
ATOM 7234 C C . GLU B 1 271 ? 10.289 15.523 16.812 1 97.38 271 GLU B C 1
ATOM 7236 O O . GLU B 1 271 ? 9.734 15.438 17.906 1 97.38 271 GLU B O 1
ATOM 7241 N N . LEU B 1 272 ? 11.305 16.297 16.594 1 98.31 272 LEU B N 1
ATOM 7242 C CA . LEU B 1 272 ? 11.773 17.219 17.62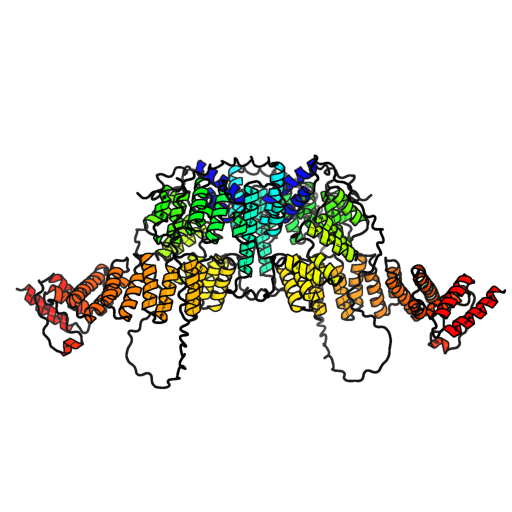5 1 98.31 272 LEU B CA 1
ATOM 7243 C C . LEU B 1 272 ? 10.664 18.188 18.031 1 98.31 272 LEU B C 1
ATOM 7245 O O . LEU B 1 272 ? 10.461 18.438 19.219 1 98.31 272 LEU B O 1
ATOM 7249 N N . ASP B 1 273 ? 9.961 18.703 17.047 1 97 273 ASP B N 1
ATOM 7250 C CA . ASP B 1 273 ? 8.867 19.625 17.312 1 97 273 ASP B CA 1
ATOM 7251 C C . ASP B 1 273 ? 7.809 18.984 18.203 1 97 273 ASP B C 1
ATOM 7253 O O . ASP B 1 273 ? 7.238 19.641 19.078 1 97 273 ASP B O 1
ATOM 7257 N N . ARG B 1 274 ? 7.578 17.734 18 1 94.31 274 ARG B N 1
ATOM 7258 C CA . ARG B 1 274 ? 6.543 17.016 18.734 1 94.31 274 ARG B CA 1
ATOM 7259 C C . ARG B 1 274 ? 6.926 16.859 20.203 1 94.31 274 ARG B C 1
ATOM 7261 O O . ARG B 1 274 ? 6.07 16.578 21.047 1 94.31 274 ARG B O 1
ATOM 7268 N N . THR B 1 275 ? 8.148 17.031 20.516 1 96.12 275 THR B N 1
ATOM 7269 C CA . THR B 1 275 ? 8.602 16.859 21.891 1 96.12 275 THR B CA 1
ATOM 7270 C C . THR B 1 275 ? 8.508 18.172 22.672 1 96.12 275 THR B C 1
ATOM 7272 O O . THR B 1 275 ? 8.602 18.172 23.891 1 96.12 275 THR B O 1
ATOM 7275 N N . LEU B 1 276 ? 8.297 19.297 22.078 1 95 276 LEU B N 1
ATOM 7276 C CA . LEU B 1 276 ? 8.43 20.609 22.703 1 95 276 LEU B CA 1
ATOM 7277 C C . LEU B 1 276 ? 7.191 20.969 23.516 1 95 276 LEU B C 1
ATOM 7279 O O . LEU B 1 276 ? 6.066 20.703 23.078 1 95 276 LEU B O 1
ATOM 7283 N N . ASP B 1 277 ? 7.383 21.438 24.625 1 92.25 277 ASP B N 1
ATOM 7284 C CA . ASP B 1 277 ? 6.352 22.094 25.422 1 92.25 277 ASP B CA 1
ATOM 7285 C C . ASP B 1 277 ? 6.398 23.609 25.25 1 92.25 277 ASP B C 1
ATOM 7287 O O . ASP B 1 277 ? 7.18 24.297 25.906 1 92.25 277 ASP B O 1
ATOM 7291 N N . LEU B 1 278 ? 5.566 24.156 24.531 1 89.88 278 LEU B N 1
ATOM 7292 C CA . LEU B 1 278 ? 5.613 25.562 24.141 1 89.88 278 LEU B CA 1
ATOM 7293 C C . LEU B 1 278 ? 5.141 26.453 25.281 1 89.88 278 LEU B C 1
ATOM 7295 O O . LEU B 1 278 ? 5.492 27.625 25.344 1 89.88 278 LEU B O 1
ATOM 7299 N N . LYS B 1 279 ? 4.312 25.875 26.156 1 85 279 LYS B N 1
ATOM 7300 C CA . LYS B 1 279 ? 3.873 26.641 27.328 1 85 279 LYS B CA 1
ATOM 7301 C C . LYS B 1 279 ? 5.055 27.016 28.203 1 85 279 LYS B C 1
ATOM 7303 O O . LYS B 1 279 ? 5.047 28.062 28.859 1 85 279 LYS B O 1
ATOM 7308 N N . ARG B 1 280 ? 6.078 26.234 28.156 1 88.75 280 ARG B N 1
ATOM 7309 C CA . ARG B 1 280 ? 7.262 26.469 28.984 1 88.75 280 ARG B CA 1
ATOM 7310 C C . ARG B 1 280 ? 8.344 27.203 28.188 1 88.75 280 ARG B C 1
ATOM 7312 O O . ARG B 1 280 ? 9.477 27.328 28.656 1 88.75 280 ARG B O 1
ATOM 7319 N N . GLY B 1 281 ? 8.062 27.531 26.969 1 91.06 281 GLY B N 1
ATOM 7320 C CA . GLY B 1 281 ? 8.992 28.281 26.141 1 91.06 281 GLY B CA 1
ATOM 7321 C C . GLY B 1 281 ? 10.156 27.438 25.641 1 91.06 281 GLY B C 1
ATOM 7322 O O . GLY B 1 281 ? 11.242 27.953 25.391 1 91.06 281 GLY B O 1
ATOM 7323 N N . GLU B 1 282 ? 9.977 26.156 25.531 1 94.06 282 GLU B N 1
ATOM 7324 C CA . GLU B 1 282 ? 11.07 25.25 25.203 1 94.06 282 GLU B CA 1
ATOM 7325 C C . GLU B 1 282 ? 11.578 25.484 23.781 1 94.06 282 GLU B C 1
ATOM 7327 O O . GLU B 1 282 ? 12.75 25.25 23.484 1 94.06 282 GLU B O 1
ATOM 7332 N N . ARG B 1 283 ? 10.734 25.922 22.875 1 93.69 283 ARG B N 1
ATOM 7333 C CA . ARG B 1 283 ? 11.172 26.203 21.516 1 93.69 283 ARG B CA 1
ATOM 7334 C C . ARG B 1 283 ? 12.273 27.266 21.516 1 93.69 283 ARG B C 1
ATOM 7336 O O . ARG B 1 283 ? 13.289 27.109 20.828 1 93.69 283 ARG B O 1
ATOM 7343 N N . GLU B 1 284 ? 12.047 28.344 22.328 1 91.69 284 GLU B N 1
ATOM 7344 C CA . GLU B 1 284 ? 13.023 29.422 22.406 1 91.69 284 GLU B CA 1
ATOM 7345 C C . GLU B 1 284 ? 14.273 28.984 23.156 1 91.69 284 GLU B C 1
ATOM 7347 O O . GLU B 1 284 ? 15.383 29.406 22.828 1 91.69 284 GLU B O 1
ATOM 7352 N N . GLN B 1 285 ? 14.102 28.078 24.047 1 93.12 285 GLN B N 1
ATOM 7353 C CA . GLN B 1 285 ? 15.211 27.641 24.891 1 93.12 285 GLN B CA 1
ATOM 7354 C C . GLN B 1 285 ? 16.188 26.781 24.109 1 93.12 285 GLN B C 1
ATOM 7356 O O . GLN B 1 285 ? 17.391 26.766 24.406 1 93.12 285 GLN B O 1
ATOM 7361 N N . ILE B 1 286 ? 15.711 26.094 23.094 1 94.88 286 ILE B N 1
ATOM 7362 C CA . ILE B 1 286 ? 16.594 25.141 22.438 1 94.88 286 ILE B CA 1
ATOM 7363 C C . ILE B 1 286 ? 17.25 25.812 21.234 1 94.88 286 ILE B C 1
ATOM 7365 O O . ILE B 1 286 ? 18.078 25.188 20.547 1 94.88 286 ILE B O 1
ATOM 7369 N N . LEU B 1 287 ? 17.016 27.031 20.922 1 93.19 287 LEU B N 1
ATOM 7370 C CA . LEU B 1 287 ? 17.516 27.688 19.719 1 93.19 287 LEU B CA 1
ATOM 7371 C C . LEU B 1 287 ? 19.031 27.688 19.688 1 93.19 287 LEU B C 1
ATOM 7373 O O . LEU B 1 287 ? 19.641 27.531 18.609 1 93.19 287 LEU B O 1
ATOM 7377 N N . ASP B 1 288 ? 19.641 27.797 20.844 1 91.88 288 ASP B N 1
ATOM 7378 C CA . ASP B 1 288 ? 21.109 27.859 20.906 1 91.88 288 ASP B CA 1
ATOM 7379 C C . ASP B 1 288 ? 21.734 26.484 20.703 1 91.88 288 ASP B C 1
ATOM 7381 O O . ASP B 1 288 ? 22.922 26.375 20.406 1 91.88 288 ASP B O 1
ATOM 7385 N N . LEU B 1 289 ? 20.922 25.469 20.828 1 95.25 289 LEU B N 1
ATOM 7386 C CA . LEU B 1 289 ? 21.422 24.109 20.688 1 95.25 289 LEU B CA 1
ATOM 7387 C C . LEU B 1 289 ? 21.266 23.609 19.25 1 95.25 289 LEU B C 1
ATOM 7389 O O . LEU B 1 289 ? 21.828 22.578 18.891 1 95.25 289 LEU B O 1
ATOM 7393 N N . LEU B 1 290 ? 20.578 24.391 18.422 1 96.25 290 LEU B N 1
ATOM 7394 C CA . LEU B 1 290 ? 20.328 23.969 17.047 1 96.25 290 LEU B CA 1
ATOM 7395 C C . LEU B 1 290 ? 21.531 24.281 16.172 1 96.25 290 LEU B C 1
ATOM 7397 O O . LEU B 1 290 ? 22.281 25.219 16.438 1 96.25 290 LEU B O 1
ATOM 7401 N N . PRO B 1 291 ? 21.812 23.438 15.141 1 95.44 291 PRO B N 1
ATOM 7402 C CA . PRO B 1 291 ? 22.906 23.734 14.211 1 95.44 291 PRO B CA 1
ATOM 7403 C C . PRO B 1 291 ? 22.672 25.031 13.438 1 95.44 291 PRO B C 1
ATOM 7405 O O . PRO B 1 291 ? 21.531 25.422 13.195 1 95.44 291 PRO B O 1
ATOM 7408 N N . ASN B 1 292 ? 23.781 25.703 13.094 1 92.88 292 ASN B N 1
ATOM 7409 C CA . ASN B 1 292 ? 23.688 26.891 12.25 1 92.88 292 ASN B CA 1
ATOM 7410 C C . ASN B 1 292 ? 23.438 26.531 10.789 1 92.88 292 ASN B C 1
ATOM 7412 O O . ASN B 1 292 ? 24.359 26.594 9.961 1 92.88 292 ASN B O 1
ATOM 7416 N N . SER B 1 293 ? 22.297 26.172 10.5 1 94.38 293 SER B N 1
ATOM 7417 C CA . SER B 1 293 ? 21.875 25.625 9.219 1 94.38 293 SER B CA 1
ATOM 7418 C C . SER B 1 293 ? 20.547 26.234 8.781 1 94.38 293 SER B C 1
ATOM 7420 O O . SER B 1 293 ? 19.734 26.641 9.617 1 94.38 293 SER B O 1
ATOM 7422 N N . PHE B 1 294 ? 20.344 26.312 7.473 1 95.38 294 PHE B N 1
ATOM 7423 C CA . PHE B 1 294 ? 19.047 26.734 6.973 1 95.38 294 PHE B CA 1
ATOM 7424 C C . PHE B 1 294 ? 17.953 25.781 7.445 1 95.38 294 PHE B C 1
ATOM 7426 O O . PHE B 1 294 ? 16.781 26.172 7.504 1 95.38 294 PHE B O 1
ATOM 7433 N N . MET B 1 295 ? 18.312 24.562 7.875 1 97.06 295 MET B N 1
ATOM 7434 C CA . MET B 1 295 ? 17.359 23.594 8.391 1 97.06 295 MET B CA 1
ATOM 7435 C C . MET B 1 295 ? 16.734 24.094 9.695 1 97.06 295 MET B C 1
ATOM 7437 O O . MET B 1 295 ? 15.562 23.828 9.969 1 97.06 295 MET B O 1
ATOM 7441 N N . SER B 1 296 ? 17.516 24.812 10.5 1 96.44 296 SER B N 1
ATOM 7442 C CA . SER B 1 296 ? 17 25.375 11.742 1 96.44 296 SER B CA 1
ATOM 7443 C C . SER B 1 296 ? 15.938 26.438 11.469 1 96.44 296 SER B C 1
ATOM 7445 O O . SER B 1 296 ? 14.984 26.578 12.234 1 96.44 296 SER B O 1
ATOM 7447 N N . VAL B 1 297 ? 16.078 27.156 10.383 1 95.81 297 VAL B N 1
ATOM 7448 C CA . VAL B 1 297 ? 15.102 28.172 10 1 95.81 297 VAL B CA 1
ATOM 7449 C C . VAL B 1 297 ? 13.812 27.5 9.516 1 95.81 297 VAL B C 1
ATOM 7451 O O . VAL B 1 297 ? 12.711 27.922 9.875 1 95.81 297 VAL B O 1
ATOM 7454 N N . PHE B 1 298 ? 14.008 26.406 8.711 1 97 298 PHE B N 1
ATOM 7455 C CA . PHE B 1 298 ? 12.852 25.609 8.305 1 97 298 PHE B CA 1
ATOM 7456 C C . PHE B 1 298 ? 12.117 25.062 9.516 1 97 298 PHE B C 1
ATOM 7458 O O . PHE B 1 298 ? 10.883 25.047 9.547 1 97 298 PHE B O 1
ATOM 7465 N N . PHE B 1 299 ? 12.945 24.672 10.531 1 97.12 299 PHE B N 1
ATOM 7466 C CA . PHE B 1 299 ? 12.367 24.109 11.742 1 97.12 299 PHE B CA 1
ATOM 7467 C C . PHE B 1 299 ? 11.523 25.141 12.477 1 97.12 299 PHE B C 1
ATOM 7469 O O . PHE B 1 299 ? 10.406 24.844 12.906 1 97.12 299 PHE B O 1
ATOM 7476 N N . LEU B 1 300 ? 11.984 26.266 12.594 1 95 300 LEU B N 1
ATOM 7477 C CA . LEU B 1 300 ? 11.258 27.328 13.281 1 95 300 LEU B CA 1
ATOM 7478 C C . LEU B 1 300 ? 9.961 27.672 12.547 1 95 300 LEU B C 1
ATOM 7480 O O . LEU B 1 300 ? 8.922 27.875 13.18 1 95 300 LEU B O 1
ATOM 7484 N N . GLU B 1 301 ? 10.133 27.812 11.234 1 95 301 GLU B N 1
ATOM 7485 C CA . GLU B 1 301 ? 8.938 28.031 10.422 1 95 301 GLU B CA 1
ATOM 7486 C C . GLU B 1 301 ? 7.902 26.938 10.648 1 95 301 GLU B C 1
ATOM 7488 O O . GLU B 1 301 ? 6.727 27.219 10.883 1 95 301 GLU B O 1
ATOM 7493 N N . TYR B 1 302 ? 8.305 25.688 10.602 1 96.25 302 TYR B N 1
ATOM 7494 C CA . TYR B 1 302 ? 7.43 24.531 10.766 1 96.25 302 TYR B CA 1
ATOM 7495 C C . TYR B 1 302 ? 6.789 24.531 12.148 1 96.25 302 TYR B C 1
ATOM 7497 O O . TYR B 1 302 ? 5.582 24.328 12.281 1 96.25 302 TYR B O 1
ATOM 7505 N N . SER B 1 303 ? 7.594 24.719 13.164 1 95.12 303 SER B N 1
ATOM 7506 C CA . SER B 1 303 ? 7.129 24.688 14.539 1 95.12 303 SER B CA 1
ATOM 7507 C C . SER B 1 303 ? 6.078 25.766 14.797 1 95.12 303 SER B C 1
ATOM 7509 O O . SER B 1 303 ? 5.066 25.5 15.453 1 95.12 303 SER B O 1
ATOM 7511 N N . GLN B 1 304 ? 6.301 26.953 14.273 1 93 304 GLN B N 1
ATOM 7512 C CA . GLN B 1 304 ? 5.355 28.047 14.438 1 93 304 GLN B CA 1
ATOM 7513 C C . GLN B 1 304 ? 4.039 27.75 13.727 1 93 304 GLN B C 1
ATOM 7515 O O . GLN B 1 304 ? 2.965 28.062 14.25 1 93 304 GLN B O 1
ATOM 7520 N N . ARG B 1 305 ? 4.121 27.188 12.594 1 93.5 305 ARG B N 1
ATOM 7521 C CA . ARG B 1 305 ? 2.916 26.844 11.844 1 93.5 305 ARG B CA 1
ATOM 7522 C C . ARG B 1 305 ? 2.125 25.75 12.539 1 93.5 305 ARG B C 1
ATOM 7524 O O . ARG B 1 305 ? 0.899 25.828 12.633 1 93.5 305 ARG B O 1
ATOM 7531 N N . GLN B 1 306 ? 2.857 24.734 13.086 1 92 306 GLN B N 1
ATOM 7532 C CA . GLN B 1 306 ? 2.207 23.625 13.766 1 92 306 GLN B CA 1
ATOM 7533 C C . GLN B 1 306 ? 1.493 24.094 15.031 1 92 306 GLN B C 1
ATOM 7535 O O . GLN B 1 306 ? 0.465 23.531 15.414 1 92 306 GLN B O 1
ATOM 7540 N N . SER B 1 307 ? 2.018 25.172 15.609 1 91.31 307 SER B N 1
ATOM 7541 C CA . SER B 1 307 ? 1.425 25.703 16.828 1 91.31 307 SER B CA 1
ATOM 7542 C C . SER B 1 307 ? 0.457 26.844 16.531 1 91.31 307 SER B C 1
ATOM 7544 O O . SER B 1 307 ? -0.035 27.5 17.438 1 91.31 307 SER B O 1
ATOM 7546 N N . THR B 1 308 ? 0.286 27.094 15.203 1 88.5 308 THR B N 1
ATOM 7547 C CA . THR B 1 308 ? -0.659 28.094 14.711 1 88.5 308 THR B CA 1
ATOM 7548 C C . THR B 1 308 ? -0.277 29.484 15.211 1 88.5 308 THR B C 1
ATOM 7550 O O . THR B 1 308 ? -1.148 30.312 15.484 1 88.5 308 THR B O 1
ATOM 7553 N N . GLN B 1 309 ? 0.961 29.609 15.484 1 85 309 GLN B N 1
ATOM 7554 C CA . GLN B 1 309 ? 1.498 30.906 15.891 1 85 309 GLN B CA 1
ATOM 7555 C C . GLN B 1 309 ? 2.152 31.625 14.719 1 85 309 GLN B C 1
ATOM 7557 O O . GLN B 1 309 ? 3.371 31.812 14.695 1 85 309 GLN B O 1
ATOM 7562 N N . VAL B 1 310 ? 1.332 32.062 13.836 1 86.88 310 VAL B N 1
ATOM 7563 C CA . VAL B 1 310 ? 1.844 32.656 12.609 1 86.88 310 VAL B CA 1
ATOM 7564 C C . VAL B 1 310 ? 1.641 34.188 12.648 1 86.88 310 VAL B C 1
ATOM 7566 O O . VAL B 1 310 ? 0.527 34.656 12.875 1 86.88 310 VAL B O 1
ATOM 7569 N N . ASP B 1 311 ? 2.73 34.906 12.547 1 84.81 311 ASP B N 1
ATOM 7570 C CA . ASP B 1 311 ? 2.705 36.375 12.523 1 84.81 311 ASP B CA 1
ATOM 7571 C C . ASP B 1 311 ? 3.457 36.906 11.312 1 84.81 311 ASP B C 1
ATOM 7573 O O . ASP B 1 311 ? 3.766 36.156 10.383 1 84.81 311 ASP B O 1
ATOM 7577 N N . ALA B 1 312 ? 3.602 38.156 11.305 1 84 312 ALA B N 1
ATOM 7578 C CA . ALA B 1 312 ? 4.273 38.812 10.18 1 84 312 ALA B CA 1
ATOM 7579 C C . ALA B 1 312 ? 5.715 38.312 10.055 1 84 312 ALA B C 1
ATOM 7581 O O . ALA B 1 312 ? 6.227 38.156 8.938 1 84 312 ALA B O 1
ATOM 7582 N N . ALA B 1 313 ? 6.312 38.125 11.141 1 87.12 313 ALA B N 1
ATOM 7583 C CA . ALA B 1 313 ? 7.691 37.625 11.133 1 87.12 313 ALA B CA 1
ATOM 7584 C C . ALA B 1 313 ? 7.781 36.219 10.531 1 87.12 313 ALA B C 1
ATOM 7586 O O . ALA B 1 313 ? 8.758 35.906 9.852 1 87.12 313 ALA B O 1
ATOM 7587 N N . HIS B 1 314 ? 6.852 35.469 10.812 1 91.75 314 HIS B N 1
ATOM 7588 C CA . HIS B 1 314 ? 6.777 34.125 10.25 1 91.75 314 HIS B CA 1
ATOM 7589 C C . HIS B 1 314 ? 6.691 34.156 8.734 1 91.75 314 HIS B C 1
ATOM 7591 O O . HIS B 1 314 ? 7.414 33.438 8.047 1 91.75 314 HIS B O 1
ATOM 7597 N N . LEU B 1 315 ? 5.852 35 8.203 1 91.88 315 LEU B N 1
ATOM 7598 C CA . LEU B 1 315 ? 5.703 35.125 6.758 1 91.88 315 LEU B CA 1
ATOM 7599 C C . LEU B 1 315 ? 6.984 35.656 6.121 1 91.88 315 LEU B C 1
ATOM 7601 O O . LEU B 1 315 ? 7.367 35.219 5.031 1 91.88 315 LEU B O 1
ATOM 7605 N N . ALA B 1 316 ? 7.578 36.562 6.82 1 91.44 316 ALA B N 1
ATOM 7606 C CA . ALA B 1 316 ? 8.852 37.094 6.336 1 91.44 316 ALA B CA 1
ATOM 7607 C C . ALA B 1 316 ? 9.906 36 6.266 1 91.44 316 ALA B C 1
ATOM 7609 O O . ALA B 1 316 ? 10.75 36 5.367 1 91.44 316 ALA B O 1
ATOM 7610 N N . ARG B 1 317 ? 9.898 35.156 7.234 1 92.62 317 ARG B N 1
ATOM 7611 C CA . ARG B 1 317 ? 10.812 34.031 7.246 1 92.62 317 ARG B CA 1
ATOM 7612 C C . ARG B 1 317 ? 10.586 33.125 6.039 1 92.62 317 ARG B C 1
ATOM 7614 O O . ARG B 1 317 ? 11.547 32.656 5.406 1 92.62 317 ARG B O 1
ATOM 7621 N N . ILE B 1 318 ? 9.383 32.844 5.691 1 95.81 318 ILE B N 1
ATOM 7622 C CA . ILE B 1 318 ? 9.047 32.031 4.523 1 95.81 318 ILE B CA 1
ATOM 7623 C C . ILE B 1 318 ? 9.562 32.719 3.258 1 95.81 318 ILE B C 1
ATOM 7625 O O . ILE B 1 318 ? 10.172 32.062 2.402 1 95.81 318 ILE B O 1
ATOM 7629 N N . ASP B 1 319 ? 9.367 34 3.193 1 93.25 319 ASP B N 1
ATOM 7630 C CA . ASP B 1 319 ? 9.805 34.75 2.023 1 93.25 319 ASP B CA 1
ATOM 7631 C C . ASP B 1 319 ? 11.328 34.719 1.898 1 93.25 319 ASP B C 1
ATOM 7633 O O . ASP B 1 319 ? 11.867 34.656 0.792 1 93.25 319 ASP B O 1
ATOM 7637 N N . ALA B 1 320 ? 11.961 34.844 3.016 1 92.88 320 ALA B N 1
ATOM 7638 C CA . ALA B 1 320 ? 13.422 34.781 3.012 1 92.88 320 ALA B CA 1
ATOM 7639 C C . ALA B 1 320 ? 13.898 33.406 2.504 1 92.88 320 ALA B C 1
ATOM 7641 O O . ALA B 1 320 ? 14.859 33.344 1.739 1 92.88 320 ALA B O 1
ATOM 7642 N N . LEU B 1 321 ? 13.297 32.375 2.943 1 95.69 321 LEU B N 1
ATOM 7643 C CA . LEU B 1 321 ? 13.633 31.031 2.48 1 95.69 321 LEU B CA 1
ATOM 7644 C C . LEU B 1 321 ? 13.344 30.891 0.99 1 95.69 321 LEU B C 1
ATOM 7646 O O . LEU B 1 321 ? 14.133 30.281 0.258 1 95.69 321 LEU B O 1
ATOM 7650 N N . LEU B 1 322 ? 12.258 31.438 0.499 1 95.5 322 LEU B N 1
ATOM 7651 C CA . LEU B 1 322 ? 11.875 31.359 -0.906 1 95.5 322 LEU B CA 1
ATOM 7652 C C . LEU B 1 322 ? 12.883 32.094 -1.789 1 95.5 322 LEU B C 1
ATOM 7654 O O . LEU B 1 322 ? 13.055 31.734 -2.959 1 95.5 322 LEU B O 1
ATOM 7658 N N . ALA B 1 323 ? 13.523 33.094 -1.227 1 92.38 323 ALA B N 1
ATOM 7659 C CA . ALA B 1 323 ? 14.555 33.781 -1.976 1 92.38 323 ALA B CA 1
ATOM 7660 C C . ALA B 1 323 ? 15.727 32.875 -2.299 1 92.38 323 ALA B C 1
ATOM 7662 O O . ALA B 1 323 ? 16.359 33 -3.355 1 92.38 323 ALA B O 1
ATOM 7663 N N . HIS B 1 324 ? 15.984 31.922 -1.416 1 92.12 324 HIS B N 1
ATOM 7664 C CA . HIS B 1 324 ? 17.078 30.984 -1.607 1 92.12 324 HIS B CA 1
ATOM 7665 C C . HIS B 1 324 ? 16.609 29.703 -2.285 1 92.12 324 HIS B C 1
ATOM 7667 O O . HIS B 1 324 ? 17.391 29 -2.934 1 92.12 324 HIS B O 1
ATOM 7673 N N . PHE B 1 325 ? 15.375 29.391 -2.107 1 96.12 325 PHE B N 1
ATOM 7674 C CA . PHE B 1 325 ? 14.766 28.219 -2.713 1 96.12 325 PHE B CA 1
ATOM 7675 C C . PHE B 1 325 ? 13.531 28.594 -3.521 1 96.12 325 PHE B C 1
ATOM 7677 O O . PHE B 1 325 ? 12.414 28.203 -3.18 1 96.12 325 PHE B O 1
ATOM 7684 N N . PRO B 1 326 ? 13.805 29.156 -4.613 1 95.38 326 PRO B N 1
ATOM 7685 C CA . PRO B 1 326 ? 12.672 29.641 -5.406 1 95.38 326 PRO B CA 1
ATOM 7686 C C . PRO B 1 326 ? 11.781 28.5 -5.906 1 95.38 326 PRO B C 1
ATOM 7688 O O . PRO B 1 326 ? 12.281 27.406 -6.211 1 95.38 326 PRO B O 1
ATOM 7691 N N . ASP B 1 327 ? 10.453 28.688 -5.965 1 94.62 327 ASP B N 1
ATOM 7692 C CA . ASP B 1 327 ? 9.438 27.781 -6.504 1 94.62 327 ASP B CA 1
ATOM 7693 C C . ASP B 1 327 ? 9.328 26.516 -5.668 1 94.62 327 ASP B C 1
ATOM 7695 O O . ASP B 1 327 ? 8.969 25.453 -6.184 1 94.62 327 ASP B O 1
ATOM 7699 N N . SER B 1 328 ? 9.836 26.594 -4.441 1 97.31 328 SER B N 1
ATOM 7700 C CA . SER B 1 328 ? 9.609 25.484 -3.535 1 97.31 328 SER B CA 1
ATOM 7701 C C . SER B 1 328 ? 8.125 25.312 -3.229 1 97.31 328 SER B C 1
ATOM 7703 O O . SER B 1 328 ? 7.539 26.125 -2.504 1 97.31 328 SER B O 1
ATOM 7705 N N . ALA B 1 329 ? 7.57 24.266 -3.727 1 97.12 329 ALA B N 1
ATOM 7706 C CA . ALA B 1 329 ? 6.152 24 -3.477 1 97.12 329 ALA B CA 1
ATOM 7707 C C . ALA B 1 329 ? 5.883 23.828 -1.986 1 97.12 329 ALA B C 1
ATOM 7709 O O . ALA B 1 329 ? 4.809 24.172 -1.496 1 97.12 329 ALA B O 1
ATOM 7710 N N . TYR B 1 330 ? 6.852 23.312 -1.261 1 97.12 330 TYR B N 1
ATOM 7711 C CA . TYR B 1 330 ? 6.723 23.188 0.186 1 97.12 330 TYR B CA 1
ATOM 7712 C C . TYR B 1 330 ? 6.523 24.547 0.841 1 97.12 330 TYR B C 1
ATOM 7714 O O . TYR B 1 330 ? 5.598 24.734 1.637 1 97.12 330 TYR B O 1
ATOM 7722 N N . LEU B 1 331 ? 7.387 25.469 0.508 1 97.88 331 LEU B N 1
ATOM 7723 C CA . LEU B 1 331 ? 7.355 26.797 1.121 1 97.88 331 LEU B CA 1
ATOM 7724 C C . LEU B 1 331 ? 6.105 27.562 0.697 1 97.88 331 LEU B C 1
ATOM 7726 O O . LEU B 1 331 ? 5.508 28.281 1.503 1 97.88 331 LEU B O 1
ATOM 7730 N N . ILE B 1 332 ? 5.723 27.422 -0.517 1 98.31 332 ILE B N 1
ATOM 7731 C CA . ILE B 1 332 ? 4.523 28.094 -1.002 1 98.31 332 ILE B CA 1
ATOM 7732 C C . ILE B 1 332 ? 3.291 27.531 -0.298 1 98.31 332 ILE B C 1
ATOM 7734 O O . ILE B 1 332 ? 2.383 28.281 0.076 1 98.31 332 ILE B O 1
ATOM 7738 N N . THR B 1 333 ? 3.299 26.234 -0.153 1 97.88 333 THR B N 1
ATOM 7739 C CA . THR B 1 333 ? 2.219 25.594 0.598 1 97.88 333 THR B CA 1
ATOM 7740 C C . THR B 1 333 ? 2.213 26.078 2.045 1 97.88 333 THR B C 1
ATOM 7742 O O . THR B 1 333 ? 1.151 26.344 2.613 1 97.88 333 THR B O 1
ATOM 7745 N N . SER B 1 334 ? 3.396 26.188 2.635 1 97.06 334 SER B N 1
ATOM 7746 C CA . SER B 1 334 ? 3.514 26.703 3.994 1 97.06 334 SER B CA 1
ATOM 7747 C C . SER B 1 334 ? 2.951 28.109 4.098 1 97.06 334 SER B C 1
ATOM 7749 O O . SER B 1 334 ? 2.287 28.453 5.082 1 97.06 334 SER B O 1
ATOM 7751 N N . ARG B 1 335 ? 3.232 28.906 3.127 1 97.12 335 ARG B N 1
ATOM 7752 C CA . ARG B 1 335 ? 2.701 30.266 3.088 1 97.12 335 ARG B CA 1
ATOM 7753 C C . ARG B 1 335 ? 1.178 30.25 3.008 1 97.12 335 ARG B C 1
ATOM 7755 O O . ARG B 1 335 ? 0.508 31.016 3.711 1 97.12 335 ARG B O 1
ATOM 7762 N N . ALA B 1 336 ? 0.674 29.391 2.141 1 97.75 336 ALA B N 1
ATOM 7763 C CA . ALA B 1 336 ? -0.773 29.281 1.987 1 97.75 336 ALA B CA 1
ATOM 7764 C C . ALA B 1 336 ? -1.431 28.859 3.297 1 97.75 336 ALA B C 1
ATOM 7766 O O . ALA B 1 336 ? -2.461 29.406 3.689 1 97.75 336 ALA B O 1
ATOM 7767 N N . GLN B 1 337 ? -0.841 27.906 3.963 1 96.44 337 GLN B N 1
ATOM 7768 C CA . GLN B 1 337 ? -1.352 27.438 5.246 1 96.44 337 GLN B CA 1
ATOM 7769 C C . GLN B 1 337 ? -1.336 28.547 6.289 1 96.44 337 GLN B C 1
ATOM 7771 O O . GLN B 1 337 ? -2.262 28.656 7.094 1 96.44 337 GLN B O 1
ATOM 7776 N N . SER B 1 338 ? -0.299 29.312 6.289 1 94.88 338 SER B N 1
ATOM 7777 C CA . SER B 1 338 ? -0.179 30.422 7.219 1 94.88 338 SER B CA 1
ATOM 7778 C C . SER B 1 338 ? -1.238 31.484 6.945 1 94.88 338 SER B C 1
ATOM 7780 O O . SER B 1 338 ? -1.823 32.062 7.875 1 94.88 338 SER B O 1
ATOM 7782 N N . LEU B 1 339 ? -1.47 31.75 5.676 1 94 339 LEU B N 1
ATOM 7783 C CA . LEU B 1 339 ? -2.51 32.688 5.285 1 94 339 LEU B CA 1
ATOM 7784 C C . LEU B 1 339 ? -3.885 32.188 5.723 1 94 339 LEU B C 1
ATOM 7786 O O . LEU B 1 339 ? -4.719 33 6.172 1 94 339 LEU B O 1
ATOM 7790 N N . TYR B 1 340 ? -4.082 30.922 5.594 1 92.81 340 TYR B N 1
ATOM 7791 C CA . TYR B 1 340 ? -5.32 30.312 6.059 1 92.81 340 TYR B CA 1
ATOM 7792 C C . TYR B 1 340 ? -5.508 30.516 7.555 1 92.81 340 TYR B C 1
ATOM 7794 O O . TYR B 1 340 ? -6.59 30.891 8.008 1 92.81 340 TYR B O 1
ATOM 7802 N N . LEU B 1 341 ? -4.473 30.312 8.305 1 87.19 341 LEU B N 1
ATOM 7803 C CA . LEU B 1 341 ? -4.52 30.453 9.758 1 87.19 341 LEU B CA 1
ATOM 7804 C C . LEU B 1 341 ? -4.785 31.891 10.156 1 87.19 341 LEU B C 1
ATOM 7806 O O . LEU B 1 341 ? -5.391 32.156 11.195 1 87.19 341 LEU B O 1
ATOM 7810 N N . HIS B 1 342 ? -4.383 32.844 9.266 1 84.19 342 HIS B N 1
ATOM 7811 C CA . HIS B 1 342 ? -4.617 34.25 9.492 1 84.19 342 HIS B CA 1
ATOM 7812 C C . HIS B 1 342 ? -5.965 34.688 8.93 1 84.19 342 HIS B C 1
ATOM 7814 O O . HIS B 1 342 ? -6.273 35.875 8.883 1 84.19 342 HIS B O 1
ATOM 7820 N N . GLN B 1 343 ? -6.668 33.781 8.336 1 84.06 343 GLN B N 1
ATOM 7821 C CA . GLN B 1 343 ? -8.016 33.969 7.82 1 84.06 343 GLN B CA 1
ATOM 7822 C C . GLN B 1 343 ? -8.008 34.844 6.57 1 84.06 343 GLN B C 1
ATOM 7824 O O . GLN B 1 343 ? -8.977 35.562 6.297 1 84.06 343 GLN B O 1
ATOM 7829 N N . GLU B 1 344 ? -6.828 34.938 5.992 1 89.94 344 GLU B N 1
ATOM 7830 C CA . GLU B 1 344 ? -6.754 35.5 4.648 1 89.94 344 GLU B CA 1
ATOM 7831 C C . GLU B 1 344 ? -7.086 34.438 3.59 1 89.94 344 GLU B C 1
ATOM 7833 O O . GLU B 1 344 ? -6.215 34.031 2.824 1 89.94 344 GLU B O 1
ATOM 7838 N N . LEU B 1 345 ? -8.281 34.094 3.465 1 93.62 345 LEU B N 1
ATOM 7839 C CA . LEU B 1 345 ? -8.75 32.906 2.805 1 93.62 345 LEU B CA 1
ATOM 7840 C C . LEU B 1 345 ? -8.586 33 1.292 1 93.62 345 LEU B C 1
ATOM 7842 O O . LEU B 1 345 ? -8.156 32.031 0.641 1 93.62 345 LEU B O 1
ATOM 7846 N N . ASP B 1 346 ? -8.938 34.156 0.71 1 95.62 346 ASP B N 1
ATOM 7847 C CA . ASP B 1 346 ? -8.828 34.281 -0.737 1 95.62 346 ASP B CA 1
ATOM 7848 C C . ASP B 1 346 ? -7.379 34.156 -1.195 1 95.62 346 ASP B C 1
ATOM 7850 O O . ASP B 1 346 ? -7.09 33.438 -2.15 1 95.62 346 ASP B O 1
ATOM 7854 N N . GLU B 1 347 ? -6.582 34.875 -0.443 1 96.62 347 GLU B N 1
ATOM 7855 C CA . GLU B 1 347 ? -5.164 34.812 -0.776 1 96.62 347 GLU B CA 1
ATOM 7856 C C . GLU B 1 347 ? -4.617 33.406 -0.534 1 96.62 347 GLU B C 1
ATOM 7858 O O . GLU B 1 347 ? -3.752 32.938 -1.273 1 96.62 347 GLU B O 1
ATOM 7863 N N . ALA B 1 348 ? -5.039 32.781 0.5 1 97.38 348 ALA B N 1
ATOM 7864 C CA . ALA B 1 348 ? -4.633 31.406 0.788 1 97.38 348 ALA B CA 1
ATOM 7865 C C . ALA B 1 348 ? -5 30.484 -0.364 1 97.38 348 ALA B C 1
ATOM 7867 O O . ALA B 1 348 ? -4.164 29.703 -0.827 1 97.38 348 ALA B O 1
ATOM 7868 N N . ALA B 1 349 ? -6.234 30.594 -0.861 1 97.81 349 ALA B N 1
ATOM 7869 C CA . ALA B 1 349 ? -6.707 29.75 -1.952 1 97.81 349 ALA B CA 1
ATOM 7870 C C . ALA B 1 349 ? -5.844 29.938 -3.199 1 97.81 349 ALA B C 1
ATOM 7872 O O . ALA B 1 349 ? -5.484 28.953 -3.857 1 97.81 349 ALA B O 1
ATOM 7873 N N . GLU B 1 350 ? -5.547 31.156 -3.48 1 97.88 350 GLU B N 1
ATOM 7874 C CA . GLU B 1 350 ? -4.723 31.453 -4.648 1 97.88 350 GLU B CA 1
ATOM 7875 C C . GLU B 1 350 ? -3.314 30.891 -4.484 1 97.88 350 GLU B C 1
ATOM 7877 O O . GLU B 1 350 ? -2.73 30.375 -5.441 1 97.88 350 GLU B O 1
ATOM 7882 N N . THR B 1 351 ? -2.783 31.047 -3.305 1 98.06 351 THR B N 1
ATOM 7883 C CA . THR B 1 351 ? -1.436 30.562 -3.029 1 98.06 351 THR B CA 1
ATOM 7884 C C . THR B 1 351 ? -1.387 29.047 -3.086 1 98.06 351 THR B C 1
ATOM 7886 O O . THR B 1 351 ? -0.425 28.469 -3.598 1 98.06 351 THR B O 1
ATOM 7889 N N . PHE B 1 352 ? -2.41 28.359 -2.574 1 98 352 PHE B N 1
ATOM 7890 C CA . PHE B 1 352 ? -2.512 26.906 -2.707 1 98 352 PHE B CA 1
ATOM 7891 C C . PHE B 1 352 ? -2.559 26.5 -4.176 1 98 352 PHE B C 1
ATOM 7893 O O . PHE B 1 352 ? -1.885 25.547 -4.582 1 98 352 PHE B O 1
ATOM 7900 N N . GLN B 1 353 ? -3.348 27.219 -4.891 1 97.19 353 GLN B N 1
ATOM 7901 C CA . GLN B 1 353 ? -3.471 26.938 -6.312 1 97.19 353 GLN B CA 1
ATOM 7902 C C . GLN B 1 353 ? -2.127 27.078 -7.023 1 97.19 353 GLN B C 1
ATOM 7904 O O . GLN B 1 353 ? -1.791 26.266 -7.895 1 97.19 353 GLN B O 1
ATOM 7909 N N . HIS B 1 354 ? -1.418 28.078 -6.66 1 97.5 354 HIS B N 1
ATOM 7910 C CA . HIS B 1 354 ? -0.09 28.281 -7.23 1 97.5 354 HIS B CA 1
ATOM 7911 C C . HIS B 1 354 ? 0.825 27.094 -6.93 1 97.5 354 HIS B C 1
ATOM 7913 O O . HIS B 1 354 ? 1.552 26.625 -7.812 1 97.5 354 HIS B O 1
ATOM 7919 N N . ALA B 1 355 ? 0.841 26.625 -5.727 1 97.31 355 ALA B N 1
ATOM 7920 C CA . ALA B 1 355 ? 1.64 25.469 -5.355 1 97.31 355 ALA B CA 1
ATOM 7921 C C . ALA B 1 355 ? 1.267 24.25 -6.199 1 97.31 355 ALA B C 1
ATOM 7923 O O . ALA B 1 355 ? 2.141 23.5 -6.633 1 97.31 355 ALA B O 1
ATOM 7924 N N . LEU B 1 356 ? -0.014 24.047 -6.504 1 96.12 356 LEU B N 1
ATOM 7925 C CA . LEU B 1 356 ? -0.503 22.906 -7.258 1 96.12 356 LEU B CA 1
ATOM 7926 C C . LEU B 1 356 ? -0.144 23.031 -8.734 1 96.12 356 LEU B C 1
ATOM 7928 O O . LEU B 1 356 ? -0.027 22.016 -9.438 1 96.12 356 LEU B O 1
ATOM 7932 N N . GLU B 1 357 ? -0.039 24.234 -9.164 1 95.81 357 GLU B N 1
ATOM 7933 C CA . GLU B 1 357 ? 0.408 24.438 -10.539 1 95.81 357 GLU B CA 1
ATOM 7934 C C . GLU B 1 357 ? 1.85 23.984 -10.727 1 95.81 357 GLU B C 1
ATOM 7936 O O . GLU B 1 357 ? 2.203 23.438 -11.773 1 95.81 357 GLU B O 1
ATOM 7941 N N . LEU B 1 358 ? 2.621 24.188 -9.656 1 95.38 358 LEU B N 1
ATOM 7942 C CA . LEU B 1 358 ? 4.02 23.781 -9.703 1 95.38 358 LEU B CA 1
ATOM 7943 C C . LEU B 1 358 ? 4.137 22.266 -9.555 1 95.38 358 LEU B C 1
ATOM 7945 O O . LEU B 1 358 ? 4.949 21.625 -10.242 1 95.38 358 LEU B O 1
ATOM 7949 N N . GLN B 1 359 ? 3.381 21.688 -8.672 1 96.31 359 GLN B N 1
ATOM 7950 C CA . GLN B 1 359 ? 3.318 20.25 -8.445 1 96.31 359 GLN B CA 1
ATOM 7951 C C . GLN B 1 359 ? 1.872 19.766 -8.375 1 96.31 359 GLN B C 1
ATOM 7953 O O . GLN B 1 359 ? 1.325 19.578 -7.289 1 96.31 359 GLN B O 1
ATOM 7958 N N . PRO B 1 360 ? 1.351 19.453 -9.461 1 95.69 360 PRO B N 1
ATOM 7959 C CA . PRO B 1 360 ? -0.084 19.188 -9.57 1 95.69 360 PRO B CA 1
ATOM 7960 C C . PRO B 1 360 ? -0.522 17.984 -8.727 1 95.69 360 PRO B C 1
ATOM 7962 O O . PRO B 1 360 ? -1.7 17.875 -8.383 1 95.69 360 PRO B O 1
ATOM 7965 N N . TYR B 1 361 ? 0.348 17.109 -8.336 1 95.69 361 TYR B N 1
ATOM 7966 C CA . TYR B 1 361 ? -0.055 15.906 -7.613 1 95.69 361 TYR B CA 1
ATOM 7967 C C . TYR B 1 361 ? 0.609 15.852 -6.242 1 95.69 361 TYR B C 1
ATOM 7969 O O . TYR B 1 361 ? 0.84 14.766 -5.703 1 95.69 361 TYR B O 1
ATOM 7977 N N . ARG B 1 362 ? 0.93 17.047 -5.781 1 95.56 362 ARG B N 1
ATOM 7978 C CA . ARG B 1 362 ? 1.442 17.141 -4.418 1 95.56 362 ARG B CA 1
ATOM 7979 C C . ARG B 1 362 ? 0.353 16.828 -3.398 1 95.56 362 ARG B C 1
ATOM 7981 O O . ARG B 1 362 ? -0.756 17.359 -3.484 1 95.56 362 ARG B O 1
ATOM 7988 N N . LEU B 1 363 ? 0.646 16 -2.441 1 94.88 363 LEU B N 1
ATOM 7989 C CA . LEU B 1 363 ? -0.352 15.562 -1.471 1 94.88 363 LEU B CA 1
ATOM 7990 C C . LEU B 1 363 ? -0.354 16.469 -0.245 1 94.88 363 LEU B C 1
ATOM 7992 O O . LEU B 1 363 ? -1.404 16.703 0.358 1 94.88 363 LEU B O 1
ATOM 7996 N N . GLU B 1 364 ? 0.796 17.016 0.11 1 92.75 364 GLU B N 1
ATOM 7997 C CA . GLU B 1 364 ? 0.914 17.875 1.282 1 92.75 364 GLU B CA 1
ATOM 7998 C C . GLU B 1 364 ? 0.148 19.188 1.087 1 92.75 364 GLU B C 1
ATOM 8000 O O . GLU B 1 364 ? 0.301 19.859 0.062 1 92.75 364 GLU B O 1
ATOM 8005 N N . GLY B 1 365 ? -0.704 19.516 1.99 1 94.44 365 GLY B N 1
ATOM 8006 C CA . GLY B 1 365 ? -1.434 20.781 1.946 1 94.44 365 GLY B CA 1
ATOM 8007 C C . GLY B 1 365 ? -2.826 20.641 1.358 1 94.44 365 GLY B C 1
ATOM 8008 O O . GLY B 1 365 ? -3.646 21.547 1.469 1 94.44 365 GLY B O 1
ATOM 8009 N N . ILE B 1 366 ? -3.168 19.469 0.839 1 95.94 366 ILE B N 1
ATOM 8010 C CA . ILE B 1 366 ? -4.426 19.281 0.126 1 95.94 366 ILE B CA 1
ATOM 8011 C C . ILE B 1 366 ? -5.594 19.391 1.104 1 95.94 366 ILE B C 1
ATOM 8013 O O . ILE B 1 366 ? -6.664 19.891 0.754 1 95.94 366 ILE B O 1
ATOM 8017 N N . SER B 1 367 ? -5.402 18.891 2.268 1 94.88 367 SER B N 1
ATOM 8018 C CA . SER B 1 367 ? -6.445 18.984 3.283 1 94.88 367 SER B CA 1
ATOM 8019 C C . SER B 1 367 ? -6.789 20.438 3.588 1 94.88 367 SER B C 1
ATOM 8021 O O . SER B 1 367 ? -7.961 20.812 3.582 1 94.88 367 SER B O 1
ATOM 8023 N N . GLU B 1 368 ? -5.809 21.25 3.771 1 95.62 368 GLU B N 1
ATOM 8024 C CA . GLU B 1 368 ? -6.004 22.656 4.098 1 95.62 368 GLU B CA 1
ATOM 8025 C C . GLU B 1 368 ? -6.566 23.438 2.904 1 95.62 368 GLU B C 1
ATOM 8027 O O . GLU B 1 368 ? -7.395 24.328 3.072 1 95.62 368 GLU B O 1
ATOM 8032 N N . TYR B 1 369 ? -6.09 23.094 1.705 1 97.19 369 TYR B N 1
ATOM 8033 C CA . TYR B 1 369 ? -6.652 23.719 0.515 1 97.19 369 TYR B CA 1
ATOM 8034 C C . TYR B 1 369 ? -8.141 23.422 0.391 1 97.19 369 TYR B C 1
ATOM 8036 O O . TYR B 1 369 ? -8.945 24.312 0.141 1 97.19 369 TYR B O 1
ATOM 8044 N N . SER B 1 370 ? -8.461 22.125 0.629 1 97.5 370 SER B N 1
ATOM 8045 C CA . SER B 1 370 ? -9.867 21.75 0.57 1 97.5 370 SER B CA 1
ATOM 8046 C C . SER B 1 370 ? -10.68 22.469 1.636 1 97.5 370 SER B C 1
ATOM 8048 O O . SER B 1 370 ? -11.82 22.875 1.384 1 97.5 370 SER B O 1
ATOM 8050 N N . ASN B 1 371 ? -10.156 22.625 2.812 1 95.25 371 ASN B N 1
ATOM 8051 C CA . ASN B 1 371 ? -10.812 23.391 3.873 1 95.25 371 ASN B CA 1
ATOM 8052 C C . ASN B 1 371 ? -11.039 24.844 3.463 1 95.25 371 ASN B C 1
ATOM 8054 O O . ASN B 1 371 ? -12.094 25.406 3.744 1 95.25 371 ASN B O 1
ATOM 8058 N N . THR B 1 372 ? -10.023 25.359 2.871 1 97.19 372 THR B N 1
ATOM 8059 C CA . THR B 1 372 ? -10.102 26.75 2.416 1 97.19 372 THR B CA 1
ATOM 8060 C C . THR B 1 372 ? -11.219 26.922 1.385 1 97.19 372 THR B C 1
ATOM 8062 O O . THR B 1 372 ? -12.023 27.844 1.474 1 97.19 372 THR B O 1
ATOM 8065 N N . LEU B 1 373 ? -11.227 25.984 0.477 1 97.38 373 LEU B N 1
ATOM 8066 C CA . LEU B 1 373 ? -12.258 26.031 -0.554 1 97.38 373 LEU B CA 1
ATOM 8067 C C . LEU B 1 373 ? -13.641 25.812 0.053 1 97.38 373 LEU B C 1
ATOM 8069 O O . LEU B 1 373 ? -14.617 26.438 -0.375 1 97.38 373 LEU B O 1
ATOM 8073 N N . TYR B 1 374 ? -13.758 25.031 1.014 1 95.25 374 TYR B N 1
ATOM 8074 C CA . TYR B 1 374 ? -15.008 24.766 1.723 1 95.25 374 TYR B CA 1
ATOM 8075 C C . TYR B 1 374 ? -15.523 26.031 2.406 1 95.25 374 TYR B C 1
ATOM 8077 O O . TYR B 1 374 ? -16.688 26.406 2.246 1 95.25 374 TYR B O 1
ATOM 8085 N N . VAL B 1 375 ? -14.656 26.703 3.119 1 93.12 375 VAL B N 1
ATOM 8086 C CA . VAL B 1 375 ? -15.039 27.891 3.873 1 93.12 375 VAL B CA 1
ATOM 8087 C C . VAL B 1 375 ? -15.445 29.016 2.91 1 93.12 375 VAL B C 1
ATOM 8089 O O . VAL B 1 375 ? -16.375 29.766 3.184 1 93.12 375 VAL B O 1
ATOM 8092 N N . LEU B 1 376 ? -14.773 29.031 1.758 1 95.06 376 LEU B N 1
ATOM 8093 C CA . LEU B 1 376 ? -15.055 30.047 0.756 1 95.06 376 LEU B CA 1
ATOM 8094 C C . LEU B 1 376 ? -16.266 29.672 -0.084 1 95.06 376 LEU B C 1
ATOM 8096 O O . LEU B 1 376 ? -16.703 30.453 -0.943 1 95.06 376 LEU B O 1
ATOM 8100 N N . ASP B 1 377 ? -16.797 28.516 0.135 1 95.12 377 ASP B N 1
ATOM 8101 C CA . ASP B 1 377 ? -17.953 27.984 -0.589 1 95.12 377 ASP B CA 1
ATOM 8102 C C . ASP B 1 377 ? -17.672 27.906 -2.088 1 95.12 377 ASP B C 1
ATOM 8104 O O . ASP B 1 377 ? -18.516 28.281 -2.904 1 95.12 377 ASP B O 1
ATOM 8108 N N . ARG B 1 378 ? -16.484 27.578 -2.359 1 96.25 378 ARG B N 1
ATOM 8109 C CA . ARG B 1 378 ? -16.125 27.344 -3.752 1 96.25 378 ARG B CA 1
ATOM 8110 C C . ARG B 1 378 ? -16.312 25.875 -4.121 1 96.25 378 ARG B C 1
ATOM 8112 O O . ARG B 1 378 ? -15.328 25.156 -4.352 1 96.25 378 ARG B O 1
ATOM 8119 N N . ALA B 1 379 ? -17.453 25.453 -4.324 1 94.81 379 ALA B N 1
ATOM 8120 C CA . ALA B 1 379 ? -17.844 24.062 -4.488 1 94.81 379 ALA B CA 1
ATOM 8121 C C . ALA B 1 379 ? -17.281 23.484 -5.777 1 94.81 379 ALA B C 1
ATOM 8123 O O . ALA B 1 379 ? -16.844 22.328 -5.805 1 94.81 379 ALA B O 1
ATOM 8124 N N . ASP B 1 380 ? -17.281 24.281 -6.809 1 95.56 380 ASP B N 1
ATOM 8125 C CA . ASP B 1 380 ? -16.797 23.797 -8.102 1 95.56 380 ASP B CA 1
ATOM 8126 C C . ASP B 1 380 ? -15.305 23.469 -8.047 1 95.56 380 ASP B C 1
ATOM 8128 O O . ASP B 1 380 ? -14.859 22.438 -8.555 1 95.56 380 ASP B O 1
ATOM 8132 N N . MET B 1 381 ? -14.602 24.391 -7.445 1 96.56 381 MET B N 1
ATOM 8133 C CA . MET B 1 381 ? -13.164 24.188 -7.328 1 96.56 381 MET B CA 1
ATOM 8134 C C . MET B 1 381 ? -12.852 22.984 -6.441 1 96.56 381 MET B C 1
ATOM 8136 O O . MET B 1 381 ? -11.914 22.234 -6.719 1 96.56 381 MET B O 1
ATOM 8140 N N . LEU B 1 382 ? -13.578 22.828 -5.422 1 97.12 382 LEU B N 1
ATOM 8141 C CA . LEU B 1 382 ? -13.398 21.688 -4.539 1 97.12 382 LEU B CA 1
ATOM 8142 C C . LEU B 1 382 ? -13.703 20.391 -5.273 1 97.12 382 LEU B C 1
ATOM 8144 O O . LEU B 1 382 ? -12.977 19.391 -5.113 1 97.12 382 LEU B O 1
ATOM 8148 N N . ALA B 1 383 ? -14.734 20.359 -6.074 1 95.88 383 ALA B N 1
ATOM 8149 C CA . ALA B 1 383 ? -15.086 19.188 -6.867 1 95.88 383 ALA B CA 1
ATOM 8150 C C . ALA B 1 383 ? -13.977 18.844 -7.855 1 95.88 383 ALA B C 1
ATOM 8152 O O . ALA B 1 383 ? -13.656 17.672 -8.055 1 95.88 383 ALA B O 1
ATOM 8153 N N . GLN B 1 384 ? -13.469 19.859 -8.477 1 95.5 384 GLN B N 1
ATOM 8154 C CA . GLN B 1 384 ? -12.367 19.656 -9.414 1 95.5 384 GLN B CA 1
ATOM 8155 C C . GLN B 1 384 ? -11.148 19.062 -8.711 1 95.5 384 GLN B C 1
ATOM 8157 O O . GLN B 1 384 ? -10.461 18.203 -9.266 1 95.5 384 GLN B O 1
ATOM 8162 N N . LEU B 1 385 ? -10.867 19.562 -7.555 1 95.94 385 LEU B N 1
ATOM 8163 C CA . LEU B 1 385 ? -9.75 19.047 -6.762 1 95.94 385 LEU B CA 1
ATOM 8164 C C . LEU B 1 385 ? -9.945 17.578 -6.426 1 95.94 385 LEU B C 1
ATOM 8166 O O . LEU B 1 385 ? -9 16.781 -6.52 1 95.94 385 LEU B O 1
ATOM 8170 N N . VAL B 1 386 ? -11.141 17.172 -6.02 1 95.81 386 VAL B N 1
ATOM 8171 C CA . VAL B 1 386 ? -11.469 15.789 -5.688 1 95.81 386 VAL B CA 1
ATOM 8172 C C . VAL B 1 386 ? -11.258 14.906 -6.918 1 95.81 386 VAL B C 1
ATOM 8174 O O . VAL B 1 386 ? -10.734 13.797 -6.809 1 95.81 386 VAL B O 1
ATOM 8177 N N . GLN B 1 387 ? -11.656 15.422 -8.008 1 92.94 387 GLN B N 1
ATOM 8178 C CA . GLN B 1 387 ? -11.492 14.672 -9.25 1 92.94 387 GLN B CA 1
ATOM 8179 C C . GLN B 1 387 ? -10.016 14.469 -9.578 1 92.94 387 GLN B C 1
ATOM 8181 O O . GLN B 1 387 ? -9.617 13.383 -10 1 92.94 387 GLN B O 1
ATOM 8186 N N . GLN B 1 388 ? -9.25 15.453 -9.406 1 92.88 388 GLN B N 1
ATOM 8187 C CA . GLN B 1 388 ? -7.824 15.406 -9.703 1 92.88 388 GLN B CA 1
ATOM 8188 C C . GLN B 1 388 ? -7.129 14.328 -8.875 1 92.88 388 GLN B C 1
ATOM 8190 O O . GLN B 1 388 ? -6.211 13.664 -9.367 1 92.88 388 GLN B O 1
ATOM 8195 N N . PHE B 1 389 ? -7.574 14.125 -7.676 1 94.38 389 PHE B N 1
ATOM 8196 C CA . PHE B 1 389 ? -6.91 13.188 -6.777 1 94.38 389 PHE B CA 1
ATOM 8197 C C . PHE B 1 389 ? -7.75 11.938 -6.578 1 94.38 389 PHE B C 1
ATOM 8199 O O . PHE B 1 389 ? -7.562 11.203 -5.605 1 94.38 389 PHE B O 1
ATOM 8206 N N . SER B 1 390 ? -8.664 11.625 -7.477 1 89.81 390 SER B N 1
ATOM 8207 C CA . SER B 1 390 ? -9.586 10.5 -7.359 1 89.81 390 SER B CA 1
ATOM 8208 C C . SER B 1 390 ? -8.844 9.172 -7.371 1 89.81 390 SER B C 1
ATOM 8210 O O . SER B 1 390 ? -9.32 8.18 -6.805 1 89.81 390 SER B O 1
ATOM 8212 N N . HIS B 1 391 ? -7.633 9.18 -7.91 1 85.5 391 HIS B N 1
ATOM 8213 C CA . HIS B 1 391 ? -6.859 7.957 -8.07 1 85.5 391 HIS B CA 1
ATOM 8214 C C . HIS B 1 391 ? -6.133 7.594 -6.781 1 85.5 391 HIS B C 1
ATOM 8216 O O . HIS B 1 391 ? -5.621 6.48 -6.641 1 85.5 391 HIS B O 1
ATOM 8222 N N . VAL B 1 392 ? -6.086 8.484 -5.844 1 90.31 392 VAL B N 1
ATOM 8223 C CA . VAL B 1 392 ? -5.293 8.305 -4.633 1 90.31 392 VAL B CA 1
ATOM 8224 C C . VAL B 1 392 ? -6.176 7.738 -3.52 1 90.31 392 VAL B C 1
ATOM 8226 O O . VAL B 1 392 ? -7.176 8.352 -3.141 1 90.31 392 VAL B O 1
ATOM 8229 N N . ASP B 1 393 ? -5.844 6.582 -2.953 1 85.19 393 ASP B N 1
ATOM 8230 C CA . ASP B 1 393 ? -6.66 5.984 -1.902 1 85.19 393 ASP B CA 1
ATOM 8231 C C . ASP B 1 393 ? -5.832 5.715 -0.648 1 85.19 393 ASP B C 1
ATOM 8233 O O . ASP B 1 393 ? -6.359 5.234 0.359 1 85.19 393 ASP B O 1
ATOM 8237 N N . ASP B 1 394 ? -4.664 6.082 -0.643 1 87.88 394 ASP B N 1
ATOM 8238 C CA . ASP B 1 394 ? -3.812 5.738 0.492 1 87.88 394 ASP B CA 1
ATOM 8239 C C . ASP B 1 394 ? -3.219 6.992 1.133 1 87.88 394 ASP B C 1
ATOM 8241 O O . ASP B 1 394 ? -2.068 6.984 1.571 1 87.88 394 ASP B O 1
ATOM 8245 N N . SER B 1 395 ? -3.926 8.102 1.116 1 93.69 395 SER B N 1
ATOM 8246 C CA . SER B 1 395 ? -3.467 9.359 1.697 1 93.69 395 SER B CA 1
ATOM 8247 C C . SER B 1 395 ? -4.512 9.945 2.639 1 93.69 395 SER B C 1
ATOM 8249 O O . SER B 1 395 ? -5.633 10.242 2.221 1 93.69 395 SER B O 1
ATOM 8251 N N . PRO B 1 396 ? -4.121 10.133 3.857 1 94.81 396 PRO B N 1
ATOM 8252 C CA . PRO B 1 396 ? -5.062 10.758 4.789 1 94.81 396 PRO B CA 1
ATOM 8253 C C . PRO B 1 396 ? -5.508 12.148 4.328 1 94.81 396 PRO B C 1
ATOM 8255 O O . PRO B 1 396 ? -6.668 12.523 4.516 1 94.81 396 PRO B O 1
ATOM 8258 N N . GLU B 1 397 ? -4.602 12.875 3.695 1 96.12 397 GLU B N 1
ATOM 8259 C CA . GLU B 1 397 ? -4.914 14.227 3.221 1 96.12 397 GLU B CA 1
ATOM 8260 C C . GLU B 1 397 ? -6.031 14.195 2.18 1 96.12 397 GLU B C 1
ATOM 8262 O O . GLU B 1 397 ? -6.934 15.031 2.209 1 96.12 397 GLU B O 1
ATOM 8267 N N . VAL B 1 398 ? -5.934 13.227 1.326 1 96.31 398 VAL B N 1
ATOM 8268 C CA . VAL B 1 398 ? -6.922 13.117 0.255 1 96.31 398 VAL B CA 1
ATOM 8269 C C . VAL B 1 398 ? -8.266 12.688 0.833 1 96.31 398 VAL B C 1
ATOM 8271 O O . VAL B 1 398 ? -9.32 13.148 0.382 1 96.31 398 VAL B O 1
ATOM 8274 N N . TRP B 1 399 ? -8.227 11.883 1.831 1 96.31 399 TRP B N 1
ATOM 8275 C CA . TRP B 1 399 ? -9.477 11.469 2.471 1 96.31 399 TRP B CA 1
ATOM 8276 C C . TRP B 1 399 ? -10.109 12.633 3.225 1 96.31 399 TRP B C 1
ATOM 8278 O O . TRP B 1 399 ? -11.336 12.766 3.26 1 96.31 399 TRP B O 1
ATOM 8288 N N . CYS B 1 400 ? -9.305 13.438 3.834 1 97.12 400 CYS B N 1
ATOM 8289 C CA . CYS B 1 400 ? -9.828 14.656 4.445 1 97.12 400 CYS B CA 1
ATOM 8290 C C . CYS B 1 400 ? -10.492 15.539 3.402 1 97.12 400 CYS B C 1
ATOM 8292 O O . CYS B 1 400 ? -11.562 16.109 3.652 1 97.12 400 CYS B O 1
ATOM 8294 N N . MET B 1 401 ? -9.852 15.625 2.252 1 97.62 401 MET B N 1
ATOM 8295 C CA . MET B 1 401 ? -10.422 16.391 1.147 1 97.62 401 MET B CA 1
ATOM 8296 C C . MET B 1 401 ? -11.781 15.836 0.738 1 97.62 401 MET B C 1
ATOM 8298 O O . MET B 1 401 ? -12.734 16.594 0.558 1 97.62 401 MET B O 1
ATOM 8302 N N . ARG B 1 402 ? -11.922 14.562 0.643 1 96.69 402 ARG B N 1
ATOM 8303 C CA . ARG B 1 402 ? -13.188 13.922 0.304 1 96.69 402 ARG B CA 1
ATOM 8304 C C . ARG B 1 402 ? -14.242 14.203 1.368 1 96.69 402 ARG B C 1
ATOM 8306 O O . ARG B 1 402 ? -15.406 14.445 1.045 1 96.69 402 ARG B O 1
ATOM 8313 N N . GLY B 1 403 ? -13.789 14.086 2.592 1 97.06 403 GLY B N 1
ATOM 8314 C CA . GLY B 1 403 ? -14.703 14.414 3.674 1 97.06 403 GLY B CA 1
ATOM 8315 C C . GLY B 1 403 ? -15.266 15.82 3.568 1 97.06 403 GLY B C 1
ATOM 8316 O O . GLY B 1 403 ? -16.469 16.016 3.752 1 97.06 403 GLY B O 1
ATOM 8317 N N . ASN B 1 404 ? -14.43 16.766 3.279 1 96.69 404 ASN B N 1
ATOM 8318 C CA . ASN B 1 404 ? -14.867 18.141 3.096 1 96.69 404 ASN B CA 1
ATOM 8319 C C . ASN B 1 404 ? -15.844 18.266 1.93 1 96.69 404 ASN B C 1
ATOM 8321 O O . ASN B 1 404 ? -16.797 19.047 1.996 1 96.69 404 ASN B O 1
ATOM 8325 N N . PHE B 1 405 ? -15.562 17.5 0.919 1 96.75 405 PHE B N 1
ATOM 8326 C CA . PHE B 1 405 ? -16.422 17.5 -0.253 1 96.75 405 PHE B CA 1
ATOM 8327 C C . PHE B 1 405 ? -17.812 16.984 0.107 1 96.75 405 PHE B C 1
ATOM 8329 O O . PHE B 1 405 ? -18.828 17.594 -0.255 1 96.75 405 PHE B O 1
ATOM 8336 N N . TYR B 1 406 ? -17.906 15.922 0.84 1 96.06 406 TYR B N 1
ATOM 8337 C CA . TYR B 1 406 ? -19.188 15.367 1.266 1 96.06 406 TYR B CA 1
ATOM 8338 C C . TYR B 1 406 ? -19.891 16.297 2.244 1 96.06 406 TYR B C 1
ATOM 8340 O O . TYR B 1 406 ? -21.109 16.453 2.197 1 96.06 406 TYR B O 1
ATOM 8348 N N . ASN B 1 407 ? -19.125 16.891 3.119 1 95.25 407 ASN B N 1
ATOM 8349 C CA . ASN B 1 407 ? -19.688 17.859 4.059 1 95.25 407 ASN B CA 1
ATOM 8350 C C . ASN B 1 407 ? -20.344 19.047 3.334 1 95.25 407 ASN B C 1
ATOM 8352 O O . ASN B 1 407 ? -21.422 19.484 3.711 1 95.25 407 ASN B O 1
ATOM 8356 N N . GLN B 1 408 ? -19.641 19.5 2.311 1 94.25 408 GLN B N 1
ATOM 8357 C CA . GLN B 1 408 ? -20.141 20.625 1.523 1 94.25 408 GLN B CA 1
ATOM 8358 C C . GLN B 1 408 ? -21.5 20.281 0.904 1 94.25 408 GLN B C 1
ATOM 8360 O O . GLN B 1 408 ? -22.344 21.156 0.748 1 94.25 408 GLN B O 1
ATOM 8365 N N . ARG B 1 409 ? -21.75 19.016 0.72 1 93.25 409 ARG B N 1
ATOM 8366 C CA . ARG B 1 409 ? -22.969 18.531 0.091 1 93.25 409 ARG B CA 1
ATOM 8367 C C . ARG B 1 409 ? -23.953 18 1.135 1 93.25 409 ARG B C 1
ATOM 8369 O O . ARG B 1 409 ? -24.969 17.391 0.789 1 93.25 409 ARG B O 1
ATOM 8376 N N . SER B 1 410 ? -23.656 18.172 2.352 1 93.62 410 SER B N 1
ATOM 8377 C CA . SER B 1 410 ? -24.469 17.766 3.498 1 93.62 410 SER B CA 1
ATOM 8378 C C . SER B 1 410 ? -24.625 16.25 3.561 1 93.62 410 SER B C 1
ATOM 8380 O O . SER B 1 410 ? -25.672 15.75 3.982 1 93.62 410 SER B O 1
ATOM 8382 N N . GLU B 1 411 ? -23.656 15.602 2.965 1 95.38 411 GLU B N 1
ATOM 8383 C CA . GLU B 1 411 ? -23.578 14.156 3.123 1 95.38 411 GLU B CA 1
ATOM 8384 C C . GLU B 1 411 ? -22.719 13.773 4.324 1 95.38 411 GLU B C 1
ATOM 8386 O O . GLU B 1 411 ? -21.656 13.18 4.168 1 95.38 411 GLU B O 1
ATOM 8391 N N . HIS B 1 412 ? -23.281 13.945 5.469 1 94.12 412 HIS B N 1
ATOM 8392 C CA . HIS B 1 412 ? -22.516 13.938 6.707 1 94.12 412 HIS B CA 1
ATOM 8393 C C . HIS B 1 412 ? -22.016 12.531 7.043 1 94.12 412 HIS B C 1
ATOM 8395 O O . HIS B 1 412 ? -20.906 12.359 7.535 1 94.12 412 HIS B O 1
ATOM 8401 N N . PHE B 1 413 ? -22.734 11.523 6.734 1 92.62 413 PHE B N 1
ATOM 8402 C CA . PHE B 1 413 ? -22.328 10.164 7.051 1 92.62 413 PHE B CA 1
ATOM 8403 C C . PHE B 1 413 ? -21.141 9.742 6.188 1 92.62 413 PHE B C 1
ATOM 8405 O O . PHE B 1 413 ? -20.203 9.117 6.68 1 92.62 413 PHE B O 1
ATOM 8412 N N . ARG B 1 414 ? -21.219 10.156 4.965 1 94.94 414 ARG B N 1
ATOM 8413 C CA . ARG B 1 414 ? -20.109 9.859 4.074 1 94.94 414 ARG B CA 1
ATOM 8414 C C . ARG B 1 414 ? -18.859 10.641 4.48 1 94.94 414 ARG B C 1
ATOM 8416 O O . ARG B 1 414 ? -17.734 10.141 4.352 1 94.94 414 ARG B O 1
ATOM 8423 N N . ALA B 1 415 ? -19.062 11.828 4.926 1 96 415 ALA B N 1
ATOM 8424 C CA . ALA B 1 415 ? -17.953 12.641 5.418 1 96 415 ALA B CA 1
ATOM 8425 C C . ALA B 1 415 ? -17.281 11.977 6.617 1 96 415 ALA B C 1
ATOM 8427 O O . ALA B 1 415 ? -16.062 11.883 6.676 1 96 415 ALA B O 1
ATOM 8428 N N . VAL B 1 416 ? -18.141 11.477 7.52 1 95.44 416 VAL B N 1
ATOM 8429 C CA . VAL B 1 416 ? -17.641 10.797 8.703 1 95.44 416 VAL B CA 1
ATOM 8430 C C . VAL B 1 416 ? -16.797 9.586 8.289 1 95.44 416 VAL B C 1
ATOM 8432 O O . VAL B 1 416 ? -15.695 9.375 8.805 1 95.44 416 VAL B O 1
ATOM 8435 N N . GLU B 1 417 ? -17.297 8.906 7.367 1 93.81 417 GLU B N 1
ATOM 8436 C CA . GLU B 1 417 ? -16.594 7.723 6.898 1 93.81 417 GLU B CA 1
ATOM 8437 C C . GLU B 1 417 ? -15.258 8.094 6.254 1 93.81 417 GLU B C 1
ATOM 8439 O O . GLU B 1 417 ? -14.266 7.375 6.406 1 93.81 417 GLU B O 1
ATOM 8444 N N . SER B 1 418 ? -15.258 9.133 5.535 1 95.25 418 SER B N 1
ATOM 8445 C CA . SER B 1 418 ? -14.031 9.594 4.895 1 95.25 418 SER B CA 1
ATOM 8446 C C . SER B 1 418 ? -12.984 10 5.926 1 95.25 418 SER B C 1
ATOM 8448 O O . SER B 1 418 ? -11.812 9.648 5.797 1 95.25 418 SER B O 1
ATOM 8450 N N . PHE B 1 419 ? -13.406 10.703 6.918 1 95.94 419 PHE B N 1
ATOM 8451 C CA . PHE B 1 419 ? -12.477 11.125 7.953 1 95.94 419 PHE B CA 1
ATOM 8452 C C . PHE B 1 419 ? -11.969 9.93 8.75 1 95.94 419 PHE B C 1
ATOM 8454 O O . PHE B 1 419 ? -10.805 9.898 9.148 1 95.94 419 PHE B O 1
ATOM 8461 N N . LYS B 1 420 ? -12.844 8.984 8.992 1 93 420 LYS B N 1
ATOM 8462 C CA . LYS B 1 420 ? -12.422 7.766 9.672 1 93 420 LYS B CA 1
ATOM 8463 C C . LYS B 1 420 ? -11.375 7.012 8.852 1 93 420 LYS B C 1
ATOM 8465 O O . LYS B 1 420 ? -10.43 6.453 9.414 1 93 420 LYS B O 1
ATOM 8470 N N . GLN B 1 421 ? -11.594 7.016 7.562 1 92.25 421 GLN B N 1
ATOM 8471 C CA . GLN B 1 421 ? -10.617 6.371 6.691 1 92.25 421 GLN B CA 1
ATOM 8472 C C . GLN B 1 421 ? -9.258 7.066 6.781 1 92.25 421 GLN B C 1
ATOM 8474 O O . GLN B 1 421 ? -8.219 6.414 6.738 1 92.25 421 GLN B O 1
ATOM 8479 N N . ALA B 1 422 ? -9.258 8.383 6.824 1 93.94 422 ALA B N 1
ATOM 8480 C CA . ALA B 1 422 ? -8.016 9.133 7.012 1 93.94 422 ALA B CA 1
ATOM 8481 C C . ALA B 1 422 ? -7.301 8.695 8.289 1 93.94 422 ALA B C 1
ATOM 8483 O O . ALA B 1 422 ? -6.078 8.531 8.297 1 93.94 422 ALA B O 1
ATOM 8484 N N . LEU B 1 423 ? -8.055 8.422 9.336 1 91.5 423 LEU B N 1
ATOM 8485 C CA . LEU B 1 423 ? -7.496 8.07 10.641 1 91.5 423 LEU B CA 1
ATOM 8486 C C . LEU B 1 423 ? -7.016 6.621 10.648 1 91.5 423 LEU B C 1
ATOM 8488 O O . LEU B 1 423 ? -6.102 6.273 11.398 1 91.5 423 LEU B O 1
ATOM 8492 N N . ARG B 1 424 ? -7.586 5.793 9.805 1 86.38 424 ARG B N 1
ATOM 8493 C CA . ARG B 1 424 ? -7.105 4.422 9.672 1 86.38 424 ARG B CA 1
ATOM 8494 C C . ARG B 1 424 ? -5.73 4.387 9.016 1 86.38 424 ARG B C 1
ATOM 8496 O O . ARG B 1 424 ? -4.898 3.543 9.344 1 86.38 424 ARG B O 1
ATOM 8503 N N . LEU B 1 425 ? -5.59 5.273 8.156 1 86.94 425 LEU B N 1
ATOM 8504 C CA . LEU B 1 425 ? -4.309 5.359 7.469 1 86.94 425 LEU B CA 1
ATOM 8505 C C . LEU B 1 425 ? -3.252 6.004 8.359 1 86.94 425 LEU B C 1
ATOM 8507 O O . LEU B 1 425 ? -2.088 5.594 8.344 1 86.94 425 LEU B O 1
ATOM 8511 N N . ASP B 1 426 ? -3.67 7.016 9.125 1 89.12 426 ASP B N 1
ATOM 8512 C CA . ASP B 1 426 ? -2.781 7.719 10.047 1 89.12 426 ASP B CA 1
ATOM 8513 C C . ASP B 1 426 ? -3.521 8.125 11.32 1 89.12 426 ASP B C 1
ATOM 8515 O O . ASP B 1 426 ? -4.199 9.156 11.344 1 89.12 426 ASP B O 1
ATOM 8519 N N . HIS B 1 427 ? -3.25 7.469 12.289 1 87 427 HIS B N 1
ATOM 8520 C CA . HIS B 1 427 ? -3.957 7.691 13.547 1 87 427 HIS B CA 1
ATOM 8521 C C . HIS B 1 427 ? -3.516 9 14.203 1 87 427 HIS B C 1
ATOM 8523 O O . HIS B 1 427 ? -4.188 9.5 15.102 1 87 427 HIS B O 1
ATOM 8529 N N . GLU B 1 428 ? -2.488 9.586 13.719 1 87.69 428 GLU B N 1
ATOM 8530 C CA . GLU B 1 428 ? -1.982 10.805 14.336 1 87.69 428 GLU B CA 1
ATOM 8531 C C . GLU B 1 428 ? -2.299 12.031 13.477 1 87.69 428 GLU B C 1
ATOM 8533 O O . GLU B 1 428 ? -1.729 13.102 13.68 1 87.69 428 GLU B O 1
ATOM 8538 N N . CYS B 1 429 ? -3.213 11.836 12.555 1 92.19 429 CYS B N 1
ATOM 8539 C CA . CYS B 1 429 ? -3.619 12.945 11.703 1 92.19 429 CYS B CA 1
ATOM 8540 C C . CYS B 1 429 ? -4.547 13.898 12.453 1 92.19 429 CYS B C 1
ATOM 8542 O O . CYS B 1 429 ? -5.766 13.719 12.445 1 92.19 429 CYS B O 1
ATOM 8544 N N . VAL B 1 430 ? -4.066 14.977 12.961 1 93.44 430 VAL B N 1
ATOM 8545 C CA . VAL B 1 430 ? -4.793 15.922 13.805 1 93.44 430 VAL B CA 1
ATOM 8546 C C . VAL B 1 430 ? -5.945 16.531 13.016 1 93.44 430 VAL B C 1
ATOM 8548 O O . VAL B 1 430 ? -7.051 16.688 13.539 1 93.44 430 VAL B O 1
ATOM 8551 N N . ALA B 1 431 ? -5.711 16.859 11.781 1 94 431 ALA B N 1
ATOM 8552 C CA . ALA B 1 431 ? -6.73 17.469 10.93 1 94 431 ALA B CA 1
ATOM 8553 C C . ALA B 1 431 ? -7.969 16.578 10.828 1 94 431 ALA B C 1
ATOM 8555 O O . ALA B 1 431 ? -9.102 17.062 10.914 1 94 431 ALA B O 1
ATOM 8556 N N . ALA B 1 432 ? -7.746 15.344 10.711 1 95.88 432 ALA B N 1
ATOM 8557 C CA . ALA B 1 432 ? -8.859 14.406 10.57 1 95.88 432 ALA B CA 1
ATOM 8558 C C . ALA B 1 432 ? -9.672 14.312 11.859 1 95.88 432 ALA B C 1
ATOM 8560 O O . ALA B 1 432 ? -10.898 14.234 11.82 1 95.88 432 ALA B O 1
ATOM 8561 N N . TRP B 1 433 ? -9.047 14.328 12.992 1 95.75 433 TRP B N 1
ATOM 8562 C CA . TRP B 1 433 ? -9.727 14.305 14.273 1 95.75 433 TRP B CA 1
ATOM 8563 C C . TRP B 1 433 ? -10.594 15.547 14.453 1 95.75 433 TRP B C 1
ATOM 8565 O O . TRP B 1 433 ? -11.75 15.453 14.891 1 95.75 433 TRP B O 1
ATOM 8575 N N . ILE B 1 434 ? -10.023 16.656 14.125 1 96.19 434 ILE B N 1
ATOM 8576 C CA . ILE B 1 434 ? -10.742 17.922 14.266 1 96.19 434 ILE B CA 1
ATOM 8577 C C . ILE B 1 434 ? -11.961 17.922 13.344 1 96.19 434 ILE B C 1
ATOM 8579 O O . ILE B 1 434 ? -13.07 18.25 13.781 1 96.19 434 ILE B O 1
ATOM 8583 N N . LEU B 1 435 ? -11.758 17.5 12.125 1 96.44 435 LEU B N 1
ATOM 8584 C CA . LEU B 1 435 ? -12.844 17.5 11.141 1 96.44 435 LEU B CA 1
ATOM 8585 C C . LEU B 1 435 ? -13.922 16.5 11.523 1 96.44 435 LEU B C 1
ATOM 8587 O O . LEU B 1 435 ? -15.109 16.766 11.32 1 96.44 435 LEU B O 1
ATOM 8591 N N . LEU B 1 436 ? -13.516 15.43 12.062 1 96.25 436 LEU B N 1
ATOM 8592 C CA . LEU B 1 436 ? -14.477 14.453 12.555 1 96.25 436 LEU B CA 1
ATOM 8593 C C . LEU B 1 436 ? -15.305 15.031 13.703 1 96.25 436 LEU B C 1
ATOM 8595 O O . LEU B 1 436 ? -16.516 14.797 13.789 1 96.25 436 LEU B O 1
ATOM 8599 N N . GLY B 1 437 ? -14.688 15.75 14.586 1 96.25 437 GLY B N 1
ATOM 8600 C CA . GLY B 1 437 ? -15.414 16.438 15.641 1 96.25 437 GLY B CA 1
ATOM 8601 C C . GLY B 1 437 ? -16.453 17.406 15.109 1 96.25 437 GLY B C 1
ATOM 8602 O O . GLY B 1 437 ? -17.594 17.422 15.586 1 96.25 437 GLY B O 1
ATOM 8603 N N . HIS B 1 438 ? -16.031 18.141 14.133 1 95.06 438 HIS B N 1
ATOM 8604 C CA . HIS B 1 438 ? -16.969 19.078 13.5 1 95.06 438 HIS B CA 1
ATOM 8605 C C . HIS B 1 438 ? -18.156 18.344 12.898 1 95.06 438 HIS B C 1
ATOM 8607 O O . HIS B 1 438 ? -19.297 18.812 13.008 1 95.06 438 HIS B O 1
ATOM 8613 N N . GLU B 1 439 ? -17.875 17.219 12.266 1 95.44 439 GLU B N 1
ATOM 8614 C CA . GLU B 1 439 ? -18.953 16.469 11.633 1 95.44 439 GLU B CA 1
ATOM 8615 C C . GLU B 1 439 ? -19.922 15.898 12.664 1 95.44 439 GLU B C 1
ATOM 8617 O O . GLU B 1 439 ? -21.125 15.82 12.422 1 95.44 439 GLU B O 1
ATOM 8622 N N . TYR B 1 440 ? -19.438 15.492 13.766 1 94.94 440 TYR B N 1
ATOM 8623 C CA . TYR B 1 440 ? -20.297 14.969 14.828 1 94.94 440 TYR B CA 1
ATOM 8624 C C . TYR B 1 440 ? -21.125 16.078 15.445 1 94.94 440 TYR B C 1
ATOM 8626 O O . TYR B 1 440 ? -22.266 15.852 15.867 1 94.94 440 TYR B O 1
ATOM 8634 N N . LEU B 1 441 ? -20.578 17.25 15.5 1 93.31 441 LEU B N 1
ATOM 8635 C CA . LEU B 1 441 ? -21.359 18.391 15.953 1 93.31 441 LEU B CA 1
ATOM 8636 C C . LEU B 1 441 ? -22.531 18.641 15 1 93.31 441 LEU B C 1
ATOM 8638 O O . LEU B 1 441 ? -23.641 18.953 15.445 1 93.31 441 LEU B O 1
ATOM 8642 N N . GLU B 1 442 ? -22.203 18.516 13.688 1 91.12 442 GLU B N 1
ATOM 8643 C CA . GLU B 1 442 ? -23.25 18.672 12.695 1 91.12 442 GLU B CA 1
ATOM 8644 C C . GLU B 1 442 ? -24.328 17.594 12.852 1 91.12 442 GLU B C 1
ATOM 8646 O O . GLU B 1 442 ? -25.5 17.844 12.57 1 91.12 442 GLU B O 1
ATOM 8651 N N . LEU B 1 443 ? -23.938 16.484 13.297 1 92.81 443 LEU B N 1
ATOM 8652 C CA . LEU B 1 443 ? -24.844 15.375 13.508 1 92.81 443 LEU B CA 1
ATOM 8653 C C . LEU B 1 443 ? -25.453 15.414 14.906 1 92.81 443 LEU B C 1
ATOM 8655 O O . LEU B 1 443 ? -26.141 14.484 15.32 1 92.81 443 LEU B O 1
ATOM 8659 N N . LYS B 1 444 ? -25.125 16.453 15.711 1 91.62 444 LYS B N 1
ATOM 8660 C CA . LYS B 1 444 ? -25.656 16.719 17.047 1 91.62 444 LYS B CA 1
ATOM 8661 C C . LYS B 1 444 ? -25.234 15.617 18.031 1 91.62 444 LYS B C 1
ATOM 8663 O O . LYS B 1 444 ? -26.016 15.211 18.891 1 91.62 444 LYS B O 1
ATOM 8668 N N . ASN B 1 445 ? -24.125 15.094 17.703 1 93.75 445 ASN B N 1
ATOM 8669 C CA . ASN B 1 445 ? -23.516 14.156 18.625 1 93.75 445 ASN B CA 1
ATOM 8670 C C . ASN B 1 445 ? -22.359 14.805 19.391 1 93.75 445 ASN B C 1
ATOM 8672 O O . ASN B 1 445 ? -21.188 14.578 19.078 1 93.75 445 ASN B O 1
ATOM 8676 N N . SER B 1 446 ? -22.656 15.516 20.438 1 93 446 SER B N 1
ATOM 8677 C CA . SER B 1 446 ? -21.703 16.328 21.188 1 93 446 SER B CA 1
ATOM 8678 C C . SER B 1 446 ? -20.688 15.453 21.922 1 93 446 SER B C 1
ATOM 8680 O O . SER B 1 446 ? -19.531 15.828 22.078 1 93 446 SER B O 1
ATOM 8682 N N . HIS B 1 447 ? -21.172 14.289 22.328 1 92.94 447 HIS B N 1
ATOM 8683 C CA . HIS B 1 447 ? -20.281 13.398 23.062 1 92.94 447 HIS B CA 1
ATOM 8684 C C . HIS B 1 447 ? -19.156 12.898 22.172 1 92.94 447 HIS B C 1
ATOM 8686 O O . HIS B 1 447 ? -17.984 12.961 22.547 1 92.94 447 HIS B O 1
ATOM 8692 N N . ALA B 1 448 ? -19.578 12.461 21.031 1 94.19 448 ALA B N 1
ATOM 8693 C CA . ALA B 1 448 ? -18.562 11.984 20.078 1 94.19 448 ALA B CA 1
ATOM 8694 C C . ALA B 1 448 ? -17.641 13.125 19.656 1 94.19 448 ALA B C 1
ATOM 8696 O O . ALA B 1 448 ? -16.438 12.93 19.516 1 94.19 448 ALA B O 1
ATOM 8697 N N . ALA B 1 449 ? -18.203 14.25 19.453 1 95.88 449 ALA B N 1
ATOM 8698 C CA . ALA B 1 449 ? -17.406 15.414 19.062 1 95.88 449 ALA B CA 1
ATOM 8699 C C . ALA B 1 449 ? -16.344 15.742 20.109 1 95.88 449 ALA B C 1
ATOM 8701 O O . ALA B 1 449 ? -15.18 15.977 19.766 1 95.88 449 ALA B O 1
ATOM 8702 N N . ALA B 1 450 ? -16.734 15.719 21.328 1 95.94 450 ALA B N 1
ATOM 8703 C CA . ALA B 1 450 ? -15.82 16.031 22.422 1 95.94 450 ALA B CA 1
ATOM 8704 C C . ALA B 1 450 ? -14.664 15.031 22.469 1 95.94 450 ALA B C 1
ATOM 8706 O O . ALA B 1 450 ? -13.516 15.422 22.672 1 95.94 450 ALA B O 1
ATOM 8707 N N . GLU B 1 451 ? -15.055 13.844 22.266 1 95.62 451 GLU B N 1
ATOM 8708 C CA . GLU B 1 451 ? -14.031 12.805 22.297 1 95.62 451 GLU B CA 1
ATOM 8709 C C . GLU B 1 451 ? -13.016 13.008 21.156 1 95.62 451 GLU B C 1
ATOM 8711 O O . GLU B 1 451 ? -11.82 12.805 21.359 1 95.62 451 GLU B O 1
ATOM 8716 N N . MET B 1 452 ? -13.469 13.336 20.016 1 96.31 452 MET B N 1
ATOM 8717 C CA . MET B 1 452 ? -12.578 13.562 18.891 1 96.31 452 MET B CA 1
ATOM 8718 C C . MET B 1 452 ? -11.625 14.727 19.172 1 96.31 452 MET B C 1
ATOM 8720 O O . MET B 1 452 ? -10.43 14.633 18.891 1 96.31 452 MET B O 1
ATOM 8724 N N . TYR B 1 453 ? -12.172 15.797 19.688 1 96.06 453 TYR B N 1
ATOM 8725 C CA . TYR B 1 453 ? -11.344 16.969 20 1 96.06 453 TYR B CA 1
ATOM 8726 C C . TYR B 1 453 ? -10.312 16.625 21.078 1 96.06 453 TYR B C 1
ATOM 8728 O O . TYR B 1 453 ? -9.172 17.094 21.016 1 96.06 453 TYR B O 1
ATOM 8736 N N . ARG B 1 454 ? -10.711 15.836 22.031 1 95.88 454 ARG B N 1
ATOM 8737 C CA . ARG B 1 454 ? -9.781 15.438 23.094 1 95.88 454 ARG B CA 1
ATOM 8738 C C . ARG B 1 454 ? -8.609 14.641 22.516 1 95.88 454 ARG B C 1
ATOM 8740 O O . ARG B 1 454 ? -7.461 14.844 22.906 1 95.88 454 ARG B O 1
ATOM 8747 N N . ARG B 1 455 ? -8.922 13.828 21.594 1 94.06 455 ARG B N 1
ATOM 8748 C CA . ARG B 1 455 ? -7.875 13.047 20.938 1 94.06 455 ARG B CA 1
ATOM 8749 C C . ARG B 1 455 ? -6.93 13.953 20.156 1 94.06 455 ARG B C 1
ATOM 8751 O O . ARG B 1 455 ? -5.715 13.742 20.156 1 94.06 455 ARG B O 1
ATOM 8758 N N . ALA B 1 456 ? -7.48 14.906 19.5 1 95.25 456 ALA B N 1
ATOM 8759 C CA . ALA B 1 456 ? -6.668 15.859 18.75 1 95.25 456 ALA B CA 1
ATOM 8760 C C . ALA B 1 456 ? -5.727 16.625 19.688 1 95.25 456 ALA B C 1
ATOM 8762 O O . ALA B 1 456 ? -4.566 16.859 19.344 1 95.25 456 ALA B O 1
ATOM 8763 N N . ILE B 1 457 ? -6.223 16.969 20.875 1 94.38 457 ILE B N 1
ATOM 8764 C CA . ILE B 1 457 ? -5.441 17.703 21.844 1 94.38 457 ILE B CA 1
ATOM 8765 C C . ILE B 1 457 ? -4.305 16.844 22.375 1 94.38 457 ILE B C 1
ATOM 8767 O O . ILE B 1 457 ? -3.193 17.312 22.594 1 94.38 457 ILE B O 1
ATOM 8771 N N . GLU B 1 458 ? -4.57 15.57 22.516 1 90.81 458 GLU B N 1
ATOM 8772 C CA . GLU B 1 458 ? -3.555 14.641 23 1 90.81 458 GLU B CA 1
ATOM 8773 C C . GLU B 1 458 ? -2.396 14.531 22.016 1 90.81 458 GLU B C 1
ATOM 8775 O O . GLU B 1 458 ? -1.242 14.375 22.406 1 90.81 458 GLU B O 1
ATOM 8780 N N . ILE B 1 459 ? -2.717 14.625 20.797 1 90 459 ILE B N 1
ATOM 8781 C CA . ILE B 1 459 ? -1.695 14.5 19.766 1 90 459 ILE B CA 1
ATOM 8782 C C . ILE B 1 459 ? -0.93 15.812 19.641 1 90 459 ILE B C 1
ATOM 8784 O O . ILE B 1 459 ? 0.3 15.812 19.547 1 90 459 ILE B O 1
ATOM 8788 N N . ASN B 1 460 ? -1.668 16.938 19.594 1 92.56 460 ASN B N 1
ATOM 8789 C CA . ASN B 1 460 ? -1.062 18.25 19.484 1 92.56 460 ASN B CA 1
ATOM 8790 C C . ASN B 1 460 ? -1.781 19.266 20.375 1 92.56 460 ASN B C 1
ATOM 8792 O O . ASN B 1 460 ? -2.719 19.938 19.938 1 92.56 460 ASN B O 1
ATOM 8796 N N . ALA B 1 461 ? -1.26 19.5 21.453 1 92.06 461 ALA B N 1
ATOM 8797 C CA . ALA B 1 461 ? -1.885 20.391 22.438 1 92.06 461 ALA B CA 1
ATOM 8798 C C . ALA B 1 461 ? -1.653 21.859 22.094 1 92.06 461 ALA B C 1
ATOM 8800 O O . ALA B 1 461 ? -2.303 22.734 22.641 1 92.06 461 ALA B O 1
ATOM 8801 N N . HIS B 1 462 ? -0.889 22.109 21.109 1 92.12 462 HIS B N 1
ATOM 8802 C CA . HIS B 1 462 ? -0.541 23.5 20.797 1 92.12 462 HIS B CA 1
ATOM 8803 C C . HIS B 1 462 ? -1.39 24.031 19.656 1 92.12 462 HIS B C 1
ATOM 8805 O O . HIS B 1 462 ? -1.253 25.203 19.281 1 92.12 462 HIS B O 1
ATOM 8811 N N . ASP B 1 463 ? -2.184 23.234 19.172 1 92.44 463 ASP B N 1
ATOM 8812 C CA . ASP B 1 463 ? -3.176 23.656 18.188 1 92.44 463 ASP B CA 1
ATOM 8813 C C . ASP B 1 463 ? -4.434 24.188 18.859 1 92.44 463 ASP B C 1
ATOM 8815 O O . ASP B 1 463 ? -5.031 23.5 19.703 1 92.44 463 ASP B O 1
ATOM 8819 N N . TYR B 1 464 ? -4.887 25.375 18.516 1 92.69 464 TYR B N 1
ATOM 8820 C CA . TYR B 1 464 ? -6.012 25.984 19.219 1 92.69 464 TYR B CA 1
ATOM 8821 C C . TYR B 1 464 ? -7.332 25.359 18.781 1 92.69 464 TYR B C 1
ATOM 8823 O O . TYR B 1 464 ? -8.328 25.438 19.5 1 92.69 464 TYR B O 1
ATOM 8831 N N . ARG B 1 465 ? -7.371 24.781 17.656 1 92.81 465 ARG B N 1
ATOM 8832 C CA . ARG B 1 465 ? -8.617 24.391 16.984 1 92.81 465 ARG B CA 1
ATOM 8833 C C . ARG B 1 465 ? -9.375 23.359 17.812 1 92.81 465 ARG B C 1
ATOM 8835 O O . ARG B 1 465 ? -10.586 23.484 18.016 1 92.81 465 ARG B O 1
ATOM 8842 N N . PRO B 1 466 ? -8.664 22.344 18.234 1 96.19 466 PRO B N 1
ATOM 8843 C CA . PRO B 1 466 ? -9.43 21.391 19.031 1 96.19 466 PRO B CA 1
ATOM 8844 C C . PRO B 1 466 ? -9.875 21.953 20.391 1 96.19 466 PRO B C 1
ATOM 8846 O O . PRO B 1 466 ? -10.93 21.578 20.906 1 96.19 466 PRO B O 1
ATOM 8849 N N . TRP B 1 467 ? -9.148 22.828 20.984 1 95.75 467 TRP B N 1
ATOM 8850 C CA . TRP B 1 467 ? -9.57 23.516 22.188 1 95.75 467 TRP B CA 1
ATOM 8851 C C . TRP B 1 467 ? -10.828 24.344 21.938 1 95.75 467 TRP B C 1
ATOM 8853 O O . TRP B 1 467 ? -11.766 24.328 22.734 1 95.75 467 TRP B O 1
ATOM 8863 N N . HIS B 1 468 ? -10.812 25.016 20.859 1 95.38 468 HIS B N 1
ATOM 8864 C CA . HIS B 1 468 ? -11.977 25.797 20.469 1 95.38 468 HIS B CA 1
ATOM 8865 C C . HIS B 1 468 ? -13.188 24.906 20.234 1 95.38 468 HIS B C 1
ATOM 8867 O O . HIS B 1 468 ? -14.312 25.25 20.609 1 95.38 468 HIS B O 1
ATOM 8873 N N . GLY B 1 469 ? -12.906 23.781 19.609 1 95.88 469 GLY B N 1
ATOM 8874 C CA . GLY B 1 469 ? -13.984 22.828 19.391 1 95.88 469 GLY B CA 1
ATOM 8875 C C . GLY B 1 469 ? -14.625 22.344 20.688 1 95.88 469 GLY B C 1
ATOM 8876 O O . GLY B 1 469 ? -15.852 22.281 20.781 1 95.88 469 GLY B O 1
ATOM 8877 N N . LEU B 1 470 ? -13.852 22.094 21.688 1 96.19 470 LEU B N 1
ATOM 8878 C CA . LEU B 1 470 ? -14.375 21.672 22.969 1 96.19 470 LEU B CA 1
ATOM 8879 C C . LEU B 1 470 ? -15.148 22.797 23.656 1 96.19 470 LEU B C 1
ATOM 8881 O O . LEU B 1 470 ? -16.172 22.562 24.281 1 96.19 470 LEU B O 1
ATOM 8885 N N . GLY B 1 471 ? -14.57 23.969 23.578 1 96.38 471 GLY B N 1
ATOM 8886 C CA . GLY B 1 471 ? -15.312 25.109 24.094 1 96.38 471 GLY B CA 1
ATOM 8887 C C . GLY B 1 471 ? -16.688 25.25 23.469 1 96.38 471 GLY B C 1
ATOM 8888 O O . GLY B 1 471 ? -17.672 25.484 24.188 1 96.38 471 GLY B O 1
ATOM 8889 N N . GLN B 1 472 ? -16.781 25.031 22.219 1 94.94 472 GLN B N 1
ATOM 8890 C CA . GLN B 1 472 ? -18.047 25.125 21.5 1 94.94 472 GLN B CA 1
ATOM 8891 C C . GLN B 1 472 ? -19.016 24.031 21.953 1 94.94 472 GLN B C 1
ATOM 8893 O O . GLN B 1 472 ? -20.219 24.266 22.062 1 94.94 472 GLN B O 1
ATOM 8898 N N . VAL B 1 473 ? -18.484 22.844 22.109 1 95.88 473 VAL B N 1
ATOM 8899 C CA . VAL B 1 473 ? -19.312 21.734 22.547 1 95.88 473 VAL B CA 1
ATOM 8900 C C . VAL B 1 473 ? -19.938 22.062 23.906 1 95.88 473 VAL B C 1
ATOM 8902 O O . VAL B 1 473 ? -21.141 21.875 24.109 1 95.88 473 VAL B O 1
ATOM 8905 N N . TYR B 1 474 ? -19.219 22.609 24.797 1 95.5 474 TYR B N 1
ATOM 8906 C CA . TYR B 1 474 ? -19.703 22.922 26.141 1 95.5 474 TYR B CA 1
ATOM 8907 C C . TYR B 1 474 ? -20.625 24.141 26.109 1 95.5 474 TYR B C 1
ATOM 8909 O O . TYR B 1 474 ? -21.594 24.219 26.875 1 95.5 474 TYR B O 1
ATOM 8917 N N . GLU B 1 475 ? -20.297 25.016 25.25 1 93.94 475 GLU B N 1
ATOM 8918 C CA . GLU B 1 475 ? -21.188 26.156 25.062 1 93.94 475 GLU B CA 1
ATOM 8919 C C . GLU B 1 475 ? -22.562 25.719 24.578 1 93.94 475 GLU B C 1
ATOM 8921 O O . GLU B 1 475 ? -23.594 26.188 25.078 1 93.94 475 GLU B O 1
ATOM 8926 N N . LEU B 1 476 ? -22.562 24.828 23.625 1 92.5 476 LEU B N 1
ATOM 8927 C CA . LEU B 1 476 ? -23.812 24.328 23.047 1 92.5 476 LEU B CA 1
ATOM 8928 C C . LEU B 1 476 ? -24.625 23.578 24.094 1 92.5 476 LEU B C 1
ATOM 8930 O O . LEU B 1 476 ? -25.859 23.547 24.031 1 92.5 476 LEU B O 1
ATOM 8934 N N . ASN B 1 477 ? -23.953 23.047 25.078 1 93.25 477 ASN B N 1
ATOM 8935 C CA . ASN B 1 477 ? -24.609 22.328 26.156 1 93.25 477 ASN B CA 1
ATOM 8936 C C . ASN B 1 477 ? -24.875 23.219 27.359 1 93.25 477 ASN B C 1
ATOM 8938 O O . ASN B 1 477 ? -25.234 22.734 28.438 1 93.25 477 ASN B O 1
ATOM 8942 N N . GLU B 1 478 ? -24.547 24.516 27.234 1 93.69 478 GLU B N 1
ATOM 8943 C CA . GLU B 1 478 ? -24.781 25.562 28.234 1 93.69 478 GLU B CA 1
ATOM 8944 C C . GLU B 1 478 ? -23.922 25.344 29.469 1 93.69 478 GLU B C 1
ATOM 8946 O O . GLU B 1 478 ? -24.344 25.656 30.594 1 93.69 478 GLU B O 1
ATOM 8951 N N . ALA B 1 479 ? -22.953 24.594 29.266 1 95.12 479 ALA B N 1
ATOM 8952 C CA . ALA B 1 479 ? -21.938 24.469 30.312 1 95.12 479 ALA B CA 1
ATOM 8953 C C . ALA B 1 479 ? -20.891 25.562 30.203 1 95.12 479 ALA B C 1
ATOM 8955 O O . ALA B 1 479 ? -19.75 25.312 29.859 1 95.12 479 ALA B O 1
ATOM 8956 N N . TRP B 1 480 ? -21.219 26.75 30.594 1 95.19 480 TRP B N 1
ATOM 8957 C CA . TRP B 1 480 ? -20.484 27.969 30.312 1 95.19 480 TRP B CA 1
ATOM 8958 C C . TRP B 1 480 ? -19.141 27.969 31.062 1 95.19 480 TRP B C 1
ATOM 8960 O O . TRP B 1 480 ? -18.125 28.422 30.516 1 95.19 480 TRP B O 1
ATOM 8970 N N . SER B 1 481 ? -19.156 27.5 32.25 1 95.44 481 SER B N 1
ATOM 8971 C CA . SER B 1 481 ? -17.906 27.484 33.031 1 95.44 481 SER B CA 1
ATOM 8972 C C . SER B 1 481 ? -16.859 26.609 32.375 1 95.44 481 SER B C 1
ATOM 8974 O O . SER B 1 481 ? -15.688 27 32.281 1 95.44 481 SER B O 1
ATOM 8976 N N . ALA B 1 482 ? -17.344 25.484 31.953 1 95 482 ALA B N 1
ATOM 8977 C CA . ALA B 1 482 ? -16.422 24.594 31.266 1 95 482 ALA B CA 1
ATOM 8978 C C . ALA B 1 482 ? -15.953 25.188 29.938 1 95 482 ALA B C 1
ATOM 8980 O O . ALA B 1 482 ? -14.781 25.062 29.562 1 95 482 ALA B O 1
ATOM 8981 N N . ALA B 1 483 ? -16.797 25.797 29.234 1 96.88 483 ALA B N 1
ATOM 8982 C CA . ALA B 1 483 ? -16.453 26.438 27.969 1 96.88 483 ALA B CA 1
ATOM 8983 C C . ALA B 1 483 ? -15.367 27.5 28.156 1 96.88 483 ALA B C 1
ATOM 8985 O O . ALA B 1 483 ? -14.453 27.594 27.344 1 96.88 483 ALA B O 1
ATOM 8986 N N . ILE B 1 484 ? -15.492 28.234 29.234 1 96.94 484 ILE B N 1
ATOM 8987 C CA . ILE B 1 484 ? -14.539 29.297 29.531 1 96.94 484 ILE B CA 1
ATOM 8988 C C . ILE B 1 484 ? -13.141 28.719 29.688 1 96.94 484 ILE B C 1
ATOM 8990 O O . ILE B 1 484 ? -12.172 29.281 29.172 1 96.94 484 ILE B O 1
ATOM 8994 N N . ASP B 1 485 ? -13.039 27.625 30.312 1 96.25 485 ASP B N 1
ATOM 8995 C CA . ASP B 1 485 ? -11.734 27 30.516 1 96.25 485 ASP B CA 1
ATOM 8996 C C . ASP B 1 485 ? -11.07 26.688 29.172 1 96.25 485 ASP B C 1
ATOM 8998 O O . ASP B 1 485 ? -9.875 26.922 29 1 96.25 485 ASP B O 1
ATOM 9002 N N . TYR B 1 486 ? -11.812 26.188 28.312 1 96.62 486 TYR B N 1
ATOM 9003 C CA . TYR B 1 486 ? -11.266 25.797 27.016 1 96.62 486 TYR B CA 1
ATOM 9004 C C . TYR B 1 486 ? -10.984 27.016 26.141 1 96.62 486 TYR B C 1
ATOM 9006 O O . TYR B 1 486 ? -9.969 27.062 25.438 1 96.62 486 TYR B O 1
ATOM 9014 N N . TYR B 1 487 ? -11.852 28 26.172 1 96.06 487 TYR B N 1
ATOM 9015 C CA . TYR B 1 487 ? -11.609 29.234 25.406 1 96.06 487 TYR B CA 1
ATOM 9016 C C . TYR B 1 487 ? -10.398 29.984 25.953 1 96.06 487 TYR B C 1
ATOM 9018 O O . TYR B 1 487 ? -9.664 30.625 25.203 1 96.06 487 TYR B O 1
ATOM 9026 N N . GLN B 1 488 ? -10.219 29.875 27.219 1 95.56 488 GLN B N 1
ATOM 9027 C CA . GLN B 1 488 ? -9.031 30.484 27.828 1 95.56 488 GLN B CA 1
ATOM 9028 C C . GLN B 1 488 ? -7.758 29.859 27.281 1 95.56 488 GLN B C 1
ATOM 9030 O O . GLN B 1 488 ? -6.777 30.562 27.016 1 95.56 488 GLN B O 1
ATOM 9035 N N . GLN B 1 489 ? -7.82 28.562 27.156 1 94.19 489 GLN B N 1
ATOM 9036 C CA . GLN B 1 489 ? -6.676 27.891 26.562 1 94.19 489 GLN B CA 1
ATOM 9037 C C . GLN B 1 489 ? -6.418 28.375 25.141 1 94.19 489 GLN B C 1
ATOM 9039 O O . GLN B 1 489 ? -5.266 28.531 24.734 1 94.19 489 GLN B O 1
ATOM 9044 N N . CYS B 1 490 ? -7.43 28.609 24.391 1 93.94 490 CYS B N 1
ATOM 9045 C CA . CYS B 1 490 ? -7.305 29.141 23.031 1 93.94 490 CYS B CA 1
ATOM 9046 C C . CYS B 1 490 ? -6.641 30.516 23.047 1 93.94 490 CYS B C 1
ATOM 9048 O O . CYS B 1 490 ? -5.762 30.781 22.234 1 93.94 490 CYS B O 1
ATOM 9050 N N . ALA B 1 491 ? -7.082 31.312 23.969 1 91.62 491 ALA B N 1
ATOM 9051 C CA . ALA B 1 491 ? -6.562 32.688 24.062 1 91.62 491 ALA B CA 1
ATOM 9052 C C . ALA B 1 491 ? -5.086 32.688 24.453 1 91.62 491 ALA B C 1
ATOM 9054 O O . ALA B 1 491 ? -4.332 33.562 24.047 1 91.62 491 ALA B O 1
ATOM 9055 N N . VAL B 1 492 ? -4.703 31.688 25.203 1 90.5 492 VAL B N 1
ATOM 9056 C CA . VAL B 1 492 ? -3.299 31.547 25.578 1 90.5 492 VAL B CA 1
ATOM 9057 C C . VAL B 1 492 ? -2.463 31.219 24.344 1 90.5 492 VAL B C 1
ATOM 9059 O O . VAL B 1 492 ? -1.361 31.734 24.172 1 90.5 492 VAL B O 1
ATOM 9062 N N . ILE B 1 493 ? -2.984 30.359 23.531 1 89.88 493 ILE B N 1
ATOM 9063 C CA . ILE B 1 493 ? -2.273 29.922 22.328 1 89.88 493 ILE B CA 1
ATOM 9064 C C . ILE B 1 493 ? -2.232 31.062 21.312 1 89.88 493 ILE B C 1
ATOM 9066 O O . ILE B 1 493 ? -1.201 31.297 20.688 1 89.88 493 ILE B O 1
ATOM 9070 N N . ARG B 1 494 ? -3.412 31.734 21.219 1 89.38 494 ARG B N 1
ATOM 9071 C CA . ARG B 1 494 ? -3.533 32.844 20.281 1 89.38 494 ARG B CA 1
ATOM 9072 C C . ARG B 1 494 ? -4.086 34.094 20.984 1 89.38 494 ARG B C 1
ATOM 9074 O O . ARG B 1 494 ? -5.23 34.469 20.75 1 89.38 494 ARG B O 1
ATOM 9081 N N . PRO B 1 495 ? -3.258 34.75 21.547 1 87.44 495 PRO B N 1
ATOM 9082 C CA . PRO B 1 495 ? -3.727 35.875 22.359 1 87.44 495 PRO B CA 1
ATOM 9083 C C . PRO B 1 495 ? -4.238 37.031 21.5 1 87.44 495 PRO B C 1
ATOM 9085 O O . PRO B 1 495 ? -5 37.875 21.984 1 87.44 495 PRO B O 1
ATOM 9088 N N . HIS B 1 496 ? -3.945 37.094 20.266 1 85.62 496 HIS B N 1
ATOM 9089 C CA . HIS B 1 496 ? -4.348 38.219 19.453 1 85.62 496 HIS B CA 1
ATOM 9090 C C . HIS B 1 496 ? -5.449 37.844 18.469 1 85.62 496 HIS B C 1
ATOM 9092 O O . HIS B 1 496 ? -5.711 38.562 17.5 1 85.62 496 HIS B O 1
ATOM 9098 N N . ASP B 1 497 ? -6.031 36.719 18.734 1 87.5 497 ASP B N 1
ATOM 9099 C CA . ASP B 1 497 ? -7.199 36.312 17.953 1 87.5 497 ASP B CA 1
ATOM 9100 C C . ASP B 1 497 ? -8.492 36.812 18.609 1 87.5 497 ASP B C 1
ATOM 9102 O O . ASP B 1 497 ? -8.844 36.344 19.703 1 87.5 497 ASP B O 1
ATOM 9106 N N . ALA B 1 498 ? -9.203 37.625 17.938 1 88.5 498 ALA B N 1
ATOM 9107 C CA . ALA B 1 498 ? -10.367 38.344 18.469 1 88.5 498 ALA B CA 1
ATOM 9108 C C . ALA B 1 498 ? -11.492 37.344 18.781 1 88.5 498 ALA B C 1
ATOM 9110 O O . ALA B 1 498 ? -12.297 37.594 19.688 1 88.5 498 ALA B O 1
ATOM 9111 N N . ARG B 1 499 ? -11.586 36.25 18.109 1 87.94 499 ARG B N 1
ATOM 9112 C CA . ARG B 1 499 ? -12.695 35.312 18.234 1 87.94 499 ARG B CA 1
ATOM 9113 C C . ARG B 1 499 ? -12.719 34.656 19.609 1 87.94 499 ARG B C 1
ATOM 9115 O O . ARG B 1 499 ? -13.789 34.406 20.172 1 87.94 499 ARG B O 1
ATOM 9122 N N . MET B 1 500 ? -11.586 34.469 20.109 1 90.94 500 MET B N 1
ATOM 9123 C CA . MET B 1 500 ? -11.492 33.812 21.422 1 90.94 500 MET B CA 1
ATOM 9124 C C . MET B 1 500 ? -12.016 34.719 22.516 1 90.94 500 MET B C 1
ATOM 9126 O O . MET B 1 500 ? -12.734 34.281 23.406 1 90.94 500 MET B O 1
ATOM 9130 N N . TRP B 1 501 ? -11.727 35.906 22.375 1 92.69 501 TRP B N 1
ATOM 9131 C CA . TRP B 1 501 ? -12.133 36.875 23.391 1 92.69 501 TRP B CA 1
ATOM 9132 C C . TRP B 1 501 ? -13.633 37.156 23.297 1 92.69 501 TRP B C 1
ATOM 9134 O O . TRP B 1 501 ? -14.289 37.375 24.328 1 92.69 501 TRP B O 1
ATOM 9144 N N . ALA B 1 502 ? -14.117 37.156 22.109 1 92.25 502 ALA B N 1
ATOM 9145 C CA . ALA B 1 502 ? -15.562 37.312 21.922 1 92.25 502 ALA B CA 1
ATOM 9146 C C . ALA B 1 502 ? -16.312 36.125 22.578 1 92.25 502 ALA B C 1
ATOM 9148 O O . ALA B 1 502 ? -17.312 36.344 23.25 1 92.25 502 ALA B O 1
ATOM 9149 N N . SER B 1 503 ? -15.828 34.969 22.375 1 93.69 503 SER B N 1
ATOM 9150 C CA . SER B 1 503 ? -16.453 33.781 22.938 1 93.69 503 SER B CA 1
ATOM 9151 C C . SER B 1 503 ? -16.375 33.812 24.469 1 93.69 503 SER B C 1
ATOM 9153 O O . SER B 1 503 ? -17.359 33.469 25.141 1 93.69 503 SER B O 1
ATOM 9155 N N . LEU B 1 504 ? -15.289 34.188 25.016 1 95.56 504 LEU B N 1
ATOM 9156 C CA . LEU B 1 504 ? -15.133 34.344 26.469 1 95.56 504 LEU B CA 1
ATOM 9157 C C . LEU B 1 504 ? -16.109 35.375 27.031 1 95.56 504 LEU B C 1
ATOM 9159 O O . LEU B 1 504 ? -16.734 35.156 28.062 1 95.56 504 LEU B O 1
ATOM 9163 N N . GLY B 1 505 ? -16.203 36.469 26.297 1 94.62 505 GLY B N 1
ATOM 9164 C CA . GLY B 1 505 ? -17.141 37.531 26.719 1 94.62 505 GLY B CA 1
ATOM 9165 C C . GLY B 1 505 ? -18.562 37.031 26.797 1 94.62 505 GLY B C 1
ATOM 9166 O O . GLY B 1 505 ? -19.266 37.312 27.781 1 94.62 505 GLY B O 1
ATOM 9167 N N . VAL B 1 506 ? -18.984 36.312 25.812 1 93.62 506 VAL B N 1
ATOM 9168 C CA . VAL B 1 506 ? -20.344 35.781 25.766 1 93.62 506 VAL B CA 1
ATOM 9169 C C . VAL B 1 506 ? -20.562 34.812 26.906 1 93.62 506 VAL B C 1
ATOM 9171 O O . VAL B 1 506 ? -21.609 34.844 27.578 1 93.62 506 VAL B O 1
ATOM 9174 N N . CYS B 1 507 ? -19.672 33.969 27.188 1 95.75 507 CYS B N 1
ATOM 9175 C CA . CYS B 1 507 ? -19.812 32.969 28.25 1 95.75 507 CYS B CA 1
ATOM 9176 C C . CYS B 1 507 ? -19.875 33.625 29.609 1 95.75 507 CYS B C 1
ATOM 9178 O O . CYS B 1 507 ? -20.688 33.281 30.453 1 95.75 507 CYS B O 1
ATOM 9180 N N . TYR B 1 508 ? -19.062 34.625 29.828 1 96 508 TYR B N 1
ATOM 9181 C CA . TYR B 1 508 ? -19.078 35.344 31.094 1 96 508 TYR B CA 1
ATOM 9182 C C . TYR B 1 508 ? -20.406 36.094 31.281 1 96 508 TYR B C 1
ATOM 9184 O O . TYR B 1 508 ? -20.938 36.156 32.375 1 96 508 TYR B O 1
ATOM 9192 N N . GLU B 1 509 ? -20.859 36.594 30.188 1 93.88 509 GLU B N 1
ATOM 9193 C CA . GLU B 1 509 ? -22.156 37.281 30.25 1 93.88 509 GLU B CA 1
ATOM 9194 C C . GLU B 1 509 ? -23.266 36.312 30.641 1 93.88 509 GLU B C 1
ATOM 9196 O O . GLU B 1 509 ? -24.141 36.656 31.453 1 93.88 509 GLU B O 1
ATOM 9201 N N . ARG B 1 510 ? -23.203 35.188 30.109 1 94.38 510 ARG B N 1
ATOM 9202 C CA . ARG B 1 510 ? -24.234 34.188 30.391 1 94.38 510 ARG B CA 1
ATOM 9203 C C . ARG B 1 510 ? -24.141 33.688 31.828 1 94.38 510 ARG B C 1
ATOM 9205 O O . ARG B 1 510 ? -25.141 33.25 32.406 1 94.38 510 ARG B O 1
ATOM 9212 N N . LEU B 1 511 ? -23.016 33.812 32.469 1 95.25 511 LEU B N 1
ATOM 9213 C CA . LEU B 1 511 ? -22.812 33.406 33.844 1 95.25 511 LEU B CA 1
ATOM 9214 C C . LEU B 1 511 ? -23.125 34.562 34.812 1 95.25 511 LEU B C 1
ATOM 9216 O O . LEU B 1 511 ? -23.094 34.406 36.031 1 95.25 511 LEU B O 1
ATOM 9220 N N . GLY B 1 512 ? -23.406 35.781 34.188 1 92.19 512 GLY B N 1
ATOM 9221 C CA . GLY B 1 512 ? -23.719 36.938 35 1 92.19 512 GLY B CA 1
ATOM 9222 C C . GLY B 1 512 ? -22.5 37.688 35.469 1 92.19 512 GLY B C 1
ATOM 9223 O O . GLY B 1 512 ? -22.594 38.594 36.312 1 92.19 512 GLY B O 1
ATOM 9224 N N . ARG B 1 513 ? -21.391 37.281 35 1 94.62 513 ARG B N 1
ATOM 9225 C CA . ARG B 1 513 ? -20.156 37.969 35.344 1 94.62 513 ARG B CA 1
ATOM 9226 C C . ARG B 1 513 ? -19.875 39.125 34.375 1 94.62 513 ARG B C 1
ATOM 9228 O O . ARG B 1 513 ? -18.984 39 33.531 1 94.62 513 ARG B O 1
ATOM 9235 N N . ARG B 1 514 ? -20.469 40.219 34.562 1 93.38 514 ARG B N 1
ATOM 9236 C CA . ARG B 1 514 ? -20.5 41.312 33.594 1 93.38 514 ARG B CA 1
ATOM 9237 C C . ARG B 1 514 ? -19.141 42 33.5 1 93.38 514 ARG B C 1
ATOM 9239 O O . ARG B 1 514 ? -18.703 42.406 32.438 1 93.38 514 ARG B O 1
ATOM 9246 N N . ALA B 1 515 ? -18.516 42.125 34.656 1 93 515 ALA B N 1
ATOM 9247 C CA . ALA B 1 515 ? -17.219 42.781 34.656 1 93 515 ALA B CA 1
ATOM 9248 C C . ALA B 1 515 ? -16.203 42.031 33.812 1 93 515 ALA B C 1
ATOM 9250 O O . ALA B 1 515 ? -15.461 42.625 33.031 1 93 515 ALA B O 1
ATOM 9251 N N . SER B 1 516 ? -16.266 40.75 34 1 95.19 516 SER B N 1
ATOM 9252 C CA . SER B 1 516 ? -15.383 39.938 33.188 1 95.19 516 SER B CA 1
ATOM 9253 C C . SER B 1 516 ? -15.758 39.969 31.703 1 95.19 516 SER B C 1
ATOM 9255 O O . SER B 1 516 ? -14.891 39.969 30.844 1 95.19 516 SER B O 1
ATOM 9257 N N . ALA B 1 517 ? -16.984 39.938 31.391 1 95.75 517 ALA B N 1
ATOM 9258 C CA . ALA B 1 517 ? -17.453 40.031 30.016 1 95.75 517 ALA B CA 1
ATOM 9259 C C . ALA B 1 517 ? -16.969 41.312 29.359 1 95.75 517 ALA B C 1
ATOM 9261 O O . ALA B 1 517 ? -16.5 41.281 28.219 1 95.75 517 ALA B O 1
ATOM 9262 N N . ILE B 1 518 ? -17.094 42.406 30.094 1 94.5 518 ILE B N 1
ATOM 9263 C CA . ILE B 1 518 ? -16.672 43.719 29.594 1 94.5 518 ILE B CA 1
ATOM 9264 C C . ILE B 1 518 ? -15.18 43.688 29.297 1 94.5 518 ILE B C 1
ATOM 9266 O O . ILE B 1 518 ? -14.742 44.188 28.25 1 94.5 518 ILE B O 1
ATOM 9270 N N . ALA B 1 519 ? -14.461 43.156 30.219 1 94.88 519 ALA B N 1
ATOM 9271 C CA . ALA B 1 519 ? -13.016 43.062 30.016 1 94.88 519 ALA B CA 1
ATOM 9272 C C . ALA B 1 519 ? -12.672 42.281 28.75 1 94.88 519 ALA B C 1
ATOM 9274 O O . ALA B 1 519 ? -11.758 42.656 28.016 1 94.88 519 ALA B O 1
ATOM 9275 N N . CYS B 1 520 ? -13.352 41.25 28.5 1 95.56 520 CYS B N 1
ATOM 9276 C CA . CYS B 1 520 ? -13.117 40.406 27.328 1 95.56 520 CYS B CA 1
ATOM 9277 C C . CYS B 1 520 ? -13.469 41.156 26.047 1 95.56 520 CYS B C 1
ATOM 9279 O O . CYS B 1 520 ? -12.719 41.094 25.078 1 95.56 520 CYS B O 1
ATOM 9281 N N . PHE B 1 521 ? -14.555 41.781 26.031 1 94 521 PHE B N 1
ATOM 9282 C CA . PHE B 1 521 ? -14.961 42.5 24.828 1 94 521 PHE B CA 1
ATOM 9283 C C . PHE B 1 521 ? -14.039 43.688 24.578 1 94 521 PHE B C 1
ATOM 9285 O O . PHE B 1 521 ? -13.797 44.062 23.422 1 94 521 PHE B O 1
ATOM 9292 N N . ARG B 1 522 ? -13.539 44.312 25.625 1 93.19 522 ARG B N 1
ATOM 9293 C CA . ARG B 1 522 ? -12.531 45.344 25.438 1 93.19 522 ARG B CA 1
ATOM 9294 C C . ARG B 1 522 ? -11.273 44.781 24.781 1 93.19 522 ARG B C 1
ATOM 9296 O O . ARG B 1 522 ? -10.711 45.406 23.875 1 93.19 522 ARG B O 1
ATOM 9303 N N . ARG B 1 523 ? -10.891 43.656 25.266 1 93.06 523 ARG B N 1
ATOM 9304 C CA . ARG B 1 523 ? -9.75 43 24.641 1 93.06 523 ARG B CA 1
ATOM 9305 C C . ARG B 1 523 ? -10.047 42.625 23.188 1 93.06 523 ARG B C 1
ATOM 9307 O O . ARG B 1 523 ? -9.172 42.719 22.328 1 93.06 523 ARG B O 1
ATOM 9314 N N . HIS B 1 524 ? -11.25 42.125 22.969 1 92.44 524 HIS B N 1
ATOM 9315 C CA . HIS B 1 524 ? -11.719 41.812 21.625 1 92.44 524 HIS B CA 1
ATOM 9316 C C . HIS B 1 524 ? -11.516 43 20.688 1 92.44 524 HIS B C 1
ATOM 9318 O O . HIS B 1 524 ? -11.078 42.844 19.547 1 92.44 524 HIS B O 1
ATOM 9324 N N . LEU B 1 525 ? -11.711 44.188 21.141 1 89.62 525 LEU B N 1
ATOM 9325 C CA . LEU B 1 525 ? -11.633 45.406 20.344 1 89.62 525 LEU B CA 1
ATOM 9326 C C . LEU B 1 525 ? -10.18 45.75 20.047 1 89.62 525 LEU B C 1
ATOM 9328 O O . LEU B 1 525 ? -9.898 46.5 19.094 1 89.62 525 LEU B O 1
ATOM 9332 N N . THR B 1 526 ? -9.242 45.312 20.844 1 88.5 526 THR B N 1
ATOM 9333 C CA . THR B 1 526 ? -7.832 45.594 20.641 1 88.5 526 THR B CA 1
ATOM 9334 C C . THR B 1 526 ? -7.234 44.719 19.578 1 88.5 526 THR B C 1
ATOM 9336 O O . THR B 1 526 ? -6.148 44.969 19.062 1 88.5 526 THR B O 1
ATOM 9339 N N . CYS B 1 527 ? -7.898 43.688 19.25 1 86.5 527 CYS B N 1
ATOM 9340 C CA . CYS B 1 527 ? -7.441 42.75 18.219 1 86.5 527 CYS B CA 1
ATOM 9341 C C . CYS B 1 527 ? -7.793 43.281 16.828 1 86.5 527 CYS B C 1
ATOM 9343 O O . CYS B 1 527 ? -8.617 44.188 16.688 1 86.5 527 CYS B O 1
ATOM 9345 N N . PRO B 1 528 ? -7.074 42.812 15.852 1 80.75 528 PRO B N 1
ATOM 9346 C CA . PRO B 1 528 ? -7.453 43.219 14.5 1 80.75 528 PRO B CA 1
ATOM 9347 C C . PRO B 1 528 ? -8.859 42.781 14.109 1 80.75 528 PRO B C 1
ATOM 9349 O O . PRO B 1 528 ? -9.164 41.562 14.18 1 80.75 528 PRO B O 1
ATOM 9352 N N . LEU B 1 529 ? -9.719 43.781 13.797 1 84.44 529 LEU B N 1
ATOM 9353 C CA . LEU B 1 529 ? -11.102 43.5 13.445 1 84.44 529 LEU B CA 1
ATOM 9354 C C . LEU B 1 529 ? -11.5 44.219 12.164 1 84.44 529 LEU B C 1
ATOM 9356 O O . LEU B 1 529 ? -10.875 45.219 11.797 1 84.44 529 LEU B O 1
ATOM 9360 N N . THR B 1 530 ? -12.477 43.656 11.516 1 80.81 530 THR B N 1
ATOM 9361 C CA . THR B 1 530 ? -13.117 44.375 10.43 1 80.81 530 THR B CA 1
ATOM 9362 C C . THR B 1 530 ? -14 45.5 10.984 1 80.81 530 THR B C 1
ATOM 9364 O O . THR B 1 530 ? -14.273 45.531 12.188 1 80.81 530 THR B O 1
ATOM 9367 N N . GLN B 1 531 ? -14.344 46.375 10.133 1 79.88 531 GLN B N 1
ATOM 9368 C CA . GLN B 1 531 ? -15.195 47.469 10.555 1 79.88 531 GLN B CA 1
ATOM 9369 C C . GLN B 1 531 ? -16.5 46.969 11.156 1 79.88 531 GLN B C 1
ATOM 9371 O O . GLN B 1 531 ? -16.938 47.438 12.211 1 79.88 531 GLN B O 1
ATOM 9376 N N . LEU B 1 532 ? -17.078 46 10.492 1 82.06 532 LEU B N 1
ATOM 9377 C CA . LEU B 1 532 ? -18.359 45.469 10.938 1 82.06 532 LEU B CA 1
ATOM 9378 C C . LEU B 1 532 ? -18.219 44.75 12.273 1 82.06 532 LEU B C 1
ATOM 9380 O O . LEU B 1 532 ? -19.078 44.875 13.141 1 82.06 532 LEU B O 1
ATOM 9384 N N . GLU B 1 533 ? -17.109 44.125 12.461 1 83.62 533 GLU B N 1
ATOM 9385 C CA . GLU B 1 533 ? -16.859 43.406 13.711 1 83.62 533 GLU B CA 1
ATOM 9386 C C . GLU B 1 533 ? -16.641 44.375 14.859 1 83.62 533 GLU B C 1
ATOM 9388 O O . GLU B 1 533 ? -17.062 44.125 15.992 1 83.62 533 GLU B O 1
ATOM 9393 N N . SER B 1 534 ? -15.992 45.469 14.469 1 87.44 534 SER B N 1
ATOM 9394 C CA . SER B 1 534 ? -15.766 46.469 15.477 1 87.44 534 SER B CA 1
ATOM 9395 C C . SER B 1 534 ? -17.078 47.094 15.938 1 87.44 534 SER B C 1
ATOM 9397 O O . SER B 1 534 ? -17.266 47.344 17.125 1 87.44 534 SER B O 1
ATOM 9399 N N . VAL B 1 535 ? -17.938 47.344 15 1 88.62 535 VAL B N 1
ATOM 9400 C CA . VAL B 1 535 ? -19.234 47.906 15.312 1 88.62 535 VAL B CA 1
ATOM 9401 C C . VAL B 1 535 ? -20.016 46.969 16.234 1 88.62 535 VAL B C 1
ATOM 9403 O O . VAL B 1 535 ? -20.609 47.406 17.219 1 88.62 535 VAL B O 1
ATOM 9406 N N . GLU B 1 536 ? -20 45.781 15.922 1 88.25 536 GLU B N 1
ATOM 9407 C CA . GLU B 1 536 ? -20.719 44.781 16.719 1 88.25 536 GLU B CA 1
ATOM 9408 C C . GLU B 1 536 ? -20.125 44.688 18.125 1 88.25 536 GLU B C 1
ATOM 9410 O O . GLU B 1 536 ? -20.875 44.594 19.109 1 88.25 536 GLU B O 1
ATOM 9415 N N . ALA B 1 537 ? -18.859 44.75 18.172 1 89.56 537 ALA B N 1
ATOM 9416 C CA . ALA B 1 537 ? -18.188 44.688 19.469 1 89.56 537 ALA B CA 1
ATOM 9417 C C . ALA B 1 537 ? -18.5 45.906 20.344 1 89.56 537 ALA B C 1
ATOM 9419 O O . ALA B 1 537 ? -18.766 45.75 21.531 1 89.56 537 ALA B O 1
ATOM 9420 N N . ILE B 1 538 ? -18.438 47.031 19.734 1 92.88 538 ILE B N 1
ATOM 9421 C CA . ILE B 1 538 ? -18.719 48.281 20.469 1 92.88 538 ILE B CA 1
ATOM 9422 C C . ILE B 1 538 ? -20.172 48.281 20.938 1 92.88 538 ILE B C 1
ATOM 9424 O O . ILE B 1 538 ? -20.453 48.688 22.062 1 92.88 538 ILE B O 1
ATOM 9428 N N . THR B 1 539 ? -21.062 47.844 20.078 1 92.62 539 THR B N 1
ATOM 9429 C CA . THR B 1 539 ? -22.469 47.781 20.438 1 92.62 539 THR B CA 1
ATOM 9430 C C . THR B 1 539 ? -22.688 46.875 21.641 1 92.62 539 THR B C 1
ATOM 9432 O O . THR B 1 539 ? -23.484 47.188 22.531 1 92.62 539 THR B O 1
ATOM 9435 N N . ARG B 1 540 ? -21.969 45.875 21.656 1 91.75 540 ARG B N 1
ATOM 9436 C CA . ARG B 1 540 ? -22.078 44.938 22.766 1 91.75 540 ARG B CA 1
ATOM 9437 C C . ARG B 1 540 ? -21.562 45.562 24.062 1 91.75 540 ARG B C 1
ATOM 9439 O O . ARG B 1 540 ? -22.141 45.344 25.125 1 91.75 540 ARG B O 1
ATOM 9446 N N . LEU B 1 541 ? -20.562 46.281 24.016 1 93.69 541 LEU B N 1
ATOM 9447 C CA . LEU B 1 541 ? -20.016 46.969 25.188 1 93.69 541 LEU B CA 1
ATOM 9448 C C . LEU B 1 541 ? -20.984 48.031 25.703 1 93.69 541 LEU B C 1
ATOM 9450 O O . LEU B 1 541 ? -21.156 48.188 26.906 1 93.69 541 LEU B O 1
ATOM 9454 N N . ILE B 1 542 ? -21.609 48.656 24.75 1 93.75 542 ILE B N 1
ATOM 9455 C CA . ILE B 1 542 ? -22.609 49.656 25.141 1 93.75 542 ILE B CA 1
ATOM 9456 C C . ILE B 1 542 ? -23.734 49 25.906 1 93.75 542 ILE B C 1
ATOM 9458 O O . ILE B 1 542 ? -24.141 49.5 26.969 1 93.75 542 ILE B O 1
ATOM 9462 N N . GLU B 1 543 ? -24.203 47.938 25.406 1 93.5 543 GLU B N 1
ATOM 9463 C CA . GLU B 1 543 ? -25.297 47.219 26.047 1 93.5 543 GLU B CA 1
ATOM 9464 C C . GLU B 1 543 ? -24.906 46.719 27.438 1 93.5 543 GLU B C 1
ATOM 9466 O O . GLU B 1 543 ? -25.703 46.812 28.375 1 93.5 543 GLU B O 1
ATOM 9471 N N . LEU B 1 544 ? -23.75 46.312 27.625 1 93.94 544 LEU B N 1
ATOM 9472 C CA . LEU B 1 544 ? -23.281 45.781 28.891 1 93.94 544 LEU B CA 1
ATOM 9473 C C . LEU B 1 544 ? -23.109 46.906 29.906 1 93.94 544 LEU B C 1
ATOM 9475 O O . LEU B 1 544 ? -23.469 46.781 31.078 1 93.94 544 LEU B O 1
ATOM 9479 N N . TYR B 1 545 ? -22.578 48 29.5 1 91.56 545 TYR B N 1
ATOM 9480 C CA . TYR B 1 545 ? -22.406 49.125 30.391 1 91.56 545 TYR B CA 1
ATOM 9481 C C . TYR B 1 545 ? -23.75 49.719 30.797 1 91.56 545 TYR B C 1
ATOM 9483 O O . TYR B 1 545 ? -23.938 50.125 31.953 1 91.56 545 TYR B O 1
ATOM 9491 N N . GLU B 1 546 ? -24.656 49.688 29.859 1 90.38 546 GLU B N 1
ATOM 9492 C CA . GLU B 1 546 ? -26 50.156 30.156 1 90.38 546 GLU B CA 1
ATOM 9493 C C . GLU B 1 546 ? -26.703 49.25 31.172 1 90.38 546 GLU B C 1
ATOM 9495 O O . GLU B 1 546 ? -27.375 49.719 32.094 1 90.38 546 GLU B O 1
ATOM 9500 N N . ARG B 1 547 ? -26.469 48.062 31 1 90.56 547 ARG B N 1
ATOM 9501 C CA . ARG B 1 547 ? -27.062 47.094 31.938 1 90.56 547 ARG B CA 1
ATOM 9502 C C . ARG B 1 547 ? -26.438 47.219 33.312 1 90.56 547 ARG B C 1
ATOM 9504 O O . ARG B 1 547 ? -27.094 47 34.344 1 90.56 547 ARG B O 1
ATOM 9511 N N . GLU B 1 548 ? -25.234 47.656 33.438 1 89.81 548 GLU B N 1
ATOM 9512 C CA . GLU B 1 548 ? -24.531 47.844 34.688 1 89.81 548 GLU B CA 1
ATOM 9513 C C . GLU B 1 548 ? -24.828 49.219 35.312 1 89.81 548 GLU B C 1
ATOM 9515 O O . GLU B 1 548 ? -24.5 49.469 36.438 1 89.81 548 GLU B O 1
ATOM 9520 N N . GLY B 1 549 ? -25.453 50.031 34.5 1 85.5 549 GLY B N 1
ATOM 9521 C CA . GLY B 1 549 ? -25.766 51.375 34.938 1 85.5 549 GLY B CA 1
ATOM 9522 C C . GLY B 1 549 ? -24.594 52.312 34.875 1 85.5 549 GLY B C 1
ATOM 9523 O O . GLY B 1 549 ? -24.594 53.375 35.469 1 85.5 549 GLY B O 1
ATOM 9524 N N . ASP B 1 550 ? -23.609 51.844 34.219 1 88.38 550 ASP B N 1
ATOM 9525 C CA . ASP B 1 550 ? -22.453 52.688 34 1 88.38 550 ASP B CA 1
ATOM 9526 C C . ASP B 1 550 ? -22.656 53.625 32.812 1 88.38 550 ASP B C 1
ATOM 9528 O O . ASP B 1 550 ? -22.203 53.344 31.719 1 88.38 550 ASP B O 1
ATOM 9532 N N . THR B 1 551 ? -23.172 54.688 32.969 1 84.81 551 THR B N 1
ATOM 9533 C CA . THR B 1 551 ? -23.594 55.625 31.922 1 84.81 551 THR B CA 1
ATOM 9534 C C . THR B 1 551 ? -22.391 56.344 31.328 1 84.81 551 THR B C 1
ATOM 9536 O O . THR B 1 551 ? -22.391 56.688 30.141 1 84.81 551 THR B O 1
ATOM 9539 N N . ALA B 1 552 ? -21.438 56.531 32.188 1 83.81 552 ALA B N 1
ATOM 9540 C CA . ALA B 1 552 ? -20.234 57.219 31.703 1 83.81 552 ALA B CA 1
ATOM 9541 C C . ALA B 1 552 ? -19.562 56.438 30.578 1 83.81 552 ALA B C 1
ATOM 9543 O O . ALA B 1 552 ? -19.344 56.938 29.5 1 83.81 552 ALA B O 1
ATOM 9544 N N . ASN B 1 553 ? -19.359 55.25 30.922 1 89.5 553 ASN B N 1
ATOM 9545 C CA . ASN B 1 553 ? -18.703 54.406 29.922 1 89.5 553 ASN B CA 1
ATOM 9546 C C . ASN B 1 553 ? -19.625 54.156 28.719 1 89.5 553 ASN B C 1
ATOM 9548 O O . ASN B 1 553 ? -19.156 54.094 27.578 1 89.5 553 ASN B O 1
ATOM 9552 N N . ALA B 1 554 ? -20.828 53.906 28.906 1 91.69 554 ALA B N 1
ATOM 9553 C CA . ALA B 1 554 ? -21.766 53.719 27.797 1 91.69 554 ALA B CA 1
ATOM 9554 C C . ALA B 1 554 ? -21.719 54.875 26.812 1 91.69 554 ALA B C 1
ATOM 9556 O O . ALA B 1 554 ? -21.719 54.656 25.594 1 91.69 554 ALA B O 1
ATOM 9557 N N . THR B 1 555 ? -21.688 56.062 27.391 1 88.5 555 THR B N 1
ATOM 9558 C CA . THR B 1 555 ? -21.641 57.25 26.562 1 88.5 555 THR B CA 1
ATOM 9559 C C . THR B 1 555 ? -20.359 57.281 25.734 1 88.5 555 THR B C 1
ATOM 9561 O O . THR B 1 555 ? -20.391 57.562 24.531 1 88.5 555 THR B O 1
ATOM 9564 N N . LEU B 1 556 ? -19.312 57.062 26.406 1 88.56 556 LEU B N 1
ATOM 9565 C CA . LEU B 1 556 ? -18.016 57.062 25.719 1 88.56 556 LEU B CA 1
ATOM 9566 C C . LEU B 1 556 ? -18.016 56.062 24.562 1 88.56 556 LEU B C 1
ATOM 9568 O O . LEU B 1 556 ? -17.469 56.344 23.484 1 88.56 556 LEU B O 1
ATOM 9572 N N . TYR B 1 557 ? -18.578 54.938 24.75 1 93.31 557 TYR B N 1
ATOM 9573 C CA . TYR B 1 557 ? -18.578 53.938 23.703 1 93.31 557 TYR B CA 1
ATOM 9574 C C . TYR B 1 557 ? -19.578 54.25 22.609 1 93.31 557 TYR B C 1
ATOM 9576 O O . TYR B 1 557 ? -19.406 53.875 21.453 1 93.31 557 TYR B O 1
ATOM 9584 N N . HIS B 1 558 ? -20.641 54.875 22.891 1 91.12 558 HIS B N 1
ATOM 9585 C CA . HIS B 1 558 ? -21.484 55.438 21.844 1 91.12 558 HIS B CA 1
ATOM 9586 C C . HIS B 1 558 ? -20.703 56.406 20.953 1 91.12 558 HIS B C 1
ATOM 9588 O O . HIS B 1 558 ? -20.859 56.406 19.734 1 91.12 558 HIS B O 1
ATOM 9594 N N . CYS B 1 559 ? -19.906 57.25 21.625 1 89.5 559 CYS B N 1
ATOM 9595 C CA . CYS B 1 559 ? -19.062 58.156 20.875 1 89.5 559 CYS B CA 1
ATOM 9596 C C . CYS B 1 559 ? -18.094 57.406 19.984 1 89.5 559 CYS B C 1
ATOM 9598 O O . CYS B 1 559 ? -17.906 57.75 18.812 1 89.5 559 CYS B O 1
ATOM 9600 N N . LEU B 1 560 ? -17.531 56.406 20.531 1 91.06 560 LEU B N 1
ATOM 9601 C CA . LEU B 1 560 ? -16.594 55.594 19.766 1 91.06 560 LEU B CA 1
ATOM 9602 C C . LEU B 1 560 ? -17.281 54.906 18.594 1 91.06 560 LEU B C 1
ATOM 9604 O O . LEU B 1 560 ? -16.719 54.812 17.5 1 91.06 560 LEU B O 1
ATOM 9608 N N . LEU B 1 561 ? -18.453 54.406 18.766 1 92.62 561 LEU B N 1
ATOM 9609 C CA . LEU B 1 561 ? -19.219 53.719 17.734 1 92.62 561 LEU B CA 1
ATOM 9610 C C . LEU B 1 561 ? -19.406 54.625 16.516 1 92.62 561 LEU B C 1
ATOM 9612 O O . LEU B 1 561 ? -19.156 54.188 15.383 1 92.62 561 LEU B O 1
ATOM 9616 N N . VAL B 1 562 ? -19.797 55.812 16.781 1 89.75 562 VAL B N 1
ATOM 9617 C CA . VAL B 1 562 ? -20.094 56.75 15.688 1 89.75 562 VAL B CA 1
ATOM 9618 C C . VAL B 1 562 ? -18.797 57.125 14.977 1 89.75 562 VAL B C 1
ATOM 9620 O O . VAL B 1 562 ? -18.781 57.312 13.758 1 89.75 562 VAL B O 1
ATOM 9623 N N . GLN B 1 563 ? -17.719 57.25 15.695 1 87.56 563 GLN B N 1
ATOM 9624 C CA . GLN B 1 563 ? -16.422 57.531 15.094 1 87.56 563 GLN B CA 1
ATOM 9625 C C . GLN B 1 563 ? -15.977 56.406 14.156 1 87.56 563 GLN B C 1
ATOM 9627 O O . GLN B 1 563 ? -15.445 56.688 13.078 1 87.56 563 GLN B O 1
ATOM 9632 N N . VAL B 1 564 ? -16.156 55.219 14.617 1 88.19 564 VAL B N 1
ATOM 9633 C CA . VAL B 1 564 ? -15.766 54.062 13.828 1 88.19 564 VAL B CA 1
ATOM 9634 C C . VAL B 1 564 ? -16.625 53.969 12.562 1 88.19 564 VAL B C 1
ATOM 9636 O O . VAL B 1 564 ? -16.125 53.625 11.492 1 88.19 564 VAL B O 1
ATOM 9639 N N . ILE B 1 565 ? -17.844 54.25 12.695 1 86.56 565 ILE B N 1
ATOM 9640 C CA . ILE B 1 565 ? -18.75 54.219 11.555 1 86.56 565 ILE B CA 1
ATOM 9641 C C . ILE B 1 565 ? -18.375 55.312 10.555 1 86.56 565 ILE B C 1
ATOM 9643 O O . ILE B 1 565 ? -18.359 55.062 9.344 1 86.56 565 ILE B O 1
ATOM 9647 N N . ASP B 1 566 ? -17.953 56.438 11.055 1 82.25 566 ASP B N 1
ATOM 9648 C CA . ASP B 1 566 ? -17.688 57.594 10.203 1 82.25 566 ASP B CA 1
ATOM 9649 C C . ASP B 1 566 ? -16.297 57.469 9.555 1 82.25 566 ASP B C 1
ATOM 9651 O O . ASP B 1 566 ? -16.047 58.062 8.516 1 82.25 566 ASP B O 1
ATOM 9655 N N . GLN B 1 567 ? -15.375 56.906 10.18 1 75.31 567 GLN B N 1
ATOM 9656 C CA . GLN B 1 567 ? -14.023 56.812 9.625 1 75.31 567 GLN B CA 1
ATOM 9657 C C . GLN B 1 567 ? -14.023 56.062 8.297 1 75.31 567 GLN B C 1
ATOM 9659 O O . GLN B 1 567 ? -13.227 56.375 7.41 1 75.31 567 GLN B O 1
ATOM 9664 N N . HIS B 1 568 ? -14.602 54.969 8.156 1 61.03 568 HIS B N 1
ATOM 9665 C CA . HIS B 1 568 ? -14.469 54.219 6.914 1 61.03 568 HIS B CA 1
ATOM 9666 C C . HIS B 1 568 ? -15.508 54.656 5.891 1 61.03 568 HIS B C 1
ATOM 9668 O O . HIS B 1 568 ? -15.594 54.094 4.797 1 61.03 568 HIS B O 1
ATOM 9674 N N . VAL B 1 569 ? -16.609 55.406 6.16 1 51.94 569 VAL B N 1
ATOM 9675 C CA . VAL B 1 569 ? -17.688 55.625 5.203 1 51.94 569 VAL B CA 1
ATOM 9676 C C . VAL B 1 569 ? -17.266 56.75 4.23 1 51.94 569 VAL B C 1
ATOM 9678 O O . VAL B 1 569 ? -17.219 57.906 4.598 1 51.94 569 VAL B O 1
ATOM 9681 N N . GLY B 1 570 ? -16.188 56.688 3.598 1 49.25 570 GLY B N 1
ATOM 9682 C CA . GLY B 1 570 ? -16.266 57.531 2.412 1 49.25 570 GLY B CA 1
ATOM 9683 C C . GLY B 1 570 ? -17.688 57.719 1.911 1 49.25 570 GLY B C 1
ATOM 9684 O O . GLY B 1 570 ? -18.062 58.781 1.466 1 49.25 570 GLY B O 1
ATOM 9685 N N . HIS B 1 571 ? -18.453 56.562 1.526 1 51.53 571 HIS B N 1
ATOM 9686 C CA . HIS B 1 571 ? -19.844 56.625 1.094 1 51.53 571 HIS B CA 1
ATOM 9687 C C . HIS B 1 571 ? -20.781 56.188 2.221 1 51.53 571 HIS B C 1
ATOM 9689 O O . HIS B 1 571 ? -20.734 55.062 2.691 1 51.53 571 HIS B O 1
ATOM 9695 N N . MET B 1 572 ? -21.188 57.062 2.99 1 53.78 572 MET B N 1
ATOM 9696 C CA . MET B 1 572 ? -22.125 56.906 4.102 1 53.78 572 MET B CA 1
ATOM 9697 C C . MET B 1 572 ? -23.25 55.969 3.734 1 53.78 572 MET B C 1
ATOM 9699 O O . MET B 1 572 ? -24 56.219 2.783 1 53.78 572 MET B O 1
ATOM 9703 N N . ASP B 1 573 ? -23.203 54.812 4.145 1 62.47 573 ASP B N 1
ATOM 9704 C CA . ASP B 1 573 ? -24.438 54 4.031 1 62.47 573 ASP B CA 1
ATOM 9705 C C . ASP B 1 573 ? -25.516 54.531 4.969 1 62.47 573 ASP B C 1
ATOM 9707 O O . ASP B 1 573 ? -25.375 54.469 6.191 1 62.47 573 ASP B O 1
ATOM 9711 N N . PRO B 1 574 ? -26.359 55.469 4.543 1 68.56 574 PRO B N 1
ATOM 9712 C CA . PRO B 1 574 ? -27.453 56.031 5.336 1 68.56 574 PRO B CA 1
ATOM 9713 C C . PRO B 1 574 ? -28.141 54.969 6.207 1 68.56 574 PRO B C 1
ATOM 9715 O O . PRO B 1 574 ? -28.672 55.312 7.273 1 68.56 574 PRO B O 1
ATOM 9718 N N . SER B 1 575 ? -27.922 53.75 5.777 1 78.5 575 SER B N 1
ATOM 9719 C CA . SER B 1 575 ? -28.578 52.688 6.523 1 78.5 575 SER B CA 1
ATOM 9720 C C . SER B 1 575 ? -27.922 52.469 7.879 1 78.5 575 SER B C 1
ATOM 9722 O O . SER B 1 575 ? -28.594 52.188 8.867 1 78.5 575 SER B O 1
ATOM 9724 N N . LEU B 1 576 ? -26.625 52.812 7.93 1 79.88 576 LEU B N 1
ATOM 9725 C CA . LEU B 1 576 ? -25.922 52.625 9.195 1 79.88 576 LEU B CA 1
ATOM 9726 C C . LEU B 1 576 ? -26.219 53.75 10.156 1 79.88 576 LEU B C 1
ATOM 9728 O O . LEU B 1 576 ? -26.375 53.531 11.359 1 79.88 576 LEU B O 1
ATOM 9732 N N . ALA B 1 577 ? -26.312 54.938 9.609 1 79 577 ALA B N 1
ATOM 9733 C CA . ALA B 1 577 ? -26.641 56.094 10.445 1 79 577 ALA B CA 1
ATOM 9734 C C . ALA B 1 577 ? -28.047 55.938 11.047 1 79 577 ALA B C 1
ATOM 9736 O O . ALA B 1 577 ? -28.281 56.344 12.188 1 79 577 ALA B O 1
ATOM 9737 N N . ALA B 1 578 ? -28.906 55.406 10.266 1 85.25 578 ALA B N 1
ATOM 9738 C CA . ALA B 1 578 ? -30.281 55.188 10.742 1 85.25 578 ALA B CA 1
ATOM 9739 C C . ALA B 1 578 ? -30.312 54.156 11.859 1 85.25 578 ALA B C 1
ATOM 9741 O O . ALA B 1 578 ? -31.031 54.312 12.844 1 85.25 578 ALA B O 1
ATOM 9742 N N . ARG B 1 579 ? -29.562 53.094 11.688 1 88 579 ARG B N 1
ATOM 9743 C CA . ARG B 1 579 ? -29.531 52 12.648 1 88 579 ARG B CA 1
ATOM 9744 C C . ARG B 1 579 ? -28.969 52.469 13.992 1 88 579 ARG B C 1
ATOM 9746 O O . ARG B 1 579 ? -29.422 52 15.047 1 88 579 ARG B O 1
ATOM 9753 N N . PHE B 1 580 ? -28.047 53.469 13.875 1 91.44 580 PHE B N 1
ATOM 9754 C CA . PHE B 1 580 ? -27.375 53.875 15.109 1 91.44 580 PHE B CA 1
ATOM 9755 C C . PHE B 1 580 ? -27.641 55.344 15.414 1 91.44 580 PHE B C 1
ATOM 9757 O O . PHE B 1 580 ? -26.766 56.031 15.93 1 91.44 580 PHE B O 1
ATOM 9764 N N . ALA B 1 581 ? -28.828 55.75 15.078 1 89.81 581 ALA B N 1
ATOM 9765 C CA . ALA B 1 581 ? -29.219 57.125 15.266 1 89.81 581 ALA B CA 1
ATOM 9766 C C . ALA B 1 581 ? -29.125 57.531 16.734 1 89.81 581 ALA B C 1
ATOM 9768 O O . ALA B 1 581 ? -28.719 58.656 17.047 1 89.81 581 ALA B O 1
ATOM 9769 N N . TYR B 1 582 ? -29.531 56.625 17.516 1 89.75 582 TYR B N 1
ATOM 9770 C CA . TYR B 1 582 ? -29.484 56.906 18.953 1 89.75 582 TYR B CA 1
ATOM 9771 C C . TYR B 1 582 ? -28.062 57.219 19.406 1 89.75 582 TYR B C 1
ATOM 9773 O O . TYR B 1 582 ? -27.844 58.125 20.219 1 89.75 582 TYR B O 1
ATOM 9781 N N . SER B 1 583 ? -27.156 56.531 18.938 1 92.12 583 SER B N 1
ATOM 9782 C CA . SER B 1 583 ? -25.766 56.719 19.312 1 92.12 583 SER B CA 1
ATOM 9783 C C . SER B 1 583 ? -25.234 58.062 18.797 1 92.12 583 SER B C 1
ATOM 9785 O O . SER B 1 583 ? -24.422 58.719 19.469 1 92.12 583 SER B O 1
ATOM 9787 N N . TYR B 1 584 ? -25.719 58.469 17.703 1 91.12 584 TYR B N 1
ATOM 9788 C CA . TYR B 1 584 ? -25.344 59.781 17.172 1 91.12 584 TYR B CA 1
ATOM 9789 C C . TYR B 1 584 ? -25.875 60.906 18.062 1 91.12 584 TYR B C 1
ATOM 9791 O O . TYR B 1 584 ? -25.188 61.906 18.281 1 91.12 584 TYR B O 1
ATOM 9799 N N . ILE B 1 585 ? -27.047 60.594 18.531 1 90.69 585 ILE B N 1
ATOM 9800 C CA . ILE B 1 585 ? -27.656 61.594 19.406 1 90.69 585 ILE B CA 1
ATOM 9801 C C . ILE B 1 585 ? -26.875 61.688 20.703 1 90.69 585 ILE B C 1
ATOM 9803 O O . ILE B 1 585 ? -26.578 62.781 21.188 1 90.69 585 ILE B O 1
ATOM 9807 N N . VAL B 1 586 ? -26.547 60.531 21.188 1 89.62 586 VAL B N 1
ATOM 9808 C CA . VAL B 1 586 ? -25.797 60.5 22.438 1 89.62 586 VAL B CA 1
ATOM 9809 C C . VAL B 1 586 ? -24.453 61.156 22.25 1 89.62 586 VAL B C 1
ATOM 9811 O O . VAL B 1 586 ? -24.016 61.938 23.109 1 89.62 586 VAL B O 1
ATOM 9814 N N . ALA B 1 587 ? -23.812 61.031 21.203 1 90.69 587 ALA B N 1
ATOM 9815 C CA . ALA B 1 587 ? -22.5 61.594 20.922 1 90.69 587 ALA B CA 1
ATOM 9816 C C . ALA B 1 587 ? -22.594 63.125 20.75 1 90.69 587 ALA B C 1
ATOM 9818 O O . ALA B 1 587 ? -21.719 63.844 21.188 1 90.69 587 ALA B O 1
ATOM 9819 N N . ALA B 1 588 ? -23.641 63.438 20.156 1 90.31 588 ALA B N 1
ATOM 9820 C CA . ALA B 1 588 ? -23.859 64.875 19.969 1 90.31 588 ALA B CA 1
ATOM 9821 C C . ALA B 1 588 ? -24.062 65.562 21.312 1 90.31 588 ALA B C 1
ATOM 9823 O O . ALA B 1 588 ? -23.5 66.625 21.562 1 90.31 588 ALA B O 1
ATOM 9824 N N . ARG B 1 589 ? -24.938 65 22.078 1 88.62 589 ARG B N 1
ATOM 9825 C CA . ARG B 1 589 ? -25.203 65.562 23.391 1 88.62 589 ARG B CA 1
ATOM 9826 C C . ARG B 1 589 ? -23.953 65.562 24.25 1 88.62 589 ARG B C 1
ATOM 9828 O O . ARG B 1 589 ? -23.766 66.5 25.047 1 88.62 589 ARG B O 1
ATOM 9835 N N . TYR B 1 590 ? -23.141 64.625 24.062 1 87.81 590 TYR B N 1
ATOM 9836 C CA . TYR B 1 590 ? -21.875 64.562 24.766 1 87.81 590 TYR B CA 1
ATOM 9837 C C . TYR B 1 590 ? -20.984 65.75 24.344 1 87.81 590 TYR B C 1
ATOM 9839 O O . TYR B 1 590 ? -20.406 66.438 25.203 1 87.81 590 TYR B O 1
ATOM 9847 N N . ASP B 1 591 ? -20.938 66.062 23.125 1 87.5 591 ASP B N 1
ATOM 9848 C CA . ASP B 1 591 ? -20.125 67.188 22.609 1 87.5 591 ASP B CA 1
ATOM 9849 C C . ASP B 1 591 ? -20.719 68.562 22.984 1 87.5 591 ASP B C 1
ATOM 9851 O O . ASP B 1 591 ? -19.984 69.5 23.109 1 87.5 591 ASP B O 1
ATOM 9855 N N . MET B 1 592 ? -22.031 68.5 23.25 1 86.5 592 MET B N 1
ATOM 9856 C CA . MET B 1 592 ? -22.703 69.688 23.656 1 86.5 592 MET B CA 1
ATOM 9857 C C . MET B 1 592 ? -22.516 69.938 25.141 1 86.5 592 MET B C 1
ATOM 9859 O O . MET B 1 592 ? -22.781 71.062 25.641 1 86.5 592 MET B O 1
ATOM 9863 N N . GLY B 1 593 ? -22.031 68.938 25.875 1 80.94 593 GLY B N 1
ATOM 9864 C CA . GLY B 1 593 ? -21.766 69.062 27.297 1 80.94 593 GLY B CA 1
ATOM 9865 C C . GLY B 1 593 ? -22.969 68.75 28.156 1 80.94 593 GLY B C 1
ATOM 9866 O O . GLY B 1 593 ? -23.047 69.188 29.312 1 80.94 593 GLY B O 1
ATOM 9867 N N . GLU B 1 594 ? -23.984 68.188 27.516 1 75.94 594 GLU B N 1
ATOM 9868 C CA . GLU B 1 594 ? -25.219 67.938 28.234 1 75.94 594 GLU B CA 1
ATOM 9869 C C . GLU B 1 594 ? -25.141 66.625 29.047 1 75.94 594 GLU B C 1
ATOM 9871 O O . GLU B 1 594 ? -25.969 66.375 29.922 1 75.94 594 GLU B O 1
ATOM 9876 N N . LEU B 1 595 ? -24.328 65.812 28.641 1 66.44 595 LEU B N 1
ATOM 9877 C CA . LEU B 1 595 ? -24.328 64.5 29.25 1 66.44 595 LEU B CA 1
ATOM 9878 C C . LEU B 1 595 ? -23.219 64.375 30.297 1 66.44 595 LEU B C 1
ATOM 9880 O O . LEU B 1 595 ? -22.062 64.75 30.031 1 66.44 595 LEU B O 1
ATOM 9884 N N . ASP B 1 596 ? -23.547 64.938 31.484 1 48.12 596 ASP B N 1
ATOM 9885 C CA . ASP B 1 596 ? -22.594 64.75 32.594 1 48.12 596 ASP B CA 1
ATOM 9886 C C . ASP B 1 596 ? -22.688 63.312 33.156 1 48.12 596 ASP B C 1
ATOM 9888 O O . ASP B 1 596 ? -23.609 63 33.875 1 48.12 596 ASP B O 1
ATOM 9892 N N . GLY B 1 597 ? -21.953 62.344 33.031 1 46.19 597 GLY B N 1
ATOM 9893 C CA . GLY B 1 597 ? -21.891 61 33.594 1 46.19 597 GLY B CA 1
ATOM 9894 C C . GLY B 1 597 ? -23.188 60.25 33.438 1 46.19 597 GLY B C 1
ATOM 9895 O O . GLY B 1 597 ? -23.219 59 33.594 1 46.19 597 GLY B O 1
ATOM 9896 N N . THR B 1 598 ? -24.406 60.75 34.156 1 39.59 598 THR B N 1
ATOM 9897 C CA . THR B 1 598 ? -25.672 60 34.188 1 39.59 598 THR B CA 1
ATOM 9898 C C . THR B 1 598 ? -26.25 59.844 32.812 1 39.59 598 THR B C 1
ATOM 9900 O O . THR B 1 598 ? -26.453 60.812 32.062 1 39.59 598 THR B O 1
ATOM 9903 N N . LEU B 1 599 ? -25.938 58.844 32.125 1 40.53 599 LEU B N 1
ATOM 9904 C CA . LEU B 1 599 ? -26.484 58.406 30.859 1 40.53 599 LEU B CA 1
ATOM 9905 C C . LEU B 1 599 ? -27.984 58.719 30.781 1 40.53 599 LEU B C 1
ATOM 9907 O O . LEU B 1 599 ? -28.641 58.875 31.812 1 40.53 599 LEU B O 1
ATOM 9911 N N . TYR B 1 600 ? -28.516 58.688 29.562 1 36.25 600 TYR B N 1
ATOM 9912 C CA . TYR B 1 600 ? -29.922 58.656 29.141 1 36.25 600 TYR B CA 1
ATOM 9913 C C . TYR B 1 600 ? -30.703 57.625 29.953 1 36.25 600 TYR B C 1
ATOM 9915 O O . TYR B 1 600 ? -30.156 56.594 30.391 1 36.25 600 TYR B O 1
ATOM 9923 N N . HIS B 1 601 ? -31.938 58 30.578 1 34.81 601 HIS B N 1
ATOM 9924 C CA . HIS B 1 601 ? -32.969 57.156 31.172 1 34.81 601 HIS B CA 1
ATOM 9925 C C . HIS B 1 601 ? -33.188 55.906 30.375 1 34.81 601 HIS B C 1
ATOM 9927 O O . HIS B 1 601 ? -33.25 55.938 29.141 1 34.81 601 HIS B O 1
ATOM 9933 N N . SER B 1 602 ? -32.719 54.75 30.75 1 36.22 602 SER B N 1
ATOM 9934 C CA . SER B 1 602 ? -33.344 53.562 30.188 1 36.22 602 SER B CA 1
ATOM 9935 C C . SER B 1 602 ? -34.781 53.844 29.812 1 36.22 602 SER B C 1
ATOM 9937 O O . SER B 1 602 ? -35.406 54.781 30.297 1 36.22 602 SER B O 1
ATOM 9939 N N . PRO B 1 603 ? -35.312 53.219 28.766 1 36.59 603 PRO B N 1
ATOM 9940 C CA . PRO B 1 603 ? -36.75 53.375 28.625 1 36.59 603 PRO B CA 1
ATOM 9941 C C . PRO B 1 603 ? -37.469 53.438 29.969 1 36.59 603 PRO B C 1
ATOM 9943 O O . PRO B 1 603 ? -38.469 54.156 30.109 1 36.59 603 PRO B O 1
ATOM 9946 N N . GLN B 1 604 ? -36.938 52.781 30.969 1 35.75 604 GLN B N 1
ATOM 9947 C CA . GLN B 1 604 ? -37.594 52.781 32.281 1 35.75 604 GLN B CA 1
ATOM 9948 C C . GLN B 1 604 ? -37.375 54.094 33 1 35.75 604 GLN B C 1
ATOM 9950 O O . GLN B 1 604 ? -38.281 54.594 33.688 1 35.75 604 GLN B O 1
ATOM 9955 N N . ASP B 1 605 ? -36.219 54.5 32.906 1 36.91 605 ASP B N 1
ATOM 9956 C CA . ASP B 1 605 ? -35.969 55.719 33.656 1 36.91 605 ASP B CA 1
ATOM 9957 C C . ASP B 1 605 ? -36.594 56.938 32.969 1 36.91 605 ASP B C 1
ATOM 9959 O O . ASP B 1 605 ? -36.719 58 33.562 1 36.91 605 ASP B O 1
ATOM 9963 N N . GLN B 1 606 ? -36.781 56.906 31.688 1 39.12 606 GLN B N 1
ATOM 9964 C CA . GLN B 1 606 ? -37.625 57.938 31.094 1 39.12 606 GLN B CA 1
ATOM 9965 C C . GLN B 1 606 ? -38.969 58.031 31.828 1 39.12 606 GLN B C 1
ATOM 9967 O O . GLN B 1 606 ? -39.594 59.094 31.812 1 39.12 606 GLN B O 1
ATOM 9972 N N . ARG B 1 607 ? -39.5 56.906 32.375 1 40.5 607 ARG B N 1
ATOM 9973 C CA . ARG B 1 607 ? -40.719 56.938 33.188 1 40.5 607 ARG B CA 1
ATOM 9974 C C . ARG B 1 607 ? -40.5 57.625 34.5 1 40.5 607 ARG B C 1
ATOM 9976 O O . ARG B 1 607 ? -41.438 58.156 35.125 1 40.5 607 ARG B O 1
ATOM 9983 N N . SER B 1 608 ? -39.219 57.406 35.031 1 37.81 608 SER B N 1
ATOM 9984 C CA . SER B 1 608 ? -39.125 57.875 36.406 1 37.81 608 SER B CA 1
ATOM 9985 C C . SER B 1 608 ? -38.625 59.312 36.438 1 37.81 608 SER B C 1
ATOM 9987 O O . SER B 1 608 ? -38.531 59.906 37.531 1 37.81 608 SER B O 1
ATOM 9989 N N . GLY B 1 609 ? -38.625 60.312 35.594 1 34.5 609 GLY B N 1
ATOM 9990 C CA . GLY B 1 609 ? -38.469 61.75 35.5 1 34.5 609 GLY B CA 1
ATOM 9991 C C . GLY B 1 609 ? -37.125 62.25 36 1 34.5 609 GLY B C 1
ATOM 9992 O O . GLY B 1 609 ? -37 63.406 36.406 1 34.5 609 GLY B O 1
ATOM 9993 N N . ARG B 1 610 ? -36.156 61.438 36.344 1 38.47 610 ARG B N 1
ATOM 9994 C CA . ARG B 1 610 ? -35.031 62.062 37.031 1 38.47 610 ARG B CA 1
ATOM 9995 C C . ARG B 1 610 ? -34.188 62.844 36.062 1 38.47 610 ARG B C 1
ATOM 9997 O O . ARG B 1 610 ? -33.875 62.406 34.969 1 38.47 610 ARG B O 1
ATOM 10004 N N . PRO B 1 611 ? -33.875 64.188 36.219 1 35.03 611 PRO B N 1
ATOM 10005 C CA . PRO B 1 611 ? -33.125 65.125 35.375 1 35.03 611 PRO B CA 1
ATOM 10006 C C . PRO B 1 611 ? -31.641 64.812 35.25 1 35.03 611 PRO B C 1
ATOM 10008 O O . PRO B 1 611 ? -31.078 64.188 36.156 1 35.03 611 PRO B O 1
ATOM 10011 N N . ALA B 1 612 ? -31 64.625 34.094 1 37.53 612 ALA B N 1
ATOM 10012 C CA . ALA B 1 612 ? -29.609 64.375 33.719 1 37.53 612 ALA B CA 1
ATOM 10013 C C . ALA B 1 612 ? -28.703 65.5 34.281 1 37.53 612 ALA B C 1
ATOM 10015 O O . ALA B 1 612 ? -29.078 66.688 34.281 1 37.53 612 ALA B O 1
ATOM 10016 N N . ARG B 1 613 ? -28.031 65.375 35.344 1 39.22 613 ARG B N 1
ATOM 10017 C CA . ARG B 1 613 ? -27.062 66.375 35.781 1 39.22 613 ARG B CA 1
ATOM 10018 C C . ARG B 1 613 ? -26.078 66.75 34.688 1 39.22 613 ARG B C 1
ATOM 10020 O O . ARG B 1 613 ? -25.484 65.812 34.062 1 39.22 613 ARG B O 1
ATOM 10027 N N . PRO B 1 614 ? -25.781 68 34.062 1 39.78 614 PRO B N 1
ATOM 10028 C CA . PRO B 1 614 ? -25.078 68.625 32.938 1 39.78 614 PRO B CA 1
ATOM 10029 C C . PRO B 1 614 ? -23.578 68.312 32.969 1 39.78 614 PRO B C 1
ATOM 10031 O O . PRO B 1 614 ? -22.953 68.188 31.906 1 39.78 614 PRO B O 1
ATOM 10034 N N . THR B 1 615 ? -22.531 68.625 33.906 1 47.12 615 THR B N 1
ATOM 10035 C CA . THR B 1 615 ? -21.484 69.625 33.625 1 47.12 615 THR B CA 1
ATOM 10036 C C . THR B 1 615 ? -20.359 68.938 32.812 1 47.12 615 THR B C 1
ATOM 10038 O O . THR B 1 615 ? -19.312 68.625 33.375 1 47.12 615 THR B O 1
ATOM 10041 N N . HIS B 1 616 ? -20.328 68.062 31.969 1 55.5 616 HIS B N 1
ATOM 10042 C CA . HIS B 1 616 ? -19.125 67.75 31.234 1 55.5 616 HIS B CA 1
ATOM 10043 C C . HIS B 1 616 ? -18.719 68.875 30.281 1 55.5 616 HIS B C 1
ATOM 10045 O O . HIS B 1 616 ? -19.578 69.625 29.797 1 55.5 616 HIS B O 1
ATOM 10051 N N . PRO B 1 617 ? -17.312 69.312 30.266 1 64.31 617 PRO B N 1
ATOM 10052 C CA . PRO B 1 617 ? -16.875 70.375 29.344 1 64.31 617 PRO B CA 1
ATOM 10053 C C . PRO B 1 617 ? -17.359 70.125 27.906 1 64.31 617 PRO B C 1
ATOM 10055 O O . PRO B 1 617 ? -17.469 69 27.484 1 64.31 617 PRO B O 1
ATOM 10058 N N . ARG B 1 618 ? -17.797 71.188 27.266 1 73.5 618 ARG B N 1
ATOM 10059 C CA . ARG B 1 618 ? -18.312 71.188 25.906 1 73.5 618 ARG B CA 1
ATOM 10060 C C . ARG B 1 618 ? -17.25 70.688 24.938 1 73.5 618 ARG B C 1
ATOM 10062 O O . ARG B 1 618 ? -16.062 71 25.047 1 73.5 618 ARG B O 1
ATOM 10069 N N . GLY B 1 619 ? -17.562 69.688 24.172 1 79.25 619 GLY B N 1
ATOM 10070 C CA . GLY B 1 619 ? -16.688 69.125 23.141 1 79.25 619 GLY B CA 1
ATOM 10071 C C . GLY B 1 619 ? -16.734 69.938 21.844 1 79.25 619 GLY B C 1
ATOM 10072 O O . GLY B 1 619 ? -16.75 71.188 21.875 1 79.25 619 GLY B O 1
ATOM 10073 N N . ASP B 1 620 ? -16.562 69.312 20.75 1 85.62 620 ASP B N 1
ATOM 10074 C CA . ASP B 1 620 ? -16.594 69.938 19.422 1 85.62 620 ASP B CA 1
ATOM 10075 C C . ASP B 1 620 ? -18.031 70.125 18.953 1 85.62 620 ASP B C 1
ATOM 10077 O O . ASP B 1 620 ? -18.688 69.188 18.531 1 85.62 620 ASP B O 1
ATOM 10081 N N . LEU B 1 621 ? -18.453 71.312 18.969 1 88.06 621 LEU B N 1
ATOM 10082 C CA . LEU B 1 621 ? -19.828 71.688 18.641 1 88.06 621 LEU B CA 1
ATOM 10083 C C . LEU B 1 621 ? -20.109 71.438 17.156 1 88.06 621 LEU B C 1
ATOM 10085 O O . LEU B 1 621 ? -21.25 71.188 16.766 1 88.06 621 LEU B O 1
ATOM 10089 N N . GLN B 1 622 ? -19.031 71.625 16.391 1 90.06 622 GLN B N 1
ATOM 10090 C CA . GLN B 1 622 ? -19.219 71.375 14.969 1 90.06 622 GLN B CA 1
ATOM 10091 C C . GLN B 1 622 ? -19.5 69.875 14.727 1 90.06 622 GLN B C 1
ATOM 10093 O O . GLN B 1 622 ? -20.328 69.562 13.891 1 90.06 622 GLN B O 1
ATOM 10098 N N . ARG B 1 623 ? -18.781 69.125 15.406 1 90.62 623 ARG B N 1
ATOM 10099 C CA . ARG B 1 623 ? -19.016 67.688 15.305 1 90.62 623 ARG B CA 1
ATOM 10100 C C . ARG B 1 623 ? -20.422 67.312 15.75 1 90.62 623 ARG B C 1
ATOM 10102 O O . ARG B 1 623 ? -21.078 66.438 15.133 1 90.62 623 ARG B O 1
ATOM 10109 N N . ALA B 1 624 ? -20.812 67.875 16.812 1 91.62 624 ALA B N 1
ATOM 10110 C CA . ALA B 1 624 ? -22.172 67.688 17.281 1 91.62 624 ALA B CA 1
ATOM 10111 C C . ALA B 1 624 ? -23.188 68 16.203 1 91.62 624 ALA B C 1
ATOM 10113 O O . ALA B 1 624 ? -24.172 67.312 16.016 1 91.62 624 ALA B O 1
ATOM 10114 N N . HIS B 1 625 ? -22.859 69.188 15.609 1 92.62 625 HIS B N 1
ATOM 10115 C CA . HIS B 1 625 ? -23.75 69.625 14.523 1 92.62 625 HIS B CA 1
ATOM 10116 C C . HIS B 1 625 ? -23.797 68.562 13.406 1 92.62 625 HIS B C 1
ATOM 10118 O O . HIS B 1 625 ? -24.875 68.25 12.906 1 92.62 625 HIS B O 1
ATOM 10124 N N . ASP B 1 626 ? -22.688 68.125 13.039 1 91.06 626 ASP B N 1
ATOM 10125 C CA . ASP B 1 626 ? -22.594 67.125 11.953 1 91.06 626 ASP B CA 1
ATOM 10126 C C . ASP B 1 626 ? -23.344 65.875 12.305 1 91.06 626 ASP B C 1
ATOM 10128 O O . ASP B 1 626 ? -23.984 65.25 11.445 1 91.06 626 ASP B O 1
ATOM 10132 N N . TYR B 1 627 ? -23.188 65.375 13.484 1 91.62 627 TYR B N 1
ATOM 10133 C CA . TYR B 1 627 ? -23.875 64.188 13.938 1 91.62 627 TYR B CA 1
ATOM 10134 C C . TYR B 1 627 ? -25.391 64.375 13.852 1 91.62 627 TYR B C 1
ATOM 10136 O O . TYR B 1 627 ? -26.094 63.438 13.375 1 91.62 627 TYR B O 1
ATOM 10144 N N . LEU B 1 628 ? -25.812 65.438 14.273 1 92 628 LEU B N 1
ATOM 10145 C CA . LEU B 1 628 ? -27.25 65.688 14.281 1 92 628 LEU B CA 1
ATOM 10146 C C . LEU B 1 628 ? -27.797 65.812 12.859 1 92 628 LEU B C 1
ATOM 10148 O O . LEU B 1 628 ? -28.922 65.375 12.578 1 92 628 LEU B O 1
ATOM 10152 N N . GLN B 1 629 ? -26.984 66.375 12.062 1 90.88 629 GLN B N 1
ATOM 10153 C CA . GLN B 1 629 ? -27.359 66.5 10.664 1 90.88 629 GLN B CA 1
ATOM 10154 C C . GLN B 1 629 ? -27.516 65.062 10.039 1 90.88 629 GLN B C 1
ATOM 10156 O O . GLN B 1 629 ? -28.391 64.875 9.211 1 90.88 629 GLN B O 1
ATOM 10161 N N . LYS B 1 630 ? -26.672 64.25 10.398 1 89.75 630 LYS B N 1
ATOM 10162 C CA . LYS B 1 630 ? -26.734 62.875 9.883 1 89.75 630 LYS B CA 1
ATOM 10163 C C . LYS B 1 630 ? -28.016 62.156 10.344 1 89.75 630 LYS B C 1
ATOM 10165 O O . LYS B 1 630 ? -28.625 61.406 9.586 1 89.75 630 LYS B O 1
ATOM 10170 N N . VAL B 1 631 ? -28.375 62.375 11.531 1 90.12 631 VAL B N 1
ATOM 10171 C CA . VAL B 1 631 ? -29.609 61.781 12.047 1 90.12 631 VAL B CA 1
ATOM 10172 C C . VAL B 1 631 ? -30.812 62.375 11.305 1 90.12 631 VAL B C 1
ATOM 10174 O O . VAL B 1 631 ? -31.781 61.656 11 1 90.12 631 VAL B O 1
ATOM 10177 N N . LEU B 1 632 ? -30.719 63.656 11.008 1 89.56 632 LEU B N 1
ATOM 10178 C CA . LEU B 1 632 ? -31.797 64.312 10.273 1 89.56 632 LEU B CA 1
ATOM 10179 C C . LEU B 1 632 ? -31.938 63.719 8.875 1 89.56 632 LEU B C 1
ATOM 10181 O O . LEU B 1 632 ? -33.062 63.5 8.398 1 89.56 632 LEU B O 1
ATOM 10185 N N . LEU B 1 633 ? -30.859 63.531 8.305 1 88.38 633 LEU B N 1
ATOM 10186 C CA . LEU B 1 633 ? -30.844 63 6.941 1 88.38 633 LEU B CA 1
ATOM 10187 C C . LEU B 1 633 ? -31.312 61.562 6.906 1 88.38 633 LEU B C 1
ATOM 10189 O O . LEU B 1 633 ? -31.891 61.125 5.91 1 88.38 633 LEU B O 1
ATOM 10193 N N . ALA B 1 634 ? -31.031 60.812 7.914 1 87.56 634 ALA B N 1
ATOM 10194 C CA . ALA B 1 634 ? -31.422 59.406 7.977 1 87.56 634 ALA B CA 1
ATOM 10195 C C . ALA B 1 634 ? -32.938 59.25 8.109 1 87.56 634 ALA B C 1
ATOM 10197 O O . ALA B 1 634 ? -33.5 58.219 7.73 1 87.56 634 ALA B O 1
ATOM 10198 N N . GLY B 1 635 ? -33.719 60.188 8.586 1 82.75 635 GLY B N 1
ATOM 10199 C CA . GLY B 1 635 ? -35.156 60.219 8.648 1 82.75 635 GLY B CA 1
ATOM 10200 C C . GLY B 1 635 ? -35.719 59.156 9.578 1 82.75 635 GLY B C 1
ATOM 10201 O O . GLY B 1 635 ? -36.594 58.375 9.188 1 82.75 635 GLY B O 1
ATOM 10202 N N . THR B 1 636 ? -35.219 59.094 10.812 1 86.81 636 THR B N 1
ATOM 10203 C CA . THR B 1 636 ? -35.688 58.094 11.773 1 86.81 636 THR B CA 1
ATOM 10204 C C . THR B 1 636 ? -36.656 58.75 12.766 1 86.81 636 THR B C 1
ATOM 10206 O O . THR B 1 636 ? -37 59.938 12.641 1 86.81 636 THR B O 1
ATOM 10209 N N . ASP B 1 637 ? -37.125 57.969 13.727 1 86.88 637 ASP B N 1
ATOM 10210 C CA . ASP B 1 637 ? -38.062 58.469 14.758 1 86.88 637 ASP B CA 1
ATOM 10211 C C . ASP B 1 637 ? -37.375 59.469 15.68 1 86.88 637 ASP B C 1
ATOM 10213 O O . ASP B 1 637 ? -38.062 60.188 16.422 1 86.88 637 ASP B O 1
ATOM 10217 N N . MET B 1 638 ? -36.125 59.625 15.438 1 88.19 638 MET B N 1
ATOM 10218 C CA . MET B 1 638 ? -35.375 60.531 16.312 1 88.19 638 MET B CA 1
ATOM 10219 C C . MET B 1 638 ? -35.188 61.906 15.656 1 88.19 638 MET B C 1
ATOM 10221 O O . MET B 1 638 ? -34.531 62.781 16.219 1 88.19 638 MET B O 1
ATOM 10225 N N . THR B 1 639 ? -35.75 62.094 14.602 1 90.38 639 THR B N 1
ATOM 10226 C CA . THR B 1 639 ? -35.594 63.312 13.82 1 90.38 639 THR B CA 1
ATOM 10227 C C . THR B 1 639 ? -36.094 64.5 14.617 1 90.38 639 THR B C 1
ATOM 10229 O O . THR B 1 639 ? -35.406 65.562 14.656 1 90.38 639 THR B O 1
ATOM 10232 N N . PRO B 1 640 ? -37.281 64.375 15.289 1 91.25 640 PRO B N 1
ATOM 10233 C CA . PRO B 1 640 ? -37.719 65.5 16.062 1 91.25 640 PRO B CA 1
ATOM 10234 C C . PRO B 1 640 ? -36.75 65.875 17.172 1 91.25 640 PRO B C 1
ATOM 10236 O O . PRO B 1 640 ? -36.531 67.062 17.406 1 91.25 640 PRO B O 1
ATOM 10239 N N . LEU B 1 641 ? -36.281 64.938 17.672 1 89.69 641 LEU B N 1
ATOM 10240 C CA . LEU B 1 641 ? -35.312 65.188 18.734 1 89.69 641 LEU B CA 1
ATOM 10241 C C . LEU B 1 641 ? -34.062 65.812 18.188 1 89.69 641 LEU B C 1
ATOM 10243 O O . LEU B 1 641 ? -33.469 66.688 18.812 1 89.69 641 LEU B O 1
ATOM 10247 N N . ALA B 1 642 ? -33.625 65.5 17.109 1 92.19 642 ALA B N 1
ATOM 10248 C CA . ALA B 1 642 ? -32.438 66.062 16.469 1 92.19 642 ALA B CA 1
ATOM 10249 C C . ALA B 1 642 ? -32.656 67.562 16.125 1 92.19 642 ALA B C 1
ATOM 10251 O O . ALA B 1 642 ? -31.766 68.375 16.266 1 92.19 642 ALA B O 1
ATOM 10252 N N . GLU B 1 643 ? -33.812 67.75 15.734 1 92.31 643 GLU B N 1
ATOM 10253 C CA . GLU B 1 643 ? -34.156 69.125 15.406 1 92.31 643 GLU B CA 1
ATOM 10254 C C . GLU B 1 643 ? -34.125 70 16.656 1 92.31 643 GLU B C 1
ATOM 10256 O O . GLU B 1 643 ? -33.625 71.125 16.594 1 92.31 643 GLU B O 1
ATOM 10261 N N . GLU B 1 644 ? -34.688 69.438 17.625 1 92.38 644 GLU B N 1
ATOM 10262 C CA . GLU B 1 644 ? -34.688 70.188 18.891 1 92.38 644 GLU B CA 1
ATOM 10263 C C . GLU B 1 644 ? -33.281 70.438 19.359 1 92.38 644 GLU B C 1
ATOM 10265 O O . GLU B 1 644 ? -32.969 71.562 19.812 1 92.38 644 GLU B O 1
ATOM 10270 N N . LEU B 1 645 ? -32.5 69.562 19.188 1 91 645 LEU B N 1
ATOM 10271 C CA . LEU B 1 645 ? -31.125 69.688 19.656 1 91 645 LEU B CA 1
ATOM 10272 C C . LEU B 1 645 ? -30.328 70.625 18.75 1 91 645 LEU B C 1
ATOM 10274 O O . LEU B 1 645 ? -29.438 71.312 19.219 1 91 645 LEU B O 1
ATOM 10278 N N . LEU B 1 646 ? -30.609 70.688 17.547 1 92.62 646 LEU B N 1
ATOM 10279 C CA . LEU B 1 646 ? -29.953 71.562 16.625 1 92.62 646 LEU B CA 1
ATOM 10280 C C . LEU B 1 646 ? -30.266 73.062 16.969 1 92.62 646 LEU B C 1
ATOM 10282 O O . LEU B 1 646 ? -29.406 73.938 16.844 1 92.62 646 LEU B O 1
ATOM 10286 N N . ALA B 1 647 ? -31.5 73.188 17.375 1 91.62 647 ALA B N 1
ATOM 10287 C CA . ALA B 1 647 ? -31.891 74.5 17.812 1 91.62 647 ALA B CA 1
ATOM 10288 C C . ALA B 1 647 ? -31.125 74.938 19.078 1 91.62 647 ALA B C 1
ATOM 10290 O O . ALA B 1 647 ? -30.672 76.062 19.172 1 91.62 647 ALA B O 1
ATOM 10291 N N . LYS B 1 648 ? -31.016 74 19.859 1 89.62 648 LYS B N 1
ATOM 10292 C CA . LYS B 1 648 ? -30.281 74.25 21.078 1 89.62 648 LYS B CA 1
ATOM 10293 C C . LYS B 1 648 ? -28.797 74.5 20.781 1 89.62 648 LYS B C 1
ATOM 10295 O O . LYS B 1 648 ? -28.172 75.375 21.438 1 89.62 648 LYS B O 1
ATOM 10300 N N . LEU B 1 649 ? -28.344 73.875 19.891 1 90.31 649 LEU B N 1
ATOM 10301 C CA . LEU B 1 649 ? -26.938 74 19.5 1 90.31 649 LEU B CA 1
ATOM 10302 C C . LEU B 1 649 ? -26.672 75.375 18.875 1 90.31 649 LEU B C 1
ATOM 10304 O O . LEU B 1 649 ? -25.625 76 19.094 1 90.31 649 LEU B O 1
ATOM 10308 N N . ALA B 1 650 ? -27.578 75.75 18.172 1 88.56 650 ALA B N 1
ATOM 10309 C CA . ALA B 1 650 ? -27.453 77.125 17.562 1 88.56 650 ALA B CA 1
ATOM 10310 C C . ALA B 1 650 ? -27.406 78.188 18.625 1 88.56 650 ALA B C 1
ATOM 10312 O O . ALA B 1 650 ? -26.672 79.188 18.5 1 88.56 650 ALA B O 1
ATOM 10313 N N . ALA B 1 651 ? -28.172 78 19.609 1 86.12 651 ALA B N 1
ATOM 10314 C CA . ALA B 1 651 ? -28.188 78.938 20.719 1 86.12 651 ALA B CA 1
ATOM 10315 C C . ALA B 1 651 ? -26.875 78.875 21.5 1 86.12 651 ALA B C 1
ATOM 10317 O O . ALA B 1 651 ? -26.391 79.938 21.953 1 86.12 651 ALA B O 1
ATOM 10318 N N . LEU B 1 652 ? -26.312 77.75 21.5 1 82.88 652 LEU B N 1
ATOM 10319 C CA . LEU B 1 652 ? -25.047 77.562 22.219 1 82.88 652 LEU B CA 1
ATOM 10320 C C . LEU B 1 652 ? -23.891 78.188 21.438 1 82.88 652 LEU B C 1
ATOM 10322 O O . LEU B 1 652 ? -22.938 78.688 22.016 1 82.88 652 LEU B O 1
ATOM 10326 N N . ARG B 1 653 ? -24.016 78.188 20.156 1 79.88 653 ARG B N 1
ATOM 10327 C CA . ARG B 1 653 ? -22.953 78.688 19.312 1 79.88 653 ARG B CA 1
ATOM 10328 C C . ARG B 1 653 ? -23.016 80.25 19.281 1 79.88 653 ARG B C 1
ATOM 10330 O O . ARG B 1 653 ? -22 80.875 19.078 1 79.88 653 ARG B O 1
ATOM 10337 N N . ALA B 1 654 ? -24.25 80.75 19.5 1 75.75 654 ALA B N 1
ATOM 10338 C CA . ALA B 1 654 ? -24.438 82.188 19.484 1 75.75 654 ALA B CA 1
ATOM 10339 C C . ALA B 1 654 ? -23.953 82.812 20.797 1 75.75 654 ALA B C 1
ATOM 10341 O O . ALA B 1 654 ? -23.656 84 20.844 1 75.75 654 ALA B O 1
ATOM 10342 N N . THR B 1 655 ? -23.844 82.062 21.797 1 63.5 655 THR B N 1
ATOM 10343 C CA . THR B 1 655 ? -23.312 82.625 23.047 1 63.5 655 THR B CA 1
ATOM 10344 C C . THR B 1 655 ? -21.812 82.312 23.172 1 63.5 655 THR B C 1
ATOM 10346 O O . THR B 1 655 ? -21.078 83.125 23.797 1 63.5 655 THR B O 1
#

Radius of gyration: 43.53 Å; Cα contacts (8 Å, |Δi|>4): 1632; chains: 2; bounding box: 85×170×108 Å

Foldseek 3Di:
DQQLLALVQFDQLPLVSLLVLLVVVLVVCVLLVVVVLNVQSVLLSVLFDDPDDDDPDDPDPPCPDCCVQLADLDDDPPPPVPPDDDDDPDDDCPDPDDPPPPPPPPDPPPPCPVPPPPDPDPPPDPPPPPPPPPPDFPDPPPVVLVVLSVVLVVCVVVVVLVVSLVSLVVDPDHDPSSLSNNLVSLVSVQVVVCLQPDPPLPRDVVSDPPCPPDNRDDLVVSCVVVVDDQALSSLLVNLQSCVVVVVLVSSLVSLLSSCQVPVSRLSSLVSNLQSDDVVVPVLSVCSVSGDSHVSSLVSVLVSCLLLLNADPSSLVSLVSVCVSRPLSLVSLLSNLSNCVSSSVLVVSLVSNVSSCVSPVQDQPNLLVNLVSCLSVLVLVVLVVNLVSCVVDQQALSSLSSVLSNCVSVVVLVSSLVSLSSSCSNPVLPLSSLLSNLVSCVVVVNLVSSLVSLVSSCVSPVSHLSSLQSNLVSCVVVVVLVRSLVSLVSSCVSPVQDLVSLQSNLVSCVSVVNLVSSLVSLVSSLVHSHDLVVNLVSLVVNLVSCVVVQFQQVNLVSLLVNVVSLPVVPPPRPLVVCQVSVVSLQSNLLVLQQAADGRHDQDVVCVVVPDGHDGGGPHHDLVSSLVSLVSSCVSDYPCNVVSVVVNVVSVVVVVD/DQQLLFLVQFDQLPLVSLLVLLVVVLVLCVLLVVVVLNVQSVLLSVLFDDPDDDDPDDPPPPCPDPCVVLADLDDDPPPPVPDDDDDDPDDPCPDPPDPPPPPPPPDPPPPPPVPPPPDPPPPPDPPPPPPPPPPDFPPPPPVVLVVLSVVLVVCVVVVVLVVSLVSLVPDPGHDPSSLSNNLVSLVSVQVVVCLQPDDPLPRDVVSDPPCPPDNRDDLVVSCVVVVDDQALSSLLSNLQSCVVVVVLVSSLVSLLSSCQVPVSRLSSLVSNLQSDDVVVPVLSVCSVSGDSHVSSLVSVLVSCLLLLNADPSSLVSLVSVCVSRPLSLVSLLSNLSNCVSSSVLVVSLVSNVSSCVSPVQDQPNLLVNLVSCLSVLVLVVLVVNLVSCVVDQQALSSLSSVLSNCVSVVVLVSSLVSLSSSCSNPVLPLSSLLSNLVSCVVVVNLVSSLVSLVSSCVSPVSHLRSLQSNLVSCVVVVVLVVSLVSLVSSCVSPVQDLVSLQSNLVSCVSVVNLVSSLVSLVSSLVHSHDLVVNLVSLVVNLVSCVVVQFQQVNLVSLLVNVVSLPVVPPPRPLVVCQVSVVSLQSNLLVLQQQADRRHDQDVVGVVVPDGRDGGDPHHDLVSSLVSLVSSCVSPYPCNVVSVVVNVVSVVVVVD

Organism: Malassezia sympodialis (strain ATCC 42132) (NCBI:txid1230383)

Nearest PDB structures (foldseek):
  6q6h-assembly1_U  TM=8.304E-01  e=1.683E-20  Homo sapiens
  4ui9-assembly1_P  TM=8.615E-01  e=2.267E-19  Homo sapiens
  6q6h-assembly1_V  TM=8.074E-01  e=5.413E-20  Homo sapiens
  8tar-assembly1_U  TM=7.918E-01  e=2.747E-20  Homo sapiens
  8a61-assembly1_P  TM=7.479E-01  e=8.774E-18  Saccharomyces cerevisiae

Secondary structure (DSSP, 8-state):
--TTSSSTT-S---HHHHHHHHHHHHHHHHHTT-HHHHHHHHHHHHTSPPSSS----------------------------------------------------------------------------------------HHHHHHHHHHHHHHHHTT-HHHHHHHHHT-S---HHHHHHHHHHHHHHHHHHHHHH-SSS---TT--S------PPPGGGGGGGGSS--SHHHHHHHHHHHHHTT-HHHHHHHHHHHHHH-TT-HHHHHHHHHH--GGGTHHHHTGGGS-SSHHHHHHHHHHHHHTT---HHHHHHHHHHHHHSTT-HHHHHHHHHHHHHTT-HHHHHHHHHHHHHHSTT--TTHHHHHHHHHHTT-HHHHHHHHHHTTT--S-HHHHHHHHHHHHHTT-HHHHHHHHHHHHHH-TT-HHHHHHHHHHHHHTT-HHHHHHHHHHHHHH-TT-HHHHHHHHHHHHHTT-HHHHHHHHHHHHHH-TT-HHHHHHHHHHHHHTT-HHHHHHHHHHHHHS---HHHHHHHHHHHHHHHHHHT-HHHHHHHHHHHHHHHHHS-SS--HHHHHHTHHHHHHHHHHHHT---SS----TTHHHHT------SPP--HHHHHHHHHHHHHHT-TTHHHHHHHHHHHHHHHH-/--TTSSSTT-S---HHHHHHHHHHHHHHHHHTT-HHHHHHHHHHHHTSPPSSS----------------------------------------------------------------------------------------HHHHHHHHHHHHHHHHTT-HHHHHHHHHT-S---HHHHHHHHHHHHHHHHHHHHHH-SSS---TT--S------PPPGGGGGGGGSS--SHHHHHHHHHHHHHTT-HHHHHHHHHHHHHH-TT-HHHHHHHHHH--GGGTHHHHTGGGS-SSHHHHHHHHHHHHHTT---HHHHHHHHHHHHHSTT-HHHHHHHHHHHHHTT-HHHHHHHHHHHHHHSTT--TTHHHHHHHHHHTT-HHHHHHHHHHTTT--S-HHHHHHHHHHHHHTT-HHHHHHHHHHHHHH-TT-HHHHHHHHHHHHHTT-HHHHHHHHHHHHHH-TT-HHHHHHHHHHHHHTT-HHHHHHHHHHHHHH-TT-HHHHHHHHHHHHHTT-HHHHHHHHHHHHHS---HHHHHHHHHHHHHHHHHHT-HHHHHHHHHHHHHHHHHS-SS--HHHHHHTHHHHHHHHHHHHT---SS----HHHHHHT------SPP--HHHHHHHHHHHHHHT-TTHHHHHHHHHHHHHHHH-

pLDDT: mean 79.45, std 26.27, range [16.94, 98.69]

Solvent-accessible surface area (backbone atoms only — not comparable to full-atom values): 71902 Å² total; per-residue (Å²): 127,65,89,62,63,56,74,83,82,40,72,58,69,49,49,73,56,38,38,49,54,25,49,51,38,22,53,58,27,52,75,64,68,38,54,70,30,16,45,52,28,35,53,51,34,70,22,41,70,70,83,82,69,74,79,74,73,75,72,80,70,71,73,68,70,74,70,65,65,60,48,64,54,80,66,82,78,74,70,81,74,70,86,77,91,81,82,81,79,84,75,90,71,80,77,77,81,79,78,77,75,79,67,82,69,72,78,76,76,75,74,75,67,80,66,76,73,74,71,74,77,72,76,77,74,72,73,76,74,72,74,73,71,70,71,75,72,77,84,70,55,64,69,58,50,49,55,50,43,53,44,33,50,45,29,42,75,70,68,36,28,66,46,20,34,57,60,55,66,72,46,92,75,71,56,71,69,51,45,41,47,37,47,50,29,54,50,52,52,38,52,54,50,49,63,67,61,46,70,85,59,74,54,61,85,84,61,65,91,72,71,75,48,82,74,59,72,56,72,72,65,62,42,63,88,49,73,80,59,80,51,34,66,47,20,30,52,46,13,54,52,29,42,78,69,69,35,37,68,65,12,38,53,29,20,48,52,12,37,56,72,42,58,68,46,51,57,41,51,56,54,38,52,72,44,54,48,66,93,77,42,41,66,70,66,44,56,84,69,48,51,73,34,61,55,49,40,54,44,50,54,49,47,29,55,64,31,63,54,68,50,72,64,51,54,49,41,50,52,55,50,36,71,64,27,46,89,32,46,66,57,38,33,51,50,16,52,47,28,42,77,66,27,38,45,70,62,15,50,53,35,38,50,51,25,34,72,76,40,74,65,60,60,83,58,39,33,59,46,37,49,45,28,55,77,68,64,37,60,67,61,43,51,51,52,50,46,73,49,61,85,61,85,86,43,41,37,56,26,35,29,50,14,48,54,27,43,76,68,68,36,54,68,60,14,46,51,26,20,50,50,14,37,65,74,33,79,79,46,46,68,35,29,42,52,40,16,53,52,25,46,75,67,68,32,55,67,62,14,42,53,28,16,51,53,23,34,72,75,41,69,51,37,45,62,31,35,43,50,43,15,49,47,27,45,76,70,67,36,38,72,63,14,43,57,27,29,49,52,26,29,68,58,37,70,68,45,32,68,36,28,45,52,41,15,52,37,28,44,74,72,66,39,53,69,59,14,48,54,24,41,54,51,26,66,73,22,82,61,35,72,69,55,45,47,53,48,40,51,50,50,27,53,51,26,53,72,70,64,36,24,45,61,22,48,53,37,27,36,48,42,49,49,59,56,55,70,72,35,83,71,71,55,54,66,55,44,44,74,40,32,66,34,29,49,52,33,20,37,39,16,63,12,48,48,22,57,52,46,79,53,51,84,66,37,60,72,64,68,71,80,63,56,37,85,32,79,63,50,54,56,65,57,22,49,51,36,34,48,47,33,49,70,40,65,47,94,54,29,65,58,35,51,54,48,52,53,50,46,50,54,56,71,72,102,128,64,89,63,62,56,73,81,78,41,71,56,69,50,49,72,57,38,38,50,54,26,50,51,37,23,53,58,26,50,77,64,68,38,55,70,31,18,46,51,28,34,53,50,36,70,22,40,72,69,83,79,71,76,79,74,75,74,71,80,71,72,73,68,70,72,72,65,67,60,53,63,55,80,62,79,78,71,66,79,72,82,74,89,89,80,80,76,83,81,74,90,71,81,77,77,78,79,78,78,75,78,67,80,68,71,76,75,73,73,74,75,65,79,60,76,73,73,69,74,77,72,76,75,73,70,73,74,74,71,75,71,71,71,71,75,73,75,85,69,54,63,68,58,49,50,56,52,42,52,43,34,49,46,30,43,75,69,67,35,30,66,45,20,34,57,61,56,67,71,46,93,74,69,57,72,70,51,46,40,46,36,48,51,28,53,48,51,53,37,53,54,51,50,62,67,61,45,68,85,57,72,54,59,85,82,60,64,90,73,72,76,47,82,74,58,74,56,73,72,66,61,43,62,90,47,74,81,60,80,51,34,66,45,20,31,50,46,14,53,52,29,40,77,69,69,35,38,68,64,12,36,54,30,21,49,53,12,37,56,71,42,58,67,45,52,57,42,53,56,53,39,53,72,43,53,49,67,91,75,42,41,65,71,66,45,56,82,68,49,51,71,35,63,53,48,39,52,43,51,54,49,47,28,55,64,33,63,53,68,51,71,65,50,54,49,39,51,51,57,49,37,71,64,27,44,89,31,47,66,57,39,32,50,50,16,53,46,29,44,77,68,29,38,45,69,61,14,49,53,34,36,50,50,23,35,71,76,38,74,65,60,61,82,56,39,34,58,46,36,49,43,29,55,76,67,64,36,60,68,62,44,52,51,51,49,47,74,48,62,86,62,84,87,44,41,36,55,25,35,29,48,13,48,54,27,44,75,68,69,35,54,68,59,14,46,50,26,19,50,50,15,36,65,73,34,80,79,46,47,68,34,29,40,51,40,16,54,50,25,46,75,69,68,32,54,67,61,14,43,51,28,17,51,52,24,35,72,75,43,69,50,36,43,62,31,35,42,49,42,15,48,49,27,44,76,68,67,36,37,71,62,12,41,57,28,28,49,53,27,29,69,58,36,71,67,45,32,66,37,27,45,52,40,15,53,36,28,43,74,72,65,37,52,71,60,13,49,53,24,41,53,53,25,66,72,20,85,60,29,70,68,54,43,48,54,48,39,52,51,48,28,54,52,26,51,73,71,63,38,22,46,60,23,48,54,36,28,37,48,43,48,49,60,57,54,68,73,35,84,71,69,55,56,66,54,44,44,75,41,31,65,34,30,49,52,33,19,37,39,17,63,14,51,46,20,57,54,46,83,55,50,84,65,38,60,73,64,69,71,79,65,57,38,86,32,78,61,50,54,55,66,56,21,49,52,35,34,48,47,33,49,71,38,66,48,94,54,29,64,57,34,52,54,49,49,53,51,46,51,55,58,71,73,103